Protein 2ZBV (pdb70)

Organism: Thermotoga maritima (strain ATCC 43589 / DSM 3109 / JCM 10099 / NBRC 100826 / MSB8) (NCBI:txid243274)

Structure (mmCIF, N/CA/C/O backbone):
data_2ZBV
#
_entry.id   2ZBV
#
_cell.length_a   73.200
_cell.length_b   136.697
_cell.length_c   186.312
_cell.angle_alpha   90.00
_cell.angle_beta   90.00
_cell.angle_gamma   90.00
#
_symmetry.space_group_name_H-M   'C 2 2 21'
#
loop_
_entity.id
_entity.type
_entity.pdbx_description
1 polymer 'Uncharacterized conserved protein'
2 non-polymer ADENOSINE
3 water water
#
loop_
_atom_site.group_PDB
_atom_site.id
_atom_site.type_symbol
_atom_site.label_atom_id
_atom_site.label_alt_id
_atom_site.label_comp_id
_atom_site.label_asym_id
_atom_site.label_entity_id
_atom_site.label_seq_id
_atom_site.pdbx_PDB_ins_code
_atom_site.Cartn_x
_atom_site.Cartn_y
_atom_site.Cartn_z
_atom_site.occupancy
_atom_site.B_iso_or_equiv
_atom_site.auth_seq_id
_atom_site.auth_comp_id
_atom_site.auth_asym_id
_atom_site.auth_atom_id
_atom_site.pdbx_PDB_model_num
ATOM 9 N N . ILE A 1 2 ? 24.063 20.656 9.141 1.00 24.47 2 ILE A N 1
ATOM 10 C CA . ILE A 1 2 ? 24.923 19.886 10.028 1.00 23.28 2 ILE A CA 1
ATOM 11 C C . ILE A 1 2 ? 24.772 20.389 11.472 1.00 21.61 2 ILE A C 1
ATOM 12 O O . ILE A 1 2 ? 24.955 21.575 11.729 1.00 23.00 2 ILE A O 1
ATOM 17 N N . GLY A 1 3 ? 24.422 19.489 12.395 1.00 20.26 3 GLY A N 1
ATOM 18 C CA . GLY A 1 3 ? 24.282 19.849 13.804 1.00 19.21 3 GLY A CA 1
ATOM 19 C C . GLY A 1 3 ? 25.614 19.512 14.456 1.00 17.18 3 GLY A C 1
ATOM 20 O O . GLY A 1 3 ? 26.030 18.359 14.429 1.00 18.56 3 GLY A O 1
ATOM 21 N N . PHE A 1 4 ? 26.258 20.499 15.072 1.00 16.33 4 PHE A N 1
ATOM 22 C CA . PHE A 1 4 ? 27.601 20.339 15.646 1.00 15.17 4 PHE A CA 1
ATOM 23 C C . PHE A 1 4 ? 27.613 20.310 17.183 1.00 18.10 4 PHE A C 1
ATOM 24 O O . PHE A 1 4 ? 27.184 21.268 17.833 1.00 17.77 4 PHE A O 1
ATOM 32 N N . LEU A 1 5 ? 28.117 19.214 17.755 1.00 17.64 5 LEU A N 1
ATOM 33 C CA . LEU A 1 5 ? 28.177 19.038 19.215 1.00 18.02 5 LEU A CA 1
ATOM 34 C C . LEU A 1 5 ? 29.552 18.501 19.666 1.00 16.89 5 LEU A C 1
ATOM 35 O O . LEU A 1 5 ? 30.008 17.471 19.170 1.00 16.49 5 LEU A O 1
ATOM 40 N N . THR A 1 6 ? 30.206 19.197 20.600 1.00 15.71 6 THR A N 1
ATOM 41 C CA . THR A 1 6 ? 31.522 18.776 21.107 1.00 13.97 6 THR A CA 1
ATOM 42 C C . THR A 1 6 ? 31.769 19.254 22.545 1.00 15.52 6 THR A C 1
ATOM 43 O O . THR A 1 6 ? 30.936 19.936 23.143 1.00 14.18 6 THR A O 1
ATOM 47 N N . ASP A 1 7 ? 32.941 18.899 23.072 1.00 14.75 7 ASP A N 1
ATOM 48 C CA . ASP A 1 7 ? 33.372 19.310 24.404 1.00 15.27 7 ASP A CA 1
ATOM 49 C C . ASP A 1 7 ? 34.635 20.158 24.217 1.00 14.41 7 ASP A C 1
ATOM 50 O O . ASP A 1 7 ? 35.432 20.306 25.137 1.00 14.53 7 ASP A O 1
ATOM 55 N N . TRP A 1 8 ? 34.801 20.727 23.022 1.00 13.86 8 TRP A N 1
ATOM 56 C CA . TRP A 1 8 ? 35.994 21.515 22.713 1.00 15.10 8 TRP A CA 1
ATOM 57 C C . TRP A 1 8 ? 36.048 22.918 23.310 1.00 14.96 8 TRP A C 1
ATOM 58 O O . TRP A 1 8 ? 37.132 23.454 23.517 1.00 15.10 8 TRP A O 1
ATOM 69 N N . GLY A 1 9 ? 34.892 23.506 23.581 1.00 14.48 9 GLY A N 1
ATOM 70 C CA . GLY A 1 9 ? 34.853 24.852 24.137 1.00 16.90 9 GLY A CA 1
ATOM 71 C C . GLY A 1 9 ? 34.944 25.889 23.026 1.00 19.04 9 GLY A C 1
ATOM 72 O O . GLY A 1 9 ? 35.504 25.616 21.974 1.00 18.27 9 GLY A O 1
ATOM 73 N N . LEU A 1 10 ? 34.396 27.078 23.252 1.00 22.31 10 LEU A N 1
ATOM 74 C CA . LEU A 1 10 ? 34.434 28.137 22.245 1.00 23.84 10 LEU A CA 1
ATOM 75 C C . LEU A 1 10 ? 35.651 29.035 22.428 1.00 25.08 10 LEU A C 1
ATOM 76 O O . LEU A 1 10 ? 35.925 29.912 21.604 1.00 25.81 10 LEU A O 1
ATOM 81 N N . LYS A 1 11 ? 36.384 28.809 23.508 1.00 24.42 11 LYS A N 1
ATOM 82 C CA . LYS A 1 11 ? 37.575 29.594 23.796 1.00 25.04 11 LYS A CA 1
ATOM 83 C C . LYS A 1 11 ? 38.747 29.211 22.887 1.00 25.14 11 LYS A C 1
ATOM 84 O O . LYS A 1 11 ? 39.515 30.072 22.453 1.00 22.71 11 LYS A O 1
ATOM 90 N N . SER A 1 12 ? 38.888 27.923 22.595 1.00 24.23 12 SER A N 1
ATOM 91 C CA . SER A 1 12 ? 39.972 27.472 21.723 1.00 24.00 12 SER A CA 1
ATOM 92 C C . SER A 1 12 ? 39.586 27.665 20.257 1.00 21.13 12 SER A C 1
ATOM 93 O O . SER A 1 12 ? 38.428 27.947 19.941 1.00 19.84 12 SER A O 1
ATOM 96 N N . HIS A 1 13 ? 40.562 27.503 19.370 1.00 18.89 13 HIS A N 1
ATOM 97 C CA . HIS A 1 13 ? 40.343 27.650 17.934 1.00 19.28 13 HIS A CA 1
ATOM 98 C C . HIS A 1 13 ? 39.915 26.336 17.274 1.00 19.23 13 HIS A C 1
ATOM 99 O O . HIS A 1 13 ? 39.715 26.280 16.058 1.00 20.05 13 HIS A O 1
ATOM 106 N N . TYR A 1 14 ? 39.764 25.283 18.070 1.00 16.34 14 TYR A N 1
ATOM 107 C CA . TYR A 1 14 ? 39.393 23.981 17.530 1.00 16.12 14 TYR A CA 1
ATOM 108 C C . TYR A 1 14 ? 38.088 23.987 16.754 1.00 16.22 14 TYR A C 1
ATOM 109 O O . TYR A 1 14 ? 38.009 23.455 15.646 1.00 14.36 14 TYR A O 1
ATOM 118 N N . VAL A 1 15 ? 37.055 24.580 17.331 1.00 15.69 15 VAL A N 1
ATOM 119 C CA . VAL A 1 15 ? 35.775 24.608 16.648 1.00 15.76 15 VAL A CA 1
ATOM 120 C C . VAL A 1 15 ? 35.904 25.315 15.303 1.00 16.11 15 VAL A C 1
ATOM 121 O O . VAL A 1 15 ? 35.424 24.816 14.287 1.00 17.31 15 VAL A O 1
ATOM 125 N N . GLY A 1 16 ? 36.570 26.465 15.300 1.00 15.60 16 GLY A N 1
ATOM 126 C CA . GLY A 1 16 ? 36.744 27.212 14.065 1.00 16.14 16 GLY A CA 1
ATOM 127 C C . GLY A 1 16 ? 37.482 26.465 12.962 1.00 17.97 16 GLY A C 1
ATOM 128 O O . GLY A 1 16 ? 37.088 26.549 11.798 1.00 16.50 16 GLY A O 1
ATOM 129 N N . VAL A 1 17 ? 38.548 25.738 13.299 1.00 18.07 17 VAL A N 1
ATOM 130 C CA . VAL A 1 17 ? 39.289 25.018 12.258 1.00 18.15 17 VAL A CA 1
ATOM 131 C C . VAL A 1 17 ? 38.471 23.883 11.661 1.00 17.18 17 VAL A C 1
ATOM 132 O O . VAL A 1 17 ? 38.596 23.591 10.480 1.00 16.38 17 VAL A O 1
ATOM 136 N N . ALA A 1 18 ? 37.637 23.244 12.481 1.00 17.63 18 ALA A N 1
ATOM 137 C CA . ALA A 1 18 ? 36.779 22.168 12.003 1.00 18.44 18 ALA A CA 1
ATOM 138 C C . ALA A 1 18 ? 35.746 22.755 11.046 1.00 18.67 18 ALA A C 1
ATOM 139 O O . ALA A 1 18 ? 35.393 22.133 10.041 1.00 18.71 18 ALA A O 1
ATOM 141 N N . LYS A 1 19 ? 35.265 23.953 11.354 1.00 16.98 19 LYS A N 1
ATOM 142 C CA . LYS A 1 19 ? 34.279 24.606 10.492 1.00 20.18 19 LYS A CA 1
ATOM 143 C C . LYS A 1 19 ? 34.929 24.993 9.169 1.00 20.82 19 LYS A C 1
ATOM 144 O O . LYS A 1 19 ? 34.304 24.908 8.106 1.00 20.53 19 LYS A O 1
ATOM 150 N N . ALA A 1 20 ? 36.189 25.417 9.243 1.00 19.63 20 ALA A N 1
ATOM 151 C CA . ALA A 1 20 ? 36.935 25.799 8.049 1.00 21.72 20 ALA A CA 1
ATOM 152 C C . ALA A 1 20 ? 37.074 24.582 7.142 1.00 21.61 20 ALA A C 1
ATOM 153 O O . ALA A 1 20 ? 36.901 24.684 5.930 1.00 23.89 20 ALA A O 1
ATOM 155 N N . VAL A 1 21 ? 37.368 23.428 7.734 1.00 19.97 21 VAL A N 1
ATOM 156 C CA . VAL A 1 21 ? 37.517 22.199 6.966 1.00 20.52 21 VAL A CA 1
ATOM 157 C C . VAL A 1 21 ? 36.203 21.836 6.276 1.00 21.36 21 VAL A C 1
ATOM 158 O O . VAL A 1 21 ? 36.191 21.439 5.112 1.00 20.72 21 VAL A O 1
ATOM 162 N N . ILE A 1 22 ? 35.098 21.972 7.003 1.00 20.66 22 ILE A N 1
ATOM 163 C CA . ILE A 1 22 ? 33.787 21.669 6.455 1.00 20.79 22 ILE A CA 1
ATOM 164 C C . ILE A 1 22 ? 33.451 22.599 5.289 1.00 22.69 22 ILE A C 1
ATOM 165 O O . ILE A 1 22 ? 33.026 22.143 4.225 1.00 21.38 22 ILE A O 1
ATOM 170 N N . LYS A 1 23 ? 33.658 23.897 5.496 1.00 23.10 23 LYS A N 1
ATOM 171 C CA . LYS A 1 23 ? 33.366 24.911 4.485 1.00 26.54 23 LYS A CA 1
ATOM 172 C C . LYS A 1 23 ? 34.286 24.854 3.268 1.00 28.65 23 LYS A C 1
ATOM 173 O O . LYS A 1 23 ? 33.949 25.379 2.203 1.00 27.08 23 LYS A O 1
ATOM 179 N N . ARG A 1 24 ? 35.453 24.239 3.434 1.00 30.63 24 ARG A N 1
ATOM 180 C CA . ARG A 1 24 ? 36.398 24.106 2.330 1.00 33.08 24 ARG A CA 1
ATOM 181 C C . ARG A 1 24 ? 35.842 23.017 1.428 1.00 32.95 24 ARG A C 1
ATOM 182 O O . ARG A 1 24 ? 35.911 23.114 0.203 1.00 32.33 24 ARG A O 1
ATOM 190 N N . ILE A 1 25 ? 35.279 21.987 2.052 1.00 32.08 25 ILE A N 1
ATOM 191 C CA . ILE A 1 25 ? 34.691 20.875 1.321 1.00 33.28 25 ILE A CA 1
ATOM 192 C C . ILE A 1 25 ? 33.379 21.310 0.677 1.00 34.30 25 ILE A C 1
ATOM 193 O O . ILE A 1 25 ? 33.152 21.069 -0.504 1.00 35.40 25 ILE A O 1
ATOM 198 N N . ASN A 1 26 ? 32.525 21.962 1.458 1.00 32.67 26 ASN A N 1
ATOM 199 C CA . ASN A 1 26 ? 31.240 22.438 0.963 1.00 31.50 26 ASN A CA 1
ATOM 200 C C . ASN A 1 26 ? 30.999 23.874 1.417 1.00 31.73 26 ASN A C 1
ATOM 201 O O . ASN A 1 26 ? 30.565 24.116 2.542 1.00 32.31 26 ASN A O 1
ATOM 206 N N . PRO A 1 27 ? 31.274 24.848 0.540 1.00 31.54 27 PRO A N 1
ATOM 207 C CA . PRO A 1 27 ? 31.074 26.257 0.891 1.00 32.26 27 PRO A CA 1
ATOM 208 C C . PRO A 1 27 ? 29.624 26.573 1.225 1.00 33.22 27 PRO A C 1
ATOM 209 O O . PRO A 1 27 ? 29.332 27.587 1.859 1.00 34.13 27 PRO A O 1
ATOM 213 N N . SER A 1 28 ? 28.716 25.699 0.802 1.00 32.47 28 SER A N 1
ATOM 214 C CA . SER A 1 28 ? 27.295 25.908 1.049 1.00 31.73 28 SER A CA 1
ATOM 215 C C . SER A 1 28 ? 26.762 25.170 2.269 1.00 31.06 28 SER A C 1
ATOM 216 O O . SER A 1 28 ? 25.562 25.205 2.537 1.00 30.21 28 SER A O 1
ATOM 219 N N . ALA A 1 29 ? 27.647 24.514 3.010 1.00 28.69 29 ALA A N 1
ATOM 220 C CA . ALA A 1 29 ? 27.232 23.763 4.193 1.00 27.73 29 ALA A CA 1
ATOM 221 C C . ALA A 1 29 ? 26.661 24.681 5.269 1.00 26.99 29 ALA A C 1
ATOM 222 O O . ALA A 1 29 ? 27.209 25.751 5.539 1.00 26.70 29 ALA A O 1
ATOM 224 N N . GLU A 1 30 ? 25.556 24.255 5.871 1.00 24.27 30 GLU A N 1
ATOM 225 C CA . GLU A 1 30 ? 24.913 25.013 6.935 1.00 25.41 30 GLU A CA 1
ATOM 226 C C . GLU A 1 30 ? 25.254 24.328 8.255 1.00 23.76 30 GLU A C 1
ATOM 227 O O . GLU A 1 30 ? 24.778 23.230 8.537 1.00 23.98 30 GLU A O 1
ATOM 233 N N . ILE A 1 31 ? 26.073 24.987 9.062 1.00 21.60 31 ILE A N 1
ATOM 234 C CA . ILE A 1 31 ? 26.498 24.429 10.339 1.00 20.73 31 ILE A CA 1
ATOM 235 C C . ILE A 1 31 ? 25.790 25.096 11.511 1.00 20.09 31 ILE A C 1
ATOM 236 O O . ILE A 1 31 ? 25.891 26.303 11.704 1.00 22.00 31 ILE A O 1
ATOM 241 N N . ILE A 1 32 ? 25.060 24.309 12.283 1.00 21.01 32 ILE A N 1
ATOM 242 C CA . ILE A 1 32 ? 24.373 24.852 13.446 1.00 19.72 32 ILE A CA 1
ATOM 243 C C . ILE A 1 32 ? 24.991 24.218 14.671 1.00 17.53 32 ILE A C 1
ATOM 244 O O . ILE A 1 32 ? 24.989 23.009 14.813 1.00 17.58 32 ILE A O 1
ATOM 249 N N . ASP A 1 33 ? 25.547 25.050 15.538 1.00 17.87 33 ASP A N 1
ATOM 250 C CA . ASP A 1 33 ? 26.164 24.565 16.760 1.00 17.44 33 ASP A CA 1
ATOM 251 C C . ASP A 1 33 ? 25.079 24.203 17.764 1.00 16.26 33 ASP A C 1
ATOM 252 O O . ASP A 1 33 ? 24.190 25.000 18.050 1.00 18.99 33 ASP A O 1
ATOM 257 N N . ILE A 1 34 ? 25.137 22.983 18.269 1.00 15.70 34 ILE A N 1
ATOM 258 C CA . ILE A 1 34 ? 24.195 22.534 19.277 1.00 17.79 34 ILE A CA 1
ATOM 259 C C . ILE A 1 34 ? 24.805 23.087 20.565 1.00 18.98 34 ILE A C 1
ATOM 260 O O . ILE A 1 34 ? 24.139 23.784 21.333 1.00 20.38 34 ILE A O 1
ATOM 265 N N . THR A 1 35 ? 26.083 22.771 20.772 1.00 18.61 35 THR A N 1
ATOM 266 C CA . THR A 1 35 ? 26.876 23.274 21.896 1.00 18.46 35 THR A CA 1
ATOM 267 C C . THR A 1 35 ? 28.285 22.719 21.833 1.00 16.48 35 THR A C 1
ATOM 268 O O . THR A 1 35 ? 28.508 21.613 21.361 1.00 16.30 35 THR A O 1
ATOM 272 N N . HIS A 1 36 ? 29.236 23.510 22.300 1.00 16.71 36 HIS A N 1
ATOM 273 C CA . HIS A 1 36 ? 30.627 23.090 22.311 1.00 17.02 36 HIS A CA 1
ATOM 274 C C . HIS A 1 36 ? 31.128 23.159 23.736 1.00 18.52 36 HIS A C 1
ATOM 275 O O . HIS A 1 36 ? 32.336 23.100 23.988 1.00 17.71 36 HIS A O 1
ATOM 282 N N . GLU A 1 37 ? 30.181 23.272 24.665 1.00 16.85 37 GLU A N 1
ATOM 283 C CA . GLU A 1 37 ? 30.507 23.381 26.077 1.00 22.04 37 GLU A CA 1
ATOM 284 C C . GLU A 1 37 ? 30.179 22.159 26.925 1.00 21.32 37 GLU A C 1
ATOM 285 O O . GLU A 1 37 ? 29.985 22.285 28.133 1.00 20.49 37 GLU A O 1
ATOM 291 N N . VAL A 1 38 ? 30.083 20.986 26.309 1.00 20.78 38 VAL A N 1
ATOM 292 C CA . VAL A 1 38 ? 29.849 19.782 27.097 1.00 20.84 38 VAL A CA 1
ATOM 293 C C . VAL A 1 38 ? 31.101 19.704 27.961 1.00 19.62 38 VAL A C 1
ATOM 294 O O . VAL A 1 38 ? 32.193 19.980 27.472 1.00 17.90 38 VAL A O 1
ATOM 298 N N . GLU A 1 39 ? 30.962 19.346 29.232 1.00 20.95 39 GLU A N 1
ATOM 299 C CA . GLU A 1 39 ? 32.136 19.262 30.092 1.00 21.58 39 GLU A CA 1
ATOM 300 C C . GLU A 1 39 ? 33.112 18.269 29.489 1.00 21.47 39 GLU A C 1
ATOM 301 O O . GLU A 1 39 ? 32.707 17.250 28.927 1.00 21.75 39 GLU A O 1
ATOM 307 N N . PRO A 1 40 ? 34.417 18.557 29.590 1.00 20.92 40 PRO A N 1
ATOM 308 C CA . PRO A 1 40 ? 35.447 17.672 29.045 1.00 21.29 40 PRO A CA 1
ATOM 309 C C . PRO A 1 40 ? 35.190 16.174 29.251 1.00 19.87 40 PRO A C 1
ATOM 310 O O . PRO A 1 40 ? 34.921 15.726 30.363 1.00 18.38 40 PRO A O 1
ATOM 314 N N . PHE A 1 41 ? 35.270 15.424 28.155 1.00 18.46 41 PHE A N 1
ATOM 315 C CA . PHE A 1 41 ? 35.095 13.973 28.142 1.00 18.43 41 PHE A CA 1
ATOM 316 C C . PHE A 1 41 ? 33.744 13.449 28.613 1.00 20.01 41 PHE A C 1
ATOM 317 O O . PHE A 1 41 ? 33.560 12.233 28.709 1.00 20.12 41 PHE A O 1
ATOM 325 N N . ASN A 1 42 ? 32.786 14.328 28.894 1.00 19.77 42 ASN A N 1
ATOM 326 C CA . ASN A 1 42 ? 31.503 13.837 29.400 1.00 19.38 42 ASN A CA 1
ATOM 327 C C . ASN A 1 42 ? 30.557 13.300 28.325 1.00 20.51 42 ASN A C 1
ATOM 328 O O . ASN A 1 42 ? 29.579 13.961 27.941 1.00 16.25 42 ASN A O 1
ATOM 333 N N . VAL A 1 43 ? 30.843 12.088 27.857 1.00 19.48 43 VAL A N 1
ATOM 334 C CA . VAL A 1 43 ? 30.026 11.462 26.829 1.00 21.80 43 VAL A CA 1
ATOM 335 C C . VAL A 1 43 ? 28.597 11.205 27.309 1.00 19.61 43 VAL A C 1
ATOM 336 O O . VAL A 1 43 ? 27.656 11.296 26.533 1.00 19.89 43 VAL A O 1
ATOM 340 N N . ARG A 1 44 ? 28.424 10.885 28.585 1.00 21.98 44 ARG A N 1
ATOM 341 C CA . ARG A 1 44 ? 27.075 10.642 29.103 1.00 22.71 44 ARG A CA 1
ATOM 342 C C . ARG A 1 44 ? 26.204 11.887 28.923 1.00 21.21 44 ARG A C 1
ATOM 343 O O . ARG A 1 44 ? 25.064 11.796 28.458 1.00 19.04 44 ARG A O 1
ATOM 351 N N . LYS A 1 45 ? 26.743 13.045 29.298 1.00 20.25 45 LYS A N 1
ATOM 352 C CA . LYS A 1 45 ? 26.017 14.310 29.161 1.00 21.70 45 LYS A CA 1
ATOM 353 C C . LYS A 1 45 ? 25.754 14.601 27.682 1.00 19.70 45 LYS A C 1
ATOM 354 O O . LYS A 1 45 ? 24.641 14.961 27.285 1.00 18.81 45 LYS A O 1
ATOM 360 N N . ALA A 1 46 ? 26.784 14.443 26.866 1.00 17.73 46 ALA A N 1
ATOM 361 C CA . ALA A 1 46 ? 26.641 14.683 25.436 1.00 19.18 46 ALA A CA 1
ATOM 362 C C . ALA A 1 46 ? 25.552 13.791 24.809 1.00 17.90 46 ALA A C 1
ATOM 363 O O . ALA A 1 46 ? 24.804 14.245 23.945 1.00 18.58 46 ALA A O 1
ATOM 365 N N . SER A 1 47 ? 25.450 12.539 25.255 1.00 17.00 47 SER A N 1
ATOM 366 C CA . SER A 1 47 ? 24.456 11.621 24.685 1.00 17.15 47 SER A CA 1
ATOM 367 C C . SER A 1 47 ? 23.047 12.157 24.908 1.00 17.16 47 SER A C 1
ATOM 368 O O . SER A 1 47 ? 22.194 12.068 24.029 1.00 17.71 47 SER A O 1
ATOM 371 N N . HIS A 1 48 ? 22.811 12.738 26.080 1.00 18.33 48 HIS A N 1
ATOM 372 C CA . HIS A 1 48 ? 21.507 13.324 26.397 1.00 18.29 48 HIS A CA 1
ATOM 373 C C . HIS A 1 48 ? 21.237 14.603 25.606 1.00 17.02 48 HIS A C 1
ATOM 374 O O . HIS A 1 48 ? 20.163 14.761 25.021 1.00 15.74 48 HIS A O 1
ATOM 381 N N . VAL A 1 49 ? 22.203 15.522 25.603 1.00 16.03 49 VAL A N 1
ATOM 382 C CA . VAL A 1 49 ? 22.060 16.785 24.867 1.00 15.47 49 VAL A CA 1
ATOM 383 C C . VAL A 1 49 ? 21.808 16.517 23.381 1.00 16.21 49 VAL A C 1
ATOM 384 O O . VAL A 1 49 ? 20.990 17.182 22.748 1.00 17.25 49 VAL A O 1
ATOM 388 N N . LEU A 1 50 ? 22.519 15.538 22.833 1.00 15.45 50 LEU A N 1
ATOM 389 C CA . LEU A 1 50 ? 22.379 15.173 21.421 1.00 16.51 50 LEU A CA 1
ATOM 390 C C . LEU A 1 50 ? 20.949 14.754 21.099 1.00 14.98 50 LEU A C 1
ATOM 391 O O . LEU A 1 50 ? 20.331 15.260 20.165 1.00 15.61 50 LEU A O 1
ATOM 396 N N . TYR A 1 51 ? 20.419 13.819 21.873 1.00 16.96 51 TYR A N 1
ATOM 397 C CA . TYR A 1 51 ? 19.054 13.369 21.627 1.00 18.68 51 TYR A CA 1
ATOM 398 C C . TYR A 1 51 ? 18.047 14.518 21.703 1.00 18.87 51 TYR A C 1
ATOM 399 O O . TYR A 1 51 ? 17.274 14.743 20.777 1.00 20.41 51 TYR A O 1
ATOM 408 N N . ARG A 1 52 ? 18.060 15.250 22.809 1.00 19.44 52 ARG A N 1
ATOM 409 C CA . ARG A 1 52 ? 17.124 16.355 22.977 1.00 19.98 52 ARG A CA 1
ATOM 410 C C . ARG A 1 52 ? 17.206 17.399 21.873 1.00 18.68 52 ARG A C 1
ATOM 411 O O . ARG A 1 52 ? 16.180 17.857 21.372 1.00 16.62 52 ARG A O 1
ATOM 419 N N . ALA A 1 53 ? 18.412 17.766 21.464 1.00 17.66 53 ALA A N 1
ATOM 420 C CA . ALA A 1 53 ? 18.531 18.746 20.390 1.00 17.63 53 ALA A CA 1
ATOM 421 C C . ALA A 1 53 ? 18.056 18.177 19.049 1.00 18.41 53 ALA A C 1
ATOM 422 O O . ALA A 1 53 ? 17.438 18.893 18.257 1.00 17.41 53 ALA A O 1
ATOM 424 N N . SER A 1 54 ? 18.344 16.896 18.803 1.00 18.21 54 SER A N 1
ATOM 425 C CA . SER A 1 54 ? 17.978 16.242 17.539 1.00 19.27 54 SER A CA 1
ATOM 426 C C . SER A 1 54 ? 16.481 16.230 17.280 1.00 19.64 54 SER A C 1
ATOM 427 O O . SER A 1 54 ? 16.047 16.127 16.132 1.00 17.64 54 SER A O 1
ATOM 430 N N . LEU A 1 55 ? 15.698 16.326 18.350 1.00 18.62 55 LEU A N 1
ATOM 431 C CA . LEU A 1 55 ? 14.249 16.337 18.231 1.00 19.31 55 LEU A CA 1
ATOM 432 C C . LEU A 1 55 ? 13.768 17.545 17.430 1.00 20.19 55 LEU A C 1
ATOM 433 O O . LEU A 1 55 ? 12.686 17.517 16.836 1.00 20.36 55 LEU A O 1
ATOM 438 N N . ASP A 1 56 ? 14.564 18.608 17.413 1.00 18.13 56 ASP A N 1
ATOM 439 C CA . ASP A 1 56 ? 14.164 19.808 16.685 1.00 20.88 56 ASP A CA 1
ATOM 440 C C . ASP A 1 56 ? 14.826 19.992 15.312 1.00 20.54 56 ASP A C 1
ATOM 441 O O . ASP A 1 56 ? 14.571 20.975 14.622 1.00 20.07 56 ASP A O 1
ATOM 446 N N . PHE A 1 57 ? 15.680 19.049 14.926 1.00 20.97 57 PHE A N 1
ATOM 447 C CA . PHE A 1 57 ? 16.335 19.097 13.616 1.00 22.19 57 PHE A CA 1
ATOM 448 C C . PHE A 1 57 ? 15.505 18.217 12.682 1.00 22.13 57 PHE A C 1
ATOM 449 O O . PHE A 1 57 ? 14.917 17.228 13.110 1.00 22.00 57 PHE A O 1
ATOM 457 N N . PRO A 1 58 ? 15.445 18.567 11.389 1.00 24.73 58 PRO A N 1
ATOM 458 C CA . PRO A 1 58 ? 14.665 17.782 10.430 1.00 25.00 58 PRO A CA 1
ATOM 459 C C . PRO A 1 58 ? 15.320 16.478 9.991 1.00 26.96 58 PRO A C 1
ATOM 460 O O . PRO A 1 58 ? 16.498 16.235 10.261 1.00 25.99 58 PRO A O 1
ATOM 464 N N . PRO A 1 59 ? 14.546 15.602 9.326 1.00 28.81 59 PRO A N 1
ATOM 465 C CA . PRO A 1 59 ? 15.128 14.337 8.866 1.00 27.97 59 PRO A CA 1
ATOM 466 C C . PRO A 1 59 ? 16.214 14.693 7.858 1.00 26.39 59 PRO A C 1
ATOM 467 O O . PRO A 1 59 ? 16.156 15.759 7.251 1.00 23.97 59 PRO A O 1
ATOM 471 N N . SER A 1 60 ? 17.200 13.812 7.704 1.00 27.19 60 SER A N 1
ATOM 472 C CA . SER A 1 60 ? 18.325 14.011 6.785 1.00 27.42 60 SER A CA 1
ATOM 473 C C . SER A 1 60 ? 19.432 14.891 7.350 1.00 26.00 60 SER A C 1
ATOM 474 O O . SER A 1 60 ? 20.435 15.136 6.684 1.00 24.52 60 SER A O 1
ATOM 477 N N . THR A 1 61 ? 19.244 15.375 8.573 1.00 24.16 61 THR A N 1
ATOM 478 C CA . THR A 1 61 ? 20.251 16.203 9.216 1.00 21.82 61 THR A CA 1
ATOM 479 C C . THR A 1 61 ? 21.428 15.294 9.535 1.00 20.59 61 THR A C 1
ATOM 480 O O . THR A 1 61 ? 21.237 14.140 9.906 1.00 19.45 61 THR A O 1
ATOM 484 N N . VAL A 1 62 ? 22.638 15.818 9.368 1.00 21.59 62 VAL A N 1
ATOM 485 C CA . VAL A 1 62 ? 23.854 15.078 9.683 1.00 20.53 62 VAL A CA 1
ATOM 486 C C . VAL A 1 62 ? 24.424 15.704 10.959 1.00 20.41 62 VAL A C 1
ATOM 487 O O . VAL A 1 62 ? 24.675 16.901 11.004 1.00 20.47 62 VAL A O 1
ATOM 491 N N . PHE A 1 63 ? 24.615 14.892 11.991 1.00 18.77 63 PHE A N 1
ATOM 492 C CA . PHE A 1 63 ? 25.147 15.380 13.256 1.00 19.56 63 PHE A CA 1
ATOM 493 C C . PHE A 1 63 ? 26.625 15.039 13.427 1.00 18.73 63 PHE A C 1
ATOM 494 O O . PHE A 1 63 ? 27.030 13.886 13.286 1.00 20.70 63 PHE A O 1
ATOM 502 N N . LEU A 1 64 ? 27.426 16.054 13.718 1.00 18.59 64 LEU A N 1
ATOM 503 C CA . LEU A 1 64 ? 28.859 15.872 13.939 1.00 16.79 64 LEU A CA 1
ATOM 504 C C . LEU A 1 64 ? 29.026 15.912 15.452 1.00 16.54 64 LEU A C 1
ATOM 505 O O . LEU A 1 64 ? 28.952 16.976 16.054 1.00 14.50 64 LEU A O 1
ATOM 510 N N . VAL A 1 65 ? 29.225 14.745 16.059 1.00 15.03 65 VAL A N 1
ATOM 511 C CA . VAL A 1 65 ? 29.324 14.649 17.508 1.00 16.77 65 VAL A CA 1
ATOM 512 C C . VAL A 1 65 ? 30.702 14.177 17.941 1.00 18.25 65 VAL A C 1
ATOM 513 O O . VAL A 1 65 ? 31.049 13.011 17.768 1.00 19.22 65 VAL A O 1
ATOM 517 N N . VAL A 1 66 ? 31.476 15.085 18.522 1.00 15.92 66 VAL A N 1
ATOM 518 C CA . VAL A 1 66 ? 32.821 14.745 18.936 1.00 15.90 66 VAL A CA 1
ATOM 519 C C . VAL A 1 66 ? 33.195 15.057 20.384 1.00 16.35 66 VAL A C 1
ATOM 520 O O . VAL A 1 66 ? 33.649 16.158 20.709 1.00 16.93 66 VAL A O 1
ATOM 524 N N . VAL A 1 67 ? 32.976 14.065 21.240 1.00 16.88 67 VAL A N 1
ATOM 525 C CA . VAL A 1 67 ? 33.352 14.086 22.660 1.00 17.85 67 VAL A CA 1
ATOM 526 C C . VAL A 1 67 ? 34.093 12.761 22.563 1.00 19.63 67 VAL A C 1
ATOM 527 O O . VAL A 1 67 ? 33.504 11.680 22.664 1.00 20.41 67 VAL A O 1
ATOM 531 N N . ASP A 1 68 ? 35.397 12.863 22.352 1.00 19.67 68 ASP A N 1
ATOM 532 C CA . ASP A 1 68 ? 36.209 11.694 22.060 1.00 19.44 68 ASP A CA 1
ATOM 533 C C . ASP A 1 68 ? 37.503 11.532 22.866 1.00 19.59 68 ASP A C 1
ATOM 534 O O . ASP A 1 68 ? 38.595 11.713 22.341 1.00 19.94 68 ASP A O 1
ATOM 539 N N . TYR A 1 69 ? 37.384 11.163 24.138 1.00 20.74 69 TYR A N 1
ATOM 540 C CA . TYR A 1 69 ? 38.573 10.995 24.981 1.00 20.51 69 TYR A CA 1
ATOM 541 C C . TYR A 1 69 ? 39.479 9.870 24.482 1.00 19.97 69 TYR A C 1
ATOM 542 O O . TYR A 1 69 ? 40.674 9.854 24.775 1.00 19.84 69 TYR A O 1
ATOM 551 N N . GLY A 1 70 ? 38.913 8.930 23.728 1.00 21.14 70 GLY A N 1
ATOM 552 C CA . GLY A 1 70 ? 39.698 7.812 23.222 1.00 17.98 70 GLY A CA 1
ATOM 553 C C . GLY A 1 70 ? 40.259 8.062 21.836 1.00 19.68 70 GLY A C 1
ATOM 554 O O . GLY A 1 70 ? 40.659 7.129 21.132 1.00 18.46 70 GLY A O 1
ATOM 555 N N . VAL A 1 71 ? 40.293 9.330 21.441 1.00 19.63 71 VAL A N 1
ATOM 556 C CA . VAL A 1 71 ? 40.805 9.699 20.135 1.00 18.81 71 VAL A CA 1
ATOM 557 C C . VAL A 1 71 ? 42.206 9.100 19.946 1.00 21.46 71 VAL A C 1
ATOM 558 O O . VAL A 1 71 ? 43.050 9.170 20.841 1.00 20.20 71 VAL A O 1
ATOM 562 N N . GLY A 1 72 ? 42.439 8.482 18.792 1.00 21.53 72 GLY A N 1
ATOM 563 C CA . GLY A 1 72 ? 43.746 7.905 18.525 1.00 23.45 72 GLY A CA 1
ATOM 564 C C . GLY A 1 72 ? 43.965 6.477 18.999 1.00 24.78 72 GLY A C 1
ATOM 565 O O . GLY A 1 72 ? 45.021 5.904 18.742 1.00 25.74 72 GLY A O 1
ATOM 566 N N . THR A 1 73 ? 42.986 5.898 19.689 1.00 25.68 73 THR A N 1
ATOM 567 C CA . THR A 1 73 ? 43.106 4.524 20.176 1.00 26.58 73 THR A CA 1
ATOM 568 C C . THR A 1 73 ? 42.393 3.578 19.205 1.00 27.98 73 THR A C 1
ATOM 569 O O . THR A 1 73 ? 42.020 3.981 18.108 1.00 27.32 73 THR A O 1
ATOM 573 N N . SER A 1 74 ? 42.194 2.328 19.609 1.00 27.74 74 SER A N 1
ATOM 574 C CA . SER A 1 74 ? 41.542 1.352 18.741 1.00 29.21 74 SER A CA 1
ATOM 575 C C . SER A 1 74 ? 40.030 1.537 18.665 1.00 29.12 74 SER A C 1
ATOM 576 O O . SER A 1 74 ? 39.343 0.796 17.963 1.00 29.29 74 SER A O 1
ATOM 579 N N . ARG A 1 75 ? 39.508 2.520 19.389 1.00 27.62 75 ARG A N 1
ATOM 580 C CA . ARG A 1 75 ? 38.074 2.767 19.367 1.00 25.83 75 ARG A CA 1
ATOM 581 C C . ARG A 1 75 ? 37.681 3.091 17.926 1.00 23.74 75 ARG A C 1
ATOM 582 O O . ARG A 1 75 ? 38.391 3.816 17.219 1.00 23.79 75 ARG A O 1
ATOM 590 N N . LYS A 1 76 ? 36.556 2.540 17.490 1.00 23.10 76 LYS A N 1
ATOM 591 C CA . LYS A 1 76 ? 36.081 2.748 16.127 1.00 22.86 76 LYS A CA 1
ATOM 592 C C . LYS A 1 76 ? 35.469 4.122 15.888 1.00 21.78 76 LYS A C 1
ATOM 593 O O . LYS A 1 76 ? 34.891 4.727 16.791 1.00 21.75 76 LYS A O 1
ATOM 599 N N . ALA A 1 77 ? 35.614 4.599 14.659 1.00 21.78 77 ALA A N 1
ATOM 600 C CA . ALA A 1 77 ? 35.046 5.865 14.221 1.00 22.87 77 ALA A CA 1
ATOM 601 C C . ALA A 1 77 ? 33.851 5.369 13.410 1.00 23.92 77 ALA A C 1
ATOM 602 O O . ALA A 1 77 ? 34.015 4.527 12.525 1.00 23.96 77 ALA A O 1
ATOM 604 N N . ILE A 1 78 ? 32.659 5.873 13.704 1.00 23.27 78 ILE A N 1
ATOM 605 C CA . ILE A 1 78 ? 31.466 5.386 13.018 1.00 22.40 78 ILE A CA 1
ATOM 606 C C . ILE A 1 78 ? 30.487 6.443 12.525 1.00 23.32 78 ILE A C 1
ATOM 607 O O . ILE A 1 78 ? 30.601 7.628 12.844 1.00 21.83 78 ILE A O 1
ATOM 612 N N . VAL A 1 79 ? 29.523 5.982 11.728 1.00 23.10 79 VAL A N 1
ATOM 613 C CA . VAL A 1 79 ? 28.448 6.821 11.200 1.00 23.19 79 VAL A CA 1
ATOM 614 C C . VAL A 1 79 ? 27.192 5.971 11.375 1.00 24.26 79 VAL A C 1
ATOM 615 O O . VAL A 1 79 ? 27.109 4.856 10.853 1.00 22.46 79 VAL A O 1
ATOM 627 N N . LYS A 1 81 ? 22.864 5.610 11.254 1.00 26.52 81 LYS A N 1
ATOM 628 C CA . LYS A 1 81 ? 21.647 6.103 10.626 1.00 26.98 81 LYS A CA 1
ATOM 629 C C . LYS A 1 81 ? 20.517 5.593 11.504 1.00 26.29 81 LYS A C 1
ATOM 630 O O . LYS A 1 81 ? 20.399 4.389 11.748 1.00 27.64 81 LYS A O 1
ATOM 636 N N . THR A 1 82 ? 19.707 6.513 12.009 1.00 24.29 82 THR A N 1
ATOM 637 C CA . THR A 1 82 ? 18.597 6.144 12.867 1.00 24.14 82 THR A CA 1
ATOM 638 C C . THR A 1 82 ? 17.334 6.001 12.032 1.00 23.69 82 THR A C 1
ATOM 639 O O . THR A 1 82 ? 17.224 6.576 10.947 1.00 23.86 82 THR A O 1
ATOM 643 N N . LYS A 1 83 ? 16.378 5.236 12.542 1.00 26.06 83 LYS A N 1
ATOM 644 C CA . LYS A 1 83 ? 15.147 4.994 11.799 1.00 29.59 83 LYS A CA 1
ATOM 645 C C . LYS A 1 83 ? 14.269 6.210 11.538 1.00 30.52 83 LYS A C 1
ATOM 646 O O . LYS A 1 83 ? 13.243 6.097 10.873 1.00 31.74 83 LYS A O 1
ATOM 652 N N . ASN A 1 84 ? 14.674 7.371 12.048 1.00 29.75 84 ASN A N 1
ATOM 653 C CA . ASN A 1 84 ? 13.914 8.597 11.821 1.00 28.33 84 ASN A CA 1
ATOM 654 C C . ASN A 1 84 ? 14.625 9.398 10.734 1.00 28.03 84 ASN A C 1
ATOM 655 O O . ASN A 1 84 ? 14.371 10.586 10.541 1.00 26.28 84 ASN A O 1
ATOM 660 N N . ASP A 1 85 ? 15.533 8.722 10.034 1.00 28.36 85 ASP A N 1
ATOM 661 C CA . ASP A 1 85 ? 16.282 9.313 8.933 1.00 28.20 85 ASP A CA 1
ATOM 662 C C . ASP A 1 85 ? 17.286 10.405 9.267 1.00 25.78 85 ASP A C 1
ATOM 663 O O . ASP A 1 85 ? 17.428 11.365 8.513 1.00 25.14 85 ASP A O 1
ATOM 668 N N . GLN A 1 86 ? 17.981 10.269 10.390 1.00 24.49 86 GLN A N 1
ATOM 669 C CA . GLN A 1 86 ? 19.005 11.247 10.746 1.00 23.82 86 GLN A CA 1
ATOM 670 C C . GLN A 1 86 ? 20.362 10.547 10.761 1.00 23.91 86 GLN A C 1
ATOM 671 O O . GLN A 1 86 ? 20.444 9.337 10.991 1.00 24.16 86 GLN A O 1
ATOM 677 N N . TYR A 1 87 ? 21.423 11.311 10.529 1.00 23.38 87 TYR A N 1
ATOM 678 C CA . TYR A 1 87 ? 22.767 10.743 10.491 1.00 23.98 87 TYR A CA 1
ATOM 679 C C . TYR A 1 87 ? 23.671 11.272 11.602 1.00 22.77 87 TYR A C 1
ATOM 680 O O . TYR A 1 87 ? 23.631 12.460 11.928 1.00 21.08 87 TYR A O 1
ATOM 689 N N . PHE A 1 88 ? 24.484 10.377 12.169 1.00 22.53 88 PHE A N 1
ATOM 690 C CA . PHE A 1 88 ? 25.399 10.726 13.258 1.00 21.12 88 PHE A CA 1
ATOM 691 C C . PHE A 1 88 ? 26.822 10.261 13.007 1.00 20.96 88 PHE A C 1
ATOM 692 O O . PHE A 1 88 ? 27.089 9.063 12.919 1.00 22.39 88 PHE A O 1
ATOM 700 N N . VAL A 1 89 ? 27.723 11.229 12.894 1.00 17.69 89 VAL A N 1
ATOM 701 C CA . VAL A 1 89 ? 29.140 10.983 12.681 1.00 17.94 89 VAL A CA 1
ATOM 702 C C . VAL A 1 89 ? 29.792 11.139 14.055 1.00 20.43 89 VAL A C 1
ATOM 703 O O . VAL A 1 89 ? 29.825 12.244 14.607 1.00 18.76 89 VAL A O 1
ATOM 707 N N . ALA A 1 90 ? 30.305 10.042 14.607 1.00 21.06 90 ALA A N 1
ATOM 708 C CA . ALA A 1 90 ? 30.896 10.092 15.938 1.00 22.40 90 ALA A CA 1
ATOM 709 C C . ALA A 1 90 ? 31.779 8.902 16.307 1.00 22.76 90 ALA A C 1
ATOM 710 O O . ALA A 1 90 ? 31.844 7.901 15.588 1.00 22.72 90 ALA A O 1
ATOM 712 N N . PRO A 1 91 ? 32.493 9.012 17.438 1.00 22.33 91 PRO A N 1
ATOM 713 C CA . PRO A 1 91 ? 33.347 7.907 17.870 1.00 21.49 91 PRO A CA 1
ATOM 714 C C . PRO A 1 91 ? 32.439 6.850 18.485 1.00 22.80 91 PRO A C 1
ATOM 715 O O . PRO A 1 91 ? 31.371 7.172 19.017 1.00 20.30 91 PRO A O 1
ATOM 719 N N . ASP A 1 92 ? 32.853 5.592 18.402 1.00 23.11 92 ASP A N 1
ATOM 720 C CA . ASP A 1 92 ? 32.073 4.492 18.960 1.00 24.89 92 ASP A CA 1
ATOM 721 C C . ASP A 1 92 ? 32.364 4.366 20.463 1.00 24.56 92 ASP A C 1
ATOM 722 O O . ASP A 1 92 ? 32.925 3.367 20.912 1.00 24.37 92 ASP A O 1
ATOM 727 N N . ASN A 1 93 ? 31.982 5.381 21.236 1.00 22.80 93 ASN A N 1
ATOM 728 C CA . ASN A 1 93 ? 32.230 5.367 22.678 1.00 22.77 93 ASN A CA 1
ATOM 729 C C . ASN A 1 93 ? 30.969 5.473 23.527 1.00 22.20 93 ASN A C 1
ATOM 730 O O . ASN A 1 93 ? 31.050 5.710 24.732 1.00 21.88 93 ASN A O 1
ATOM 735 N N . GLY A 1 94 ? 29.805 5.313 22.905 1.00 20.65 94 GLY A N 1
ATOM 736 C CA . GLY A 1 94 ? 28.567 5.388 23.658 1.00 18.63 94 GLY A CA 1
ATOM 737 C C . GLY A 1 94 ? 27.839 6.723 23.590 1.00 20.54 94 GLY A C 1
ATOM 738 O O . GLY A 1 94 ? 26.723 6.835 24.095 1.00 19.35 94 GLY A O 1
ATOM 739 N N . VAL A 1 95 ? 28.446 7.738 22.976 1.00 19.58 95 VAL A N 1
ATOM 740 C CA . VAL A 1 95 ? 27.785 9.039 22.886 1.00 20.14 95 VAL A CA 1
ATOM 741 C C . VAL A 1 95 ? 26.455 8.970 22.111 1.00 21.80 95 VAL A C 1
ATOM 742 O O . VAL A 1 95 ? 25.541 9.764 22.355 1.00 20.19 95 VAL A O 1
ATOM 746 N N . LEU A 1 96 ? 26.330 8.002 21.202 1.00 23.40 96 LEU A N 1
ATOM 747 C CA . LEU A 1 96 ? 25.100 7.849 20.417 1.00 22.49 96 LEU A CA 1
ATOM 748 C C . LEU A 1 96 ? 24.091 6.911 21.071 1.00 23.32 96 LEU A C 1
ATOM 749 O O . LEU A 1 96 ? 23.107 6.516 20.441 1.00 23.72 96 LEU A O 1
ATOM 754 N N . THR A 1 97 ? 24.330 6.568 22.333 1.00 23.42 97 THR A N 1
ATOM 755 C CA . THR A 1 97 ? 23.454 5.661 23.069 1.00 24.54 97 THR A CA 1
ATOM 756 C C . THR A 1 97 ? 21.979 6.060 23.107 1.00 25.67 97 THR A C 1
ATOM 757 O O . THR A 1 97 ? 21.104 5.237 22.808 1.00 24.66 97 THR A O 1
ATOM 761 N N . VAL A 1 98 ? 21.699 7.312 23.469 1.00 23.56 98 VAL A N 1
ATOM 762 C CA . VAL A 1 98 ? 20.317 7.767 23.574 1.00 21.36 98 VAL A CA 1
ATOM 763 C C . VAL A 1 98 ? 19.571 7.843 22.239 1.00 21.70 98 VAL A C 1
ATOM 764 O O . VAL A 1 98 ? 18.449 7.351 22.139 1.00 18.86 98 VAL A O 1
ATOM 768 N N . VAL A 1 99 ? 20.166 8.445 21.211 1.00 19.90 99 VAL A N 1
ATOM 769 C CA . VAL A 1 99 ? 19.471 8.511 19.924 1.00 20.93 99 VAL A CA 1
ATOM 770 C C . VAL A 1 99 ? 19.223 7.103 19.377 1.00 22.00 99 VAL A C 1
ATOM 771 O O . VAL A 1 99 ? 18.166 6.833 18.805 1.00 21.06 99 VAL A O 1
ATOM 775 N N . ALA A 1 100 ? 20.199 6.214 19.559 1.00 22.25 100 ALA A N 1
ATOM 776 C CA . ALA A 1 100 ? 20.077 4.827 19.110 1.00 25.35 100 ALA A CA 1
ATOM 777 C C . ALA A 1 100 ? 18.892 4.150 19.796 1.00 26.61 100 ALA A C 1
ATOM 778 O O . ALA A 1 100 ? 18.107 3.453 19.160 1.00 26.27 100 ALA A O 1
ATOM 780 N N . GLU A 1 101 ? 18.782 4.358 21.102 1.00 29.85 101 GLU A N 1
ATOM 781 C CA . GLU A 1 101 ? 17.718 3.760 21.897 1.00 32.91 101 GLU A CA 1
ATOM 782 C C . GLU A 1 101 ? 16.345 4.370 21.629 1.00 32.56 101 GLU A C 1
ATOM 783 O O . GLU A 1 101 ? 15.345 3.654 21.568 1.00 33.62 101 GLU A O 1
ATOM 789 N N . GLU A 1 102 ? 16.297 5.687 21.456 1.00 31.34 102 GLU A N 1
ATOM 790 C CA . GLU A 1 102 ? 15.036 6.383 21.224 1.00 29.27 102 GLU A CA 1
ATOM 791 C C . GLU A 1 102 ? 14.503 6.317 19.799 1.00 28.82 102 GLU A C 1
ATOM 792 O O . GLU A 1 102 ? 13.293 6.224 19.588 1.00 27.23 102 GLU A O 1
ATOM 798 N N . TYR A 1 103 ? 15.396 6.374 18.817 1.00 27.38 103 TYR A N 1
ATOM 799 C CA . TYR A 1 103 ? 14.967 6.355 17.424 1.00 26.88 103 TYR A CA 1
ATOM 800 C C . TYR A 1 103 ? 15.086 4.997 16.739 1.00 27.43 103 TYR A C 1
ATOM 801 O O . TYR A 1 103 ? 14.460 4.767 15.709 1.00 28.26 103 TYR A O 1
ATOM 810 N N . GLY A 1 104 ? 15.901 4.108 17.294 1.00 27.91 104 GLY A N 1
ATOM 811 C CA . GLY A 1 104 ? 16.100 2.816 16.665 1.00 27.79 104 GLY A CA 1
ATOM 812 C C . GLY A 1 104 ? 17.228 2.942 15.651 1.00 27.62 104 GLY A C 1
ATOM 813 O O . GLY A 1 104 ? 17.356 3.964 14.978 1.00 26.97 104 GLY A O 1
ATOM 814 N N . VAL A 1 105 ? 18.044 1.901 15.534 1.00 29.26 105 VAL A N 1
ATOM 815 C CA . VAL A 1 105 ? 19.179 1.913 14.618 1.00 29.28 105 VAL A CA 1
ATOM 816 C C . VAL A 1 105 ? 18.848 1.274 13.275 1.00 30.97 105 VAL A C 1
ATOM 817 O O . VAL A 1 105 ? 18.450 0.112 13.210 1.00 30.74 105 VAL A O 1
ATOM 821 N N . ALA A 1 106 ? 19.027 2.037 12.202 1.00 30.43 106 ALA A N 1
ATOM 822 C CA . ALA A 1 106 ? 18.750 1.534 10.867 1.00 30.29 106 ALA A CA 1
ATOM 823 C C . ALA A 1 106 ? 20.005 0.925 10.242 1.00 31.19 106 ALA A C 1
ATOM 824 O O . ALA A 1 106 ? 19.944 -0.114 9.585 1.00 31.22 106 ALA A O 1
ATOM 826 N N . GLU A 1 107 ? 21.147 1.564 10.467 1.00 30.41 107 GLU A N 1
ATOM 827 C CA . GLU A 1 107 ? 22.399 1.091 9.890 1.00 30.18 107 GLU A CA 1
ATOM 828 C C . GLU A 1 107 ? 23.600 1.773 10.531 1.00 29.97 107 GLU A C 1
ATOM 829 O O . GLU A 1 107 ? 23.530 2.953 10.876 1.00 27.84 107 GLU A O 1
ATOM 835 N N . ILE A 1 108 ? 24.694 1.025 10.677 1.00 28.82 108 ILE A N 1
ATOM 836 C CA . ILE A 1 108 ? 25.931 1.551 11.247 1.00 29.78 108 ILE A CA 1
ATOM 837 C C . ILE A 1 108 ? 27.104 1.215 10.319 1.00 30.46 108 ILE A C 1
ATOM 838 O O . ILE A 1 108 ? 27.258 0.071 9.887 1.00 30.01 108 ILE A O 1
ATOM 843 N N . ARG A 1 109 ? 27.924 2.218 10.027 1.00 29.20 109 ARG A N 1
ATOM 844 C CA . ARG A 1 109 ? 29.088 2.059 9.157 1.00 28.81 109 ARG A CA 1
ATOM 845 C C . ARG A 1 109 ? 30.357 2.465 9.897 1.00 29.23 109 ARG A C 1
ATOM 846 O O . ARG A 1 109 ? 30.337 3.380 10.725 1.00 25.27 109 ARG A O 1
ATOM 854 N N . GLU A 1 110 ? 31.460 1.784 9.611 1.00 27.61 110 GLU A N 1
ATOM 855 C CA . GLU A 1 110 ? 32.715 2.176 10.215 1.00 27.66 110 GLU A CA 1
ATOM 856 C C . GLU A 1 110 ? 33.346 3.089 9.173 1.00 28.48 110 GLU A C 1
ATOM 857 O O . GLU A 1 110 ? 33.230 2.844 7.969 1.00 30.00 110 GLU A O 1
ATOM 863 N N . ILE A 1 111 ? 33.973 4.164 9.625 1.00 24.97 111 ILE A N 1
ATOM 864 C CA . ILE A 1 111 ? 34.611 5.092 8.714 1.00 25.07 111 ILE A CA 1
ATOM 865 C C . ILE A 1 111 ? 35.940 4.470 8.280 1.00 29.11 111 ILE A C 1
ATOM 866 O O . ILE A 1 111 ? 36.900 4.436 9.048 1.00 27.97 111 ILE A O 1
ATOM 871 N N . GLU A 1 112 ? 35.980 3.964 7.051 1.00 30.06 112 GLU A N 1
ATOM 872 C CA . GLU A 1 112 ? 37.182 3.325 6.526 1.00 32.61 112 GLU A CA 1
ATOM 873 C C . GLU A 1 112 ? 37.676 3.975 5.243 1.00 32.74 112 GLU A C 1
ATOM 874 O O . GLU A 1 112 ? 38.839 3.828 4.877 1.00 34.51 112 GLU A O 1
ATOM 880 N N . ASN A 1 113 ? 36.791 4.692 4.558 1.00 32.36 113 ASN A N 1
ATOM 881 C CA . ASN A 1 113 ? 37.152 5.347 3.306 1.00 31.87 113 ASN A CA 1
ATOM 882 C C . ASN A 1 113 ? 38.082 6.521 3.548 1.00 31.36 113 ASN A C 1
ATOM 883 O O . ASN A 1 113 ? 37.631 7.647 3.758 1.00 29.16 113 ASN A O 1
ATOM 888 N N . ARG A 1 114 ? 39.384 6.260 3.489 1.00 32.11 114 ARG A N 1
ATOM 889 C CA . ARG A 1 114 ? 40.385 7.292 3.723 1.00 33.19 114 ARG A CA 1
ATOM 890 C C . ARG A 1 114 ? 40.302 8.462 2.749 1.00 32.66 114 ARG A C 1
ATOM 891 O O . ARG A 1 114 ? 40.869 9.524 3.001 1.00 30.60 114 ARG A O 1
ATOM 899 N N . GLU A 1 115 ? 39.595 8.275 1.640 1.00 33.33 115 GLU A N 1
ATOM 900 C CA . GLU A 1 115 ? 39.465 9.339 0.646 1.00 33.20 115 GLU A CA 1
ATOM 901 C C . GLU A 1 115 ? 38.561 10.480 1.118 1.00 31.76 115 GLU A C 1
ATOM 902 O O . GLU A 1 115 ? 38.528 11.554 0.512 1.00 31.86 115 GLU A O 1
ATOM 908 N N . LEU A 1 116 ? 37.837 10.245 2.205 1.00 28.47 116 LEU A N 1
ATOM 909 C CA . LEU A 1 116 ? 36.934 11.247 2.756 1.00 28.62 116 LEU A CA 1
ATOM 910 C C . LEU A 1 116 ? 37.630 12.138 3.790 1.00 29.76 116 LEU A C 1
ATOM 911 O O . LEU A 1 116 ? 37.089 13.174 4.196 1.00 30.07 116 LEU A O 1
ATOM 916 N N . PHE A 1 117 ? 38.831 11.742 4.199 1.00 27.90 117 PHE A N 1
ATOM 917 C CA . PHE A 1 117 ? 39.587 12.485 5.209 1.00 27.68 117 PHE A CA 1
ATOM 918 C C . PHE A 1 117 ? 40.088 13.837 4.734 1.00 27.72 117 PHE A C 1
ATOM 919 O O . PHE A 1 117 ? 40.213 14.080 3.537 1.00 29.44 117 PHE A O 1
ATOM 927 N N . TYR A 1 118 ? 40.375 14.714 5.691 1.00 27.37 118 TYR A N 1
ATOM 928 C CA . TYR A 1 118 ? 40.889 16.049 5.407 1.00 27.60 118 TYR A CA 1
ATOM 929 C C . TYR A 1 118 ? 42.382 15.923 5.108 1.00 30.74 118 TYR A C 1
ATOM 930 O O . TYR A 1 118 ? 42.933 16.683 4.315 1.00 32.65 118 TYR A O 1
ATOM 939 N N . LYS A 1 119 ? 43.032 14.951 5.740 1.00 32.57 119 LYS A N 1
ATOM 940 C CA . LYS A 1 119 ? 44.454 14.719 5.510 1.00 34.66 119 LYS A CA 1
ATOM 941 C C . LYS A 1 119 ? 44.765 13.241 5.345 1.00 35.13 119 LYS A C 1
ATOM 942 O O . LYS A 1 119 ? 44.116 12.388 5.946 1.00 33.46 119 LYS A O 1
ATOM 948 N N . LYS A 1 120 ? 45.762 12.950 4.517 1.00 36.97 120 LYS A N 1
ATOM 949 C CA . LYS A 1 120 ? 46.178 11.580 4.253 1.00 38.86 120 LYS A CA 1
ATOM 950 C C . LYS A 1 120 ? 46.583 10.897 5.554 1.00 37.78 120 LYS A C 1
ATOM 951 O O . LYS A 1 120 ? 46.249 9.738 5.791 1.00 37.41 120 LYS A O 1
ATOM 957 N N . ASN A 1 121 ? 47.302 11.631 6.395 1.00 37.62 121 ASN A N 1
ATOM 958 C CA . ASN A 1 121 ? 47.752 11.122 7.688 1.00 37.58 121 ASN A CA 1
ATOM 959 C C . ASN A 1 121 ? 47.112 11.954 8.798 1.00 35.72 121 ASN A C 1
ATOM 960 O O . ASN A 1 121 ? 47.626 13.007 9.174 1.00 34.39 121 ASN A O 1
ATOM 965 N N . PRO A 1 122 ? 45.972 11.492 9.331 1.00 33.82 122 PRO A N 1
ATOM 966 C CA . PRO A 1 122 ? 45.268 12.205 10.402 1.00 32.44 122 PRO A CA 1
ATOM 967 C C . PRO A 1 122 ? 46.117 12.388 11.659 1.00 31.06 122 PRO A C 1
ATOM 968 O O . PRO A 1 122 ? 46.918 11.520 12.006 1.00 31.08 122 PRO A O 1
ATOM 972 N N . SER A 1 123 ? 45.934 13.519 12.337 1.00 29.66 123 SER A N 1
ATOM 973 C CA . SER A 1 123 ? 46.645 13.783 13.583 1.00 28.43 123 SER A CA 1
ATOM 974 C C . SER A 1 123 ? 46.211 12.670 14.533 1.00 28.82 123 SER A C 1
ATOM 975 O O . SER A 1 123 ? 45.132 12.099 14.367 1.00 29.32 123 SER A O 1
ATOM 978 N N . PHE A 1 124 ? 47.032 12.358 15.528 1.00 27.07 124 PHE A N 1
ATOM 979 C CA . PHE A 1 124 ? 46.677 11.297 16.460 1.00 27.52 124 PHE A CA 1
ATOM 980 C C . PHE A 1 124 ? 45.588 11.701 17.438 1.00 27.68 124 PHE A C 1
ATOM 981 O O . PHE A 1 124 ? 44.822 10.857 17.889 1.00 28.38 124 PHE A O 1
ATOM 989 N N . THR A 1 125 ? 45.511 12.986 17.765 1.00 25.04 125 THR A N 1
ATOM 990 C CA . THR A 1 125 ? 44.539 13.425 18.755 1.00 25.45 125 THR A CA 1
ATOM 991 C C . THR A 1 125 ? 43.457 14.425 18.335 1.00 23.73 125 THR A C 1
ATOM 992 O O . THR A 1 125 ? 42.809 15.021 19.193 1.00 23.36 125 THR A O 1
ATOM 996 N N . PHE A 1 126 ? 43.253 14.613 17.034 1.00 22.11 126 PHE A N 1
ATOM 997 C CA . PHE A 1 126 ? 42.213 15.536 16.572 1.00 21.03 126 PHE A CA 1
ATOM 998 C C . PHE A 1 126 ? 41.453 14.965 15.372 1.00 20.36 126 PHE A C 1
ATOM 999 O O . PHE A 1 126 ? 41.377 15.591 14.314 1.00 20.82 126 PHE A O 1
ATOM 1007 N N . HIS A 1 127 ? 40.897 13.769 15.541 1.00 20.59 127 HIS A N 1
ATOM 1008 C CA . HIS A 1 127 ? 40.133 13.133 14.476 1.00 20.45 127 HIS A CA 1
ATOM 1009 C C . HIS A 1 127 ? 38.899 13.985 14.171 1.00 21.15 127 HIS A C 1
ATOM 1010 O O . HIS A 1 127 ? 38.340 13.916 13.078 1.00 21.74 127 HIS A O 1
ATOM 1017 N N . GLY A 1 128 ? 38.485 14.801 15.139 1.00 20.86 128 GLY A N 1
ATOM 1018 C CA . GLY A 1 128 ? 37.341 15.668 14.922 1.00 18.99 128 GLY A CA 1
ATOM 1019 C C . GLY A 1 128 ? 37.531 16.531 13.682 1.00 19.85 128 GLY A C 1
ATOM 1020 O O . GLY A 1 128 ? 36.587 16.761 12.924 1.00 20.22 128 GLY A O 1
ATOM 1021 N N . ARG A 1 129 ? 38.752 17.011 13.470 1.00 19.39 129 ARG A N 1
ATOM 1022 C CA . ARG A 1 129 ? 39.066 17.853 12.308 1.00 20.49 129 ARG A CA 1
ATOM 1023 C C . ARG A 1 129 ? 39.469 17.052 11.067 1.00 21.30 129 ARG A C 1
ATOM 1024 O O . ARG A 1 129 ? 39.057 17.368 9.947 1.00 18.87 129 ARG A O 1
ATOM 1032 N N . ASP A 1 130 ? 40.275 16.016 11.283 1.00 19.16 130 ASP A N 1
ATOM 1033 C CA . ASP A 1 130 ? 40.810 15.221 10.187 1.00 22.19 130 ASP A CA 1
ATOM 1034 C C . ASP A 1 130 ? 39.965 14.097 9.625 1.00 21.48 130 ASP A C 1
ATOM 1035 O O . ASP A 1 130 ? 40.177 13.686 8.482 1.00 19.60 130 ASP A O 1
ATOM 1040 N N . ILE A 1 131 ? 39.014 13.608 10.412 1.00 20.89 131 ILE A N 1
ATOM 1041 C CA . ILE A 1 131 ? 38.172 12.502 9.976 1.00 20.95 131 ILE A CA 1
ATOM 1042 C C . ILE A 1 131 ? 36.666 12.745 10.095 1.00 22.57 131 ILE A C 1
ATOM 1043 O O . ILE A 1 131 ? 35.930 12.590 9.120 1.00 20.28 131 ILE A O 1
ATOM 1048 N N . PHE A 1 132 ? 36.210 13.117 11.289 1.00 20.91 132 PHE A N 1
ATOM 1049 C CA . PHE A 1 132 ? 34.783 13.337 11.519 1.00 18.86 132 PHE A CA 1
ATOM 1050 C C . PHE A 1 132 ? 34.159 14.498 10.765 1.00 19.53 132 PHE A C 1
ATOM 1051 O O . PHE A 1 132 ? 33.135 14.326 10.099 1.00 18.78 132 PHE A O 1
ATOM 1059 N N . ALA A 1 133 ? 34.763 15.680 10.870 1.00 17.89 133 ALA A N 1
ATOM 1060 C CA . ALA A 1 133 ? 34.213 16.851 10.199 1.00 18.17 133 ALA A CA 1
ATOM 1061 C C . ALA A 1 133 ? 34.111 16.663 8.687 1.00 20.02 133 ALA A C 1
ATOM 1062 O O . ALA A 1 133 ? 33.049 16.864 8.109 1.00 20.68 133 ALA A O 1
ATOM 1064 N N . PRO A 1 134 ? 35.211 16.270 8.025 1.00 19.88 134 PRO A N 1
ATOM 1065 C CA . PRO A 1 134 ? 35.103 16.094 6.573 1.00 20.03 134 PRO A CA 1
ATOM 1066 C C . PRO A 1 134 ? 34.085 15.029 6.166 1.00 21.11 134 PRO A C 1
ATOM 1067 O O . PRO A 1 134 ? 33.385 15.181 5.160 1.00 21.95 134 PRO A O 1
ATOM 1071 N N . VAL A 1 135 ? 33.992 13.957 6.945 1.00 19.22 135 VAL A N 1
ATOM 1072 C CA . VAL A 1 135 ? 33.027 12.909 6.646 1.00 20.08 135 VAL A CA 1
ATOM 1073 C C . VAL A 1 135 ? 31.605 13.468 6.737 1.00 21.90 135 VAL A C 1
ATOM 1074 O O . VAL A 1 135 ? 30.772 13.225 5.852 1.00 21.59 135 VAL A O 1
ATOM 1078 N N . ALA A 1 136 ? 31.330 14.232 7.794 1.00 20.28 136 ALA A N 1
ATOM 1079 C CA . ALA A 1 136 ? 30.010 14.835 7.956 1.00 19.38 136 ALA A CA 1
ATOM 1080 C C . ALA A 1 136 ? 29.757 15.776 6.782 1.00 19.33 136 ALA A C 1
ATOM 1081 O O . ALA A 1 136 ? 28.650 15.832 6.250 1.00 20.65 136 ALA A O 1
ATOM 1083 N N . ALA A 1 137 ? 30.790 16.516 6.387 1.00 17.54 137 ALA A N 1
ATOM 1084 C CA . ALA A 1 137 ? 30.677 17.452 5.276 1.00 20.24 137 ALA A CA 1
ATOM 1085 C C . ALA A 1 137 ? 30.285 16.742 3.979 1.00 23.14 137 ALA A C 1
ATOM 1086 O O . ALA A 1 137 ? 29.421 17.226 3.249 1.00 22.14 137 ALA A O 1
ATOM 1088 N N . HIS A 1 138 ? 30.922 15.606 3.695 1.00 23.80 138 HIS A N 1
ATOM 1089 C CA . HIS A 1 138 ? 30.621 14.841 2.478 1.00 25.66 138 HIS A CA 1
ATOM 1090 C C . HIS A 1 138 ? 29.207 14.255 2.527 1.00 26.51 138 HIS A C 1
ATOM 1091 O O . HIS A 1 138 ? 28.466 14.305 1.542 1.00 27.40 138 HIS A O 1
ATOM 1098 N N . LEU A 1 139 ? 28.835 13.697 3.672 1.00 25.84 139 LEU A N 1
ATOM 1099 C CA . LEU A 1 139 ? 27.508 13.124 3.833 1.00 27.27 139 LEU A CA 1
ATOM 1100 C C . LEU A 1 139 ? 26.442 14.198 3.608 1.00 28.92 139 LEU A C 1
ATOM 1101 O O . LEU A 1 139 ? 25.455 13.967 2.913 1.00 28.83 139 LEU A O 1
ATOM 1106 N N . ASP A 1 140 ? 26.655 15.372 4.192 1.00 29.65 140 ASP A N 1
ATOM 1107 C CA . ASP A 1 140 ? 25.718 16.485 4.063 1.00 30.73 140 ASP A CA 1
ATOM 1108 C C . ASP A 1 140 ? 25.671 16.957 2.615 1.00 33.31 140 ASP A C 1
ATOM 1109 O O . ASP A 1 140 ? 24.741 17.649 2.196 1.00 33.39 140 ASP A O 1
ATOM 1122 N N . GLY A 1 142 ? 25.567 14.874 0.084 1.00 35.84 142 GLY A N 1
ATOM 1123 C CA . GLY A 1 142 ? 24.937 13.863 -0.743 1.00 35.90 142 GLY A CA 1
ATOM 1124 C C . GLY A 1 142 ? 25.683 12.545 -0.845 1.00 35.96 142 GLY A C 1
ATOM 1125 O O . GLY A 1 142 ? 25.160 11.591 -1.414 1.00 34.07 142 GLY A O 1
ATOM 1126 N N . LEU A 1 143 ? 26.899 12.477 -0.309 1.00 33.87 143 LEU A N 1
ATOM 1127 C CA . LEU A 1 143 ? 27.664 11.231 -0.364 1.00 33.08 143 LEU A CA 1
ATOM 1128 C C . LEU A 1 143 ? 26.848 10.086 0.222 1.00 32.24 143 LEU A C 1
ATOM 1129 O O . LEU A 1 143 ? 26.337 10.191 1.336 1.00 33.02 143 LEU A O 1
ATOM 1134 N N . PRO A 1 144 ? 26.717 8.971 -0.520 1.00 32.28 144 PRO A N 1
ATOM 1135 C CA . PRO A 1 144 ? 25.957 7.804 -0.053 1.00 30.27 144 PRO A CA 1
ATOM 1136 C C . PRO A 1 144 ? 26.632 7.224 1.183 1.00 31.53 144 PRO A C 1
ATOM 1137 O O . PRO A 1 144 ? 27.860 7.158 1.245 1.00 31.63 144 PRO A O 1
ATOM 1141 N N . LEU A 1 145 ? 25.829 6.790 2.150 1.00 29.97 145 LEU A N 1
ATOM 1142 C CA . LEU A 1 145 ? 26.343 6.233 3.396 1.00 31.00 145 LEU A CA 1
ATOM 1143 C C . LEU A 1 145 ? 27.285 5.040 3.208 1.00 31.98 145 LEU A C 1
ATOM 1144 O O . LEU A 1 145 ? 28.306 4.934 3.887 1.00 30.11 145 LEU A O 1
ATOM 1149 N N . GLU A 1 146 ? 26.933 4.148 2.285 1.00 31.37 146 GLU A N 1
ATOM 1150 C CA . GLU A 1 146 ? 27.729 2.955 2.001 1.00 32.49 146 GLU A CA 1
ATOM 1151 C C . GLU A 1 146 ? 29.169 3.275 1.615 1.00 31.81 146 GLU A C 1
ATOM 1152 O O . GLU A 1 146 ? 30.046 2.418 1.706 1.00 31.90 146 GLU A O 1
ATOM 1158 N N . ARG A 1 147 ? 29.405 4.505 1.176 1.00 29.74 147 ARG A N 1
ATOM 1159 C CA . ARG A 1 147 ? 30.735 4.929 0.764 1.00 31.93 147 ARG A CA 1
ATOM 1160 C C . ARG A 1 147 ? 31.658 5.240 1.947 1.00 31.71 147 ARG A C 1
ATOM 1161 O O . ARG A 1 147 ? 32.862 5.423 1.768 1.00 29.86 147 ARG A O 1
ATOM 1169 N N . VAL A 1 148 ? 31.098 5.307 3.151 1.00 31.05 148 VAL A N 1
ATOM 1170 C CA . VAL A 1 148 ? 31.908 5.593 4.333 1.00 30.75 148 VAL A CA 1
ATOM 1171 C C . VAL A 1 148 ? 32.737 4.369 4.725 1.00 29.80 148 VAL A C 1
ATOM 1172 O O . VAL A 1 148 ? 33.864 4.506 5.190 1.00 28.72 148 VAL A O 1
ATOM 1176 N N . GLY A 1 149 ? 32.171 3.179 4.529 1.00 29.48 149 GLY A N 1
ATOM 1177 C CA . GLY A 1 149 ? 32.869 1.950 4.869 1.00 30.51 149 GLY A CA 1
ATOM 1178 C C . GLY A 1 149 ? 31.924 0.776 5.051 1.00 32.36 149 GLY A C 1
ATOM 1179 O O . GLY A 1 149 ? 30.758 0.846 4.660 1.00 32.36 149 GLY A O 1
ATOM 1180 N N . ASP A 1 150 ? 32.418 -0.304 5.651 1.00 32.70 150 ASP A N 1
ATOM 1181 C CA . ASP A 1 150 ? 31.601 -1.496 5.865 1.00 34.30 150 ASP A CA 1
ATOM 1182 C C . ASP A 1 150 ? 30.650 -1.337 7.045 1.00 34.53 150 ASP A C 1
ATOM 1183 O O . ASP A 1 150 ? 30.894 -0.531 7.950 1.00 32.78 150 ASP A O 1
ATOM 1188 N N . ARG A 1 151 ? 29.574 -2.119 7.034 1.00 34.20 151 ARG A N 1
ATOM 1189 C CA . ARG A 1 151 ? 28.592 -2.093 8.113 1.00 36.20 151 ARG A CA 1
ATOM 1190 C C . ARG A 1 151 ? 29.141 -2.748 9.373 1.00 35.56 151 ARG A C 1
ATOM 1191 O O . ARG A 1 151 ? 30.067 -3.554 9.318 1.00 34.30 151 ARG A O 1
ATOM 1199 N N . LEU A 1 152 ? 28.549 -2.394 10.507 1.00 35.07 152 LEU A N 1
ATOM 1200 C CA . LEU A 1 152 ? 28.913 -2.960 11.796 1.00 35.51 152 LEU A CA 1
ATOM 1201 C C . LEU A 1 152 ? 27.594 -3.495 12.327 1.00 36.37 152 LEU A C 1
ATOM 1202 O O . LEU A 1 152 ? 26.534 -2.983 11.974 1.00 37.67 152 LEU A O 1
ATOM 1207 N N . LEU A 1 153 ? 27.640 -4.519 13.166 1.00 37.99 153 LEU A N 1
ATOM 1208 C CA . LEU A 1 153 ? 26.405 -5.086 13.688 1.00 40.19 153 LEU A CA 1
ATOM 1209 C C . LEU A 1 153 ? 26.135 -4.642 15.117 1.00 40.31 153 LEU A C 1
ATOM 1210 O O . LEU A 1 153 ? 25.041 -4.851 15.649 1.00 40.01 153 LEU A O 1
ATOM 1215 N N . SER A 1 154 ? 27.134 -4.025 15.738 1.00 38.86 154 SER A N 1
ATOM 1216 C CA . SER A 1 154 ? 26.984 -3.553 17.102 1.00 38.05 154 SER A CA 1
ATOM 1217 C C . SER A 1 154 ? 27.700 -2.226 17.305 1.00 36.62 154 SER A C 1
ATOM 1218 O O . SER A 1 154 ? 28.451 -1.763 16.441 1.00 35.18 154 SER A O 1
ATOM 1221 N N . TYR A 1 155 ? 27.455 -1.624 18.461 1.00 34.25 155 TYR A N 1
ATOM 1222 C CA . TYR A 1 155 ? 28.055 -0.350 18.815 1.00 33.20 155 TYR A CA 1
ATOM 1223 C C . TYR A 1 155 ? 28.143 -0.318 20.334 1.00 31.58 155 TYR A C 1
ATOM 1224 O O . TYR A 1 155 ? 27.372 -0.993 21.009 1.00 29.77 155 TYR A O 1
ATOM 1233 N N . GLU A 1 156 ? 29.093 0.442 20.872 1.00 31.59 156 GLU A N 1
ATOM 1234 C CA . GLU A 1 156 ? 29.252 0.535 22.320 1.00 32.69 156 GLU A CA 1
ATOM 1235 C C . GLU A 1 156 ? 28.051 1.245 22.927 1.00 31.68 156 GLU A C 1
ATOM 1236 O O . GLU A 1 156 ? 27.572 2.240 22.392 1.00 30.26 156 GLU A O 1
ATOM 1242 N N . VAL A 1 157 ? 27.569 0.728 24.049 1.00 32.52 157 VAL A N 1
ATOM 1243 C CA . VAL A 1 157 ? 26.417 1.309 24.720 1.00 33.41 157 VAL A CA 1
ATOM 1244 C C . VAL A 1 157 ? 26.756 1.737 26.140 1.00 33.65 157 VAL A C 1
ATOM 1245 O O . VAL A 1 157 ? 27.454 1.026 26.856 1.00 31.19 157 VAL A O 1
ATOM 1249 N N . LEU A 1 158 ? 26.262 2.907 26.533 1.00 33.94 158 LEU A N 1
ATOM 1250 C CA . LEU A 1 158 ? 26.482 3.422 27.877 1.00 36.34 158 LEU A CA 1
ATOM 1251 C C . LEU A 1 158 ? 25.511 2.737 28.827 1.00 39.34 158 LEU A C 1
ATOM 1252 O O . LEU A 1 158 ? 24.298 2.756 28.605 1.00 38.65 158 LEU A O 1
ATOM 1257 N N . LYS A 1 159 ? 26.036 2.128 29.881 1.00 43.39 159 LYS A N 1
ATOM 1258 C CA . LYS A 1 159 ? 25.176 1.464 30.847 1.00 49.45 159 LYS A CA 1
ATOM 1259 C C . LYS A 1 159 ? 24.360 2.518 31.581 1.00 51.59 159 LYS A C 1
ATOM 1260 O O . LYS A 1 159 ? 24.916 3.387 32.249 1.00 51.69 159 LYS A O 1
ATOM 1274 N N . ARG A 1 161 ? 20.668 3.093 33.978 1.00 59.51 161 ARG A N 1
ATOM 1275 C CA . ARG A 1 161 ? 19.545 2.513 34.699 1.00 59.29 161 ARG A CA 1
ATOM 1276 C C . ARG A 1 161 ? 18.285 3.219 34.206 1.00 57.74 161 ARG A C 1
ATOM 1277 O O . ARG A 1 161 ? 18.010 4.354 34.600 1.00 58.20 161 ARG A O 1
ATOM 1285 N N . LYS A 1 162 ? 17.533 2.552 33.335 1.00 55.17 162 LYS A N 1
ATOM 1286 C CA . LYS A 1 162 ? 16.308 3.122 32.780 1.00 53.53 162 LYS A CA 1
ATOM 1287 C C . LYS A 1 162 ? 15.354 3.626 33.856 1.00 52.36 162 LYS A C 1
ATOM 1288 O O . LYS A 1 162 ? 15.126 2.955 34.862 1.00 52.09 162 LYS A O 1
ATOM 1294 N N . PRO A 1 163 ? 14.786 4.825 33.657 1.00 51.31 163 PRO A N 1
ATOM 1295 C CA . PRO A 1 163 ? 13.854 5.365 34.648 1.00 50.95 163 PRO A CA 1
ATOM 1296 C C . PRO A 1 163 ? 12.582 4.524 34.635 1.00 50.77 163 PRO A C 1
ATOM 1297 O O . PRO A 1 163 ? 11.992 4.293 33.578 1.00 50.15 163 PRO A O 1
ATOM 1301 N N . VAL A 1 164 ? 12.171 4.056 35.805 1.00 50.59 164 VAL A N 1
ATOM 1302 C CA . VAL A 1 164 ? 10.971 3.239 35.901 1.00 51.68 164 VAL A CA 1
ATOM 1303 C C . VAL A 1 164 ? 9.981 3.794 36.911 1.00 52.71 164 VAL A C 1
ATOM 1304 O O . VAL A 1 164 ? 10.336 4.593 37.779 1.00 53.04 164 VAL A O 1
ATOM 1308 N N . VAL A 1 165 ? 8.733 3.362 36.782 1.00 54.19 165 VAL A N 1
ATOM 1309 C CA . VAL A 1 165 ? 7.675 3.768 37.691 1.00 56.05 165 VAL A CA 1
ATOM 1310 C C . VAL A 1 165 ? 7.452 2.610 38.652 1.00 57.62 165 VAL A C 1
ATOM 1311 O O . VAL A 1 165 ? 7.141 1.498 38.225 1.00 57.78 165 VAL A O 1
ATOM 1315 N N . GLU A 1 166 ? 7.620 2.859 39.945 1.00 59.29 166 GLU A N 1
ATOM 1316 C CA . GLU A 1 166 ? 7.419 1.800 40.922 1.00 61.23 166 GLU A CA 1
ATOM 1317 C C . GLU A 1 166 ? 6.847 2.275 42.249 1.00 61.38 166 GLU A C 1
ATOM 1318 O O . GLU A 1 166 ? 7.429 3.117 42.933 1.00 61.28 166 GLU A O 1
ATOM 1324 N N . ASN A 1 167 ? 5.692 1.721 42.599 1.00 61.85 167 ASN A N 1
ATOM 1325 C CA . ASN A 1 167 ? 5.020 2.033 43.852 1.00 61.70 167 ASN A CA 1
ATOM 1326 C C . ASN A 1 167 ? 4.870 3.520 44.177 1.00 61.07 167 ASN A C 1
ATOM 1327 O O . ASN A 1 167 ? 5.546 4.042 45.067 1.00 60.91 167 ASN A O 1
ATOM 1332 N N . GLU A 1 168 ? 3.985 4.193 43.448 1.00 60.39 168 GLU A N 1
ATOM 1333 C CA . GLU A 1 168 ? 3.694 5.607 43.678 1.00 60.07 168 GLU A CA 1
ATOM 1334 C C . GLU A 1 168 ? 4.815 6.603 43.384 1.00 58.36 168 GLU A C 1
ATOM 1335 O O . GLU A 1 168 ? 4.647 7.804 43.606 1.00 58.30 168 GLU A O 1
ATOM 1341 N N . LYS A 1 169 ? 5.953 6.128 42.894 1.00 55.67 169 LYS A N 1
ATOM 1342 C CA . LYS A 1 169 ? 7.048 7.045 42.606 1.00 53.10 169 LYS A CA 1
ATOM 1343 C C . LYS A 1 169 ? 7.825 6.697 41.347 1.00 50.81 169 LYS A C 1
ATOM 1344 O O . LYS A 1 169 ? 7.715 5.592 40.807 1.00 49.98 169 LYS A O 1
ATOM 1350 N N . VAL A 1 170 ? 8.611 7.661 40.885 1.00 47.11 170 VAL A N 1
ATOM 1351 C CA . VAL A 1 170 ? 9.441 7.481 39.708 1.00 44.20 170 VAL A CA 1
ATOM 1352 C C . VAL A 1 170 ? 10.893 7.701 40.116 1.00 42.54 170 VAL A C 1
ATOM 1353 O O . VAL A 1 170 ? 11.219 8.674 40.800 1.00 41.91 170 VAL A O 1
ATOM 1357 N N . ILE A 1 171 ? 11.756 6.779 39.709 1.00 39.66 171 ILE A N 1
ATOM 1358 C CA . ILE A 1 171 ? 13.173 6.861 40.024 1.00 38.44 171 ILE A CA 1
ATOM 1359 C C . ILE A 1 171 ? 13.946 7.182 38.751 1.00 36.09 171 ILE A C 1
ATOM 1360 O O . ILE A 1 171 ? 13.654 6.641 37.687 1.00 35.75 171 ILE A O 1
ATOM 1365 N N . GLY A 1 172 ? 14.927 8.069 38.864 1.00 34.95 172 GLY A N 1
ATOM 1366 C CA . GLY A 1 172 ? 15.716 8.440 37.706 1.00 33.21 172 GLY A CA 1
ATOM 1367 C C . GLY A 1 172 ? 17.012 9.112 38.104 1.00 34.13 172 GLY A C 1
ATOM 1368 O O . GLY A 1 172 ? 17.493 8.940 39.228 1.00 33.90 172 GLY A O 1
ATOM 1369 N N . GLU A 1 173 ? 17.577 9.888 37.184 1.00 32.99 173 GLU A N 1
ATOM 1370 C CA . GLU A 1 173 ? 18.831 10.586 37.437 1.00 32.63 173 GLU A CA 1
ATOM 1371 C C . GLU A 1 173 ? 18.801 11.964 36.798 1.00 29.22 173 GLU A C 1
ATOM 1372 O O . GLU A 1 173 ? 18.029 12.205 35.875 1.00 27.09 173 GLU A O 1
ATOM 1378 N N . VAL A 1 174 ? 19.651 12.856 37.297 1.00 29.49 174 VAL A N 1
ATOM 1379 C CA . VAL A 1 174 ? 19.773 14.205 36.756 1.00 28.54 174 VAL A CA 1
ATOM 1380 C C . VAL A 1 174 ? 20.572 14.062 35.462 1.00 28.99 174 VAL A C 1
ATOM 1381 O O . VAL A 1 174 ? 21.708 13.576 35.471 1.00 27.70 174 VAL A O 1
ATOM 1385 N N . ALA A 1 175 ? 19.976 14.477 34.353 1.00 27.19 175 ALA A N 1
ATOM 1386 C CA . ALA A 1 175 ? 20.633 14.376 33.057 1.00 27.08 175 ALA A CA 1
ATOM 1387 C C . ALA A 1 175 ? 21.380 15.650 32.664 1.00 28.61 175 ALA A C 1
ATOM 1388 O O . ALA A 1 175 ? 22.504 15.593 32.145 1.00 28.50 175 ALA A O 1
ATOM 1390 N N . ILE A 1 176 ? 20.756 16.797 32.916 1.00 25.98 176 ILE A N 1
ATOM 1391 C CA . ILE A 1 176 ? 21.347 18.076 32.545 1.00 25.39 176 ILE A CA 1
ATOM 1392 C C . ILE A 1 176 ? 20.965 19.211 33.482 1.00 25.03 176 ILE A C 1
ATOM 1393 O O . ILE A 1 176 ? 19.806 19.332 33.879 1.00 23.72 176 ILE A O 1
ATOM 1398 N N . VAL A 1 177 ? 21.950 20.030 33.835 1.00 23.95 177 VAL A N 1
ATOM 1399 C CA . VAL A 1 177 ? 21.717 21.221 34.655 1.00 24.20 177 VAL A CA 1
ATOM 1400 C C . VAL A 1 177 ? 22.022 22.346 33.666 1.00 24.91 177 VAL A C 1
ATOM 1401 O O . VAL A 1 177 ? 23.156 22.443 33.181 1.00 24.69 177 VAL A O 1
ATOM 1405 N N . ASP A 1 178 ? 21.031 23.177 33.340 1.00 23.65 178 ASP A N 1
ATOM 1406 C CA . ASP A 1 178 ? 21.273 24.251 32.374 1.00 23.90 178 ASP A CA 1
ATOM 1407 C C . ASP A 1 178 ? 21.825 25.547 32.959 1.00 24.18 178 ASP A C 1
ATOM 1408 O O . ASP A 1 178 ? 22.163 25.623 34.140 1.00 23.70 178 ASP A O 1
ATOM 1413 N N . THR A 1 179 ? 21.914 26.567 32.111 1.00 26.35 179 THR A N 1
ATOM 1414 C CA . THR A 1 179 ? 22.446 27.870 32.501 1.00 28.05 179 THR A CA 1
ATOM 1415 C C . THR A 1 179 ? 21.727 28.507 33.685 1.00 25.80 179 THR A C 1
ATOM 1416 O O . THR A 1 179 ? 22.335 29.213 34.494 1.00 24.61 179 THR A O 1
ATOM 1420 N N . PHE A 1 180 ? 20.430 28.253 33.783 1.00 22.72 180 PHE A N 1
ATOM 1421 C CA . PHE A 1 180 ? 19.614 28.807 34.854 1.00 21.14 180 PHE A CA 1
ATOM 1422 C C . PHE A 1 180 ? 19.675 28.002 36.145 1.00 20.52 180 PHE A C 1
ATOM 1423 O O . PHE A 1 180 ? 19.226 28.460 37.198 1.00 20.61 180 PHE A O 1
ATOM 1431 N N . GLY A 1 181 ? 20.230 26.800 36.067 1.00 19.93 181 GLY A N 1
ATOM 1432 C CA . GLY A 1 181 ? 20.302 25.967 37.250 1.00 20.04 181 GLY A CA 1
ATOM 1433 C C . GLY A 1 181 ? 19.118 25.018 37.267 1.00 20.78 181 GLY A C 1
ATOM 1434 O O . GLY A 1 181 ? 18.882 24.309 38.246 1.00 20.55 181 GLY A O 1
ATOM 1435 N N . ASN A 1 182 ? 18.357 25.017 36.180 1.00 18.65 182 ASN A N 1
ATOM 1436 C CA . ASN A 1 182 ? 17.219 24.125 36.084 1.00 20.71 182 ASN A CA 1
ATOM 1437 C C . ASN A 1 182 ? 17.791 22.715 36.044 1.00 21.52 182 ASN A C 1
ATOM 1438 O O . ASN A 1 182 ? 18.822 22.471 35.410 1.00 20.50 182 ASN A O 1
ATOM 1443 N N . VAL A 1 183 ? 17.124 21.799 36.736 1.00 20.28 183 VAL A N 1
ATOM 1444 C CA . VAL A 1 183 ? 17.569 20.414 36.832 1.00 21.19 183 VAL A CA 1
ATOM 1445 C C . VAL A 1 183 ? 16.699 19.473 35.999 1.00 21.69 183 VAL A C 1
ATOM 1446 O O . VAL A 1 183 ? 15.616 19.088 36.425 1.00 21.73 183 VAL A O 1
ATOM 1450 N N . SER A 1 184 ? 17.166 19.109 34.810 1.00 20.05 184 SER A N 1
ATOM 1451 C CA . SER A 1 184 ? 16.394 18.203 33.968 1.00 22.47 184 SER A CA 1
ATOM 1452 C C . SER A 1 184 ? 16.826 16.755 34.184 1.00 23.06 184 SER A C 1
ATOM 1453 O O . SER A 1 184 ? 18.016 16.440 34.151 1.00 21.81 184 SER A O 1
ATOM 1456 N N . THR A 1 185 ? 15.848 15.880 34.402 1.00 24.02 185 THR A N 1
ATOM 1457 C CA . THR A 1 185 ? 16.122 14.467 34.642 1.00 24.70 185 THR A CA 1
ATOM 1458 C C . THR A 1 185 ? 15.995 13.669 33.351 1.00 26.07 185 THR A C 1
ATOM 1459 O O . THR A 1 185 ? 15.744 14.231 32.285 1.00 25.62 185 THR A O 1
ATOM 1463 N N . ASN A 1 186 ? 16.171 12.357 33.461 1.00 26.78 186 ASN A N 1
ATOM 1464 C CA . ASN A 1 186 ? 16.058 11.468 32.315 1.00 28.68 186 ASN A CA 1
ATOM 1465 C C . ASN A 1 186 ? 14.699 10.783 32.393 1.00 28.76 186 ASN A C 1
ATOM 1466 O O . ASN A 1 186 ? 14.445 9.797 31.710 1.00 28.94 186 ASN A O 1
ATOM 1471 N N . ILE A 1 187 ? 13.827 11.330 33.234 1.00 28.84 187 ILE A N 1
ATOM 1472 C CA . ILE A 1 187 ? 12.481 10.799 33.426 1.00 27.33 187 ILE A CA 1
ATOM 1473 C C . ILE A 1 187 ? 11.505 11.472 32.463 1.00 27.17 187 ILE A C 1
ATOM 1474 O O . ILE A 1 187 ? 11.298 12.682 32.523 1.00 26.21 187 ILE A O 1
ATOM 1479 N N . PRO A 1 188 ? 10.887 10.697 31.558 1.00 28.40 188 PRO A N 1
ATOM 1480 C CA . PRO A 1 188 ? 9.949 11.340 30.636 1.00 28.04 188 PRO A CA 1
ATOM 1481 C C . PRO A 1 188 ? 8.776 11.882 31.443 1.00 29.61 188 PRO A C 1
ATOM 1482 O O . PRO A 1 188 ? 8.297 11.214 32.364 1.00 29.34 188 PRO A O 1
ATOM 1486 N N . PHE A 1 189 ? 8.310 13.083 31.119 1.00 29.48 189 PHE A N 1
ATOM 1487 C CA . PHE A 1 189 ? 7.188 13.638 31.867 1.00 30.82 189 PHE A CA 1
ATOM 1488 C C . PHE A 1 189 ? 5.954 12.755 31.694 1.00 33.55 189 PHE A C 1
ATOM 1489 O O . PHE A 1 189 ? 5.077 12.732 32.556 1.00 34.50 189 PHE A O 1
ATOM 1497 N N . ASP A 1 190 ? 5.888 12.036 30.575 1.00 37.51 190 ASP A N 1
ATOM 1498 C CA . ASP A 1 190 ? 4.772 11.126 30.311 1.00 40.11 190 ASP A CA 1
ATOM 1499 C C . ASP A 1 190 ? 4.808 9.986 31.321 1.00 40.34 190 ASP A C 1
ATOM 1500 O O . ASP A 1 190 ? 3.777 9.585 31.858 1.00 41.10 190 ASP A O 1
ATOM 1505 N N . LEU A 1 191 ? 6.005 9.464 31.570 1.00 40.42 191 LEU A N 1
ATOM 1506 C CA . LEU A 1 191 ? 6.178 8.386 32.533 1.00 40.51 191 LEU A CA 1
ATOM 1507 C C . LEU A 1 191 ? 5.699 8.896 33.891 1.00 40.30 191 LEU A C 1
ATOM 1508 O O . LEU A 1 191 ? 4.985 8.203 34.620 1.00 40.19 191 LEU A O 1
ATOM 1513 N N . PHE A 1 192 ? 6.102 10.119 34.219 1.00 39.80 192 PHE A N 1
ATOM 1514 C CA . PHE A 1 192 ? 5.719 10.750 35.477 1.00 37.78 192 PHE A CA 1
ATOM 1515 C C . PHE A 1 192 ? 4.204 10.901 35.554 1.00 37.75 192 PHE A C 1
ATOM 1516 O O . PHE A 1 192 ? 3.611 10.772 36.624 1.00 38.15 192 PHE A O 1
ATOM 1524 N N . LEU A 1 193 ? 3.579 11.163 34.415 1.00 38.21 193 LEU A N 1
ATOM 1525 C CA . LEU A 1 193 ? 2.135 11.334 34.368 1.00 41.76 193 LEU A CA 1
ATOM 1526 C C . LEU A 1 193 ? 1.366 10.046 34.626 1.00 44.87 193 LEU A C 1
ATOM 1527 O O . LEU A 1 193 ? 0.138 10.063 34.706 1.00 45.86 193 LEU A O 1
ATOM 1532 N N . LYS A 1 194 ? 2.082 8.931 34.750 1.00 46.99 194 LYS A N 1
ATOM 1533 C CA . LYS A 1 194 ? 1.438 7.648 35.014 1.00 49.20 194 LYS A CA 1
ATOM 1534 C C . LYS A 1 194 ? 1.280 7.419 36.510 1.00 49.88 194 LYS A C 1
ATOM 1535 O O . LYS A 1 194 ? 0.710 6.415 36.935 1.00 50.10 194 LYS A O 1
ATOM 1541 N N . LEU A 1 195 ? 1.793 8.355 37.302 1.00 49.86 195 LEU A N 1
ATOM 1542 C CA . LEU A 1 195 ? 1.688 8.275 38.754 1.00 50.07 195 LEU A CA 1
ATOM 1543 C C . LEU A 1 195 ? 0.377 8.936 39.155 1.00 50.23 195 LEU A C 1
ATOM 1544 O O . LEU A 1 195 ? 0.141 9.209 40.333 1.00 51.33 195 LEU A O 1
ATOM 1549 N N . SER A 1 196 ? -0.467 9.192 38.162 1.00 49.72 196 SER A N 1
ATOM 1550 C CA . SER A 1 196 ? -1.751 9.842 38.386 1.00 50.12 196 SER A CA 1
ATOM 1551 C C . SER A 1 196 ? -1.551 11.139 39.169 1.00 49.11 196 SER A C 1
ATOM 1552 O O . SER A 1 196 ? -2.079 11.314 40.268 1.00 49.09 196 SER A O 1
ATOM 1555 N N . VAL A 1 197 ? -0.756 12.031 38.591 1.00 47.18 197 VAL A N 1
ATOM 1556 C CA . VAL A 1 197 ? -0.481 13.334 39.178 1.00 44.80 197 VAL A CA 1
ATOM 1557 C C . VAL A 1 197 ? -0.913 14.337 38.128 1.00 43.01 197 VAL A C 1
ATOM 1558 O O . VAL A 1 197 ? -1.008 14.008 36.948 1.00 42.42 197 VAL A O 1
ATOM 1562 N N . ASP A 1 198 ? -1.176 15.562 38.548 1.00 40.94 198 ASP A N 1
ATOM 1563 C CA . ASP A 1 198 ? -1.607 16.571 37.606 1.00 40.36 198 ASP A CA 1
ATOM 1564 C C . ASP A 1 198 ? -1.107 17.937 38.039 1.00 38.07 198 ASP A C 1
ATOM 1565 O O . ASP A 1 198 ? -0.627 18.108 39.158 1.00 37.43 198 ASP A O 1
ATOM 1570 N N . PHE A 1 199 ? -1.199 18.904 37.139 1.00 35.72 199 PHE A N 1
ATOM 1571 C CA . PHE A 1 199 ? -0.779 20.250 37.454 1.00 35.13 199 PHE A CA 1
ATOM 1572 C C . PHE A 1 199 ? -1.600 20.714 38.655 1.00 34.77 199 PHE A C 1
ATOM 1573 O O . PHE A 1 199 ? -2.798 20.444 38.739 1.00 33.76 199 PHE A O 1
ATOM 1581 N N . ASP A 1 200 ? -0.932 21.393 39.582 1.00 34.15 200 ASP A N 1
ATOM 1582 C CA . ASP A 1 200 ? -1.524 21.900 40.819 1.00 34.45 200 ASP A CA 1
ATOM 1583 C C . ASP A 1 200 ? -1.315 20.913 41.957 1.00 33.71 200 ASP A C 1
ATOM 1584 O O . ASP A 1 200 ? -1.505 21.255 43.127 1.00 33.74 200 ASP A O 1
ATOM 1589 N N . ASP A 1 201 ? -0.942 19.682 41.623 1.00 30.89 201 ASP A N 1
ATOM 1590 C CA . ASP A 1 201 ? -0.671 18.713 42.676 1.00 29.19 201 ASP A CA 1
ATOM 1591 C C . ASP A 1 201 ? 0.677 19.104 43.268 1.00 26.94 201 ASP A C 1
ATOM 1592 O O . ASP A 1 201 ? 1.379 19.975 42.743 1.00 23.90 201 ASP A O 1
ATOM 1597 N N . VAL A 1 202 ? 1.029 18.467 44.373 1.00 25.50 202 VAL A N 1
ATOM 1598 C CA . VAL A 1 202 ? 2.299 18.719 45.022 1.00 23.80 202 VAL A CA 1
ATOM 1599 C C . VAL A 1 202 ? 2.947 17.361 45.195 1.00 25.37 202 VAL A C 1
ATOM 1600 O O . VAL A 1 202 ? 2.306 16.415 45.651 1.00 23.16 202 VAL A O 1
ATOM 1604 N N . VAL A 1 203 ? 4.213 17.258 44.811 1.00 25.30 203 VAL A N 1
ATOM 1605 C CA . VAL A 1 203 ? 4.922 16.000 44.938 1.00 26.14 203 VAL A CA 1
ATOM 1606 C C . VAL A 1 203 ? 6.177 16.198 45.764 1.00 27.76 203 VAL A C 1
ATOM 1607 O O . VAL A 1 203 ? 6.574 17.332 46.055 1.00 26.48 203 VAL A O 1
ATOM 1611 N N . ARG A 1 204 ? 6.794 15.086 46.143 1.00 27.96 204 ARG A N 1
ATOM 1612 C CA . ARG A 1 204 ? 8.015 15.122 46.923 1.00 29.75 204 ARG A CA 1
ATOM 1613 C C . ARG A 1 204 ? 9.222 14.756 46.062 1.00 28.90 204 ARG A C 1
ATOM 1614 O O . ARG A 1 204 ? 9.239 13.728 45.378 1.00 28.37 204 ARG A O 1
ATOM 1622 N N . VAL A 1 205 ? 10.225 15.622 46.084 1.00 27.27 205 VAL A N 1
ATOM 1623 C CA . VAL A 1 205 ? 11.437 15.402 45.320 1.00 27.40 205 VAL A CA 1
ATOM 1624 C C . VAL A 1 205 ? 12.505 14.969 46.308 1.00 28.89 205 VAL A C 1
ATOM 1625 O O . VAL A 1 205 ? 12.807 15.691 47.259 1.00 27.54 205 VAL A O 1
ATOM 1629 N N . ARG A 1 206 ? 13.068 13.786 46.096 1.00 30.17 206 ARG A N 1
ATOM 1630 C CA . ARG A 1 206 ? 14.089 13.293 47.004 1.00 35.00 206 ARG A CA 1
ATOM 1631 C C . ARG A 1 206 ? 15.466 13.218 46.359 1.00 35.48 206 ARG A C 1
ATOM 1632 O O . ARG A 1 206 ? 15.658 12.532 45.355 1.00 35.34 206 ARG A O 1
ATOM 1640 N N . VAL A 1 207 ? 16.419 13.940 46.940 1.00 37.27 207 VAL A N 1
ATOM 1641 C CA . VAL A 1 207 ? 17.795 13.949 46.456 1.00 39.70 207 VAL A CA 1
ATOM 1642 C C . VAL A 1 207 ? 18.666 13.490 47.616 1.00 41.67 207 VAL A C 1
ATOM 1643 O O . VAL A 1 207 ? 18.738 14.156 48.648 1.00 42.02 207 VAL A O 1
ATOM 1647 N N . GLY A 1 208 ? 19.310 12.339 47.452 1.00 43.88 208 GLY A N 1
ATOM 1648 C CA . GLY A 1 208 ? 20.149 11.812 48.512 1.00 46.02 208 GLY A CA 1
ATOM 1649 C C . GLY A 1 208 ? 19.363 11.591 49.792 1.00 46.51 208 GLY A C 1
ATOM 1650 O O . GLY A 1 208 ? 18.480 10.737 49.849 1.00 47.53 208 GLY A O 1
ATOM 1651 N N . ARG A 1 209 ? 19.677 12.374 50.819 1.00 47.18 209 ARG A N 1
ATOM 1652 C CA . ARG A 1 209 ? 19.009 12.266 52.113 1.00 47.19 209 ARG A CA 1
ATOM 1653 C C . ARG A 1 209 ? 17.975 13.368 52.333 1.00 45.11 209 ARG A C 1
ATOM 1654 O O . ARG A 1 209 ? 17.293 13.388 53.357 1.00 44.33 209 ARG A O 1
ATOM 1662 N N . LYS A 1 210 ? 17.864 14.284 51.375 1.00 42.48 210 LYS A N 1
ATOM 1663 C CA . LYS A 1 210 ? 16.926 15.391 51.491 1.00 41.58 210 LYS A CA 1
ATOM 1664 C C . LYS A 1 210 ? 15.611 15.112 50.787 1.00 39.31 210 LYS A C 1
ATOM 1665 O O . LYS A 1 210 ? 15.542 14.306 49.860 1.00 38.22 210 LYS A O 1
ATOM 1671 N N . GLU A 1 211 ? 14.571 15.806 51.227 1.00 37.36 211 GLU A N 1
ATOM 1672 C CA . GLU A 1 211 ? 13.257 15.679 50.619 1.00 36.44 211 GLU A CA 1
ATOM 1673 C C . GLU A 1 211 ? 12.619 17.059 50.584 1.00 33.35 211 GLU A C 1
ATOM 1674 O O . GLU A 1 211 ? 12.563 17.759 51.598 1.00 31.99 211 GLU A O 1
ATOM 1680 N N . PHE A 1 212 ? 12.155 17.448 49.402 1.00 31.15 212 PHE A N 1
ATOM 1681 C CA . PHE A 1 212 ? 11.526 18.747 49.207 1.00 27.93 212 PHE A CA 1
ATOM 1682 C C . PHE A 1 212 ? 10.124 18.554 48.668 1.00 28.19 212 PHE A C 1
ATOM 1683 O O . PHE A 1 212 ? 9.828 17.548 48.021 1.00 26.38 212 PHE A O 1
ATOM 1691 N N . LYS A 1 213 ? 9.264 19.525 48.933 1.00 27.54 213 LYS A N 1
ATOM 1692 C CA . LYS A 1 213 ? 7.919 19.499 48.392 1.00 28.30 213 LYS A CA 1
ATOM 1693 C C . LYS A 1 213 ? 8.006 20.404 47.165 1.00 27.70 213 LYS A C 1
ATOM 1694 O O . LYS A 1 213 ? 8.709 21.421 47.180 1.00 27.08 213 LYS A O 1
ATOM 1700 N N . ALA A 1 214 ? 7.314 20.037 46.095 1.00 25.63 214 ALA A N 1
ATOM 1701 C CA . ALA A 1 214 ? 7.354 20.856 44.896 1.00 26.06 214 ALA A CA 1
ATOM 1702 C C . ALA A 1 214 ? 6.028 20.815 44.169 1.00 23.97 214 ALA A C 1
ATOM 1703 O O . ALA A 1 214 ? 5.441 19.751 43.998 1.00 22.85 214 ALA A O 1
ATOM 1705 N N . ALA A 1 215 ? 5.562 21.986 43.750 1.00 24.50 215 ALA A N 1
ATOM 1706 C CA . ALA A 1 215 ? 4.307 22.092 43.025 1.00 24.36 215 ALA A CA 1
ATOM 1707 C C . ALA A 1 215 ? 4.514 21.659 41.584 1.00 24.38 215 ALA A C 1
ATOM 1708 O O . ALA A 1 215 ? 5.540 21.966 40.977 1.00 24.11 215 ALA A O 1
ATOM 1710 N N . VAL A 1 216 ? 3.550 20.920 41.053 1.00 24.54 216 VAL A N 1
ATOM 1711 C CA . VAL A 1 216 ? 3.606 20.474 39.669 1.00 25.77 216 VAL A CA 1
ATOM 1712 C C . VAL A 1 216 ? 2.978 21.626 38.892 1.00 27.18 216 VAL A C 1
ATOM 1713 O O . VAL A 1 216 ? 1.793 21.920 39.054 1.00 26.91 216 VAL A O 1
ATOM 1717 N N . ALA A 1 217 ? 3.775 22.290 38.062 1.00 28.02 217 ALA A N 1
ATOM 1718 C CA . ALA A 1 217 ? 3.281 23.436 37.313 1.00 29.89 217 ALA A CA 1
ATOM 1719 C C . ALA A 1 217 ? 3.700 23.442 35.854 1.00 31.33 217 ALA A C 1
ATOM 1720 O O . ALA A 1 217 ? 4.575 22.688 35.442 1.00 33.18 217 ALA A O 1
ATOM 1722 N N . LYS A 1 218 ? 3.058 24.309 35.080 1.00 32.38 218 LYS A N 1
ATOM 1723 C CA . LYS A 1 218 ? 3.343 24.443 33.661 1.00 33.75 218 LYS A CA 1
ATOM 1724 C C . LYS A 1 218 ? 4.456 25.453 33.413 1.00 33.95 218 LYS A C 1
ATOM 1725 O O . LYS A 1 218 ? 5.393 25.184 32.657 1.00 35.76 218 LYS A O 1
ATOM 1731 N N . ALA A 1 219 ? 4.352 26.612 34.059 1.00 30.98 219 ALA A N 1
ATOM 1732 C CA . ALA A 1 219 ? 5.331 27.681 33.881 1.00 29.84 219 ALA A CA 1
ATOM 1733 C C . ALA A 1 219 ? 6.019 28.087 35.181 1.00 27.80 219 ALA A C 1
ATOM 1734 O O . ALA A 1 219 ? 5.454 27.943 36.267 1.00 26.87 219 ALA A O 1
ATOM 1736 N N . PHE A 1 220 ? 7.238 28.606 35.059 1.00 24.39 220 PHE A N 1
ATOM 1737 C CA . PHE A 1 220 ? 8.013 29.037 36.220 1.00 24.54 220 PHE A CA 1
ATOM 1738 C C . PHE A 1 220 ? 7.209 30.042 37.046 1.00 25.58 220 PHE A C 1
ATOM 1739 O O . PHE A 1 220 ? 7.176 29.975 38.283 1.00 26.21 220 PHE A O 1
ATOM 1747 N N . GLY A 1 221 ? 6.554 30.967 36.350 1.00 24.57 221 GLY A N 1
ATOM 1748 C CA . GLY A 1 221 ? 5.778 31.992 37.022 1.00 27.80 221 GLY A CA 1
ATOM 1749 C C . GLY A 1 221 ? 4.498 31.517 37.687 1.00 29.91 221 GLY A C 1
ATOM 1750 O O . GLY A 1 221 ? 3.754 32.334 38.227 1.00 29.25 221 GLY A O 1
ATOM 1751 N N . ASP A 1 222 ? 4.233 30.213 37.652 1.00 29.93 222 ASP A N 1
ATOM 1752 C CA . ASP A 1 222 ? 3.021 29.679 38.271 1.00 31.04 222 ASP A CA 1
ATOM 1753 C C . ASP A 1 222 ? 3.171 29.502 39.775 1.00 30.64 222 ASP A C 1
ATOM 1754 O O . ASP A 1 222 ? 2.217 29.136 40.466 1.00 31.26 222 ASP A O 1
ATOM 1759 N N . VAL A 1 223 ? 4.377 29.748 40.274 1.00 28.30 223 VAL A N 1
ATOM 1760 C CA . VAL A 1 223 ? 4.645 29.658 41.699 1.00 28.16 223 VAL A CA 1
ATOM 1761 C C . VAL A 1 223 ? 5.296 30.975 42.072 1.00 30.04 223 VAL A C 1
ATOM 1762 O O . VAL A 1 223 ? 5.720 31.731 41.194 1.00 27.11 223 VAL A O 1
ATOM 1766 N N . ASP A 1 224 ? 5.366 31.272 43.362 1.00 31.16 224 ASP A N 1
ATOM 1767 C CA . ASP A 1 224 ? 5.978 32.524 43.773 1.00 33.31 224 ASP A CA 1
ATOM 1768 C C . ASP A 1 224 ? 7.476 32.497 43.509 1.00 32.82 224 ASP A C 1
ATOM 1769 O O . ASP A 1 224 ? 8.075 31.429 43.362 1.00 30.80 224 ASP A O 1
ATOM 1774 N N . THR A 1 225 ? 8.070 33.682 43.441 1.00 32.53 225 THR A N 1
ATOM 1775 C CA . THR A 1 225 ? 9.494 33.813 43.197 1.00 32.46 225 THR A CA 1
ATOM 1776 C C . THR A 1 225 ? 10.261 32.994 44.227 1.00 32.06 225 THR A C 1
ATOM 1777 O O . THR A 1 225 ? 9.915 32.993 45.408 1.00 32.20 225 THR A O 1
ATOM 1781 N N . GLY A 1 226 ? 11.288 32.279 43.775 1.00 28.85 226 GLY A N 1
ATOM 1782 C CA . GLY A 1 226 ? 12.089 31.485 44.691 1.00 26.94 226 GLY A CA 1
ATOM 1783 C C . GLY A 1 226 ? 11.546 30.116 45.079 1.00 26.31 226 GLY A C 1
ATOM 1784 O O . GLY A 1 226 ? 12.231 29.361 45.762 1.00 26.40 226 GLY A O 1
ATOM 1785 N N . GLU A 1 227 ? 10.330 29.790 44.655 1.00 25.57 227 GLU A N 1
ATOM 1786 C CA . GLU A 1 227 ? 9.730 28.494 44.977 1.00 27.48 227 GLU A CA 1
ATOM 1787 C C . GLU A 1 227 ? 10.067 27.400 43.959 1.00 26.03 227 GLU A C 1
ATOM 1788 O O . GLU A 1 227 ? 10.273 27.679 42.777 1.00 24.11 227 GLU A O 1
ATOM 1794 N N . LEU A 1 228 ? 10.103 26.156 44.433 1.00 24.58 228 LEU A N 1
ATOM 1795 C CA . LEU A 1 228 ? 10.396 24.988 43.597 1.00 24.10 228 LEU A CA 1
ATOM 1796 C C . LEU A 1 228 ? 9.182 24.528 42.791 1.00 24.45 228 LEU A C 1
ATOM 1797 O O . LEU A 1 228 ? 8.043 24.653 43.238 1.00 24.28 228 LEU A O 1
ATOM 1802 N N . LEU A 1 229 ? 9.434 23.987 41.604 1.00 22.35 229 LEU A N 1
ATOM 1803 C CA . LEU A 1 229 ? 8.363 23.481 40.761 1.00 23.20 229 LEU A CA 1
ATOM 1804 C C . LEU A 1 229 ? 8.858 22.319 39.918 1.00 24.78 229 LEU A C 1
ATOM 1805 O O . LEU A 1 229 ? 10.047 22.228 39.587 1.00 23.19 229 LEU A O 1
ATOM 1810 N N . VAL A 1 230 ? 7.933 21.429 39.582 1.00 23.30 230 VAL A N 1
ATOM 1811 C CA . VAL A 1 230 ? 8.234 20.282 38.740 1.00 24.64 230 VAL A CA 1
ATOM 1812 C C . VAL A 1 230 ? 7.433 20.508 37.470 1.00 24.34 230 VAL A C 1
ATOM 1813 O O . VAL A 1 230 ? 6.239 20.808 37.524 1.00 22.17 230 VAL A O 1
ATOM 1817 N N . HIS A 1 231 ? 8.085 20.386 36.322 1.00 24.07 231 HIS A N 1
ATOM 1818 C CA . HIS A 1 231 ? 7.383 20.602 35.070 1.00 25.01 231 HIS A CA 1
ATOM 1819 C C . HIS A 1 231 ? 8.054 19.844 33.932 1.00 24.32 231 HIS A C 1
ATOM 1820 O O . HIS A 1 231 ? 9.122 19.244 34.110 1.00 23.35 231 HIS A O 1
ATOM 1827 N N . PRO A 1 232 ? 7.419 19.833 32.751 1.00 23.81 232 PRO A N 1
ATOM 1828 C CA . PRO A 1 232 ? 8.033 19.127 31.623 1.00 24.80 232 PRO A CA 1
ATOM 1829 C C . PRO A 1 232 ? 8.914 20.129 30.876 1.00 24.80 232 PRO A C 1
ATOM 1830 O O . PRO A 1 232 ? 8.430 21.193 30.502 1.00 24.56 232 PRO A O 1
ATOM 1834 N N . ASP A 1 233 ? 10.194 19.813 30.677 1.00 23.83 233 ASP A N 1
ATOM 1835 C CA . ASP A 1 233 ? 11.069 20.740 29.964 1.00 25.63 233 ASP A CA 1
ATOM 1836 C C . ASP A 1 233 ? 10.712 20.752 28.476 1.00 26.45 233 ASP A C 1
ATOM 1837 O O . ASP A 1 233 ? 9.772 20.082 28.057 1.00 27.49 233 ASP A O 1
ATOM 1842 N N . SER A 1 234 ? 11.455 21.516 27.685 1.00 27.22 234 SER A N 1
ATOM 1843 C CA . SER A 1 234 ? 11.169 21.641 26.260 1.00 27.18 234 SER A CA 1
ATOM 1844 C C . SER A 1 234 ? 11.325 20.370 25.426 1.00 26.91 234 SER A C 1
ATOM 1845 O O . SER A 1 234 ? 10.878 20.328 24.284 1.00 26.13 234 SER A O 1
ATOM 1848 N N . ALA A 1 235 ? 11.954 19.341 25.986 1.00 26.88 235 ALA A N 1
ATOM 1849 C CA . ALA A 1 235 ? 12.141 18.092 25.258 1.00 27.52 235 ALA A CA 1
ATOM 1850 C C . ALA A 1 235 ? 11.235 16.973 25.776 1.00 29.56 235 ALA A C 1
ATOM 1851 O O . ALA A 1 235 ? 11.380 15.814 25.381 1.00 30.58 235 ALA A O 1
ATOM 1853 N N . GLY A 1 236 ? 10.310 17.319 26.665 1.00 27.68 236 GLY A N 1
ATOM 1854 C CA . GLY A 1 236 ? 9.395 16.323 27.198 1.00 26.99 236 GLY A CA 1
ATOM 1855 C C . GLY A 1 236 ? 9.856 15.593 28.448 1.00 26.45 236 GLY A C 1
ATOM 1856 O O . GLY A 1 236 ? 9.242 14.601 28.844 1.00 26.91 236 GLY A O 1
ATOM 1857 N N . PHE A 1 237 ? 10.926 16.073 29.076 1.00 23.28 237 PHE A N 1
ATOM 1858 C CA . PHE A 1 237 ? 11.443 15.440 30.286 1.00 23.21 237 PHE A CA 1
ATOM 1859 C C . PHE A 1 237 ? 11.057 16.180 31.564 1.00 23.67 237 PHE A C 1
ATOM 1860 O O . PHE A 1 237 ? 10.853 17.398 31.562 1.00 22.14 237 PHE A O 1
ATOM 1868 N N . LEU A 1 238 ? 10.960 15.433 32.657 1.00 22.02 238 LEU A N 1
ATOM 1869 C CA . LEU A 1 238 ? 10.610 16.024 33.935 1.00 21.82 238 LEU A CA 1
ATOM 1870 C C . LEU A 1 238 ? 11.796 16.851 34.408 1.00 20.09 238 LEU A C 1
ATOM 1871 O O . LEU A 1 238 ? 12.921 16.349 34.510 1.00 17.59 238 LEU A O 1
ATOM 1876 N N . GLU A 1 239 ? 11.534 18.121 34.684 1.00 19.13 239 GLU A N 1
ATOM 1877 C CA . GLU A 1 239 ? 12.564 19.043 35.140 1.00 19.55 239 GLU A CA 1
ATOM 1878 C C . GLU A 1 239 ? 12.150 19.710 36.449 1.00 19.97 239 GLU A C 1
ATOM 1879 O O . GLU A 1 239 ? 10.961 19.946 36.695 1.00 17.81 239 GLU A O 1
ATOM 1885 N N . ILE A 1 240 ? 13.132 19.988 37.301 1.00 20.42 240 ILE A N 1
ATOM 1886 C CA . ILE A 1 240 ? 12.864 20.663 38.563 1.00 21.17 240 ILE A CA 1
ATOM 1887 C C . ILE A 1 240 ? 13.485 22.044 38.437 1.00 20.91 240 ILE A C 1
ATOM 1888 O O . ILE A 1 240 ? 14.656 22.174 38.082 1.00 18.54 240 ILE A O 1
ATOM 1893 N N . ALA A 1 241 ? 12.695 23.075 38.713 1.00 19.17 241 ALA A N 1
ATOM 1894 C CA . ALA A 1 241 ? 13.190 24.443 38.624 1.00 19.73 241 ALA A CA 1
ATOM 1895 C C . ALA A 1 241 ? 12.767 25.266 39.830 1.00 19.67 241 ALA A C 1
ATOM 1896 O O . ALA A 1 241 ? 11.871 24.877 40.575 1.00 19.63 241 ALA A O 1
ATOM 1898 N N . VAL A 1 242 ? 13.444 26.389 40.027 1.00 18.09 242 VAL A N 1
ATOM 1899 C CA . VAL A 1 242 ? 13.106 27.323 41.097 1.00 19.93 242 VAL A CA 1
ATOM 1900 C C . VAL A 1 242 ? 12.748 28.581 40.323 1.00 19.60 242 VAL A C 1
ATOM 1901 O O . VAL A 1 242 ? 13.545 29.064 39.513 1.00 20.46 242 VAL A O 1
ATOM 1905 N N . ASN A 1 243 ? 11.546 29.099 40.542 1.00 18.73 243 ASN A N 1
ATOM 1906 C CA . ASN A 1 243 ? 11.120 30.293 39.837 1.00 20.59 243 ASN A CA 1
ATOM 1907 C C . ASN A 1 243 ? 12.055 31.462 40.116 1.00 22.31 243 ASN A C 1
ATOM 1908 O O . ASN A 1 243 ? 12.176 31.918 41.253 1.00 22.94 243 ASN A O 1
ATOM 1913 N N . LEU A 1 244 ? 12.722 31.936 39.069 1.00 23.22 244 LEU A N 1
ATOM 1914 C CA . LEU A 1 244 ? 13.659 33.049 39.187 1.00 25.03 244 LEU A CA 1
ATOM 1915 C C . LEU A 1 244 ? 14.807 32.704 40.128 1.00 26.73 244 LEU A C 1
ATOM 1916 O O . LEU A 1 244 ? 15.395 33.584 40.761 1.00 28.95 244 LEU A O 1
ATOM 1921 N N . GLY A 1 245 ? 15.127 31.414 40.203 1.00 26.46 245 GLY A N 1
ATOM 1922 C CA . GLY A 1 245 ? 16.209 30.951 41.054 1.00 25.85 245 GLY A CA 1
ATOM 1923 C C . GLY A 1 245 ? 16.960 29.788 40.426 1.00 26.99 245 GLY A C 1
ATOM 1924 O O . GLY A 1 245 ? 16.716 29.440 39.264 1.00 26.59 245 GLY A O 1
ATOM 1925 N N . ASP A 1 246 ? 17.851 29.175 41.207 1.00 25.43 246 ASP A N 1
ATOM 1926 C CA . ASP A 1 246 ? 18.689 28.064 40.758 1.00 25.18 246 ASP A CA 1
ATOM 1927 C C . ASP A 1 246 ? 18.374 26.765 41.503 1.00 25.30 246 ASP A C 1
ATOM 1928 O O . ASP A 1 246 ? 18.785 26.587 42.650 1.00 24.43 246 ASP A O 1
ATOM 1933 N N . ALA A 1 247 ? 17.675 25.850 40.838 1.00 24.77 247 ALA A N 1
ATOM 1934 C CA . ALA A 1 247 ? 17.305 24.575 41.443 1.00 25.37 247 ALA A CA 1
ATOM 1935 C C . ALA A 1 247 ? 18.499 23.681 41.791 1.00 26.13 247 ALA A C 1
ATOM 1936 O O . ALA A 1 247 ? 18.470 22.969 42.795 1.00 25.87 247 ALA A O 1
ATOM 1938 N N . SER A 1 248 ? 19.544 23.701 40.970 1.00 25.08 248 SER A N 1
ATOM 1939 C CA . SER A 1 248 ? 20.701 22.861 41.257 1.00 26.83 248 SER A CA 1
ATOM 1940 C C . SER A 1 248 ? 21.334 23.278 42.584 1.00 28.29 248 SER A C 1
ATOM 1941 O O . SER A 1 248 ? 21.860 22.436 43.316 1.00 28.15 248 SER A O 1
ATOM 1944 N N . GLN A 1 249 ? 21.269 24.572 42.897 1.00 28.93 249 GLN A N 1
ATOM 1945 C CA . GLN A 1 249 ? 21.825 25.087 44.150 1.00 31.14 249 GLN A CA 1
ATOM 1946 C C . GLN A 1 249 ? 20.916 24.755 45.331 1.00 29.40 249 GLN A C 1
ATOM 1947 O O . GLN A 1 249 ? 21.382 24.321 46.380 1.00 29.03 249 GLN A O 1
ATOM 1953 N N . VAL A 1 250 ? 19.617 24.965 45.154 1.00 28.21 250 VAL A N 1
ATOM 1954 C CA . VAL A 1 250 ? 18.644 24.684 46.205 1.00 28.52 250 VAL A CA 1
ATOM 1955 C C . VAL A 1 250 ? 18.630 23.205 46.583 1.00 29.66 250 VAL A C 1
ATOM 1956 O O . VAL A 1 250 ? 18.624 22.855 47.764 1.00 31.16 250 VAL A O 1
ATOM 1960 N N . LEU A 1 251 ? 18.629 22.343 45.573 1.00 29.29 251 LEU A N 1
ATOM 1961 C CA . LEU A 1 251 ? 18.613 20.903 45.788 1.00 29.98 251 LEU A CA 1
ATOM 1962 C C . LEU A 1 251 ? 20.013 20.400 46.113 1.00 31.88 251 LEU A C 1
ATOM 1963 O O . LEU A 1 251 ? 20.178 19.329 46.700 1.00 30.77 251 LEU A O 1
ATOM 1968 N N . SER A 1 252 ? 21.013 21.188 45.728 1.00 33.05 252 SER A N 1
ATOM 1969 C CA . SER A 1 252 ? 22.407 20.828 45.943 1.00 35.25 252 SER A CA 1
ATOM 1970 C C . SER A 1 252 ? 22.669 19.537 45.179 1.00 35.02 252 SER A C 1
ATOM 1971 O O . SER A 1 252 ? 23.157 18.552 45.737 1.00 36.61 252 SER A O 1
ATOM 1974 N N . VAL A 1 253 ? 22.335 19.552 43.892 1.00 33.17 253 VAL A N 1
ATOM 1975 C CA . VAL A 1 253 ? 22.508 18.386 43.045 1.00 32.29 253 VAL A CA 1
ATOM 1976 C C . VAL A 1 253 ? 23.355 18.680 41.819 1.00 33.41 253 VAL A C 1
ATOM 1977 O O . VAL A 1 253 ? 23.505 19.831 41.411 1.00 32.78 253 VAL A O 1
ATOM 1981 N N . LYS A 1 254 ? 23.909 17.623 41.237 1.00 34.02 254 LYS A N 1
ATOM 1982 C CA . LYS A 1 254 ? 24.731 17.733 40.042 1.00 35.72 254 LYS A CA 1
ATOM 1983 C C . LYS A 1 254 ? 24.321 16.621 39.091 1.00 35.55 254 LYS A C 1
ATOM 1984 O O . LYS A 1 254 ? 23.622 15.687 39.478 1.00 34.75 254 LYS A O 1
ATOM 1990 N N . GLU A 1 255 ? 24.757 16.727 37.845 1.00 35.86 255 GLU A N 1
ATOM 1991 C CA . GLU A 1 255 ? 24.441 15.725 36.844 1.00 36.55 255 GLU A CA 1
ATOM 1992 C C . GLU A 1 255 ? 24.916 14.339 37.272 1.00 37.27 255 GLU A C 1
ATOM 1993 O O . GLU A 1 255 ? 26.017 14.182 37.793 1.00 36.33 255 GLU A O 1
ATOM 1999 N N . GLY A 1 256 ? 24.067 13.341 37.059 1.00 37.20 256 GLY A N 1
ATOM 2000 C CA . GLY A 1 256 ? 24.411 11.980 37.428 1.00 37.06 256 GLY A CA 1
ATOM 2001 C C . GLY A 1 256 ? 23.772 11.541 38.734 1.00 36.83 256 GLY A C 1
ATOM 2002 O O . GLY A 1 256 ? 23.553 10.349 38.954 1.00 37.01 256 GLY A O 1
ATOM 2003 N N . ASP A 1 257 ? 23.467 12.502 39.600 1.00 35.59 257 ASP A N 1
ATOM 2004 C CA . ASP A 1 257 ? 22.861 12.205 40.892 1.00 37.13 257 ASP A CA 1
ATOM 2005 C C . ASP A 1 257 ? 21.492 11.546 40.771 1.00 36.78 257 ASP A C 1
ATOM 2006 O O . ASP A 1 257 ? 20.674 11.929 39.931 1.00 35.78 257 ASP A O 1
ATOM 2011 N N . GLU A 1 258 ? 21.254 10.548 41.616 1.00 37.21 258 GLU A N 1
ATOM 2012 C CA . GLU A 1 258 ? 19.983 9.836 41.626 1.00 38.44 258 GLU A CA 1
ATOM 2013 C C . GLU A 1 258 ? 18.906 10.776 42.139 1.00 36.39 258 GLU A C 1
ATOM 2014 O O . GLU A 1 258 ? 19.142 11.559 43.051 1.00 35.92 258 GLU A O 1
ATOM 2020 N N . ILE A 1 259 ? 17.721 10.700 41.555 1.00 35.95 259 ILE A N 1
ATOM 2021 C CA . ILE A 1 259 ? 16.641 11.556 42.003 1.00 36.14 259 ILE A CA 1
ATOM 2022 C C . ILE A 1 259 ? 15.339 10.765 42.035 1.00 36.32 259 ILE A C 1
ATOM 2023 O O . ILE A 1 259 ? 15.052 9.972 41.139 1.00 35.94 259 ILE A O 1
ATOM 2028 N N . GLU A 1 260 ? 14.565 10.980 43.088 1.00 36.76 260 GLU A N 1
ATOM 2029 C CA . GLU A 1 260 ? 13.303 10.289 43.261 1.00 40.00 260 GLU A CA 1
ATOM 2030 C C . GLU A 1 260 ? 12.167 11.286 43.425 1.00 39.94 260 GLU A C 1
ATOM 2031 O O . GLU A 1 260 ? 12.314 12.302 44.099 1.00 40.25 260 GLU A O 1
ATOM 2037 N N . ILE A 1 261 ? 11.034 10.986 42.802 1.00 40.93 261 ILE A N 1
ATOM 2038 C CA . ILE A 1 261 ? 9.869 11.849 42.879 1.00 43.05 261 ILE A CA 1
ATOM 2039 C C . ILE A 1 261 ? 8.651 11.041 43.324 1.00 46.17 261 ILE A C 1
ATOM 2040 O O . ILE A 1 261 ? 8.102 10.249 42.554 1.00 45.03 261 ILE A O 1
ATOM 2045 N N . CYS A 1 262 ? 8.246 11.247 44.575 1.00 49.27 262 CYS A N 1
ATOM 2046 C CA . CYS A 1 262 ? 7.107 10.547 45.164 1.00 52.54 262 CYS A CA 1
ATOM 2047 C C . CYS A 1 262 ? 5.791 11.282 44.976 1.00 54.71 262 CYS A C 1
ATOM 2048 O O . CYS A 1 262 ? 5.731 12.511 45.052 1.00 53.79 262 CYS A O 1
ATOM 2051 N N . ARG A 1 263 ? 4.732 10.511 44.752 1.00 57.21 263 ARG A N 1
ATOM 2052 C CA . ARG A 1 263 ? 3.396 11.066 44.572 1.00 60.28 263 ARG A CA 1
ATOM 2053 C C . ARG A 1 263 ? 2.973 11.650 45.919 1.00 60.79 263 ARG A C 1
ATOM 2054 O O . ARG A 1 263 ? 3.535 11.206 46.945 1.00 61.35 263 ARG A O 1
ATOM 2071 N N . ILE B 1 2 ? 36.463 34.567 5.886 1.00 28.78 2 ILE B N 1
ATOM 2072 C CA . ILE B 1 2 ? 37.129 35.419 6.872 1.00 26.05 2 ILE B CA 1
ATOM 2073 C C . ILE B 1 2 ? 37.327 34.729 8.217 1.00 25.80 2 ILE B C 1
ATOM 2074 O O . ILE B 1 2 ? 36.371 34.216 8.804 1.00 26.28 2 ILE B O 1
ATOM 2079 N N . GLY B 1 3 ? 38.569 34.708 8.695 1.00 23.61 3 GLY B N 1
ATOM 2080 C CA . GLY B 1 3 ? 38.856 34.122 9.995 1.00 21.27 3 GLY B CA 1
ATOM 2081 C C . GLY B 1 3 ? 38.803 35.268 10.991 1.00 21.57 3 GLY B C 1
ATOM 2082 O O . GLY B 1 3 ? 39.581 36.212 10.880 1.00 23.58 3 GLY B O 1
ATOM 2083 N N . PHE B 1 4 ? 37.910 35.176 11.973 1.00 19.54 4 PHE B N 1
ATOM 2084 C CA . PHE B 1 4 ? 37.698 36.239 12.957 1.00 18.74 4 PHE B CA 1
ATOM 2085 C C . PHE B 1 4 ? 38.300 35.919 14.348 1.00 19.75 4 PHE B C 1
ATOM 2086 O O . PHE B 1 4 ? 37.910 34.943 14.993 1.00 18.44 4 PHE B O 1
ATOM 2094 N N . LEU B 1 5 ? 39.231 36.761 14.801 1.00 17.60 5 LEU B N 1
ATOM 2095 C CA . LEU B 1 5 ? 39.918 36.581 16.089 1.00 17.86 5 LEU B CA 1
ATOM 2096 C C . LEU B 1 5 ? 40.015 37.880 16.891 1.00 17.53 5 LEU B C 1
ATOM 2097 O O . LEU B 1 5 ? 40.527 38.890 16.402 1.00 16.46 5 LEU B O 1
ATOM 2102 N N . THR B 1 6 ? 39.524 37.855 18.128 1.00 17.59 6 THR B N 1
ATOM 2103 C CA . THR B 1 6 ? 39.552 39.046 18.978 1.00 17.03 6 THR B CA 1
ATOM 2104 C C . THR B 1 6 ? 39.626 38.698 20.459 1.00 16.80 6 THR B C 1
ATOM 2105 O O . THR B 1 6 ? 39.632 37.526 20.845 1.00 16.92 6 THR B O 1
ATOM 2109 N N . ASP B 1 7 ? 39.680 39.738 21.281 1.00 15.79 7 ASP B N 1
ATOM 2110 C CA . ASP B 1 7 ? 39.693 39.587 22.732 1.00 18.57 7 ASP B CA 1
ATOM 2111 C C . ASP B 1 7 ? 38.417 40.262 23.252 1.00 17.55 7 ASP B C 1
ATOM 2112 O O . ASP B 1 7 ? 38.335 40.654 24.413 1.00 19.34 7 ASP B O 1
ATOM 2117 N N . TRP B 1 8 ? 37.420 40.385 22.383 1.00 18.16 8 TRP B N 1
ATOM 2118 C CA . TRP B 1 8 ? 36.170 41.048 22.757 1.00 20.44 8 TRP B CA 1
ATOM 2119 C C . TRP B 1 8 ? 35.194 40.209 23.582 1.00 21.02 8 TRP B C 1
ATOM 2120 O O . TRP B 1 8 ? 34.329 40.764 24.259 1.00 20.61 8 TRP B O 1
ATOM 2131 N N . GLY B 1 9 ? 35.326 38.888 23.512 1.00 21.56 9 GLY B N 1
ATOM 2132 C CA . GLY B 1 9 ? 34.431 38.002 24.239 1.00 22.49 9 GLY B CA 1
ATOM 2133 C C . GLY B 1 9 ? 33.111 37.843 23.505 1.00 24.68 9 GLY B C 1
ATOM 2134 O O . GLY B 1 9 ? 32.718 38.720 22.742 1.00 24.55 9 GLY B O 1
ATOM 2135 N N . LEU B 1 10 ? 32.425 36.728 23.725 1.00 27.45 10 LEU B N 1
ATOM 2136 C CA . LEU B 1 10 ? 31.143 36.484 23.070 1.00 28.67 10 LEU B CA 1
ATOM 2137 C C . LEU B 1 10 ? 29.986 36.999 23.917 1.00 29.46 10 LEU B C 1
ATOM 2138 O O . LEU B 1 10 ? 28.828 36.977 23.495 1.00 29.00 10 LEU B O 1
ATOM 2143 N N . LYS B 1 11 ? 30.307 37.478 25.110 1.00 29.14 11 LYS B N 1
ATOM 2144 C CA . LYS B 1 11 ? 29.297 38.000 26.012 1.00 30.19 11 LYS B CA 1
ATOM 2145 C C . LYS B 1 11 ? 28.792 39.366 25.564 1.00 30.46 11 LYS B C 1
ATOM 2146 O O . LYS B 1 11 ? 27.614 39.677 25.709 1.00 28.27 11 LYS B O 1
ATOM 2152 N N . SER B 1 12 ? 29.683 40.188 25.027 1.00 30.07 12 SER B N 1
ATOM 2153 C CA . SER B 1 12 ? 29.286 41.519 24.585 1.00 30.75 12 SER B CA 1
ATOM 2154 C C . SER B 1 12 ? 28.705 41.505 23.175 1.00 27.99 12 SER B C 1
ATOM 2155 O O . SER B 1 12 ? 28.878 40.544 22.431 1.00 26.32 12 SER B O 1
ATOM 2158 N N . HIS B 1 13 ? 28.014 42.580 22.813 1.00 26.38 13 HIS B N 1
ATOM 2159 C CA . HIS B 1 13 ? 27.416 42.678 21.488 1.00 25.48 13 HIS B CA 1
ATOM 2160 C C . HIS B 1 13 ? 28.412 43.158 20.438 1.00 23.90 13 HIS B C 1
ATOM 2161 O O . HIS B 1 13 ? 28.056 43.304 19.268 1.00 24.42 13 HIS B O 1
ATOM 2168 N N . TYR B 1 14 ? 29.655 43.402 20.845 1.00 22.16 14 TYR B N 1
ATOM 2169 C CA . TYR B 1 14 ? 30.664 43.890 19.902 1.00 21.68 14 TYR B CA 1
ATOM 2170 C C . TYR B 1 14 ? 30.880 42.943 18.719 1.00 19.73 14 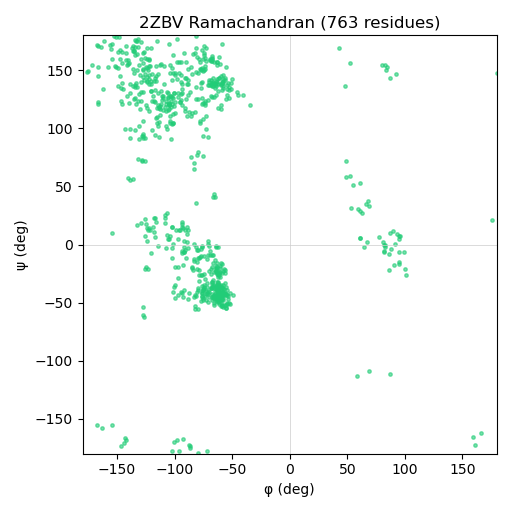TYR B C 1
ATOM 2171 O O . TYR B 1 14 ? 30.928 43.373 17.561 1.00 18.74 14 TYR B O 1
ATOM 2180 N N . VAL B 1 15 ? 31.021 41.656 19.004 1.00 17.02 15 VAL B N 1
ATOM 2181 C CA . VAL B 1 15 ? 31.236 40.690 17.937 1.00 17.10 15 VAL B CA 1
ATOM 2182 C C . VAL B 1 15 ? 30.072 40.736 16.947 1.00 19.09 15 VAL B C 1
ATOM 2183 O O . VAL B 1 15 ? 30.275 40.734 15.735 1.00 20.80 15 VAL B O 1
ATOM 2187 N N . GLY B 1 16 ? 28.856 40.794 17.476 1.00 17.21 16 GLY B N 1
ATOM 2188 C CA . GLY B 1 16 ? 27.673 40.833 16.636 1.00 17.95 16 GLY B CA 1
ATOM 2189 C C . GLY B 1 16 ? 27.581 42.037 15.710 1.00 19.22 16 GLY B C 1
ATOM 2190 O O . GLY B 1 16 ? 27.274 41.876 14.527 1.00 17.18 16 GLY B O 1
ATOM 2191 N N . VAL B 1 17 ? 27.836 43.240 16.226 1.00 18.53 17 VAL B N 1
ATOM 2192 C CA . VAL B 1 17 ? 27.762 44.421 15.376 1.00 19.39 17 VAL B CA 1
ATOM 2193 C C . VAL B 1 17 ? 28.878 44.416 14.328 1.00 21.21 17 VAL B C 1
ATOM 2194 O O . VAL B 1 17 ? 28.698 44.903 13.207 1.00 22.34 17 VAL B O 1
ATOM 2198 N N . ALA B 1 18 ? 30.029 43.853 14.675 1.00 20.36 18 ALA B N 1
ATOM 2199 C CA . ALA B 1 18 ? 31.115 43.778 13.710 1.00 19.81 18 ALA B CA 1
ATOM 2200 C C . ALA B 1 18 ? 30.664 42.867 12.557 1.00 21.72 18 ALA B C 1
ATOM 2201 O O . ALA B 1 18 ? 30.880 43.180 11.384 1.00 21.64 18 ALA B O 1
ATOM 2203 N N . LYS B 1 19 ? 30.022 41.747 12.884 1.00 20.24 19 LYS B N 1
ATOM 2204 C CA . LYS B 1 19 ? 29.556 40.833 11.842 1.00 21.06 19 LYS B CA 1
ATOM 2205 C C . LYS B 1 19 ? 28.448 41.463 10.997 1.00 20.30 19 LYS B C 1
ATOM 2206 O O . LYS B 1 19 ? 28.368 41.221 9.793 1.00 20.24 19 LYS B O 1
ATOM 2212 N N . ALA B 1 20 ? 27.597 42.267 11.625 1.00 20.80 20 ALA B N 1
ATOM 2213 C CA . ALA B 1 20 ? 26.518 42.928 10.898 1.00 22.23 20 ALA B CA 1
ATOM 2214 C C . ALA B 1 20 ? 27.132 43.863 9.863 1.00 22.07 20 ALA B C 1
ATOM 2215 O O . ALA B 1 20 ? 26.638 43.966 8.744 1.00 23.06 20 ALA B O 1
ATOM 2217 N N . VAL B 1 21 ? 28.221 44.529 10.240 1.00 20.81 21 VAL B N 1
ATOM 2218 C CA . VAL B 1 21 ? 28.903 45.450 9.342 1.00 21.96 21 VAL B CA 1
ATOM 2219 C C . VAL B 1 21 ? 29.483 44.710 8.146 1.00 22.55 21 VAL B C 1
ATOM 2220 O O . VAL B 1 21 ? 29.355 45.162 7.007 1.00 22.15 21 VAL B O 1
ATOM 2224 N N . ILE B 1 22 ? 30.112 43.566 8.405 1.00 22.56 22 ILE B N 1
ATOM 2225 C CA . ILE B 1 22 ? 30.696 42.764 7.337 1.00 22.70 22 ILE B CA 1
ATOM 2226 C C . ILE B 1 22 ? 29.594 42.290 6.393 1.00 24.89 22 ILE B C 1
ATOM 2227 O O . ILE B 1 22 ? 29.747 42.339 5.168 1.00 25.27 22 ILE B O 1
ATOM 2232 N N . LYS B 1 23 ? 28.482 41.844 6.973 1.00 24.64 23 LYS B N 1
ATOM 2233 C CA . LYS B 1 23 ? 27.348 41.343 6.204 1.00 27.12 23 LYS B CA 1
ATOM 2234 C C . LYS B 1 23 ? 26.654 42.418 5.373 1.00 29.73 23 LYS B C 1
ATOM 2235 O O . LYS B 1 23 ? 26.105 42.125 4.316 1.00 27.93 23 LYS B O 1
ATOM 2241 N N . ARG B 1 24 ? 26.668 43.657 5.852 1.00 31.85 24 ARG B N 1
ATOM 2242 C CA . ARG B 1 24 ? 26.044 44.749 5.116 1.00 35.21 24 ARG B CA 1
ATOM 2243 C C . ARG B 1 24 ? 26.900 45.077 3.897 1.00 35.63 24 ARG B C 1
ATOM 2244 O O . ARG B 1 24 ? 26.388 45.464 2.851 1.00 35.36 24 ARG B O 1
ATOM 2252 N N . ILE B 1 25 ? 28.210 44.909 4.035 1.00 36.13 25 ILE B N 1
ATOM 2253 C CA . ILE B 1 25 ? 29.112 45.157 2.924 1.00 35.79 25 ILE B CA 1
ATOM 2254 C C . ILE B 1 25 ? 29.030 43.993 1.945 1.00 35.36 25 ILE B C 1
ATOM 2255 O O . ILE B 1 25 ? 28.998 44.190 0.729 1.00 35.31 25 ILE B O 1
ATOM 2260 N N . ASN B 1 26 ? 28.988 42.779 2.485 1.00 34.14 26 ASN B N 1
ATOM 2261 C CA . ASN B 1 26 ? 28.907 41.577 1.664 1.00 32.97 26 ASN B CA 1
ATOM 2262 C C . ASN B 1 26 ? 28.011 40.543 2.338 1.00 33.71 26 ASN B C 1
ATOM 2263 O O . ASN B 1 26 ? 28.437 39.832 3.247 1.00 33.92 26 ASN B O 1
ATOM 2268 N N . PRO B 1 27 ? 26.748 40.454 1.901 1.00 34.10 27 PRO B N 1
ATOM 2269 C CA . PRO B 1 27 ? 25.778 39.506 2.458 1.00 34.70 27 PRO B CA 1
ATOM 2270 C C . PRO B 1 27 ? 26.205 38.046 2.335 1.00 34.19 27 PRO B C 1
ATOM 2271 O O . PRO B 1 27 ? 25.763 37.200 3.115 1.00 34.56 27 PRO B O 1
ATOM 2275 N N . SER B 1 28 ? 27.062 37.758 1.359 1.00 33.72 28 SER B N 1
ATOM 2276 C CA . SER B 1 28 ? 27.542 36.395 1.127 1.00 33.29 28 SER B CA 1
ATOM 2277 C C . SER B 1 28 ? 28.834 36.076 1.876 1.00 31.67 28 SER B C 1
ATOM 2278 O O . SER B 1 28 ? 29.381 34.986 1.731 1.00 31.07 28 SER B O 1
ATOM 2281 N N . ALA B 1 29 ? 29.323 37.021 2.672 1.00 29.27 29 ALA B N 1
ATOM 2282 C CA . ALA B 1 29 ? 30.553 36.801 3.428 1.00 29.36 29 ALA B CA 1
ATOM 2283 C C . ALA B 1 29 ? 30.427 35.596 4.357 1.00 29.05 29 ALA B C 1
ATOM 2284 O O . ALA B 1 29 ? 29.429 35.449 5.066 1.00 29.20 29 ALA B O 1
ATOM 2286 N N . GLU B 1 30 ? 31.441 34.734 4.333 1.00 28.30 30 GLU B N 1
ATOM 2287 C CA . GLU B 1 30 ? 31.490 33.542 5.177 1.00 27.86 30 GLU B CA 1
ATOM 2288 C C . GLU B 1 30 ? 32.426 33.844 6.349 1.00 26.45 30 GLU B C 1
ATOM 2289 O O . GLU B 1 30 ? 33.645 33.853 6.192 1.00 26.05 30 GLU B O 1
ATOM 2295 N N . ILE B 1 31 ? 31.854 34.090 7.521 1.00 23.96 31 ILE B N 1
ATOM 2296 C CA . ILE B 1 31 ? 32.653 34.419 8.701 1.00 23.49 31 ILE B CA 1
ATOM 2297 C C . ILE B 1 31 ? 32.843 33.239 9.650 1.00 24.46 31 ILE B C 1
ATOM 2298 O O . ILE B 1 31 ? 31.873 32.695 10.183 1.00 24.98 31 ILE B O 1
ATOM 2303 N N . ILE B 1 32 ? 34.096 32.847 9.858 1.00 24.34 32 ILE B N 1
ATOM 2304 C CA . ILE B 1 32 ? 34.407 31.751 10.761 1.00 22.65 32 ILE B CA 1
ATOM 2305 C C . ILE B 1 32 ? 35.172 32.285 11.964 1.00 22.64 32 ILE B C 1
ATOM 2306 O O . ILE B 1 32 ? 36.265 32.834 11.831 1.00 19.90 32 ILE B O 1
ATOM 2311 N N . ASP B 1 33 ? 34.572 32.140 13.138 1.00 19.95 33 ASP B N 1
ATOM 2312 C CA . ASP B 1 33 ? 35.182 32.594 14.381 1.00 21.29 33 ASP B CA 1
ATOM 2313 C C . ASP B 1 33 ? 36.322 31.679 14.788 1.00 19.78 33 ASP B C 1
ATOM 2314 O O . ASP B 1 33 ? 36.132 30.473 14.930 1.00 20.76 33 ASP B O 1
ATOM 2319 N N . ILE B 1 34 ? 37.510 32.241 14.959 1.00 19.24 34 ILE B N 1
ATOM 2320 C CA . ILE B 1 34 ? 38.651 31.445 15.396 1.00 18.92 34 ILE B CA 1
ATOM 2321 C C . ILE B 1 34 ? 38.453 31.385 16.920 1.00 19.22 34 ILE B C 1
ATOM 2322 O O . ILE B 1 34 ? 38.379 30.305 17.511 1.00 17.35 34 ILE B O 1
ATOM 2327 N N . THR B 1 35 ? 38.353 32.563 17.527 1.00 18.64 35 THR B N 1
ATOM 2328 C CA . THR B 1 35 ? 38.058 32.720 18.951 1.00 20.09 35 THR B CA 1
ATOM 2329 C C . THR B 1 35 ? 37.908 34.190 19.295 1.00 20.77 35 THR B C 1
ATOM 2330 O O . THR B 1 35 ? 38.521 35.056 18.662 1.00 19.91 35 THR B O 1
ATOM 2334 N N . HIS B 1 36 ? 37.064 34.464 20.285 1.00 19.82 36 HIS B N 1
ATOM 2335 C CA . HIS B 1 36 ? 36.847 35.821 20.752 1.00 18.67 36 HIS B CA 1
ATOM 2336 C C . HIS B 1 36 ? 37.135 35.839 22.245 1.00 20.25 36 HIS B C 1
ATOM 2337 O O . HIS B 1 36 ? 36.811 36.799 22.940 1.00 19.29 36 HIS B O 1
ATOM 2344 N N . GLU B 1 37 ? 37.773 34.775 22.725 1.00 19.87 37 GLU B N 1
ATOM 2345 C CA . GLU B 1 37 ? 38.081 34.652 24.139 1.00 21.39 37 GLU B CA 1
ATOM 2346 C C . GLU B 1 37 ? 39.554 34.812 24.473 1.00 21.11 37 GLU B C 1
ATOM 2347 O O . GLU B 1 37 ? 40.025 34.278 25.473 1.00 20.23 37 GLU B O 1
ATOM 2353 N N . VAL B 1 38 ? 40.291 35.528 23.631 1.00 22.25 38 VAL B N 1
ATOM 2354 C CA . VAL B 1 38 ? 41.693 35.777 23.923 1.00 21.76 38 VAL B CA 1
ATOM 2355 C C . VAL B 1 38 ? 41.669 36.677 25.151 1.00 22.96 38 VAL B C 1
ATOM 2356 O O . VAL B 1 38 ? 40.855 37.597 25.217 1.00 20.67 38 VAL B O 1
ATOM 2360 N N . GLU B 1 39 ? 42.533 36.406 26.125 1.00 24.90 39 GLU B N 1
ATOM 2361 C CA . GLU B 1 39 ? 42.594 37.228 27.329 1.00 27.74 39 GLU B CA 1
ATOM 2362 C C . GLU B 1 39 ? 42.707 38.682 26.892 1.00 26.58 39 GLU B C 1
ATOM 2363 O O . GLU B 1 39 ? 43.439 38.999 25.954 1.00 26.05 39 GLU B O 1
ATOM 2369 N N . PRO B 1 40 ? 41.988 39.587 27.566 1.00 25.88 40 PRO B N 1
ATOM 2370 C CA . PRO B 1 40 ? 42.042 41.004 27.202 1.00 25.61 40 PRO B CA 1
ATOM 2371 C C . PRO B 1 40 ? 43.452 41.548 26.969 1.00 24.72 40 PRO B C 1
ATOM 2372 O O . PRO B 1 40 ? 44.353 41.343 27.780 1.00 22.11 40 PRO B O 1
ATOM 2376 N N . PHE B 1 41 ? 43.616 42.236 25.840 1.00 24.32 41 PHE B N 1
ATOM 2377 C CA . PHE B 1 41 ? 44.874 42.864 25.436 1.00 22.60 41 PHE B CA 1
ATOM 2378 C C . PHE B 1 41 ? 46.054 41.920 25.252 1.00 23.06 41 PHE B C 1
ATOM 2379 O O . PHE B 1 41 ? 47.172 42.380 25.016 1.00 21.99 41 PHE B O 1
ATOM 2387 N N . ASN B 1 42 ? 45.836 40.614 25.352 1.00 22.98 42 ASN B N 1
ATOM 2388 C CA . ASN B 1 42 ? 46.954 39.684 25.221 1.00 23.95 42 ASN B CA 1
ATOM 2389 C C . ASN B 1 42 ? 47.361 39.412 23.768 1.00 23.60 42 ASN B C 1
ATOM 2390 O O . ASN B 1 42 ? 47.019 38.371 23.204 1.00 20.79 42 ASN B O 1
ATOM 2395 N N . VAL B 1 43 ? 48.108 40.337 23.172 1.00 23.88 43 VAL B N 1
ATOM 2396 C CA . VAL B 1 43 ? 48.538 40.179 21.787 1.00 25.70 43 VAL B CA 1
ATOM 2397 C C . VAL B 1 43 ? 49.443 38.963 21.576 1.00 26.07 43 VAL B C 1
ATOM 2398 O O . VAL B 1 43 ? 49.409 38.336 20.520 1.00 26.75 43 VAL B O 1
ATOM 2402 N N . ARG B 1 44 ? 50.242 38.621 22.582 1.00 26.70 44 ARG B N 1
ATOM 2403 C CA . ARG B 1 44 ? 51.147 37.478 22.478 1.00 27.06 44 ARG B CA 1
ATOM 2404 C C . ARG B 1 44 ? 50.376 36.169 22.291 1.00 26.68 44 ARG B C 1
ATOM 2405 O O . ARG B 1 44 ? 50.709 35.348 21.424 1.00 25.16 44 ARG B O 1
ATOM 2413 N N . LYS B 1 45 ? 49.347 35.968 23.106 1.00 23.58 45 LYS B N 1
ATOM 2414 C CA . LYS B 1 45 ? 48.538 34.765 23.001 1.00 22.78 45 LYS B CA 1
ATOM 2415 C C . LYS B 1 45 ? 47.846 34.750 21.640 1.00 21.53 45 LYS B C 1
ATOM 2416 O O . LYS B 1 45 ? 47.834 33.738 20.945 1.00 20.79 45 LYS B O 1
ATOM 2422 N N . ALA B 1 46 ? 47.278 35.888 21.264 1.00 20.41 46 ALA B N 1
ATOM 2423 C CA . ALA B 1 46 ? 46.586 36.010 19.986 1.00 21.87 46 ALA B CA 1
ATOM 2424 C C . ALA B 1 46 ? 47.489 35.670 18.801 1.00 20.34 46 ALA B C 1
ATOM 2425 O O . ALA B 1 46 ? 47.040 35.055 17.840 1.00 20.45 46 ALA B O 1
ATOM 2427 N N . SER B 1 47 ? 48.758 36.063 18.874 1.00 18.90 47 SER B N 1
ATOM 2428 C CA . SER B 1 47 ? 49.687 35.809 17.783 1.00 19.57 47 SER B CA 1
ATOM 2429 C C . SER B 1 47 ? 49.914 34.318 17.564 1.00 19.82 47 SER B C 1
ATOM 2430 O O . SER B 1 47 ? 50.061 33.876 16.431 1.00 19.44 47 SER B O 1
ATOM 2433 N N . HIS B 1 48 ? 49.944 33.548 18.647 1.00 20.19 48 HIS B N 1
ATOM 2434 C CA . HIS B 1 48 ? 50.135 32.107 18.541 1.00 22.27 48 HIS B CA 1
ATOM 2435 C C . HIS B 1 48 ? 48.849 31.421 18.086 1.00 21.41 48 HIS B C 1
ATOM 2436 O O . HIS B 1 48 ? 48.889 30.513 17.254 1.00 20.91 48 HIS B O 1
ATOM 2443 N N . VAL B 1 49 ? 47.711 31.845 18.629 1.00 19.69 49 VAL B N 1
ATOM 2444 C CA . VAL B 1 49 ? 46.438 31.240 18.235 1.00 19.03 49 VAL B CA 1
ATOM 2445 C C . VAL B 1 49 ? 46.188 31.480 16.750 1.00 16.71 49 VAL B C 1
ATOM 2446 O O . VAL B 1 49 ? 45.773 30.580 16.040 1.00 18.98 49 VAL B O 1
ATOM 2450 N N . LEU B 1 50 ? 46.449 32.703 16.296 1.00 17.03 50 LEU B N 1
ATOM 2451 C CA . LEU B 1 50 ? 46.269 33.071 14.896 1.00 16.96 50 LEU B CA 1
ATOM 2452 C C . LEU B 1 50 ? 47.044 32.123 13.981 1.00 18.20 50 LEU B C 1
ATOM 2453 O O . LEU B 1 50 ? 46.495 31.572 13.025 1.00 18.64 50 LEU B O 1
ATOM 2458 N N . TYR B 1 51 ? 48.327 31.935 14.279 1.00 18.82 51 TYR B N 1
ATOM 2459 C CA . TYR B 1 51 ? 49.157 31.058 13.466 1.00 17.22 51 TYR B CA 1
ATOM 2460 C C . TYR B 1 51 ? 48.669 29.614 13.452 1.00 18.18 51 TYR B C 1
ATOM 2461 O O . TYR B 1 51 ? 48.549 29.008 12.393 1.00 16.95 51 TYR B O 1
ATOM 2470 N N . ARG B 1 52 ? 48.397 29.053 14.626 1.00 18.27 52 ARG B N 1
ATOM 2471 C CA . ARG B 1 52 ? 47.952 27.671 14.687 1.00 19.05 52 ARG B CA 1
ATOM 2472 C C . ARG B 1 52 ? 46.641 27.443 13.965 1.00 19.62 52 ARG B C 1
ATOM 2473 O O . ARG B 1 52 ? 46.471 26.418 13.300 1.00 18.38 52 ARG B O 1
ATOM 2481 N N . ALA B 1 53 ? 45.722 28.399 14.058 1.00 16.99 53 ALA B N 1
ATOM 2482 C CA . ALA B 1 53 ? 44.446 28.247 13.371 1.00 18.97 53 ALA B CA 1
ATOM 2483 C C . ALA B 1 53 ? 44.610 28.427 11.856 1.00 18.96 53 ALA B C 1
ATOM 2484 O O . ALA B 1 53 ? 43.997 27.700 11.070 1.00 17.29 53 ALA B O 1
ATOM 2486 N N . SER B 1 54 ? 45.441 29.393 11.460 1.00 20.00 54 SER B N 1
ATOM 2487 C CA . SER B 1 54 ? 45.672 29.696 10.042 1.00 20.35 54 SER B CA 1
ATOM 2488 C C . SER B 1 54 ? 46.191 28.514 9.227 1.00 22.09 54 SER B C 1
ATOM 2489 O O . SER B 1 54 ? 46.035 28.488 8.004 1.00 22.82 54 SER B O 1
ATOM 2492 N N . LEU B 1 55 ? 46.804 27.542 9.896 1.00 20.85 55 LEU B N 1
ATOM 2493 C CA . LEU B 1 55 ? 47.330 26.363 9.217 1.00 20.35 55 LEU B CA 1
ATOM 2494 C C . LEU B 1 55 ? 46.213 25.519 8.602 1.00 21.88 55 LEU B C 1
ATOM 2495 O O . LEU B 1 55 ? 46.448 24.764 7.663 1.00 20.51 55 LEU B O 1
ATOM 2500 N N . ASP B 1 56 ? 44.998 25.647 9.126 1.00 20.26 56 ASP B N 1
ATOM 2501 C CA . ASP B 1 56 ? 43.889 24.862 8.605 1.00 20.49 56 ASP B CA 1
ATOM 2502 C C . ASP B 1 56 ? 42.911 25.645 7.730 1.00 20.70 56 ASP B C 1
ATOM 2503 O O . ASP B 1 56 ? 41.882 25.120 7.311 1.00 20.46 56 ASP B O 1
ATOM 2508 N N . PHE B 1 57 ? 43.240 26.902 7.467 1.00 20.53 57 PHE B N 1
ATOM 2509 C CA . PHE B 1 57 ? 42.422 27.745 6.606 1.00 22.11 57 PHE B CA 1
ATOM 2510 C C . PHE B 1 57 ? 43.097 27.728 5.239 1.00 22.25 57 PHE B C 1
ATOM 2511 O O . PHE B 1 57 ? 44.320 27.657 5.142 1.00 21.85 57 PHE B O 1
ATOM 2519 N N . PRO B 1 58 ? 42.309 27.790 4.162 1.00 23.01 58 PRO B N 1
ATOM 2520 C CA . PRO B 1 58 ? 42.914 27.773 2.831 1.00 24.63 58 PRO B CA 1
ATOM 2521 C C . PRO B 1 58 ? 43.623 29.075 2.453 1.00 26.34 58 PRO B C 1
ATOM 2522 O O . PRO B 1 58 ? 43.517 30.084 3.152 1.00 26.12 58 PRO B O 1
ATOM 2526 N N . PRO B 1 59 ? 44.390 29.050 1.353 1.00 27.65 59 PRO B N 1
ATOM 2527 C CA . PRO B 1 59 ? 45.084 30.264 0.917 1.00 28.21 59 PRO B CA 1
ATOM 2528 C C . PRO B 1 59 ? 44.002 31.239 0.454 1.00 28.28 59 PRO B C 1
ATOM 2529 O O . PRO B 1 59 ? 42.896 30.815 0.118 1.00 29.11 59 PRO B O 1
ATOM 2533 N N . SER B 1 60 ? 44.319 32.530 0.439 1.00 26.99 60 SER B N 1
ATOM 2534 C CA . SER B 1 60 ? 43.371 33.567 0.048 1.00 26.77 60 SER B CA 1
ATOM 2535 C C . SER B 1 60 ? 42.377 33.871 1.172 1.00 26.98 60 SER B C 1
ATOM 2536 O O . SER B 1 60 ? 41.424 34.631 0.992 1.00 26.83 60 SER B O 1
ATOM 2539 N N . THR B 1 61 ? 42.600 33.276 2.338 1.00 25.64 61 THR B N 1
ATOM 2540 C CA . THR B 1 61 ? 41.723 33.533 3.472 1.00 24.18 61 THR B CA 1
ATOM 2541 C C . THR B 1 61 ? 42.070 34.911 4.031 1.00 22.53 61 THR B C 1
ATOM 2542 O O . THR B 1 61 ? 43.242 35.296 4.087 1.00 22.01 61 THR B O 1
ATOM 2546 N N . VAL B 1 62 ? 41.049 35.666 4.414 1.00 21.39 62 VAL B N 1
ATOM 2547 C CA . VAL B 1 62 ? 41.268 36.980 4.990 1.00 20.86 62 VAL B CA 1
ATOM 2548 C C . VAL B 1 62 ? 41.032 36.877 6.493 1.00 21.66 62 VAL B C 1
ATOM 2549 O O . VAL B 1 62 ? 39.942 36.506 6.928 1.00 20.73 62 VAL B O 1
ATOM 2553 N N . PHE B 1 63 ? 42.051 37.207 7.280 1.00 18.83 63 PHE B N 1
ATOM 2554 C CA . PHE B 1 63 ? 41.931 37.147 8.731 1.00 20.86 63 PHE B CA 1
ATOM 2555 C C . PHE B 1 63 ? 41.704 38.519 9.340 1.00 20.89 63 PHE B C 1
ATOM 2556 O O . PHE B 1 63 ? 42.457 39.457 9.079 1.00 23.24 63 PHE B O 1
ATOM 2564 N N . LEU B 1 64 ? 40.641 38.634 10.128 1.00 20.93 64 LEU B N 1
ATOM 2565 C CA . LEU B 1 64 ? 40.314 39.877 10.818 1.00 19.67 64 LEU B CA 1
ATOM 2566 C C . LEU B 1 64 ? 40.795 39.627 12.250 1.00 20.94 64 LEU B C 1
ATOM 2567 O O . LEU B 1 64 ? 40.173 38.883 13.013 1.00 19.40 64 LEU B O 1
ATOM 2572 N N . VAL B 1 65 ? 41.925 40.232 12.592 1.00 20.93 65 VAL B N 1
ATOM 2573 C CA . VAL B 1 65 ? 42.543 40.045 13.892 1.00 19.24 65 VAL B CA 1
ATOM 2574 C C . VAL B 1 65 ? 42.523 41.330 14.710 1.00 22.02 65 VAL B C 1
ATOM 2575 O O . VAL B 1 65 ? 43.291 42.258 14.439 1.00 20.72 65 VAL B O 1
ATOM 2579 N N . VAL B 1 66 ? 41.650 41.390 15.713 1.00 20.76 66 VAL B N 1
ATOM 2580 C CA . VAL B 1 66 ? 41.571 42.594 16.519 1.00 22.04 66 VAL B CA 1
ATOM 2581 C C . VAL B 1 66 ? 41.688 42.438 18.035 1.00 23.26 66 VAL B C 1
ATOM 2582 O O . VAL B 1 66 ? 40.702 42.181 18.738 1.00 24.04 66 VAL B O 1
ATOM 2586 N N . VAL B 1 67 ? 42.922 42.586 18.508 1.00 21.96 67 VAL B N 1
ATOM 2587 C CA . VAL B 1 67 ? 43.295 42.583 19.925 1.00 22.29 67 VAL B CA 1
ATOM 2588 C C . VAL B 1 67 ? 44.058 43.896 19.818 1.00 23.59 67 VAL B C 1
ATOM 2589 O O . VAL B 1 67 ? 45.242 43.915 19.469 1.00 22.87 67 VAL B O 1
ATOM 2593 N N . ASP B 1 68 ? 43.353 44.987 20.108 1.00 21.98 68 ASP B N 1
ATOM 2594 C CA . ASP B 1 68 ? 43.878 46.331 19.900 1.00 22.86 68 ASP B CA 1
ATOM 2595 C C . ASP B 1 68 ? 43.792 47.290 21.094 1.00 21.95 68 ASP B C 1
ATOM 2596 O O . ASP B 1 68 ? 42.999 48.227 21.088 1.00 20.86 68 ASP B O 1
ATOM 2601 N N . TYR B 1 69 ? 44.618 47.052 22.107 1.00 23.03 69 TYR B N 1
ATOM 2602 C CA . TYR B 1 69 ? 44.637 47.893 23.301 1.00 25.78 69 TYR B CA 1
ATOM 2603 C C . TYR B 1 69 ? 45.013 49.332 22.958 1.00 26.40 69 TYR B C 1
ATOM 2604 O O . TYR B 1 69 ? 44.661 50.265 23.681 1.00 27.21 69 TYR B O 1
ATOM 2613 N N . GLY B 1 70 ? 45.729 49.504 21.848 1.00 27.05 70 GLY B N 1
ATOM 2614 C CA . GLY B 1 70 ? 46.146 50.832 21.431 1.00 26.52 70 GLY B CA 1
ATOM 2615 C C . GLY B 1 70 ? 45.181 51.483 20.463 1.00 26.94 70 GLY B C 1
ATOM 2616 O O . GLY B 1 70 ? 45.542 52.410 19.744 1.00 28.47 70 GLY B O 1
ATOM 2617 N N . VAL B 1 71 ? 43.949 50.996 20.434 1.00 26.09 71 VAL B N 1
ATOM 2618 C CA . VAL B 1 71 ? 42.947 51.552 19.539 1.00 26.45 71 VAL B CA 1
ATOM 2619 C C . VAL B 1 71 ? 42.835 53.064 19.750 1.00 28.63 71 VAL B C 1
ATOM 2620 O O . VAL B 1 71 ? 42.886 53.549 20.881 1.00 27.26 71 VAL B O 1
ATOM 2624 N N . GLY B 1 72 ? 42.705 53.811 18.656 1.00 29.22 72 GLY B N 1
ATOM 2625 C CA . GLY B 1 72 ? 42.578 55.254 18.768 1.00 30.04 72 GLY B CA 1
ATOM 2626 C C . GLY B 1 72 ? 43.884 56.013 18.926 1.00 31.52 72 GLY B C 1
ATOM 2627 O O . GLY B 1 72 ? 43.872 57.237 19.030 1.00 33.20 72 GLY B O 1
ATOM 2628 N N . THR B 1 73 ? 45.009 55.306 18.958 1.00 31.72 73 THR B N 1
ATOM 2629 C CA . THR B 1 73 ? 46.304 55.972 19.092 1.00 32.56 73 THR B CA 1
ATOM 2630 C C . THR B 1 73 ? 46.985 56.069 17.728 1.00 33.03 73 THR B C 1
ATOM 2631 O O . THR B 1 73 ? 46.369 55.778 16.695 1.00 33.09 73 THR B O 1
ATOM 2635 N N . SER B 1 74 ? 48.254 56.470 17.731 1.00 31.70 74 SER B N 1
ATOM 2636 C CA . SER B 1 74 ? 49.024 56.617 16.499 1.00 32.11 74 SER B CA 1
ATOM 2637 C C . SER B 1 74 ? 49.493 55.284 15.916 1.00 30.91 74 SER B C 1
ATOM 2638 O O . SER B 1 74 ? 50.127 55.254 14.860 1.00 30.86 74 SER B O 1
ATOM 2641 N N . ARG B 1 75 ? 49.195 54.184 16.603 1.00 29.86 75 ARG B N 1
ATOM 2642 C CA . ARG B 1 75 ? 49.581 52.866 16.109 1.00 26.80 75 ARG B CA 1
ATOM 2643 C C . ARG B 1 75 ? 48.954 52.707 14.732 1.00 23.67 75 ARG B C 1
ATOM 2644 O O . ARG B 1 75 ? 47.820 53.134 14.515 1.00 24.48 75 ARG B O 1
ATOM 2652 N N . LYS B 1 76 ? 49.682 52.104 13.798 1.00 23.30 76 LYS B N 1
ATOM 2653 C CA . LYS B 1 76 ? 49.148 51.927 12.448 1.00 23.68 76 LYS B CA 1
ATOM 2654 C C . LYS B 1 76 ? 48.148 50.775 12.329 1.00 22.79 76 LYS B C 1
ATOM 2655 O O . LYS B 1 76 ? 48.211 49.806 13.081 1.00 23.63 76 LYS B O 1
ATOM 2661 N N . ALA B 1 77 ? 47.218 50.918 11.387 1.00 22.20 77 ALA B N 1
ATOM 2662 C CA . ALA B 1 77 ? 46.211 49.902 11.076 1.00 21.28 77 ALA B CA 1
ATOM 2663 C C . ALA B 1 77 ? 46.757 49.376 9.755 1.00 22.29 77 ALA B C 1
ATOM 2664 O O . ALA B 1 77 ? 46.999 50.165 8.842 1.00 21.49 77 ALA B O 1
ATOM 2666 N N . ILE B 1 78 ? 46.959 48.064 9.647 1.00 22.67 78 ILE B N 1
ATOM 2667 C CA . ILE B 1 78 ? 47.546 47.505 8.437 1.00 22.87 78 ILE B CA 1
ATOM 2668 C C . ILE B 1 78 ? 46.915 46.240 7.890 1.00 23.40 78 ILE B C 1
ATOM 2669 O O . ILE B 1 78 ? 46.099 45.578 8.538 1.00 21.49 78 ILE B O 1
ATOM 2674 N N . VAL B 1 79 ? 47.333 45.913 6.674 1.00 22.98 79 VAL B N 1
ATOM 2675 C CA . VAL B 1 79 ? 46.911 44.701 6.002 1.00 23.71 79 VAL B CA 1
ATOM 2676 C C . VAL B 1 79 ? 48.200 44.030 5.542 1.00 24.92 79 VAL B C 1
ATOM 2677 O O . VAL B 1 79 ? 48.999 44.620 4.813 1.00 23.58 79 VAL B O 1
ATOM 2689 N N . LYS B 1 81 ? 50.030 40.619 3.746 1.00 23.53 81 LYS B N 1
ATOM 2690 C CA . LYS B 1 81 ? 49.863 39.407 2.957 1.00 22.80 81 LYS B CA 1
ATOM 2691 C C . LYS B 1 81 ? 51.122 38.594 3.212 1.00 23.52 81 LYS B C 1
ATOM 2692 O O . LYS B 1 81 ? 52.239 39.126 3.187 1.00 20.15 81 LYS B O 1
ATOM 2698 N N . THR B 1 82 ? 50.941 37.310 3.480 1.00 21.65 82 THR B N 1
ATOM 2699 C CA . THR B 1 82 ? 52.068 36.433 3.740 1.00 22.28 82 THR B CA 1
ATOM 2700 C C . THR B 1 82 ? 52.345 35.616 2.489 1.00 23.08 82 THR B C 1
ATOM 2701 O O . THR B 1 82 ? 51.494 35.523 1.603 1.00 23.63 82 THR B O 1
ATOM 2705 N N . LYS B 1 83 ? 53.528 35.017 2.424 1.00 24.58 83 LYS B N 1
ATOM 2706 C CA . LYS B 1 83 ? 53.919 34.234 1.261 1.00 25.54 83 LYS B CA 1
ATOM 2707 C C . LYS B 1 83 ? 53.140 32.942 1.052 1.00 26.18 83 LYS B C 1
ATOM 2708 O O . LYS B 1 83 ? 53.290 32.292 0.019 1.00 26.78 83 LYS B O 1
ATOM 2714 N N . ASN B 1 84 ? 52.319 32.559 2.027 1.00 24.21 84 ASN B N 1
ATOM 2715 C CA . ASN B 1 84 ? 51.502 31.355 1.884 1.00 23.51 84 ASN B CA 1
ATOM 2716 C C . ASN B 1 84 ? 50.135 31.788 1.342 1.00 23.27 84 ASN B C 1
ATOM 2717 O O . ASN B 1 84 ? 49.161 31.038 1.383 1.00 24.23 84 ASN B O 1
ATOM 2722 N N . ASP B 1 85 ? 50.085 33.019 0.841 1.00 23.36 85 ASP B N 1
ATOM 2723 C CA . ASP B 1 85 ? 48.886 33.601 0.249 1.00 24.29 85 ASP B CA 1
ATOM 2724 C C . ASP B 1 85 ? 47.678 33.868 1.157 1.00 25.00 85 ASP B C 1
ATOM 2725 O O . ASP B 1 85 ? 46.526 33.738 0.731 1.00 23.59 85 ASP B O 1
ATOM 2730 N N . GLN B 1 86 ? 47.938 34.238 2.408 1.00 23.69 86 GLN B N 1
ATOM 2731 C CA . GLN B 1 86 ? 46.857 34.578 3.322 1.00 23.23 86 GLN B CA 1
ATOM 2732 C C . GLN B 1 86 ? 46.971 36.061 3.613 1.00 23.29 86 GLN B C 1
ATOM 2733 O O . GLN B 1 86 ? 48.052 36.643 3.489 1.00 24.58 86 GLN B O 1
ATOM 2739 N N . TYR B 1 87 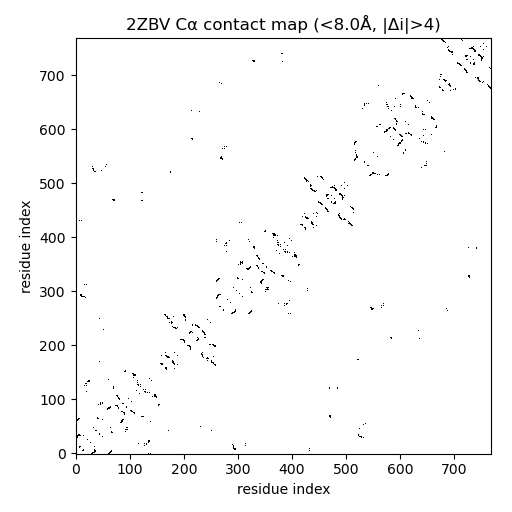? 45.849 36.677 3.964 1.00 22.14 87 TYR B N 1
ATOM 2740 C CA . TYR B 1 87 ? 45.807 38.103 4.255 1.00 22.76 87 TYR B CA 1
ATOM 2741 C C . TYR B 1 87 ? 45.407 38.325 5.703 1.00 23.20 87 TYR B C 1
ATOM 2742 O O . TYR B 1 87 ? 44.573 37.594 6.241 1.00 20.34 87 TYR B O 1
ATOM 2751 N N . PHE B 1 88 ? 46.005 39.335 6.326 1.00 21.30 88 PHE B N 1
ATOM 2752 C CA . PHE B 1 88 ? 45.720 39.639 7.723 1.00 22.44 88 PHE B CA 1
ATOM 2753 C C . PHE B 1 88 ? 45.435 41.130 7.908 1.00 22.76 88 PHE B C 1
ATOM 2754 O O . PHE B 1 88 ? 46.250 41.976 7.544 1.00 23.97 88 PHE B O 1
ATOM 2762 N N . VAL B 1 89 ? 44.263 41.432 8.461 1.00 21.93 89 VAL B N 1
ATOM 2763 C CA . VAL B 1 89 ? 43.822 42.798 8.723 1.00 19.64 89 VAL B CA 1
ATOM 2764 C C . VAL B 1 89 ? 43.964 42.985 10.229 1.00 21.99 89 VAL B C 1
ATOM 2765 O O . VAL B 1 89 ? 43.294 42.305 11.013 1.00 20.21 89 VAL B O 1
ATOM 2769 N N . ALA B 1 90 ? 44.839 43.898 10.643 1.00 20.98 90 ALA B N 1
ATOM 2770 C CA . ALA B 1 90 ? 45.060 44.075 12.064 1.00 21.95 90 ALA B CA 1
ATOM 2771 C C . ALA B 1 90 ? 45.838 45.320 12.437 1.00 23.09 90 ALA B C 1
ATOM 2772 O O . ALA B 1 90 ? 46.362 46.029 11.579 1.00 23.22 90 ALA B O 1
ATOM 2774 N N . PRO B 1 91 ? 45.908 45.609 13.745 1.00 23.41 91 PRO B N 1
ATOM 2775 C CA . PRO B 1 91 ? 46.653 46.778 14.212 1.00 22.63 91 PRO B CA 1
ATOM 2776 C C . PRO B 1 91 ? 48.126 46.383 14.134 1.00 24.75 91 PRO B C 1
ATOM 2777 O O . PRO B 1 91 ? 48.457 45.197 14.231 1.00 21.90 91 PRO B O 1
ATOM 2781 N N . ASP B 1 92 ? 49.000 47.363 13.936 1.00 23.71 92 ASP B N 1
ATOM 2782 C CA . ASP B 1 92 ? 50.435 47.108 13.853 1.00 25.16 92 ASP B CA 1
ATOM 2783 C C . ASP B 1 92 ? 50.963 47.111 15.290 1.00 25.55 92 ASP B C 1
ATOM 2784 O O . ASP B 1 92 ? 51.595 48.074 15.729 1.00 26.46 92 ASP B O 1
ATOM 2789 N N . ASN B 1 93 ? 50.686 46.039 16.028 1.00 22.81 93 ASN B N 1
ATOM 2790 C CA . ASN B 1 93 ? 51.121 45.956 17.423 1.00 22.17 93 ASN B CA 1
ATOM 2791 C C . ASN B 1 93 ? 51.788 44.633 17.758 1.00 22.46 93 ASN B C 1
ATOM 2792 O O . ASN B 1 93 ? 51.909 44.276 18.929 1.00 23.49 93 ASN B O 1
ATOM 2797 N N . GLY B 1 94 ? 52.204 43.897 16.733 1.00 21.13 94 GLY B N 1
ATOM 2798 C CA . GLY B 1 94 ? 52.867 42.629 16.974 1.00 20.04 94 GLY B CA 1
ATOM 2799 C C . GLY B 1 94 ? 52.006 41.378 16.937 1.00 20.75 94 GLY B C 1
ATOM 2800 O O . GLY B 1 94 ? 52.528 40.263 17.003 1.00 20.93 94 GLY B O 1
ATOM 2801 N N . VAL B 1 95 ? 50.695 41.538 16.822 1.00 21.37 95 VAL B N 1
ATOM 2802 C CA . VAL B 1 95 ? 49.832 40.369 16.795 1.00 22.30 95 VAL B CA 1
ATOM 2803 C C . VAL B 1 95 ? 50.122 39.454 15.598 1.00 22.92 95 VAL B C 1
ATOM 2804 O O . VAL B 1 95 ? 49.911 38.244 15.677 1.00 22.97 95 VAL B O 1
ATOM 2808 N N . LEU B 1 96 ? 50.624 40.025 14.500 1.00 22.88 96 LEU B N 1
ATOM 2809 C CA . LEU B 1 96 ? 50.942 39.244 13.301 1.00 21.39 96 LEU B CA 1
ATOM 2810 C C . LEU B 1 96 ? 52.369 38.699 13.300 1.00 23.52 96 LEU B C 1
ATOM 2811 O O . LEU B 1 96 ? 52.826 38.153 12.288 1.00 23.57 96 LEU B O 1
ATOM 2816 N N . THR B 1 97 ? 53.066 38.834 14.426 1.00 23.43 97 THR B N 1
ATOM 2817 C CA . THR B 1 97 ? 54.455 38.385 14.519 1.00 23.19 97 THR B CA 1
ATOM 2818 C C . THR B 1 97 ? 54.690 36.944 14.104 1.00 25.29 97 THR B C 1
ATOM 2819 O O . THR B 1 97 ? 55.568 36.671 13.287 1.00 24.80 97 THR B O 1
ATOM 2823 N N . VAL B 1 98 ? 53.906 36.021 14.654 1.00 24.39 98 VAL B N 1
ATOM 2824 C CA . VAL B 1 98 ? 54.093 34.614 14.343 1.00 22.58 98 VAL B CA 1
ATOM 2825 C C . VAL B 1 98 ? 53.788 34.222 12.893 1.00 23.44 98 VAL B C 1
ATOM 2826 O O . VAL B 1 98 ? 54.578 33.502 12.277 1.00 23.22 98 VAL B O 1
ATOM 2830 N N . VAL B 1 99 ? 52.668 34.681 12.334 1.00 21.51 99 VAL B N 1
ATOM 2831 C CA . VAL B 1 99 ? 52.373 34.331 10.944 1.00 21.07 99 VAL B CA 1
ATOM 2832 C C . VAL B 1 99 ? 53.431 34.938 10.012 1.00 22.93 99 VAL B C 1
ATOM 2833 O O . VAL B 1 99 ? 53.842 34.305 9.037 1.00 22.46 99 VAL B O 1
ATOM 2837 N N . ALA B 1 100 ? 53.872 36.158 10.318 1.00 22.46 100 ALA B N 1
ATOM 2838 C CA . ALA B 1 100 ? 54.898 36.826 9.519 1.00 25.07 100 ALA B CA 1
ATOM 2839 C C . ALA B 1 100 ? 56.193 36.010 9.495 1.00 25.83 100 ALA B C 1
ATOM 2840 O O . ALA B 1 100 ? 56.771 35.783 8.434 1.00 26.54 100 ALA B O 1
ATOM 2842 N N . GLU B 1 101 ? 56.642 35.567 10.664 1.00 27.71 101 GLU B N 1
ATOM 2843 C CA . GLU B 1 101 ? 57.880 34.796 10.759 1.00 29.45 101 GLU B CA 1
ATOM 2844 C C . GLU B 1 101 ? 57.780 33.388 10.165 1.00 28.14 101 GLU B C 1
ATOM 2845 O O . GLU B 1 101 ? 58.702 32.928 9.498 1.00 29.27 101 GLU B O 1
ATOM 2851 N N . GLU B 1 102 ? 56.667 32.706 10.407 1.00 26.16 102 GLU B N 1
ATOM 2852 C CA . GLU B 1 102 ? 56.485 31.347 9.903 1.00 25.45 102 GLU B CA 1
ATOM 2853 C C . GLU B 1 102 ? 56.180 31.286 8.407 1.00 25.15 102 GLU B C 1
ATOM 2854 O O . GLU B 1 102 ? 56.675 30.406 7.705 1.00 24.16 102 GLU B O 1
ATOM 2860 N N . TYR B 1 103 ? 55.371 32.218 7.917 1.00 22.34 103 TYR B N 1
ATOM 2861 C CA . TYR B 1 103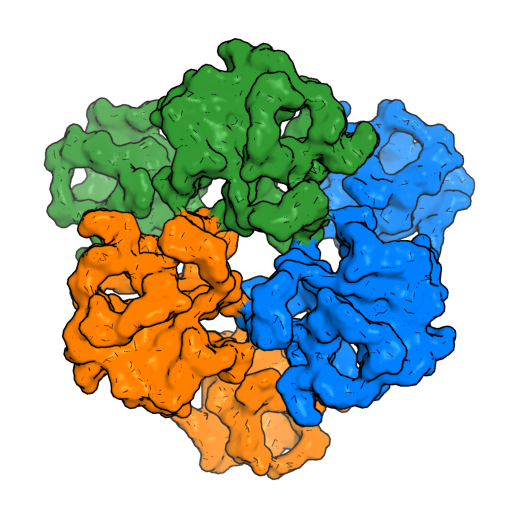 ? 55.013 32.214 6.508 1.00 24.79 103 TYR B CA 1
ATOM 2862 C C . TYR B 1 103 ? 55.860 33.156 5.659 1.00 25.69 103 TYR B C 1
ATOM 2863 O O . TYR B 1 103 ? 56.064 32.912 4.471 1.00 26.12 103 TYR B O 1
ATOM 2872 N N . GLY B 1 104 ? 56.352 34.228 6.267 1.00 26.46 104 GLY B N 1
ATOM 2873 C CA . GLY B 1 104 ? 57.139 35.187 5.513 1.00 26.72 104 GLY B CA 1
ATOM 2874 C C . GLY B 1 104 ? 56.201 36.258 4.995 1.00 26.58 104 GLY B C 1
ATOM 2875 O O . GLY B 1 104 ? 55.046 35.975 4.669 1.00 25.30 104 GLY B O 1
ATOM 2876 N N . VAL B 1 105 ? 56.695 37.487 4.907 1.00 25.77 105 VAL B N 1
ATOM 2877 C CA . VAL B 1 105 ? 55.880 38.601 4.459 1.00 25.45 105 VAL B CA 1
ATOM 2878 C C . VAL B 1 105 ? 56.003 38.885 2.966 1.00 27.17 105 VAL B C 1
ATOM 2879 O O . VAL B 1 105 ? 57.103 39.006 2.425 1.00 26.10 105 VAL B O 1
ATOM 2883 N N . ALA B 1 106 ? 54.859 38.992 2.303 1.00 26.32 106 ALA B N 1
ATOM 2884 C CA . ALA B 1 106 ? 54.831 39.269 0.874 1.00 26.54 106 ALA B CA 1
ATOM 2885 C C . ALA B 1 106 ? 54.692 40.772 0.672 1.00 27.70 106 ALA B C 1
ATOM 2886 O O . ALA B 1 106 ? 55.348 41.356 -0.194 1.00 26.71 106 ALA B O 1
ATOM 2888 N N . GLU B 1 107 ? 53.849 41.397 1.492 1.00 26.38 107 GLU B N 1
ATOM 2889 C CA . GLU B 1 107 ? 53.617 42.831 1.397 1.00 26.17 107 GLU B CA 1
ATOM 2890 C C . GLU B 1 107 ? 52.781 43.347 2.560 1.00 26.63 107 GLU B C 1
ATOM 2891 O O . GLU B 1 107 ? 52.004 42.603 3.156 1.00 25.60 107 GLU B O 1
ATOM 2897 N N . ILE B 1 108 ? 52.949 44.627 2.875 1.00 26.11 108 ILE B N 1
ATOM 2898 C CA . ILE B 1 108 ? 52.199 45.268 3.948 1.00 28.21 108 ILE B CA 1
ATOM 2899 C C . ILE B 1 108 ? 51.688 46.616 3.441 1.00 27.43 108 ILE B C 1
ATOM 2900 O O . ILE B 1 108 ? 52.422 47.358 2.788 1.00 28.09 108 ILE B O 1
ATOM 2905 N N . ARG B 1 109 ? 50.427 46.916 3.732 1.00 25.57 109 ARG B N 1
ATOM 2906 C CA . ARG B 1 109 ? 49.805 48.174 3.324 1.00 26.10 109 ARG B CA 1
ATOM 2907 C C . ARG B 1 109 ? 49.211 48.855 4.548 1.00 27.69 109 ARG B C 1
ATOM 2908 O O . ARG B 1 109 ? 48.663 48.189 5.427 1.00 27.11 109 ARG B O 1
ATOM 2916 N N . GLU B 1 110 ? 49.323 50.175 4.616 1.00 26.91 110 GLU B N 1
ATOM 2917 C CA . GLU B 1 110 ? 48.725 50.883 5.729 1.00 29.00 110 GLU B CA 1
ATOM 2918 C C . GLU B 1 110 ? 47.311 51.153 5.248 1.00 29.03 110 GLU B C 1
ATOM 2919 O O . GLU B 1 110 ? 47.102 51.432 4.068 1.00 28.38 110 GLU B O 1
ATOM 2925 N N . ILE B 1 111 ? 46.337 51.040 6.140 1.00 28.24 111 ILE B N 1
ATOM 2926 C CA . ILE B 1 111 ? 44.955 51.287 5.757 1.00 29.46 111 ILE B CA 1
ATOM 2927 C C . ILE B 1 111 ? 44.769 52.800 5.687 1.00 31.62 111 ILE B C 1
ATOM 2928 O O . ILE B 1 111 ? 44.727 53.479 6.715 1.00 30.97 111 ILE B O 1
ATOM 2933 N N . GLU B 1 112 ? 44.680 53.323 4.465 1.00 32.20 112 GLU B N 1
ATOM 2934 C CA . GLU B 1 112 ? 44.531 54.759 4.257 1.00 34.77 112 GLU B CA 1
ATOM 2935 C C . GLU B 1 112 ? 43.317 55.117 3.412 1.00 34.56 112 GLU B C 1
ATOM 2936 O O . GLU B 1 112 ? 42.857 56.258 3.431 1.00 36.36 112 GLU B O 1
ATOM 2942 N N . ASN B 1 113 ? 42.803 54.148 2.666 1.00 34.11 113 ASN B N 1
ATOM 2943 C CA . ASN B 1 113 ? 41.643 54.388 1.819 1.00 33.46 113 ASN B CA 1
ATOM 2944 C C . ASN B 1 113 ? 40.383 54.450 2.676 1.00 34.02 113 ASN B C 1
ATOM 2945 O O . ASN B 1 113 ? 39.761 53.428 2.957 1.00 35.11 113 ASN B O 1
ATOM 2950 N N . ARG B 1 114 ? 40.001 55.658 3.075 1.00 34.46 114 ARG B N 1
ATOM 2951 C CA . ARG B 1 114 ? 38.833 55.847 3.927 1.00 34.06 114 ARG B CA 1
ATOM 2952 C C . ARG B 1 114 ? 37.509 55.416 3.308 1.00 33.37 114 ARG B C 1
ATOM 2953 O O . ARG B 1 114 ? 36.518 55.250 4.018 1.00 32.16 114 ARG B O 1
ATOM 2961 N N . GLU B 1 115 ? 37.483 55.233 1.992 1.00 32.57 115 GLU B N 1
ATOM 2962 C CA . GLU B 1 115 ? 36.257 54.811 1.330 1.00 33.02 115 GLU B CA 1
ATOM 2963 C C . GLU B 1 115 ? 35.935 53.371 1.704 1.00 30.98 115 GLU B C 1
ATOM 2964 O O . GLU B 1 115 ? 34.856 52.870 1.402 1.00 28.58 115 GLU B O 1
ATOM 2970 N N . LEU B 1 116 ? 36.880 52.717 2.371 1.00 30.76 116 LEU B N 1
ATOM 2971 C CA . LEU B 1 116 ? 36.708 51.331 2.793 1.00 30.40 116 LEU B CA 1
ATOM 2972 C C . LEU B 1 116 ? 36.120 51.244 4.196 1.00 29.85 116 LEU B C 1
ATOM 2973 O O . LEU B 1 116 ? 35.794 50.160 4.670 1.00 29.58 116 LEU B O 1
ATOM 2978 N N . PHE B 1 117 ? 35.986 52.390 4.852 1.00 30.53 117 PHE B N 1
ATOM 2979 C CA . PHE B 1 117 ? 35.463 52.452 6.215 1.00 29.99 117 PHE B CA 1
ATOM 2980 C C . PHE B 1 117 ? 33.951 52.245 6.335 1.00 30.63 117 PHE B C 1
ATOM 2981 O O . PHE B 1 117 ? 33.213 52.323 5.353 1.00 32.00 117 PHE B O 1
ATOM 2989 N N . TYR B 1 118 ? 33.504 51.977 7.557 1.00 30.81 118 TYR B N 1
ATOM 2990 C CA . TYR B 1 118 ? 32.092 51.762 7.842 1.00 30.12 118 TYR B CA 1
ATOM 2991 C C . TYR B 1 118 ? 31.391 53.116 7.939 1.00 31.14 118 TYR B C 1
ATOM 2992 O O . TYR B 1 118 ? 30.266 53.283 7.474 1.00 31.81 118 TYR B O 1
ATOM 3001 N N . LYS B 1 119 ? 32.070 54.085 8.540 1.00 33.08 119 LYS B N 1
ATOM 3002 C CA . LYS B 1 119 ? 31.520 55.430 8.676 1.00 34.76 119 LYS B CA 1
ATOM 3003 C C . LYS B 1 119 ? 32.635 56.443 8.441 1.00 34.67 119 LYS B C 1
ATOM 3004 O O . LYS B 1 119 ? 33.814 56.127 8.616 1.00 34.19 119 LYS B O 1
ATOM 3010 N N . LYS B 1 120 ? 32.257 57.649 8.032 1.00 35.33 120 LYS B N 1
ATOM 3011 C CA . LYS B 1 120 ? 33.222 58.711 7.758 1.00 37.79 120 LYS B CA 1
ATOM 3012 C C . LYS B 1 120 ? 34.109 59.022 8.955 1.00 36.67 120 LYS B C 1
ATOM 3013 O O . LYS B 1 120 ? 35.318 59.194 8.809 1.00 37.60 120 LYS B O 1
ATOM 3019 N N . ASN B 1 121 ? 33.503 59.091 10.135 1.00 35.87 121 ASN B N 1
ATOM 3020 C CA . ASN B 1 121 ? 34.235 59.395 11.359 1.00 36.68 121 ASN B CA 1
ATOM 3021 C C . ASN B 1 121 ? 34.250 58.210 12.326 1.00 35.44 121 ASN B C 1
ATOM 3022 O O . ASN B 1 121 ? 33.337 58.043 13.136 1.00 34.10 121 ASN B O 1
ATOM 3027 N N . PRO B 1 122 ? 35.292 57.371 12.250 1.00 34.59 122 PRO B N 1
ATOM 3028 C CA . PRO B 1 122 ? 35.427 56.197 13.122 1.00 33.42 122 PRO B CA 1
ATOM 3029 C C . PRO B 1 122 ? 35.427 56.519 14.620 1.00 32.08 122 PRO B C 1
ATOM 3030 O O . PRO B 1 122 ? 35.929 57.560 15.048 1.00 30.72 122 PRO B O 1
ATOM 3034 N N . SER B 1 123 ? 34.857 55.617 15.411 1.00 31.36 123 SER B N 1
ATOM 3035 C CA . SER B 1 123 ? 34.831 55.793 16.860 1.00 31.76 123 SER B CA 1
ATOM 3036 C C . SER B 1 123 ? 36.287 55.826 17.308 1.00 31.02 123 SER B C 1
ATOM 3037 O O . SER B 1 123 ? 37.166 55.380 16.574 1.00 30.98 123 SER B O 1
ATOM 3040 N N . PHE B 1 124 ? 36.547 56.353 18.501 1.00 31.58 124 PHE B N 1
ATOM 3041 C CA . PHE B 1 124 ? 37.915 56.424 19.006 1.00 32.16 124 PHE B CA 1
ATOM 3042 C C . PHE B 1 124 ? 38.398 55.088 19.560 1.00 32.41 124 PHE B C 1
ATOM 3043 O O . PHE B 1 124 ? 39.601 54.816 19.585 1.00 32.67 124 PHE B O 1
ATOM 3051 N N . THR B 1 125 ? 37.466 54.253 20.005 1.00 29.73 125 THR B N 1
ATOM 3052 C CA . THR B 1 125 ? 37.844 52.980 20.598 1.00 28.60 125 THR B CA 1
ATOM 3053 C C . THR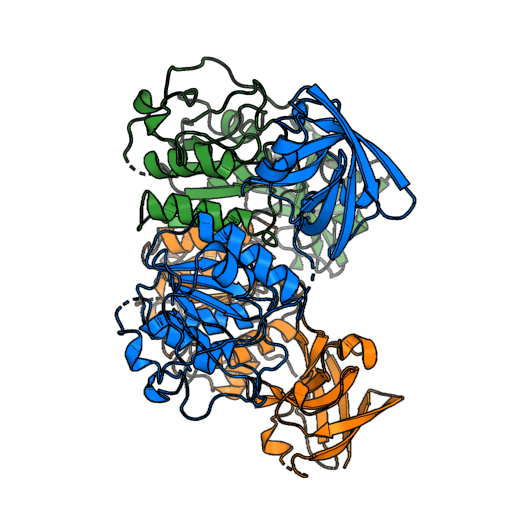 B 1 125 ? 37.235 51.712 20.003 1.00 26.40 125 THR B C 1
ATOM 3054 O O . THR B 1 125 ? 37.246 50.668 20.649 1.00 25.84 125 THR B O 1
ATOM 3058 N N . PHE B 1 126 ? 36.703 51.786 18.786 1.00 24.66 126 PHE B N 1
ATOM 3059 C CA . PHE B 1 126 ? 36.143 50.595 18.157 1.00 24.25 126 PHE B CA 1
ATOM 3060 C C . PHE B 1 126 ? 36.474 50.547 16.666 1.00 24.01 126 PHE B C 1
ATOM 3061 O O . PHE B 1 126 ? 35.585 50.483 15.819 1.00 24.15 126 PHE B O 1
ATOM 3069 N N . HIS B 1 127 ? 37.768 50.579 16.358 1.00 24.34 127 HIS B N 1
ATOM 3070 C CA . HIS B 1 127 ? 38.230 50.510 14.974 1.00 24.09 127 HIS B CA 1
ATOM 3071 C C . HIS B 1 127 ? 37.919 49.122 14.408 1.00 23.79 127 HIS B C 1
ATOM 3072 O O . HIS B 1 127 ? 37.877 48.925 13.192 1.00 24.44 127 HIS B O 1
ATOM 3079 N N . GLY B 1 128 ? 37.704 48.160 15.300 1.00 23.86 128 GLY B N 1
ATOM 3080 C CA . GLY B 1 128 ? 37.376 46.817 14.856 1.00 22.40 128 GLY B CA 1
ATOM 3081 C C . GLY B 1 128 ? 36.128 46.871 13.992 1.00 22.67 128 GLY B C 1
ATOM 3082 O O . GLY B 1 128 ? 36.041 46.218 12.951 1.00 23.44 128 GLY B O 1
ATOM 3083 N N . ARG B 1 129 ? 35.160 47.670 14.428 1.00 22.19 129 ARG B N 1
ATOM 3084 C CA . ARG B 1 129 ? 33.900 47.826 13.710 1.00 22.35 129 ARG B CA 1
ATOM 3085 C C . ARG B 1 129 ? 33.966 48.837 12.576 1.00 21.84 129 ARG B C 1
ATOM 3086 O O . ARG B 1 129 ? 33.479 48.582 11.479 1.00 20.28 129 ARG B O 1
ATOM 3094 N N . ASP B 1 130 ? 34.569 49.990 12.842 1.00 21.61 130 ASP B N 1
ATOM 3095 C CA . ASP B 1 130 ? 34.601 51.054 11.847 1.00 21.11 130 ASP B CA 1
ATOM 3096 C C . ASP B 1 130 ? 35.689 51.025 10.791 1.00 22.30 130 ASP B C 1
ATOM 3097 O O . ASP B 1 130 ? 35.542 51.657 9.736 1.00 22.10 130 ASP B O 1
ATOM 3102 N N . ILE B 1 131 ? 36.760 50.281 11.048 1.00 22.74 131 ILE B N 1
ATOM 3103 C CA . ILE B 1 131 ? 37.874 50.220 10.111 1.00 22.71 131 ILE B CA 1
ATOM 3104 C C . ILE B 1 131 ? 38.301 48.804 9.705 1.00 24.47 131 ILE B C 1
ATOM 3105 O O . ILE B 1 131 ? 38.240 48.446 8.529 1.00 24.46 131 ILE B O 1
ATOM 3110 N N . PHE B 1 132 ? 38.715 47.993 10.673 1.00 22.04 132 PHE B N 1
ATOM 3111 C CA . PHE B 1 132 ? 39.172 46.647 10.360 1.00 21.26 132 PHE B CA 1
ATOM 3112 C C . PHE B 1 132 ? 38.126 45.744 9.716 1.00 21.83 132 PHE B C 1
ATOM 3113 O O . PHE B 1 132 ? 38.382 45.140 8.669 1.00 21.94 132 PHE B O 1
ATOM 3121 N N . ALA B 1 133 ? 36.950 45.648 10.330 1.00 21.10 133 ALA B N 1
ATOM 3122 C CA . ALA B 1 133 ? 35.881 44.801 9.804 1.00 22.15 133 ALA B CA 1
ATOM 3123 C C . ALA B 1 133 ? 35.502 45.117 8.352 1.00 22.18 133 ALA B C 1
ATOM 3124 O O . ALA B 1 133 ? 35.500 44.231 7.501 1.00 23.53 133 ALA B O 1
ATOM 3126 N N . PRO B 1 134 ? 35.166 46.382 8.050 1.00 22.43 134 PRO B N 1
ATOM 3127 C CA . PRO B 1 134 ? 34.803 46.681 6.661 1.00 22.75 134 PRO B CA 1
ATOM 3128 C C . PRO B 1 134 ? 35.941 46.429 5.663 1.00 23.04 134 PRO B C 1
ATOM 3129 O O . PRO B 1 134 ? 35.700 45.983 4.544 1.00 23.67 134 PRO B O 1
ATOM 3133 N N . VAL B 1 135 ? 37.174 46.711 6.067 1.00 24.23 135 VAL B N 1
ATOM 3134 C CA . VAL B 1 135 ? 38.324 46.488 5.199 1.00 22.93 135 VAL B CA 1
ATOM 3135 C C . VAL B 1 135 ? 38.476 44.998 4.891 1.00 24.33 135 VAL B C 1
ATOM 3136 O O . VAL B 1 135 ? 38.733 44.613 3.747 1.00 22.07 135 VAL B O 1
ATOM 3140 N N . ALA B 1 136 ? 38.312 44.162 5.914 1.00 22.45 136 ALA B N 1
ATOM 3141 C CA . ALA B 1 136 ? 38.406 42.721 5.734 1.00 21.47 136 ALA B CA 1
ATOM 3142 C C . ALA B 1 136 ? 37.291 42.257 4.801 1.00 21.71 136 ALA B C 1
ATOM 3143 O O . ALA B 1 136 ? 37.500 41.392 3.954 1.00 22.04 136 ALA B O 1
ATOM 3145 N N . ALA B 1 137 ? 36.104 42.830 4.969 1.00 20.91 137 ALA B N 1
ATOM 3146 C CA . ALA B 1 137 ? 34.959 42.481 4.139 1.00 21.39 137 ALA B CA 1
ATOM 3147 C C . ALA B 1 137 ? 35.240 42.803 2.668 1.00 24.24 137 ALA B C 1
ATOM 3148 O O . ALA B 1 137 ? 34.951 41.995 1.785 1.00 23.05 137 ALA B O 1
ATOM 3150 N N . HIS B 1 138 ? 35.801 43.984 2.412 1.00 23.73 138 HIS B N 1
ATOM 3151 C CA . HIS B 1 138 ? 36.130 44.391 1.049 1.00 26.62 138 HIS B CA 1
ATOM 3152 C C . HIS B 1 138 ? 37.199 43.482 0.440 1.00 26.53 138 HIS B C 1
ATOM 3153 O O . HIS B 1 138 ? 37.041 42.996 -0.683 1.00 27.51 138 HIS B O 1
ATOM 3160 N N . LEU B 1 139 ? 38.281 43.247 1.178 1.00 24.20 139 LEU B N 1
ATOM 3161 C CA . LEU B 1 139 ? 39.350 42.380 0.690 1.00 25.94 139 LEU B CA 1
ATOM 3162 C C . LEU B 1 139 ? 38.787 41.008 0.343 1.00 27.11 139 LEU B C 1
ATOM 3163 O O . LEU B 1 139 ? 39.136 40.421 -0.685 1.00 27.14 139 LEU B O 1
ATOM 3168 N N . ASP B 1 140 ? 37.906 40.506 1.200 1.00 27.99 140 ASP B N 1
ATOM 3169 C CA . ASP B 1 140 ? 37.280 39.208 0.982 1.00 31.90 140 ASP B CA 1
ATOM 3170 C C . ASP B 1 140 ? 36.396 39.228 -0.267 1.00 34.92 140 ASP B C 1
ATOM 3171 O O . ASP B 1 140 ? 36.050 38.174 -0.801 1.00 35.36 140 ASP B O 1
ATOM 3184 N N . GLY B 1 142 ? 37.347 40.748 -3.009 1.00 39.26 142 GLY B N 1
ATOM 3185 C CA . GLY B 1 142 ? 38.224 40.848 -4.156 1.00 38.56 142 GLY B CA 1
ATOM 3186 C C . GLY B 1 142 ? 38.953 42.172 -4.290 1.00 38.19 142 GLY B C 1
ATOM 3187 O O . GLY B 1 142 ? 39.682 42.370 -5.263 1.00 38.80 142 GLY B O 1
ATOM 3188 N N . LEU B 1 143 ? 38.770 43.077 -3.330 1.00 35.01 143 LEU B N 1
ATOM 3189 C CA . LEU B 1 143 ? 39.444 44.369 -3.390 1.00 35.56 143 LEU B CA 1
ATOM 3190 C C . LEU B 1 143 ? 40.949 44.185 -3.520 1.00 35.74 143 LEU B C 1
ATOM 3191 O O . LEU B 1 143 ? 41.573 43.502 -2.705 1.00 34.46 143 LEU B O 1
ATOM 3196 N N . PRO B 1 144 ? 41.554 44.797 -4.549 1.00 36.31 144 PRO B N 1
ATOM 3197 C CA . PRO B 1 144 ? 42.999 44.685 -4.757 1.00 35.98 144 PRO B CA 1
ATOM 3198 C C . PRO B 1 144 ? 43.754 45.272 -3.572 1.00 36.22 144 PRO B C 1
ATOM 3199 O O . PRO B 1 144 ? 43.342 46.277 -2.989 1.00 35.25 144 PRO B O 1
ATOM 3203 N N . LEU B 1 145 ? 44.867 44.640 -3.229 1.00 35.98 145 LEU B N 1
ATOM 3204 C CA . LEU B 1 145 ? 45.688 45.075 -2.113 1.00 36.38 145 LEU B CA 1
ATOM 3205 C C . LEU B 1 145 ? 46.211 46.501 -2.292 1.00 38.15 145 LEU B C 1
ATOM 3206 O O . LEU B 1 145 ? 46.266 47.277 -1.334 1.00 36.13 145 LEU B O 1
ATOM 3211 N N . GLU B 1 146 ? 46.587 46.857 -3.516 1.00 37.08 146 GLU B N 1
ATOM 3212 C CA . GLU B 1 146 ? 47.116 48.194 -3.762 1.00 38.10 146 GLU B CA 1
ATOM 3213 C C . GLU B 1 146 ? 46.078 49.298 -3.557 1.00 37.56 146 GLU B C 1
ATOM 3214 O O . GLU B 1 146 ? 46.414 50.484 -3.544 1.00 38.97 146 GLU B O 1
ATOM 3220 N N . ARG B 1 147 ? 44.821 48.907 -3.373 1.00 36.41 147 ARG B N 1
ATOM 3221 C CA . ARG B 1 147 ? 43.749 49.874 -3.161 1.00 35.15 147 ARG B CA 1
ATOM 3222 C C . ARG B 1 147 ? 43.499 50.168 -1.683 1.00 33.81 147 ARG B C 1
ATOM 3223 O O . ARG B 1 147 ? 42.651 50.989 -1.347 1.00 35.56 147 ARG B O 1
ATOM 3231 N N . VAL B 1 148 ? 44.238 49.498 -0.806 1.00 31.12 148 VAL B N 1
ATOM 3232 C CA . VAL B 1 148 ? 44.092 49.693 0.634 1.00 30.20 148 VAL B CA 1
ATOM 3233 C C . VAL B 1 148 ? 44.835 50.938 1.114 1.00 30.61 148 VAL B C 1
ATOM 3234 O O . VAL B 1 148 ? 44.333 51.686 1.957 1.00 30.69 148 VAL B O 1
ATOM 3238 N N . GLY B 1 149 ? 46.034 51.145 0.577 1.00 30.91 149 GLY B N 1
ATOM 3239 C CA . GLY B 1 149 ? 46.848 52.290 0.949 1.00 31.57 149 GLY B CA 1
ATOM 3240 C C . GLY B 1 149 ? 48.268 52.094 0.453 1.00 32.06 149 GLY B C 1
ATOM 3241 O O . GLY B 1 149 ? 48.508 51.263 -0.422 1.00 32.78 149 GLY B O 1
ATOM 3242 N N . ASP B 1 150 ? 49.214 52.848 1.002 1.00 33.39 150 ASP B N 1
ATOM 3243 C CA . ASP B 1 150 ? 50.607 52.724 0.587 1.00 34.36 150 ASP B CA 1
ATOM 3244 C C . ASP B 1 150 ? 51.302 51.540 1.251 1.00 33.79 150 ASP B C 1
ATOM 3245 O O . ASP B 1 150 ? 50.844 51.022 2.272 1.00 32.32 150 ASP B O 1
ATOM 3250 N N . ARG B 1 151 ? 52.419 51.124 0.668 1.00 32.36 151 ARG B N 1
ATOM 3251 C CA . ARG B 1 151 ? 53.189 50.011 1.204 1.00 32.71 151 ARG B CA 1
ATOM 3252 C C . ARG B 1 151 ? 53.949 50.438 2.450 1.00 31.74 151 ARG B C 1
ATOM 3253 O O . ARG B 1 151 ? 54.317 51.600 2.600 1.00 32.11 151 ARG B O 1
ATOM 3261 N N . LEU B 1 152 ? 54.164 49.485 3.349 1.00 29.91 152 LEU B N 1
ATOM 3262 C CA . LEU B 1 152 ? 54.928 49.719 4.565 1.00 29.54 152 LEU B CA 1
ATOM 3263 C C . LEU B 1 152 ? 56.080 48.729 4.459 1.00 29.78 152 LEU B C 1
ATOM 3264 O O . LEU B 1 152 ? 55.886 47.601 4.008 1.00 29.60 152 LEU B O 1
ATOM 3269 N N . LEU B 1 153 ? 57.277 49.141 4.858 1.00 30.44 153 LEU B N 1
ATOM 3270 C CA . LEU B 1 153 ? 58.433 48.259 4.754 1.00 31.99 153 LEU B CA 1
ATOM 3271 C C . LEU B 1 153 ? 58.887 47.650 6.070 1.00 33.35 153 LEU B C 1
ATOM 3272 O O . LEU B 1 153 ? 59.929 46.996 6.130 1.00 31.97 153 LEU B O 1
ATOM 3277 N N . SER B 1 154 ? 58.107 47.871 7.123 1.00 33.37 154 SER B N 1
ATOM 3278 C CA . SER B 1 154 ? 58.415 47.317 8.435 1.00 33.98 154 SER B CA 1
ATOM 3279 C C . SER B 1 154 ? 57.117 47.198 9.225 1.00 33.05 154 SER B C 1
ATOM 3280 O O . SER B 1 154 ? 56.083 47.728 8.816 1.00 32.59 154 SER B O 1
ATOM 3283 N N . TYR B 1 155 ? 57.179 46.492 10.346 1.00 32.49 155 TYR B N 1
ATOM 3284 C CA . TYR B 1 155 ? 56.019 46.297 11.203 1.00 32.52 155 TYR B CA 1
ATOM 3285 C C . TYR B 1 155 ? 56.513 45.947 12.600 1.00 32.69 155 TYR B C 1
ATOM 3286 O O . TYR B 1 155 ? 57.609 45.400 12.757 1.00 32.54 155 TYR B O 1
ATOM 3295 N N . GLU B 1 156 ? 55.711 46.273 13.609 1.00 32.83 156 GLU B N 1
ATOM 3296 C CA . GLU B 1 156 ? 56.068 45.986 14.995 1.00 33.51 156 GLU B CA 1
ATOM 3297 C C . GLU B 1 156 ? 56.197 44.487 15.214 1.00 31.99 156 GLU B C 1
ATOM 3298 O O . GLU B 1 156 ? 55.321 43.714 14.825 1.00 30.22 156 GLU B O 1
ATOM 3304 N N . VAL B 1 157 ? 57.291 44.084 15.849 1.00 30.77 157 VAL B N 1
ATOM 3305 C CA . VAL B 1 157 ? 57.551 42.674 16.121 1.00 32.57 157 VAL B CA 1
ATOM 3306 C C . VAL B 1 157 ? 57.597 42.367 17.613 1.00 33.52 157 VAL B C 1
ATOM 3307 O O . VAL B 1 157 ? 58.243 43.084 18.377 1.00 32.88 157 VAL B O 1
ATOM 3311 N N . LEU B 1 158 ? 56.906 41.308 18.026 1.00 33.95 158 LEU B N 1
ATOM 3312 C CA . LEU B 1 158 ? 56.922 40.901 19.428 1.00 37.01 158 LEU B CA 1
ATOM 3313 C C . LEU B 1 158 ? 58.131 40.006 19.614 1.00 38.08 158 LEU B C 1
ATOM 3314 O O . LEU B 1 158 ? 58.160 38.892 19.095 1.00 39.47 158 LEU B O 1
ATOM 3319 N N . LYS B 1 159 ? 59.132 40.493 20.337 1.00 39.95 159 LYS B N 1
ATOM 3320 C CA . LYS B 1 159 ? 60.330 39.705 20.580 1.00 43.78 159 LYS B CA 1
ATOM 3321 C C . LYS B 1 159 ? 59.936 38.411 21.284 1.00 44.56 159 LYS B C 1
ATOM 3322 O O . LYS B 1 159 ? 59.124 38.429 22.204 1.00 42.69 159 LYS B O 1
ATOM 3336 N N . ARG B 1 161 ? 61.513 34.394 22.692 1.00 52.85 161 ARG B N 1
ATOM 3337 C CA . ARG B 1 161 ? 62.611 33.468 22.905 1.00 54.51 161 ARG B CA 1
ATOM 3338 C C . ARG B 1 161 ? 62.339 32.207 22.088 1.00 55.03 161 ARG B C 1
ATOM 3339 O O . ARG B 1 161 ? 61.293 31.574 22.237 1.00 55.64 161 ARG B O 1
ATOM 3347 N N . LYS B 1 162 ? 63.280 31.854 21.221 1.00 54.88 162 LYS B N 1
ATOM 3348 C CA . LYS B 1 162 ? 63.146 30.674 20.375 1.00 55.82 162 LYS B CA 1
ATOM 3349 C C . LYS B 1 162 ? 63.529 29.405 21.135 1.00 55.35 162 LYS B C 1
ATOM 3350 O O . LYS B 1 162 ? 64.535 29.377 21.842 1.00 55.80 162 LYS B O 1
ATOM 3356 N N . PRO B 1 163 ? 62.726 28.338 21.005 1.00 54.33 163 PRO B N 1
ATOM 3357 C CA . PRO B 1 163 ? 63.035 27.086 21.700 1.00 54.64 163 PRO B CA 1
ATOM 3358 C C . PRO B 1 163 ? 64.303 26.461 21.126 1.00 55.16 163 PRO B C 1
ATOM 3359 O O . PRO B 1 163 ? 64.705 26.785 20.010 1.00 54.49 163 PRO B O 1
ATOM 3363 N N . VAL B 1 164 ? 64.934 25.571 21.881 1.00 57.02 164 VAL B N 1
ATOM 3364 C CA . VAL B 1 164 ? 66.152 24.926 21.406 1.00 59.75 164 VAL B CA 1
ATOM 3365 C C . VAL B 1 164 ? 66.260 23.464 21.815 1.00 62.07 164 VAL B C 1
ATOM 3366 O O . VAL B 1 164 ? 65.286 22.851 22.253 1.00 62.36 164 VAL B O 1
ATOM 3370 N N . VAL B 1 165 ? 67.464 22.921 21.660 1.00 64.63 165 VAL B N 1
ATOM 3371 C CA . VAL B 1 165 ? 67.768 21.532 21.992 1.00 66.36 165 VAL B CA 1
ATOM 3372 C C . VAL B 1 165 ? 69.206 21.452 22.493 1.00 68.46 165 VAL B C 1
ATOM 3373 O O . VAL B 1 165 ? 70.130 21.855 21.788 1.00 68.99 165 VAL B O 1
ATOM 3377 N N . GLU B 1 166 ? 69.399 20.934 23.702 1.00 69.72 166 GLU B N 1
ATOM 3378 C CA . GLU B 1 166 ? 70.743 20.804 24.253 1.00 70.65 166 GLU B CA 1
ATOM 3379 C C . GLU B 1 166 ? 70.879 19.697 25.294 1.00 70.56 166 GLU B C 1
ATOM 3380 O O . GLU B 1 166 ? 71.082 20.015 26.484 1.00 71.22 166 GLU B O 1
ATOM 3386 N N . LYS B 1 169 ? 68.072 17.114 25.955 1.00 56.01 169 LYS B N 1
ATOM 3387 C CA . LYS B 1 169 ? 66.968 17.924 26.547 1.00 55.50 169 LYS B CA 1
ATOM 3388 C C . LYS B 1 169 ? 66.672 19.206 25.762 1.00 53.86 169 LYS B C 1
ATOM 3389 O O . LYS B 1 169 ? 67.582 19.923 25.343 1.00 53.84 169 LYS B O 1
ATOM 3395 N N . VAL B 1 170 ? 65.386 19.479 25.561 1.00 51.40 170 VAL B N 1
ATOM 3396 C CA . VAL B 1 170 ? 64.951 20.660 24.824 1.00 47.83 170 VAL B CA 1
ATOM 3397 C C . VAL B 1 170 ? 64.254 21.640 25.757 1.00 45.77 170 VAL B C 1
ATOM 3398 O O . VAL B 1 170 ? 63.725 21.244 26.794 1.00 45.15 170 VAL B O 1
ATOM 3402 N N . ILE B 1 171 ? 64.255 22.918 25.390 1.00 43.65 171 ILE B N 1
ATOM 3403 C CA . ILE B 1 171 ? 63.607 23.930 26.210 1.00 42.93 171 ILE B CA 1
ATOM 3404 C C . ILE B 1 171 ? 62.724 24.836 25.363 1.00 41.48 171 ILE B C 1
ATOM 3405 O O . ILE B 1 171 ? 62.989 25.055 24.183 1.00 40.76 171 ILE B O 1
ATOM 3410 N N . GLY B 1 172 ? 61.667 25.351 25.980 1.00 39.89 172 GLY B N 1
ATOM 3411 C CA . GLY B 1 172 ? 60.748 26.229 25.284 1.00 38.04 172 GLY B CA 1
ATOM 3412 C C . GLY B 1 172 ? 59.827 26.901 26.281 1.00 37.53 172 GLY B C 1
ATOM 3413 O O . GLY B 1 172 ? 60.173 27.038 27.455 1.00 36.65 172 GLY B O 1
ATOM 3414 N N . GLU B 1 173 ? 58.652 27.318 25.818 1.00 36.53 173 GLU B N 1
ATOM 3415 C CA . GLU B 1 173 ? 57.678 27.979 26.682 1.00 36.11 173 GLU B CA 1
ATOM 3416 C C . GLU B 1 173 ? 56.263 27.501 26.378 1.00 33.42 173 GLU B C 1
ATOM 3417 O O . GLU B 1 173 ? 55.974 27.033 25.276 1.00 32.88 173 GLU B O 1
ATOM 3423 N N . VAL B 1 174 ? 55.387 27.622 27.366 1.00 31.38 174 VAL B N 1
ATOM 3424 C CA . VAL B 1 174 ? 53.989 27.253 27.192 1.00 29.39 174 VAL B CA 1
ATOM 3425 C C . VAL B 1 174 ? 53.366 28.346 26.323 1.00 29.20 174 VAL B C 1
ATOM 3426 O O . VAL B 1 174 ? 53.376 29.521 26.694 1.00 28.87 174 VAL B O 1
ATOM 3430 N N . ALA B 1 175 ? 52.838 27.965 25.166 1.00 27.05 175 ALA B N 1
ATOM 3431 C CA . ALA B 1 175 ? 52.217 28.936 24.271 1.00 27.80 175 ALA B CA 1
ATOM 3432 C C . ALA B 1 175 ? 50.715 29.042 24.527 1.00 28.13 175 ALA B C 1
ATOM 3433 O O . ALA B 1 175 ? 50.162 30.142 24.615 1.00 26.89 175 ALA B O 1
ATOM 3435 N N . ILE B 1 176 ? 50.059 27.893 24.661 1.00 27.89 176 ILE B N 1
ATOM 3436 C CA . ILE B 1 176 ? 48.623 27.876 24.884 1.00 26.54 176 ILE B CA 1
ATOM 3437 C C . ILE B 1 176 ? 48.150 26.744 25.788 1.00 25.66 176 ILE B C 1
ATOM 3438 O O . ILE B 1 176 ? 48.627 25.612 25.702 1.00 24.72 176 ILE B O 1
ATOM 3443 N N . VAL B 1 177 ? 47.209 27.075 26.660 1.00 24.79 177 VAL B N 1
ATOM 3444 C CA . VAL B 1 177 ? 46.600 26.110 27.559 1.00 24.44 177 VAL B CA 1
ATOM 3445 C C . VAL B 1 177 ? 45.154 26.102 27.065 1.00 24.98 177 VAL B C 1
ATOM 3446 O O . VAL B 1 177 ? 44.484 27.137 27.093 1.00 22.60 177 VAL B O 1
ATOM 3450 N N . ASP B 1 178 ? 44.683 24.953 26.584 1.00 23.68 178 ASP B N 1
ATOM 3451 C CA . ASP B 1 178 ? 43.324 24.878 26.057 1.00 24.31 178 ASP B CA 1
ATOM 3452 C C . ASP B 1 178 ? 42.269 24.584 27.121 1.00 24.77 178 ASP B C 1
ATOM 3453 O O . ASP B 1 178 ? 42.578 24.526 28.313 1.00 23.65 178 ASP B O 1
ATOM 3458 N N . THR B 1 179 ? 41.023 24.409 26.691 1.00 25.58 179 THR B N 1
ATOM 3459 C CA . THR B 1 179 ? 39.927 24.153 27.622 1.00 25.80 179 THR B CA 1
ATOM 3460 C C . THR B 1 179 ? 40.099 22.887 28.443 1.00 24.10 179 THR B C 1
ATOM 3461 O O . THR B 1 179 ? 39.582 22.796 29.554 1.00 24.10 179 THR B O 1
ATOM 3465 N N . PHE B 1 180 ? 40.812 21.902 27.904 1.00 22.92 180 PHE B N 1
ATOM 3466 C CA . PHE B 1 180 ? 41.029 20.653 28.635 1.00 23.30 180 PHE B CA 1
ATOM 3467 C C . PHE B 1 180 ? 42.155 20.799 29.656 1.00 24.17 180 PHE B C 1
ATOM 3468 O O . PHE B 1 180 ? 42.302 19.974 30.557 1.00 24.62 180 PHE B O 1
ATOM 3476 N N . GLY B 1 181 ? 42.941 21.861 29.520 1.00 24.88 181 GLY B N 1
ATOM 3477 C CA . GLY B 1 181 ? 44.052 22.060 30.432 1.00 23.27 181 GLY B CA 1
ATOM 3478 C C . GLY B 1 181 ? 45.320 21.498 29.818 1.00 23.44 181 GLY B C 1
ATOM 3479 O O . GLY B 1 181 ? 46.361 21.429 30.473 1.00 22.53 181 GLY B O 1
ATOM 3480 N N . ASN B 1 182 ? 45.235 21.083 28.554 1.00 21.17 182 ASN B N 1
ATOM 3481 C CA . ASN B 1 182 ? 46.404 20.552 27.874 1.00 21.75 182 ASN B CA 1
ATOM 3482 C C . ASN B 1 182 ? 47.361 21.718 27.729 1.00 21.44 182 ASN B C 1
ATOM 3483 O O . ASN B 1 182 ? 46.940 22.859 27.504 1.00 21.31 182 ASN B O 1
ATOM 3488 N N . VAL B 1 183 ? 48.649 21.435 27.863 1.00 20.23 183 VAL B N 1
ATOM 3489 C CA . VAL B 1 183 ? 49.669 22.476 27.794 1.00 20.67 183 VAL B CA 1
ATOM 3490 C C . VAL B 1 183 ? 50.471 22.402 26.504 1.00 20.86 183 VAL B C 1
ATOM 3491 O O . VAL B 1 183 ? 51.359 21.560 26.365 1.00 20.30 183 VAL B O 1
ATOM 3495 N N . SER B 1 184 ? 50.165 23.281 25.556 1.00 20.82 184 SER B N 1
ATOM 3496 C CA . SER B 1 184 ? 50.889 23.263 24.290 1.00 23.30 184 SER B CA 1
ATOM 3497 C C . SER B 1 184 ? 52.063 24.234 24.332 1.00 22.42 184 SER B C 1
ATOM 3498 O O . SER B 1 184 ? 51.912 25.377 24.750 1.00 22.73 184 SER B O 1
ATOM 3501 N N . THR B 1 185 ? 53.225 23.772 23.881 1.00 22.77 185 THR B N 1
ATOM 3502 C CA . THR B 1 185 ? 54.428 24.597 23.882 1.00 23.69 185 THR B CA 1
ATOM 3503 C C . THR B 1 185 ? 54.751 25.145 22.497 1.00 27.59 185 THR B C 1
ATOM 3504 O O . THR B 1 185 ? 54.017 24.910 21.539 1.00 26.92 185 THR B O 1
ATOM 3508 N N . ASN B 1 186 ? 55.866 25.869 22.405 1.00 28.53 186 ASN B N 1
ATOM 3509 C CA . ASN B 1 186 ? 56.315 26.450 21.147 1.00 29.61 186 ASN B CA 1
ATOM 3510 C C . ASN B 1 186 ? 57.381 25.559 20.526 1.00 30.40 186 ASN B C 1
ATOM 3511 O O . ASN B 1 186 ? 58.060 25.943 19.573 1.00 30.86 186 ASN B O 1
ATOM 3516 N N . ILE B 1 187 ? 57.508 24.355 21.072 1.00 30.82 187 ILE B N 1
ATOM 3517 C CA . ILE B 1 187 ? 58.483 23.379 20.596 1.00 30.22 187 ILE B CA 1
ATOM 3518 C C . ILE B 1 187 ? 57.895 22.476 19.515 1.00 31.51 187 ILE B C 1
ATOM 3519 O O . ILE B 1 187 ? 56.972 21.703 19.781 1.00 30.45 187 ILE B O 1
ATOM 3524 N N . PRO B 1 188 ? 58.418 22.562 18.280 1.00 32.84 188 PRO B N 1
ATOM 3525 C CA . PRO B 1 188 ? 57.904 21.715 17.199 1.00 33.71 188 PRO B CA 1
ATOM 3526 C C . PRO B 1 188 ? 58.199 20.262 17.553 1.00 35.90 188 PRO B C 1
ATOM 3527 O O . PRO B 1 188 ? 59.341 19.922 17.868 1.00 36.67 188 PRO B O 1
ATOM 3531 N N . PHE B 1 189 ? 57.184 19.406 17.500 1.00 35.34 189 PHE B N 1
ATOM 3532 C CA . PHE B 1 189 ? 57.387 18.008 17.845 1.00 37.32 189 PHE B CA 1
ATOM 3533 C C . PHE B 1 189 ? 58.411 17.325 16.937 1.00 40.26 189 PHE B C 1
ATOM 3534 O O . PHE B 1 189 ? 58.966 16.287 17.300 1.00 38.47 189 PHE B O 1
ATOM 3542 N N . ASP B 1 190 ? 58.654 17.899 15.760 1.00 45.51 190 ASP B N 1
ATOM 3543 C CA . ASP B 1 190 ? 59.639 17.342 14.829 1.00 50.19 190 ASP B CA 1
ATOM 3544 C C . ASP B 1 190 ? 61.029 17.461 15.438 1.00 52.11 190 ASP B C 1
ATOM 3545 O O . ASP B 1 190 ? 61.788 16.492 15.475 1.00 53.17 190 ASP B O 1
ATOM 3550 N N . LEU B 1 191 ? 61.357 18.663 15.903 1.00 53.92 191 LEU B N 1
ATOM 3551 C CA . LEU B 1 191 ? 62.644 18.923 16.534 1.00 55.05 191 LEU B CA 1
ATOM 3552 C C . LEU B 1 191 ? 62.854 17.884 17.626 1.00 55.34 191 LEU B C 1
ATOM 3553 O O . LEU B 1 191 ? 63.896 17.229 17.692 1.00 55.53 191 LEU B O 1
ATOM 3558 N N . PHE B 1 192 ? 61.843 17.748 18.479 1.00 54.22 192 PHE B N 1
ATOM 3559 C CA . PHE B 1 192 ? 61.878 16.808 19.591 1.00 52.76 192 PHE B CA 1
ATOM 3560 C C . PHE B 1 192 ? 62.203 15.389 19.137 1.00 53.30 192 PHE B C 1
ATOM 3561 O O . PHE B 1 192 ? 63.002 14.699 19.767 1.00 52.03 192 PHE B O 1
ATOM 3569 N N . LEU B 1 193 ? 61.578 14.951 18.050 1.00 54.13 193 LEU B N 1
ATOM 3570 C CA . LEU B 1 193 ? 61.834 13.613 17.531 1.00 55.82 193 LEU B CA 1
ATOM 3571 C C . LEU B 1 193 ? 63.215 13.571 16.891 1.00 56.51 193 LEU B C 1
ATOM 3572 O O . LEU B 1 193 ? 63.310 13.104 15.736 1.00 57.04 193 LEU B O 1
ATOM 3577 N N . VAL B 1 197 ? 65.070 10.241 21.037 1.00 47.09 197 VAL B N 1
ATOM 3578 C CA . VAL B 1 197 ? 63.807 9.840 21.725 1.00 46.84 197 VAL B CA 1
ATOM 3579 C C . VAL B 1 197 ? 62.793 9.263 20.748 1.00 45.93 197 VAL B C 1
ATOM 3580 O O . VAL B 1 197 ? 62.834 9.546 19.552 1.00 44.75 197 VAL B O 1
ATOM 3584 N N . ASP B 1 198 ? 61.879 8.455 21.273 1.00 45.62 198 ASP B N 1
ATOM 3585 C CA . ASP B 1 198 ? 60.846 7.832 20.461 1.00 46.65 198 ASP B CA 1
ATOM 3586 C C . ASP B 1 198 ? 59.616 7.505 21.305 1.00 45.08 198 ASP B C 1
ATOM 3587 O O . ASP B 1 198 ? 59.695 7.421 22.534 1.00 44.69 198 ASP B O 1
ATOM 3592 N N . PHE B 1 199 ? 58.478 7.329 20.642 1.00 42.18 199 PHE B N 1
ATOM 3593 C CA . PHE B 1 199 ? 57.240 7.009 21.337 1.00 40.79 199 PHE B CA 1
ATOM 3594 C C . PHE B 1 199 ? 57.452 5.834 22.291 1.00 41.35 199 PHE B C 1
ATOM 3595 O O . PHE B 1 199 ? 58.201 4.904 21.985 1.00 40.24 199 PHE B O 1
ATOM 3603 N N . ASP B 1 200 ? 56.793 5.907 23.446 1.00 41.42 200 ASP B N 1
ATOM 3604 C CA . ASP B 1 200 ? 56.858 4.895 24.501 1.00 43.07 200 ASP B CA 1
ATOM 3605 C C . ASP B 1 200 ? 57.956 5.146 25.524 1.00 41.76 200 ASP B C 1
ATOM 3606 O O . ASP B 1 200 ? 57.929 4.579 26.616 1.00 41.35 200 ASP B O 1
ATOM 3611 N N . ASP B 1 201 ? 58.926 5.983 25.177 1.00 40.53 201 ASP B N 1
ATOM 3612 C CA . ASP B 1 201 ? 59.986 6.300 26.124 1.00 40.57 201 ASP B CA 1
ATOM 3613 C C . ASP B 1 201 ? 59.398 7.215 27.189 1.00 39.89 201 ASP B C 1
ATOM 3614 O O . ASP B 1 201 ? 58.420 7.929 26.942 1.00 40.70 201 ASP B O 1
ATOM 3619 N N . VAL B 1 202 ? 59.983 7.183 28.377 1.00 38.00 202 VAL B N 1
ATOM 3620 C CA . VAL B 1 202 ? 59.521 8.040 29.458 1.00 36.71 202 VAL B CA 1
ATOM 3621 C C . VAL B 1 202 ? 60.526 9.172 29.566 1.00 35.17 202 VAL B C 1
ATOM 3622 O O . VAL B 1 202 ? 61.727 8.923 29.648 1.00 35.99 202 VAL B O 1
ATOM 3626 N N . VAL B 1 203 ? 60.043 10.410 29.538 1.00 32.56 203 VAL B N 1
ATOM 3627 C CA . VAL B 1 203 ? 60.921 11.568 29.639 1.00 31.73 203 VAL B CA 1
ATOM 3628 C C . VAL B 1 203 ? 60.627 12.341 30.917 1.00 31.76 203 VAL B C 1
ATOM 3629 O O . VAL B 1 203 ? 59.698 12.013 31.652 1.00 29.52 203 VAL B O 1
ATOM 3633 N N . ARG B 1 204 ? 61.428 13.368 31.176 1.00 32.55 204 ARG B N 1
ATOM 3634 C CA . ARG B 1 204 ? 61.250 14.193 32.358 1.00 34.04 204 ARG B CA 1
ATOM 3635 C C . ARG B 1 204 ? 60.793 15.585 31.947 1.00 33.19 204 ARG B C 1
ATOM 3636 O O . ARG B 1 204 ? 61.361 16.195 31.042 1.00 32.62 204 ARG B O 1
ATOM 3644 N N . VAL B 1 205 ? 59.754 16.073 32.612 1.00 32.20 205 VAL B N 1
ATOM 3645 C CA . VAL B 1 205 ? 59.209 17.389 32.329 1.00 33.68 205 VAL B CA 1
ATOM 3646 C C . VAL B 1 205 ? 59.515 18.329 33.489 1.00 35.64 205 VAL B C 1
ATOM 3647 O O . VAL B 1 205 ? 59.041 18.133 34.611 1.00 35.21 205 VAL B O 1
ATOM 3651 N N . ARG B 1 206 ? 60.316 19.347 33.199 1.00 36.53 206 ARG B N 1
ATOM 3652 C CA . ARG B 1 206 ? 60.727 20.332 34.189 1.00 39.75 206 ARG B CA 1
ATOM 3653 C C . ARG B 1 206 ? 59.964 21.645 34.023 1.00 38.51 206 ARG B C 1
ATOM 3654 O O . ARG B 1 206 ? 59.987 22.249 32.953 1.00 36.61 206 ARG B O 1
ATOM 3662 N N . VAL B 1 207 ? 59.296 22.077 35.088 1.00 39.75 207 VAL B N 1
ATOM 3663 C CA . VAL B 1 207 ? 58.543 23.329 35.090 1.00 42.66 207 VAL B CA 1
ATOM 3664 C C . VAL B 1 207 ? 59.032 24.169 36.263 1.00 43.73 207 VAL B C 1
ATOM 3665 O O . VAL B 1 207 ? 58.338 24.330 37.266 1.00 45.83 207 VAL B O 1
ATOM 3669 N N . GLY B 1 208 ? 60.241 24.701 36.130 1.00 44.90 208 GLY B N 1
ATOM 3670 C CA . GLY B 1 208 ? 60.814 25.500 37.195 1.00 45.15 208 GLY B CA 1
ATOM 3671 C C . GLY B 1 208 ? 61.550 24.634 38.205 1.00 45.07 208 GLY B C 1
ATOM 3672 O O . GLY B 1 208 ? 62.580 24.042 37.889 1.00 45.78 208 GLY B O 1
ATOM 3673 N N . ARG B 1 209 ? 61.009 24.545 39.415 1.00 45.25 209 ARG B N 1
ATOM 3674 C CA . ARG B 1 209 ? 61.627 23.762 40.483 1.00 45.32 209 ARG B CA 1
ATOM 3675 C C . ARG B 1 209 ? 61.135 22.323 40.584 1.00 44.01 209 ARG B C 1
ATOM 3676 O O . ARG B 1 209 ? 61.782 21.488 41.215 1.00 42.13 209 ARG B O 1
ATOM 3684 N N . LYS B 1 210 ? 59.993 22.030 39.974 1.00 42.08 210 LYS B N 1
ATOM 3685 C CA . LYS B 1 210 ? 59.454 20.681 40.048 1.00 41.51 210 LYS B CA 1
ATOM 3686 C C . LYS B 1 210 ? 59.637 19.869 38.777 1.00 40.30 210 LYS B C 1
ATOM 3687 O O . LYS B 1 210 ? 59.639 20.405 37.668 1.00 39.00 210 LYS B O 1
ATOM 3693 N N . GLU B 1 211 ? 59.800 18.565 38.959 1.00 38.62 211 GLU B N 1
ATOM 3694 C CA . GLU B 1 211 ? 59.993 17.648 37.850 1.00 37.46 211 GLU B CA 1
ATOM 3695 C C . GLU B 1 211 ? 58.924 16.561 37.854 1.00 36.10 211 GLU B C 1
ATOM 3696 O O . GLU B 1 211 ? 58.512 16.076 38.914 1.00 34.15 211 GLU B O 1
ATOM 3702 N N . PHE B 1 212 ? 58.488 16.185 36.657 1.00 33.68 212 PHE B N 1
ATOM 3703 C CA . PHE B 1 212 ? 57.473 15.157 36.475 1.00 32.15 212 PHE B CA 1
ATOM 3704 C C . PHE B 1 212 ? 57.967 14.152 35.435 1.00 31.97 212 PHE B C 1
ATOM 3705 O O . PHE B 1 212 ? 58.783 14.483 34.574 1.00 31.89 212 PHE B O 1
ATOM 3713 N N . LYS B 1 213 ? 57.463 12.927 35.513 1.00 31.08 213 LYS B N 1
ATOM 3714 C CA . LYS B 1 213 ? 57.816 11.896 34.545 1.00 30.69 213 LYS B CA 1
ATOM 3715 C C . LYS B 1 213 ? 56.623 11.818 33.595 1.00 30.01 213 LYS B C 1
ATOM 3716 O O . LYS B 1 213 ? 55.481 11.929 34.032 1.00 28.57 213 LYS B O 1
ATOM 3722 N N . ALA B 1 214 ? 56.881 11.633 32.305 1.00 29.14 214 ALA B N 1
ATOM 3723 C CA . ALA B 1 214 ? 55.798 11.558 31.334 1.00 29.79 214 ALA B CA 1
ATOM 3724 C C . ALA B 1 214 ? 56.125 10.616 30.184 1.00 29.93 214 ALA B C 1
ATOM 3725 O O . ALA B 1 214 ? 57.268 10.519 29.751 1.00 29.55 214 ALA B O 1
ATOM 3727 N N . ALA B 1 215 ? 55.110 9.918 29.691 1.00 29.92 215 ALA B N 1
ATOM 3728 C CA . ALA B 1 215 ? 55.304 8.998 28.583 1.00 29.73 215 ALA B CA 1
ATOM 3729 C C . ALA B 1 215 ? 55.123 9.712 27.250 1.00 29.99 215 ALA B C 1
ATOM 3730 O O . ALA B 1 215 ? 54.222 10.536 27.096 1.00 29.48 215 ALA B O 1
ATOM 3732 N N . VAL B 1 216 ? 55.992 9.410 26.292 1.00 29.49 216 VAL B N 1
ATOM 3733 C CA . VAL B 1 216 ? 55.875 9.999 24.968 1.00 29.96 216 VAL B CA 1
ATOM 3734 C C . VAL B 1 216 ? 54.877 9.089 24.268 1.00 30.37 216 VAL B C 1
ATOM 3735 O O . VAL B 1 216 ? 55.161 7.915 24.025 1.00 30.67 216 VAL B O 1
ATOM 3739 N N . ALA B 1 217 ? 53.698 9.623 23.966 1.00 29.45 217 ALA B N 1
ATOM 3740 C CA . ALA B 1 217 ? 52.659 8.822 23.338 1.00 28.44 217 ALA B CA 1
ATOM 3741 C C . ALA B 1 217 ? 52.004 9.489 22.138 1.00 28.59 217 ALA B C 1
ATOM 3742 O O . ALA B 1 217 ? 52.288 10.643 21.807 1.00 28.33 217 ALA B O 1
ATOM 3744 N N . LYS B 1 218 ? 51.130 8.740 21.480 1.00 27.37 218 LYS B N 1
ATOM 3745 C CA . LYS B 1 218 ? 50.422 9.248 20.317 1.00 30.63 218 LYS B CA 1
ATOM 3746 C C . LYS B 1 218 ? 49.005 9.653 20.715 1.00 30.29 218 LYS B C 1
ATOM 3747 O O . LYS B 1 218 ? 48.514 10.689 20.283 1.00 32.84 218 LYS B O 1
ATOM 3753 N N . ALA B 1 219 ? 48.367 8.846 21.560 1.00 29.73 219 ALA B N 1
ATOM 3754 C CA . ALA B 1 219 ? 47.003 9.125 22.012 1.00 29.04 219 ALA B CA 1
ATOM 3755 C C . ALA B 1 219 ? 46.917 9.287 23.532 1.00 28.40 219 ALA B C 1
ATOM 3756 O O . ALA B 1 219 ? 47.650 8.637 24.275 1.00 28.19 219 ALA B O 1
ATOM 3758 N N . PHE B 1 220 ? 46.014 10.150 23.991 1.00 26.61 220 PHE B N 1
ATOM 3759 C CA . PHE B 1 220 ? 45.828 10.371 25.425 1.00 26.41 220 PHE B CA 1
ATOM 3760 C C . PHE B 1 220 ? 45.627 9.021 26.100 1.00 27.42 220 PHE B C 1
ATOM 3761 O O . PHE B 1 220 ? 46.170 8.759 27.179 1.00 25.18 220 PHE B O 1
ATOM 3769 N N . GLY B 1 221 ? 44.844 8.171 25.441 1.00 27.88 221 GLY B N 1
ATOM 3770 C CA . GLY B 1 221 ? 44.538 6.854 25.970 1.00 29.77 221 GLY B CA 1
ATOM 3771 C C . GLY B 1 221 ? 45.668 5.841 25.973 1.00 31.09 221 GLY B C 1
ATOM 3772 O O . GLY B 1 221 ? 45.475 4.702 26.402 1.00 31.79 221 GLY B O 1
ATOM 3773 N N . ASP B 1 222 ? 46.845 6.233 25.498 1.00 32.00 222 ASP B N 1
ATOM 3774 C CA . ASP B 1 222 ? 47.970 5.310 25.488 1.00 31.92 222 ASP B CA 1
ATOM 3775 C C . ASP B 1 222 ? 48.584 5.160 26.878 1.00 31.32 222 ASP B C 1
ATOM 3776 O O . ASP B 1 222 ? 49.432 4.298 27.094 1.00 31.93 222 ASP B O 1
ATOM 3781 N N . VAL B 1 223 ? 48.158 6.008 27.811 1.00 28.97 223 VAL B N 1
ATOM 3782 C CA . VAL B 1 223 ? 48.630 5.943 29.195 1.00 28.91 223 VAL B CA 1
ATOM 3783 C C . VAL B 1 223 ? 47.396 5.716 30.066 1.00 28.76 223 VAL B C 1
ATOM 3784 O O . VAL B 1 223 ? 46.269 5.819 29.580 1.00 26.34 223 VAL B O 1
ATOM 3788 N N . ASP B 1 224 ? 47.596 5.402 31.342 1.00 30.92 224 ASP B N 1
ATOM 3789 C CA . ASP B 1 224 ? 46.463 5.181 32.235 1.00 31.80 224 ASP B CA 1
ATOM 3790 C C . ASP B 1 224 ? 45.797 6.497 32.591 1.00 31.24 224 ASP B C 1
ATOM 3791 O O . ASP B 1 224 ? 46.397 7.560 32.464 1.00 29.81 224 ASP B O 1
ATOM 3796 N N . THR B 1 225 ? 44.552 6.413 33.042 1.00 31.24 225 THR B N 1
ATOM 3797 C CA . THR B 1 225 ? 43.799 7.591 33.435 1.00 32.75 225 THR B CA 1
ATOM 3798 C C . THR B 1 225 ? 44.575 8.397 34.469 1.00 32.98 225 THR B C 1
ATOM 3799 O O . THR B 1 225 ? 45.109 7.835 35.427 1.00 33.09 225 THR B O 1
ATOM 3803 N N . GLY B 1 226 ? 44.637 9.712 34.271 1.00 30.40 226 GLY B N 1
ATOM 3804 C CA . GLY B 1 226 ? 45.337 10.565 35.214 1.00 28.51 226 GLY B CA 1
ATOM 3805 C C . GLY B 1 226 ? 46.843 10.654 35.041 1.00 27.52 226 GLY B C 1
ATOM 3806 O O . GLY B 1 226 ? 47.499 11.385 35.774 1.00 26.00 226 GLY B O 1
ATOM 3807 N N . GLU B 1 227 ? 47.400 9.921 34.084 1.00 27.18 227 GLU B N 1
ATOM 3808 C CA . GLU B 1 227 ? 48.843 9.960 33.860 1.00 28.69 227 GLU B CA 1
ATOM 3809 C C . GLU B 1 227 ? 49.235 11.044 32.860 1.00 28.63 227 GLU B C 1
ATOM 3810 O O . GLU B 1 227 ? 48.419 11.477 32.039 1.00 27.37 227 GLU B O 1
ATOM 3816 N N . LEU B 1 228 ? 50.491 11.470 32.934 1.00 27.93 228 LEU B N 1
ATOM 3817 C CA . LEU B 1 228 ? 51.022 12.503 32.053 1.00 27.04 228 LEU B CA 1
ATOM 3818 C C . LEU B 1 228 ? 51.623 11.926 30.781 1.00 26.56 228 LEU B C 1
ATOM 3819 O O . LEU B 1 228 ? 52.236 10.859 30.802 1.00 26.64 228 LEU B O 1
ATOM 3824 N N . LEU B 1 229 ? 51.436 12.635 29.672 1.00 25.17 229 LEU B N 1
ATOM 3825 C CA . LEU B 1 229 ? 52.003 12.216 28.396 1.00 24.61 229 LEU B CA 1
ATOM 3826 C C . LEU B 1 229 ? 52.497 13.434 27.640 1.00 23.73 229 LEU B C 1
ATOM 3827 O O . LEU B 1 229 ? 52.025 14.550 27.865 1.00 21.49 229 LEU B O 1
ATOM 3832 N N . VAL B 1 230 ? 53.464 13.201 26.760 1.00 24.34 230 VAL B N 1
ATOM 3833 C CA . VAL B 1 230 ? 54.039 14.231 25.907 1.00 25.85 230 VAL B CA 1
ATOM 3834 C C . VAL B 1 230 ? 53.721 13.737 24.498 1.00 26.52 230 VAL B C 1
ATOM 3835 O O . VAL B 1 230 ? 54.007 12.584 24.161 1.00 26.93 230 VAL B O 1
ATOM 3839 N N . HIS B 1 231 ? 53.121 14.594 23.679 1.00 25.01 231 HIS B N 1
ATOM 3840 C CA . HIS B 1 231 ? 52.749 14.187 22.327 1.00 25.19 231 HIS B CA 1
ATOM 3841 C C . HIS B 1 231 ? 52.631 15.395 21.401 1.00 24.10 231 HIS B C 1
ATOM 3842 O O . HIS B 1 231 ? 52.691 16.538 21.845 1.00 23.65 231 HIS B O 1
ATOM 3849 N N . PRO B 1 232 ? 52.457 15.152 20.095 1.00 25.02 232 PRO B N 1
ATOM 3850 C CA . PRO B 1 232 ? 52.330 16.280 19.173 1.00 26.04 232 PRO B CA 1
ATOM 3851 C C . PRO B 1 232 ? 50.864 16.699 19.117 1.00 26.99 232 PRO B C 1
ATOM 3852 O O . PRO B 1 232 ? 49.986 15.846 18.974 1.00 26.72 232 PRO B O 1
ATOM 3856 N N . ASP B 1 233 ? 50.583 17.990 19.258 1.00 25.10 233 ASP B N 1
ATOM 3857 C CA . ASP B 1 233 ? 49.196 18.409 19.174 1.00 26.86 233 ASP B CA 1
ATOM 3858 C C . ASP B 1 233 ? 48.803 18.522 17.701 1.00 26.66 233 ASP B C 1
ATOM 3859 O O . ASP B 1 233 ? 49.628 18.288 16.815 1.00 27.02 233 ASP B O 1
ATOM 3864 N N . SER B 1 234 ? 47.551 18.878 17.445 1.00 26.58 234 SER B N 1
ATOM 3865 C CA . SER B 1 234 ? 47.031 18.970 16.081 1.00 28.56 234 SER B CA 1
ATOM 3866 C C . SER B 1 234 ? 47.692 19.994 15.166 1.00 29.49 234 SER B C 1
ATOM 3867 O O . SER B 1 234 ? 47.322 20.108 13.994 1.00 31.00 234 SER B O 1
ATOM 3870 N N . ALA B 1 235 ? 48.653 20.743 15.693 1.00 29.25 235 ALA B N 1
ATOM 3871 C CA . ALA B 1 235 ? 49.357 21.735 14.889 1.00 29.03 235 ALA B CA 1
ATOM 3872 C C . ALA B 1 235 ? 50.829 21.339 14.744 1.00 28.76 235 ALA B C 1
ATOM 3873 O O . ALA B 1 235 ? 51.600 22.018 14.071 1.00 28.74 235 ALA B O 1
ATOM 3875 N N . GLY B 1 236 ? 51.211 20.232 15.373 1.00 27.81 236 GLY B N 1
ATOM 3876 C CA . GLY B 1 236 ? 52.587 19.773 15.282 1.00 27.85 236 GLY B CA 1
ATOM 3877 C C . GLY B 1 236 ? 53.489 20.213 16.426 1.00 26.81 236 GLY B C 1
ATOM 3878 O O . GLY B 1 236 ? 54.690 19.965 16.399 1.00 28.03 236 GLY B O 1
ATOM 38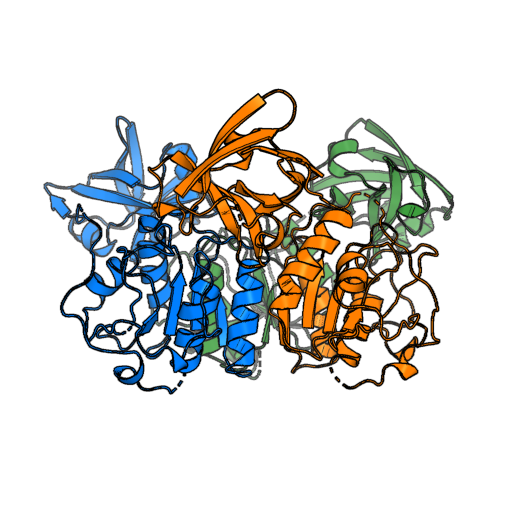79 N N . PHE B 1 237 ? 52.924 20.870 17.431 1.00 25.33 237 PHE B N 1
ATOM 3880 C CA . PHE B 1 237 ? 53.720 21.312 18.570 1.00 26.55 237 PHE B CA 1
ATOM 3881 C C . PHE B 1 237 ? 53.684 20.301 19.707 1.00 25.48 237 PHE B C 1
ATOM 3882 O O . PHE B 1 237 ? 52.673 19.640 19.928 1.00 22.36 237 PHE B O 1
ATOM 3890 N N . LEU B 1 238 ? 54.795 20.187 20.426 1.00 24.49 238 LEU B N 1
ATOM 3891 C CA . LEU B 1 238 ? 54.875 19.275 21.559 1.00 23.61 238 LEU B CA 1
ATOM 3892 C C . LEU B 1 238 ? 53.913 19.791 22.627 1.00 24.02 238 LEU B C 1
ATOM 3893 O O . LEU B 1 238 ? 53.968 20.959 23.021 1.00 21.86 238 LEU B O 1
ATOM 3898 N N . GLU B 1 239 ? 53.023 18.920 23.084 1.00 22.80 239 GLU B N 1
ATOM 3899 C CA . GLU B 1 239 ? 52.041 19.300 24.089 1.00 24.39 239 GLU B CA 1
ATOM 3900 C C . GLU B 1 239 ? 52.070 18.327 25.263 1.00 23.56 239 GLU B C 1
ATOM 3901 O O . GLU B 1 239 ? 52.289 17.135 25.076 1.00 23.49 239 GLU B O 1
ATOM 3907 N N . ILE B 1 240 ? 51.856 18.844 26.469 1.00 23.22 240 ILE B N 1
ATOM 3908 C CA . ILE B 1 240 ? 51.821 18.003 27.659 1.00 23.89 240 ILE B CA 1
ATOM 3909 C C . ILE B 1 240 ? 50.362 17.893 28.074 1.00 23.24 240 ILE B C 1
ATOM 3910 O O . ILE B 1 240 ? 49.655 18.899 28.173 1.00 23.59 240 ILE B O 1
ATOM 3915 N N . ALA B 1 241 ? 49.908 16.669 28.308 1.00 21.72 241 ALA B N 1
ATOM 3916 C CA . ALA B 1 241 ? 48.529 16.452 28.706 1.00 20.36 241 ALA B CA 1
ATOM 3917 C C . ALA B 1 241 ? 48.406 15.378 29.766 1.00 21.05 241 ALA B C 1
ATOM 3918 O O . ALA B 1 241 ? 49.298 14.545 29.938 1.00 22.08 241 ALA B O 1
ATOM 3920 N N . VAL B 1 242 ? 47.294 15.419 30.489 1.00 21.38 242 VAL B N 1
ATOM 3921 C CA . VAL B 1 242 ? 46.997 14.404 31.477 1.00 20.92 242 VAL B CA 1
ATOM 3922 C C . VAL B 1 242 ? 45.827 13.661 30.853 1.00 21.11 242 VAL B C 1
ATOM 3923 O O . VAL B 1 242 ? 44.829 14.277 30.476 1.00 21.35 242 VAL B O 1
ATOM 3927 N N . ASN B 1 243 ? 45.950 12.346 30.730 1.00 22.63 243 ASN B N 1
ATOM 3928 C CA . ASN B 1 243 ? 44.879 11.562 30.139 1.00 22.98 243 ASN B CA 1
ATOM 3929 C C . ASN B 1 243 ? 43.643 11.686 31.004 1.00 22.66 243 ASN B C 1
ATOM 3930 O O . ASN B 1 243 ? 43.648 11.294 32.173 1.00 22.33 243 ASN B O 1
ATOM 3935 N N . LEU B 1 244 ? 42.586 12.247 30.424 1.00 22.55 244 LEU B N 1
ATOM 3936 C CA . LEU B 1 244 ? 41.331 12.437 31.138 1.00 24.48 244 LEU B CA 1
ATOM 3937 C C . LEU B 1 244 ? 41.520 13.386 32.320 1.00 24.88 244 LEU B C 1
ATOM 3938 O O . LEU B 1 244 ? 40.789 13.321 33.308 1.00 24.17 244 LEU B O 1
ATOM 3943 N N . GLY B 1 245 ? 42.509 14.268 32.207 1.00 25.20 245 GLY B N 1
ATOM 3944 C CA . GLY B 1 245 ? 42.780 15.215 33.277 1.00 26.43 245 GLY B CA 1
ATOM 3945 C C . GLY B 1 245 ? 43.183 16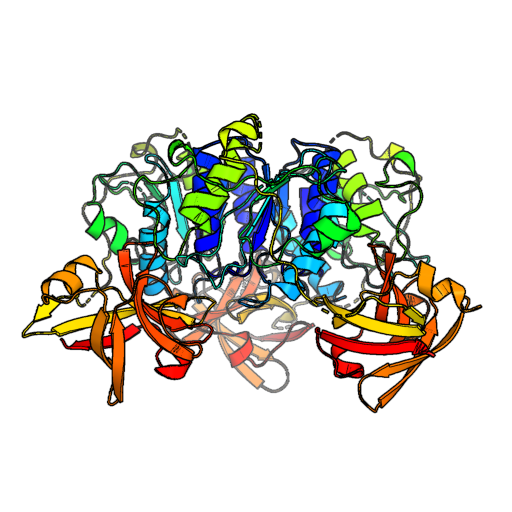.590 32.782 1.00 25.95 245 GLY B C 1
ATOM 3946 O O . GLY B 1 245 ? 43.062 16.891 31.595 1.00 26.02 245 GLY B O 1
ATOM 3947 N N . ASP B 1 246 ? 43.682 17.414 33.701 1.00 26.24 246 ASP B N 1
ATOM 3948 C CA . ASP B 1 246 ? 44.091 18.788 33.414 1.00 24.90 246 ASP B CA 1
ATOM 3949 C C . ASP B 1 246 ? 45.584 19.006 33.705 1.00 25.82 246 ASP B C 1
ATOM 3950 O O . ASP B 1 246 ? 45.967 19.241 34.851 1.00 23.03 246 ASP B O 1
ATOM 3955 N N . ALA B 1 247 ? 46.420 18.955 32.673 1.00 23.67 247 ALA B N 1
ATOM 3956 C CA . ALA B 1 247 ? 47.858 19.136 32.854 1.00 24.93 247 ALA B CA 1
ATOM 3957 C C . ALA B 1 247 ? 48.240 20.502 33.412 1.00 26.54 247 ALA B C 1
ATOM 3958 O O . ALA B 1 247 ? 49.164 20.600 34.220 1.00 24.40 247 ALA B O 1
ATOM 3960 N N . SER B 1 248 ? 47.540 21.554 32.989 1.00 26.80 248 SER B N 1
ATOM 3961 C CA . SER B 1 248 ? 47.848 22.899 33.473 1.00 27.45 248 SER B CA 1
ATOM 3962 C C . SER B 1 248 ? 47.713 22.946 34.998 1.00 28.77 248 SER B C 1
ATOM 3963 O O . SER B 1 248 ? 48.491 23.622 35.674 1.00 27.98 248 SER B O 1
ATOM 3966 N N . GLN B 1 249 ? 46.728 22.224 35.531 1.00 29.04 249 GLN B N 1
ATOM 3967 C CA . GLN B 1 249 ? 46.506 22.174 36.979 1.00 32.50 249 GLN B CA 1
ATOM 3968 C C . GLN B 1 249 ? 47.555 21.298 37.658 1.00 31.88 249 GLN B C 1
ATOM 3969 O O . GLN B 1 249 ? 48.152 21.689 38.660 1.00 31.18 249 GLN B O 1
ATOM 3975 N N . VAL B 1 250 ? 47.769 20.110 37.101 1.00 31.22 250 VAL B N 1
ATOM 3976 C CA . VAL B 1 250 ? 48.739 19.163 37.640 1.00 31.12 250 VAL B CA 1
ATOM 3977 C C . VAL B 1 250 ? 50.154 19.726 37.640 1.00 31.98 250 VAL B C 1
ATOM 3978 O O . VAL B 1 250 ? 50.891 19.568 38.613 1.00 33.11 250 VAL B O 1
ATOM 3982 N N . LEU B 1 251 ? 50.534 20.378 36.545 1.00 31.07 251 LEU B N 1
ATOM 3983 C CA . LEU B 1 251 ? 51.861 20.967 36.425 1.00 31.28 251 LEU B CA 1
ATOM 3984 C C . LEU B 1 251 ? 51.903 22.344 37.082 1.00 33.08 251 LEU B C 1
ATOM 3985 O O . LEU B 1 251 ? 52.980 22.899 37.323 1.00 32.11 251 LEU B O 1
ATOM 3990 N N . SER B 1 252 ? 50.723 22.890 37.362 1.00 32.86 252 SER B N 1
ATOM 3991 C CA . SER B 1 252 ? 50.612 24.207 37.975 1.00 35.34 252 SER B CA 1
ATOM 3992 C C . SER B 1 252 ? 51.382 25.220 37.125 1.00 35.53 252 SER B C 1
ATOM 3993 O O . SER B 1 252 ? 52.216 25.979 37.627 1.00 35.93 252 SER B O 1
ATOM 3996 N N . VAL B 1 253 ? 51.089 25.221 35.830 1.00 35.24 253 VAL B N 1
ATOM 3997 C CA . VAL B 1 253 ? 51.751 26.107 34.888 1.00 34.59 253 VAL B CA 1
ATOM 3998 C C . VAL B 1 253 ? 50.746 26.981 34.150 1.00 35.89 253 VAL B C 1
ATOM 3999 O O . VAL B 1 253 ? 49.559 26.662 34.086 1.00 34.35 253 VAL B O 1
ATOM 4003 N N . LYS B 1 254 ? 51.235 28.091 33.603 1.00 36.63 254 LYS B N 1
ATOM 4004 C CA . LYS B 1 254 ? 50.406 29.022 32.851 1.00 36.55 254 LYS B CA 1
ATOM 4005 C C . LYS B 1 254 ? 51.162 29.406 31.594 1.00 36.38 254 LYS B C 1
ATOM 4006 O O . LYS B 1 254 ? 52.362 29.149 31.478 1.00 35.11 254 LYS B O 1
ATOM 4012 N N . GLU B 1 255 ? 50.456 30.022 30.656 1.00 34.54 255 GLU B N 1
ATOM 4013 C CA . GLU B 1 255 ? 51.055 30.435 29.399 1.00 34.65 255 GLU B CA 1
ATOM 4014 C C . GLU B 1 255 ? 52.200 31.405 29.655 1.00 35.73 255 GLU B C 1
ATOM 4015 O O . GLU B 1 255 ? 52.096 32.298 30.497 1.00 35.68 255 GLU B O 1
ATOM 4021 N N . GLY B 1 256 ? 53.298 31.211 28.932 1.00 36.30 256 GLY B N 1
ATOM 4022 C CA . GLY B 1 256 ? 54.461 32.063 29.102 1.00 36.39 256 GLY B CA 1
ATOM 4023 C C . GLY B 1 256 ? 55.518 31.399 29.970 1.00 37.25 256 GLY B C 1
ATOM 4024 O O . GLY B 1 256 ? 56.693 31.765 29.914 1.00 38.16 256 GLY B O 1
ATOM 4025 N N . ASP B 1 257 ? 55.105 30.414 30.766 1.00 36.33 257 ASP B N 1
ATOM 4026 C CA . ASP B 1 257 ? 56.025 29.702 31.653 1.00 36.78 257 ASP B CA 1
ATOM 4027 C C . ASP B 1 257 ? 57.049 28.860 30.905 1.00 36.28 257 ASP B C 1
ATOM 4028 O O . ASP B 1 257 ? 56.730 28.197 29.915 1.00 33.65 257 ASP B O 1
ATOM 4033 N N . GLU B 1 258 ? 58.285 28.886 31.391 1.00 37.57 258 GLU B N 1
ATOM 4034 C CA . GLU B 1 258 ? 59.357 28.129 30.765 1.00 39.11 258 GLU B CA 1
ATOM 4035 C C . GLU B 1 258 ? 59.143 26.639 31.002 1.00 38.64 258 GLU B C 1
ATOM 4036 O O . GLU B 1 258 ? 58.733 26.224 32.080 1.00 38.71 258 GLU B O 1
ATOM 4042 N N . ILE B 1 259 ? 59.412 25.837 29.983 1.00 38.64 259 ILE B N 1
ATOM 4043 C CA . ILE B 1 259 ? 59.233 24.401 30.095 1.00 41.11 259 ILE B CA 1
ATOM 4044 C C . ILE B 1 259 ? 60.460 23.697 29.546 1.00 41.31 259 ILE B C 1
ATOM 4045 O O . ILE B 1 259 ? 61.012 24.097 28.520 1.00 41.90 259 ILE B O 1
ATOM 4050 N N . GLU B 1 260 ? 60.886 22.648 30.236 1.00 42.17 260 GLU B N 1
ATOM 4051 C CA . GLU B 1 260 ? 62.058 21.897 29.822 1.00 43.65 260 GLU B CA 1
ATOM 4052 C C . GLU B 1 260 ? 61.730 20.415 29.785 1.00 43.54 260 GLU B C 1
ATOM 4053 O O . GLU B 1 260 ? 60.936 19.921 30.583 1.00 41.29 260 GLU B O 1
ATOM 4059 N N . ILE B 1 261 ? 62.341 19.706 28.847 1.00 44.17 261 ILE B N 1
ATOM 4060 C CA . ILE B 1 261 ? 62.108 18.280 28.722 1.00 46.59 261 ILE B CA 1
ATOM 4061 C C . ILE B 1 261 ? 63.445 17.571 28.564 1.00 48.54 261 ILE B C 1
ATOM 4062 O O . ILE B 1 261 ? 64.200 17.856 27.637 1.00 48.83 261 ILE B O 1
ATOM 4067 N N . CYS B 1 262 ? 63.739 16.662 29.488 1.00 50.14 262 CYS B N 1
ATOM 4068 C CA . CYS B 1 262 ? 64.995 15.924 29.459 1.00 53.52 262 CYS B CA 1
ATOM 4069 C C . CYS B 1 262 ? 64.788 14.436 29.201 1.00 54.65 262 CYS B C 1
ATOM 4070 O O . CYS B 1 262 ? 63.787 13.848 29.620 1.00 53.18 262 CYS B O 1
ATOM 4073 N N . ARG B 1 263 ? 65.749 13.836 28.505 1.00 57.27 263 ARG B N 1
ATOM 4074 C CA . ARG B 1 263 ? 65.712 12.413 28.199 1.00 60.41 263 ARG B CA 1
ATOM 4075 C C . ARG B 1 263 ? 65.690 11.608 29.496 1.00 61.61 263 ARG B C 1
ATOM 4076 O O . ARG B 1 263 ? 65.827 12.224 30.577 1.00 61.58 263 ARG B O 1
ATOM 4093 N N . ILE C 1 2 ? 18.325 38.671 10.865 1.00 29.38 2 ILE C N 1
ATOM 4094 C CA . ILE C 1 2 ? 17.781 38.542 12.214 1.00 26.46 2 ILE C CA 1
ATOM 4095 C C . ILE C 1 2 ? 18.825 38.748 13.317 1.00 25.49 2 ILE C C 1
ATOM 4096 O O . ILE C 1 2 ? 19.866 38.082 13.335 1.00 24.61 2 ILE C O 1
ATOM 4101 N N . GLY C 1 3 ? 18.541 39.682 14.223 1.00 23.51 3 GLY C N 1
ATOM 4102 C CA . GLY C 1 3 ? 19.430 39.948 15.346 1.00 22.62 3 GLY C CA 1
ATOM 4103 C C . GLY C 1 3 ? 18.897 39.105 16.492 1.00 22.46 3 GLY C C 1
ATOM 4104 O O . GLY C 1 3 ? 17.733 39.240 16.861 1.00 22.93 3 GLY C O 1
ATOM 4105 N N . PHE C 1 4 ? 19.744 38.255 17.066 1.00 19.67 4 PHE C N 1
ATOM 4106 C CA . PHE C 1 4 ? 19.334 37.326 18.116 1.00 17.94 4 PHE C CA 1
ATOM 4107 C C . PHE C 1 4 ? 19.951 37.713 19.464 1.00 18.82 4 PHE C C 1
ATOM 4108 O O . PHE C 1 4 ? 21.176 37.833 19.592 1.00 15.61 4 PHE C O 1
ATOM 4116 N N . LEU C 1 5 ? 19.093 37.895 20.467 1.00 18.11 5 LEU C N 1
ATOM 4117 C CA . LEU C 1 5 ? 19.529 38.302 21.799 1.00 19.47 5 LEU C CA 1
ATOM 4118 C C . LEU C 1 5 ? 18.755 37.552 22.885 1.00 19.54 5 LEU C C 1
ATOM 4119 O O . LEU C 1 5 ? 17.520 37.624 22.931 1.00 18.30 5 LEU C O 1
ATOM 4124 N N . THR C 1 6 ? 19.474 36.832 23.755 1.00 17.75 6 THR C N 1
ATOM 4125 C CA . THR C 1 6 ? 18.829 36.069 24.830 1.00 16.70 6 THR C CA 1
ATOM 4126 C C . THR C 1 6 ? 19.676 35.968 26.095 1.00 16.18 6 THR C C 1
ATOM 4127 O O . THR C 1 6 ? 20.804 36.462 26.154 1.00 16.76 6 THR C O 1
ATOM 4131 N N . ASP C 1 7 ? 19.113 35.305 27.101 1.00 15.65 7 ASP C N 1
ATOM 4132 C CA . ASP C 1 7 ? 19.802 35.078 28.366 1.00 15.97 7 ASP C CA 1
ATOM 4133 C C . ASP C 1 7 ? 19.985 33.566 28.515 1.00 15.35 7 ASP C C 1
ATOM 4134 O O . ASP C 1 7 ? 20.226 33.061 29.608 1.00 14.86 7 ASP C O 1
ATOM 4139 N N . TRP C 1 8 ? 19.893 32.850 27.396 1.00 14.76 8 TRP C N 1
ATOM 4140 C CA . TRP C 1 8 ? 20.004 31.396 27.410 1.00 15.24 8 TRP C CA 1
ATOM 4141 C C . TRP C 1 8 ? 21.399 30.809 27.607 1.00 15.43 8 TRP C C 1
ATOM 4142 O O . TRP C 1 8 ? 21.524 29.678 28.062 1.00 13.97 8 TRP C O 1
ATOM 4153 N N . GLY C 1 9 ? 22.436 31.565 27.251 1.00 15.16 9 GLY C N 1
ATOM 4154 C CA . GLY C 1 9 ? 23.797 31.065 27.362 1.00 16.68 9 GLY C CA 1
ATOM 4155 C C . GLY C 1 9 ? 24.114 30.225 26.128 1.00 20.54 9 GLY C C 1
ATOM 4156 O O . GLY C 1 9 ? 23.205 29.694 25.493 1.00 20.33 9 GLY C O 1
ATOM 4157 N N . LEU C 1 10 ? 25.388 30.112 25.771 1.00 23.48 10 LEU C N 1
ATOM 4158 C CA . LEU C 1 10 ? 25.786 29.321 24.607 1.00 24.49 10 LEU C CA 1
ATOM 4159 C C . LEU C 1 10 ? 26.140 27.904 25.028 1.00 26.30 10 LEU C C 1
ATOM 4160 O O . LEU C 1 10 ? 26.363 27.029 24.185 1.00 27.49 10 LEU C O 1
ATOM 4165 N N . LYS C 1 11 ? 26.179 27.674 26.335 1.00 26.13 11 LYS C N 1
ATOM 4166 C CA . LYS C 1 11 ? 26.510 26.354 26.847 1.00 28.45 11 LYS C CA 1
ATOM 4167 C C . LYS C 1 11 ? 25.393 25.351 26.618 1.00 27.47 11 LYS C C 1
ATOM 4168 O O . LYS C 1 11 ? 25.654 24.172 26.355 1.00 28.17 11 LYS C O 1
ATOM 4174 N N . SER C 1 12 ? 24.148 25.804 26.728 1.00 25.88 12 SER C N 1
ATOM 4175 C CA . SER C 1 12 ? 23.020 24.903 26.523 1.00 23.90 12 SER C CA 1
ATOM 4176 C C . SER C 1 12 ? 22.720 24.755 25.036 1.00 21.49 12 SER C C 1
ATOM 4177 O O . SER C 1 12 ? 23.184 25.548 24.217 1.00 20.97 12 SER C O 1
ATOM 4180 N N . HIS C 1 13 ? 21.942 23.739 24.695 1.00 19.80 13 HIS C N 1
ATOM 4181 C CA . HIS C 1 13 ? 21.581 23.489 23.306 1.00 20.29 13 HIS C CA 1
ATOM 4182 C C . HIS C 1 13 ? 20.417 24.373 22.862 1.00 17.38 13 HIS C C 1
ATOM 4183 O O . HIS C 1 13 ? 20.004 24.322 21.708 1.00 16.13 13 HIS C O 1
ATOM 4190 N N . TYR C 1 14 ? 19.894 25.179 23.782 1.00 15.95 14 TYR C N 1
ATOM 4191 C CA . TYR C 1 14 ? 18.753 26.046 23.489 1.00 17.57 14 TYR C CA 1
ATOM 4192 C C . TYR C 1 14 ? 18.936 26.961 22.282 1.00 16.65 14 TYR C C 1
ATOM 4193 O O . TYR C 1 14 ? 18.058 27.072 21.430 1.00 14.42 14 TYR C O 1
ATOM 4202 N N . VAL C 1 15 ? 20.075 27.628 22.213 1.00 13.42 15 VAL C N 1
ATOM 4203 C CA . VAL C 1 15 ? 20.317 28.529 21.106 1.00 14.95 15 VAL C CA 1
ATOM 4204 C C . VAL C 1 15 ? 20.328 27.796 19.768 1.00 14.41 15 VAL C C 1
ATOM 4205 O O . VAL C 1 15 ? 19.779 28.286 18.781 1.00 15.57 15 VAL C O 1
ATOM 4209 N N . GLY C 1 16 ? 20.929 26.611 19.752 1.00 13.59 16 GLY C N 1
ATOM 4210 C CA . GLY C 1 16 ? 21.013 25.835 18.528 1.00 16.98 16 GLY C CA 1
ATOM 4211 C C . GLY C 1 16 ? 19.677 25.343 17.991 1.00 16.97 16 GLY C C 1
ATOM 4212 O O . GLY C 1 16 ? 19.427 25.433 16.793 1.00 15.19 16 GLY C O 1
ATOM 4213 N N . VAL C 1 17 ? 18.812 24.821 18.857 1.00 18.01 17 VAL C N 1
ATOM 4214 C CA . VAL C 1 17 ? 17.527 24.332 18.375 1.00 18.54 17 VAL C CA 1
ATOM 4215 C C . VAL C 1 17 ? 16.655 25.489 17.911 1.00 19.79 17 VAL C C 1
ATOM 4216 O O . VAL C 1 17 ? 15.780 25.305 17.067 1.00 20.91 17 VAL C O 1
ATOM 4220 N N . ALA C 1 18 ? 16.900 26.679 18.455 1.00 18.13 18 ALA C N 1
ATOM 4221 C CA . ALA C 1 18 ? 16.142 27.865 18.055 1.00 19.57 18 ALA C CA 1
ATOM 4222 C C . ALA C 1 18 ? 16.561 28.228 16.626 1.00 19.17 18 ALA C C 1
ATOM 4223 O O . ALA C 1 18 ? 15.719 28.514 15.771 1.00 18.88 18 ALA C O 1
ATOM 4225 N N . LYS C 1 19 ? 17.865 28.210 16.372 1.00 16.94 19 LYS C N 1
ATOM 4226 C CA . LYS C 1 19 ? 18.376 28.514 15.040 1.00 16.30 19 LYS C CA 1
ATOM 4227 C C . LYS C 1 19 ? 17.941 27.445 14.038 1.00 17.21 19 LYS C C 1
ATOM 4228 O O . LYS C 1 19 ? 17.689 27.747 12.870 1.00 18.67 19 LYS C O 1
ATOM 4234 N N . ALA C 1 20 ? 17.865 26.196 14.493 1.00 15.59 20 ALA C N 1
ATOM 4235 C CA . ALA C 1 20 ? 17.437 25.104 13.626 1.00 18.58 20 ALA C CA 1
ATOM 4236 C C . ALA C 1 20 ? 16.001 25.341 13.170 1.00 18.53 20 ALA C C 1
ATOM 4237 O O . ALA C 1 20 ? 15.679 25.169 11.993 1.00 21.31 20 ALA C O 1
ATOM 4239 N N . VAL C 1 21 ? 15.139 25.724 14.109 1.00 19.44 21 VAL C N 1
ATOM 4240 C CA . VAL C 1 21 ? 13.738 26.000 13.793 1.00 18.44 21 VAL C CA 1
ATOM 4241 C C . VAL C 1 21 ? 13.660 27.134 12.779 1.00 18.18 21 VAL C C 1
ATOM 4242 O O . VAL C 1 21 ? 12.913 27.055 11.813 1.00 21.16 21 VAL C O 1
ATOM 4246 N N . ILE C 1 22 ? 14.435 28.188 13.000 1.00 18.38 22 ILE C N 1
ATOM 4247 C CA . ILE C 1 22 ? 14.455 29.321 12.081 1.00 19.02 22 ILE C CA 1
ATOM 4248 C C . ILE C 1 22 ? 14.892 28.848 10.697 1.00 22.25 22 ILE C C 1
ATOM 4249 O O . ILE C 1 22 ? 14.254 29.165 9.686 1.00 22.48 22 ILE C O 1
ATOM 4254 N N . LYS C 1 23 ? 15.981 28.085 10.658 1.00 22.55 23 LYS C N 1
ATOM 4255 C CA . LYS C 1 23 ? 16.513 27.571 9.398 1.00 25.61 23 LYS C CA 1
ATOM 4256 C C . LYS C 1 23 ? 15.534 26.630 8.702 1.00 26.95 23 LYS C C 1
ATOM 4257 O O . LYS C 1 23 ? 15.582 26.470 7.483 1.00 26.84 23 LYS C O 1
ATOM 4263 N N . ARG C 1 24 ? 14.652 26.004 9.475 1.00 27.60 24 ARG C N 1
ATOM 4264 C CA . ARG C 1 24 ? 13.664 25.107 8.892 1.00 28.36 24 ARG C CA 1
ATOM 4265 C C . ARG C 1 24 ? 12.565 25.935 8.232 1.00 28.67 24 ARG C C 1
ATOM 4266 O O . ARG C 1 24 ? 12.037 25.545 7.195 1.00 29.33 24 ARG C O 1
ATOM 4274 N N . ILE C 1 25 ? 12.221 27.073 8.832 1.00 29.06 25 ILE C N 1
ATOM 4275 C CA . ILE C 1 25 ? 11.202 27.951 8.248 1.00 28.18 25 ILE C CA 1
ATOM 4276 C C . ILE C 1 25 ? 11.828 28.650 7.037 1.00 28.61 25 ILE C C 1
ATOM 4277 O O . ILE C 1 25 ? 11.210 28.734 5.982 1.00 27.78 25 ILE C O 1
ATOM 4282 N N . ASN C 1 26 ? 13.061 29.133 7.195 1.00 26.21 26 ASN C N 1
ATOM 4283 C CA . ASN C 1 26 ? 13.770 29.806 6.109 1.00 25.50 26 ASN C CA 1
ATOM 4284 C C . ASN C 1 26 ? 15.241 29.406 6.042 1.00 25.46 26 ASN C C 1
ATOM 4285 O O . ASN C 1 26 ? 16.078 29.933 6.778 1.00 25.72 26 ASN C O 1
ATOM 4290 N N . PRO C 1 27 ? 15.575 28.481 5.132 1.00 26.47 27 PRO C N 1
ATOM 4291 C CA . PRO C 1 27 ? 16.943 27.987 4.945 1.00 26.18 27 PRO C CA 1
ATOM 4292 C C . PRO C 1 27 ? 17.992 29.061 4.649 1.00 26.18 27 PRO C C 1
ATOM 4293 O O . PRO C 1 27 ? 19.181 28.838 4.862 1.00 27.05 27 PRO C O 1
ATOM 4297 N N . SER C 1 28 ? 17.567 30.220 4.161 1.00 25.71 28 SER C N 1
ATOM 4298 C CA . SER C 1 28 ? 18.525 31.278 3.857 1.00 25.83 28 SER C CA 1
ATOM 4299 C C . SER C 1 28 ? 18.452 32.434 4.849 1.00 24.75 28 SER C C 1
ATOM 4300 O O . SER C 1 28 ? 18.915 33.536 4.563 1.00 23.86 28 SER C O 1
ATOM 4303 N N . ALA C 1 29 ? 17.865 32.185 6.016 1.00 22.93 29 ALA C N 1
ATOM 4304 C CA . ALA C 1 29 ? 17.783 33.222 7.037 1.00 23.49 29 ALA C CA 1
ATOM 4305 C C . ALA C 1 29 ? 19.206 33.510 7.513 1.00 23.12 29 ALA C C 1
ATOM 4306 O O . ALA C 1 29 ? 19.998 32.591 7.710 1.00 23.65 29 ALA C O 1
ATOM 4308 N N . GLU C 1 30 ? 19.533 34.786 7.663 1.00 22.77 30 GLU C N 1
ATOM 4309 C CA . GLU C 1 30 ? 20.845 35.193 8.143 1.00 24.87 30 GLU C CA 1
ATOM 4310 C C . GLU C 1 30 ? 20.658 35.560 9.614 1.00 24.14 30 GLU C C 1
ATOM 4311 O O . GLU C 1 30 ? 19.990 36.541 9.938 1.00 24.94 30 GLU C O 1
ATOM 4317 N N . ILE C 1 31 ? 21.239 34.761 10.501 1.00 23.71 31 ILE C N 1
ATOM 4318 C CA . ILE C 1 31 ? 21.107 35.002 11.928 1.00 22.08 31 ILE C CA 1
ATOM 4319 C C . ILE C 1 31 ? 22.399 35.514 12.542 1.00 23.54 31 ILE C C 1
ATOM 4320 O O . ILE C 1 31 ? 23.423 34.829 12.520 1.00 24.57 31 ILE C O 1
ATOM 4325 N N . ILE C 1 32 ? 22.350 36.722 13.091 1.00 22.47 32 ILE C N 1
ATOM 4326 C CA . ILE C 1 32 ? 23.521 37.295 13.729 1.00 22.90 32 ILE C CA 1
ATOM 4327 C C . ILE C 1 32 ? 23.249 37.399 15.227 1.00 21.86 32 ILE C C 1
ATOM 4328 O O . ILE C 1 32 ? 22.305 38.061 15.657 1.00 18.70 32 ILE C O 1
ATOM 4333 N N . ASP C 1 33 ? 24.075 36.717 16.010 1.00 22.63 33 ASP C N 1
ATOM 4334 C CA . ASP C 1 33 ? 23.941 36.723 17.458 1.00 21.99 33 ASP C CA 1
ATOM 4335 C C . ASP C 1 33 ? 24.445 38.040 18.037 1.00 21.38 33 ASP C C 1
ATOM 4336 O O . ASP C 1 33 ? 25.595 38.425 17.822 1.00 22.50 33 ASP C O 1
ATOM 4341 N N . ILE C 1 34 ? 23.575 38.745 18.749 1.00 18.13 34 ILE C N 1
ATOM 4342 C CA . ILE C 1 34 ? 23.977 39.984 19.398 1.00 19.16 34 ILE C CA 1
ATOM 4343 C C . ILE C 1 34 ? 24.701 39.490 20.654 1.00 18.64 34 ILE C C 1
ATOM 4344 O O . ILE C 1 34 ? 25.850 39.832 20.896 1.00 17.51 34 ILE C O 1
ATOM 4349 N N . THR C 1 35 ? 24.008 38.680 21.446 1.00 19.56 35 THR C N 1
ATOM 4350 C CA . THR C 1 35 ? 24.585 38.034 22.625 1.00 19.84 35 THR C CA 1
ATOM 4351 C C . THR C 1 35 ? 23.566 37.107 23.266 1.00 20.00 35 THR C C 1
ATOM 4352 O O . THR C 1 35 ? 22.361 37.344 23.194 1.00 20.32 35 THR C O 1
ATOM 4356 N N . HIS C 1 36 ? 24.055 36.031 23.868 1.00 20.20 36 HIS C N 1
ATOM 4357 C CA . HIS C 1 36 ? 23.177 35.084 24.542 1.00 20.96 36 HIS C CA 1
ATOM 4358 C C . HIS C 1 36 ? 23.634 34.966 25.982 1.00 21.53 36 HIS C C 1
ATOM 4359 O O . HIS C 1 36 ? 23.202 34.073 26.712 1.00 21.13 36 HIS C O 1
ATOM 4366 N N . GLU C 1 37 ? 24.503 35.885 26.392 1.00 20.72 37 GLU C N 1
ATOM 4367 C CA . GLU C 1 37 ? 25.023 35.847 27.748 1.00 22.43 37 GLU C CA 1
ATOM 4368 C C . GLU C 1 37 ? 24.452 36.934 28.643 1.00 21.51 37 GLU C C 1
ATOM 4369 O O . GLU C 1 37 ? 25.107 37.369 29.585 1.00 20.01 37 GLU C O 1
ATOM 4375 N N . VAL C 1 38 ? 23.241 37.392 28.344 1.00 21.71 38 VAL C N 1
ATOM 4376 C CA . VAL C 1 38 ? 22.617 38.378 29.209 1.00 22.20 38 VAL C CA 1
ATOM 4377 C C . VAL C 1 38 ? 22.409 37.602 30.506 1.00 22.73 38 VAL C C 1
ATOM 4378 O O . VAL C 1 38 ? 22.041 36.425 30.475 1.00 19.58 38 VAL C O 1
ATOM 4382 N N . GLU C 1 39 ? 22.662 38.240 31.641 1.00 23.60 39 GLU C N 1
ATOM 4383 C CA . GLU C 1 39 ? 22.476 37.560 32.910 1.00 25.12 39 GLU C CA 1
ATOM 4384 C C . GLU C 1 39 ? 21.032 37.071 32.958 1.00 23.18 39 GLU C C 1
ATOM 4385 O O . GLU C 1 39 ? 20.119 37.756 32.497 1.00 21.57 39 GLU C O 1
ATOM 4391 N N . PRO C 1 40 ? 20.808 35.874 33.512 1.00 22.80 40 PRO C N 1
ATOM 4392 C CA . PRO C 1 40 ? 19.458 35.314 33.600 1.00 23.31 40 PRO C CA 1
ATOM 4393 C C . PRO C 1 40 ? 18.378 36.300 34.070 1.00 22.22 40 PRO C C 1
ATOM 4394 O O . PRO C 1 40 ? 18.542 36.970 35.079 1.00 22.50 40 PRO C O 1
ATOM 4398 N N . PHE C 1 41 ? 17.286 36.385 33.316 1.00 21.05 41 PHE C N 1
ATOM 4399 C CA . PHE C 1 41 ? 16.144 37.247 33.644 1.00 23.15 41 PHE C CA 1
ATOM 4400 C C . PHE C 1 41 ? 16.383 38.750 33.642 1.00 22.32 41 PHE C C 1
ATOM 4401 O O . PHE C 1 41 ? 15.448 39.515 33.863 1.00 23.21 41 PHE C O 1
ATOM 4409 N N . ASN C 1 42 ? 17.609 39.188 33.387 1.00 22.27 42 ASN C N 1
ATOM 4410 C CA . ASN C 1 42 ? 17.904 40.620 33.414 1.00 23.80 42 ASN C CA 1
ATOM 4411 C C . ASN C 1 42 ? 17.403 41.414 32.200 1.00 24.08 42 ASN C C 1
ATOM 4412 O O . ASN C 1 42 ? 18.190 41.796 31.328 1.00 20.83 42 ASN C O 1
ATOM 4417 N N . VAL C 1 43 ? 16.101 41.684 32.161 1.00 24.98 43 VAL C N 1
ATOM 4418 C CA . VAL C 1 43 ? 15.512 42.427 31.056 1.00 26.12 43 VAL C CA 1
ATOM 4419 C C . VAL C 1 43 ? 16.059 43.845 30.918 1.00 26.53 43 VAL C C 1
ATOM 4420 O O . VAL C 1 43 ? 16.158 44.368 29.804 1.00 27.22 43 VAL C O 1
ATOM 4424 N N . ARG C 1 44 ? 16.416 44.470 32.037 1.00 26.83 44 ARG C N 1
ATOM 4425 C CA . ARG C 1 44 ? 16.954 45.832 31.998 1.00 28.49 44 ARG C CA 1
ATOM 4426 C C . ARG C 1 44 ? 18.270 45.876 31.221 1.00 27.89 44 ARG C C 1
ATOM 4427 O O . ARG C 1 44 ? 18.480 46.754 30.386 1.00 26.66 44 ARG C O 1
ATOM 4435 N N . LYS C 1 45 ? 19.159 44.932 31.507 1.00 27.43 45 LYS C N 1
ATOM 4436 C CA . LYS C 1 45 ? 20.443 44.859 30.815 1.00 26.94 45 LYS C CA 1
ATOM 4437 C C . LYS C 1 45 ? 20.191 44.638 29.321 1.00 25.64 45 LYS C C 1
ATOM 4438 O O . LYS C 1 45 ? 20.761 45.320 28.459 1.00 23.83 45 LYS C O 1
ATOM 4444 N N . ALA C 1 46 ? 19.324 43.677 29.023 1.00 22.54 46 ALA C N 1
ATOM 4445 C CA . ALA C 1 46 ? 18.987 43.353 27.649 1.00 21.38 46 ALA C CA 1
ATOM 4446 C C . ALA C 1 46 ? 18.402 44.551 26.897 1.00 22.04 46 ALA C C 1
ATOM 4447 O O . ALA C 1 46 ? 18.693 44.737 25.716 1.00 21.04 46 ALA C O 1
ATOM 4449 N N . SER C 1 47 ? 17.587 45.366 27.575 1.00 21.20 47 SER C N 1
ATOM 4450 C CA . SER C 1 47 ? 16.971 46.518 26.914 1.00 23.10 47 SER C CA 1
ATOM 4451 C C . SER C 1 47 ? 18.029 47.497 26.409 1.00 22.40 47 SER C C 1
ATOM 4452 O O . SER C 1 47 ? 17.865 48.106 25.351 1.00 24.26 47 SER C O 1
ATOM 4455 N N . HIS C 1 48 ? 19.120 47.637 27.156 1.00 23.85 48 HIS C N 1
ATOM 4456 C CA . HIS C 1 48 ? 20.202 48.532 26.757 1.00 24.26 48 HIS C CA 1
ATOM 4457 C C . HIS C 1 48 ? 21.067 47.916 25.661 1.00 23.86 48 HIS C C 1
ATOM 4458 O O . HIS C 1 48 ? 21.359 48.560 24.652 1.00 21.74 48 HIS C O 1
ATOM 4465 N N . VAL C 1 49 ? 21.479 46.669 25.860 1.00 23.79 49 VAL C N 1
ATOM 4466 C CA . VAL C 1 49 ? 22.301 45.986 24.867 1.00 22.09 49 VAL C CA 1
ATOM 4467 C C . VAL C 1 49 ? 21.593 45.977 23.516 1.00 22.04 49 VAL C C 1
ATOM 4468 O O . VAL C 1 49 ? 22.215 46.212 22.475 1.00 22.07 49 VAL C O 1
ATOM 4472 N N . LEU C 1 50 ? 20.292 45.705 23.544 1.00 21.45 50 LEU C N 1
ATOM 4473 C CA . LEU C 1 50 ? 19.483 45.655 22.332 1.00 22.90 50 LEU C CA 1
ATOM 4474 C C . LEU C 1 50 ? 19.559 46.966 21.546 1.00 24.56 50 LEU C C 1
ATOM 4475 O O . LEU C 1 50 ? 19.843 46.966 20.342 1.00 24.46 50 LEU C O 1
ATOM 4480 N N . TYR C 1 51 ? 19.302 48.077 22.228 1.00 24.68 51 TYR C N 1
ATOM 4481 C CA . TYR C 1 51 ? 19.341 49.385 21.586 1.00 23.89 51 TYR C CA 1
ATOM 4482 C C . TYR C 1 51 ? 20.710 49.703 20.996 1.00 23.80 51 TYR C C 1
ATOM 4483 O O . TYR C 1 51 ? 20.825 50.051 19.823 1.00 24.00 51 TYR C O 1
ATOM 4492 N N . ARG C 1 52 ? 21.751 49.584 21.805 1.00 23.93 52 ARG C N 1
ATOM 4493 C CA . ARG C 1 52 ? 23.081 49.897 21.316 1.00 26.64 52 ARG C CA 1
ATOM 4494 C C . ARG C 1 52 ? 23.495 49.026 20.135 1.00 26.45 52 ARG C C 1
ATOM 4495 O O . ARG C 1 52 ? 24.169 49.505 19.225 1.00 25.98 52 ARG C O 1
ATOM 4503 N N . ALA C 1 53 ? 23.067 47.766 20.124 1.00 25.26 53 ALA C N 1
ATOM 4504 C CA . ALA C 1 53 ? 23.400 46.879 19.014 1.00 23.77 53 ALA C CA 1
ATOM 4505 C C . ALA C 1 53 ? 22.602 47.278 17.776 1.00 24.11 53 ALA C C 1
ATOM 4506 O O . ALA C 1 53 ? 23.139 47.321 16.669 1.00 23.19 53 ALA C O 1
ATOM 4508 N N . SER C 1 54 ? 21.319 47.575 17.976 1.00 23.68 54 SER C N 1
ATOM 4509 C CA . SER C 1 54 ? 20.428 47.940 16.876 1.00 22.73 54 SER C CA 1
ATOM 4510 C C . SER C 1 54 ? 20.917 49.124 16.055 1.00 23.13 54 SER C C 1
ATOM 4511 O O . SER C 1 54 ? 20.549 49.263 14.892 1.00 22.98 54 SER C O 1
ATOM 4514 N N . LEU C 1 55 ? 21.736 49.978 16.658 1.00 24.37 55 LEU C N 1
ATOM 4515 C CA . LEU C 1 55 ? 22.257 51.144 15.955 1.00 25.59 55 LEU C CA 1
ATOM 4516 C C . LEU C 1 55 ? 23.144 50.769 14.775 1.00 27.60 55 LEU C C 1
ATOM 4517 O O . LEU C 1 55 ? 23.338 51.572 13.864 1.00 28.98 55 LEU C O 1
ATOM 4522 N N . ASP C 1 56 ? 23.682 49.551 14.783 1.00 27.00 56 ASP C N 1
ATOM 4523 C CA . ASP C 1 56 ? 24.554 49.116 13.698 1.00 26.65 56 ASP C CA 1
ATOM 4524 C C . ASP C 1 56 ? 23.906 48.121 12.740 1.00 26.98 56 ASP C C 1
ATOM 4525 O O . ASP C 1 56 ? 24.561 47.606 11.840 1.00 26.42 56 ASP C O 1
ATOM 4530 N N . PHE C 1 57 ? 22.621 47.846 12.941 1.00 27.23 57 PHE C N 1
ATOM 4531 C CA . PHE C 1 57 ? 21.889 46.939 12.065 1.00 27.30 57 PHE C CA 1
ATOM 4532 C C . PHE C 1 57 ? 21.092 47.806 11.095 1.00 29.30 57 PHE C C 1
ATOM 4533 O O . PHE C 1 57 ? 20.652 48.899 11.446 1.00 27.98 57 PHE C O 1
ATOM 4541 N N . PRO C 1 58 ? 20.896 47.330 9.858 1.00 31.16 58 PRO C N 1
ATOM 4542 C CA . PRO C 1 58 ? 20.145 48.105 8.866 1.00 31.83 58 PRO C CA 1
ATOM 4543 C C . PRO C 1 58 ? 18.639 48.123 9.102 1.00 33.28 58 PRO C C 1
ATOM 4544 O O . PRO C 1 58 ? 18.103 47.312 9.856 1.00 31.05 58 PRO C O 1
ATOM 4548 N N . PRO C 1 59 ? 17.937 49.070 8.466 1.00 34.62 59 PRO C N 1
ATOM 4549 C CA . PRO C 1 59 ? 16.487 49.110 8.650 1.00 34.41 59 PRO C CA 1
ATOM 4550 C C . PRO C 1 59 ? 15.945 47.795 8.093 1.00 33.63 59 PRO C C 1
ATOM 4551 O O . PRO C 1 59 ? 16.599 47.153 7.268 1.00 33.74 59 PRO C O 1
ATOM 4555 N N . SER C 1 60 ? 14.768 47.394 8.558 1.00 32.39 60 SER C N 1
ATOM 4556 C CA . SER C 1 60 ? 14.129 46.151 8.136 1.00 31.72 60 SER C CA 1
ATOM 4557 C C . SER C 1 60 ? 14.680 44.932 8.859 1.00 30.14 60 SER C C 1
ATOM 4558 O O . SER C 1 60 ? 14.274 43.806 8.585 1.00 30.19 60 SER C O 1
ATOM 4561 N N . THR C 1 61 ? 15.607 45.153 9.781 1.00 27.64 61 THR C N 1
ATOM 4562 C CA . THR C 1 61 ? 16.165 44.051 10.552 1.00 26.00 61 THR C CA 1
ATOM 4563 C C . THR C 1 61 ? 15.091 43.552 11.526 1.00 25.74 61 THR C C 1
ATOM 4564 O O . THR C 1 61 ? 14.381 44.351 12.139 1.00 24.35 61 THR C O 1
ATOM 4568 N N . VAL C 1 62 ? 14.965 42.233 11.649 1.00 24.93 62 VAL C N 1
ATOM 4569 C CA . VAL C 1 62 ? 14.019 41.646 12.588 1.00 23.57 62 VAL C CA 1
ATOM 4570 C C . VAL C 1 62 ? 14.825 41.153 13.794 1.00 24.57 62 VAL C C 1
ATOM 4571 O O . VAL C 1 62 ? 15.700 40.288 13.664 1.00 24.99 62 VAL C O 1
ATOM 4575 N N . PHE C 1 63 ? 14.541 41.722 14.960 1.00 21.41 63 PHE C N 1
ATOM 4576 C CA . PHE C 1 63 ? 15.235 41.352 16.183 1.00 22.22 63 PHE C CA 1
ATOM 4577 C C . PHE C 1 63 ? 14.4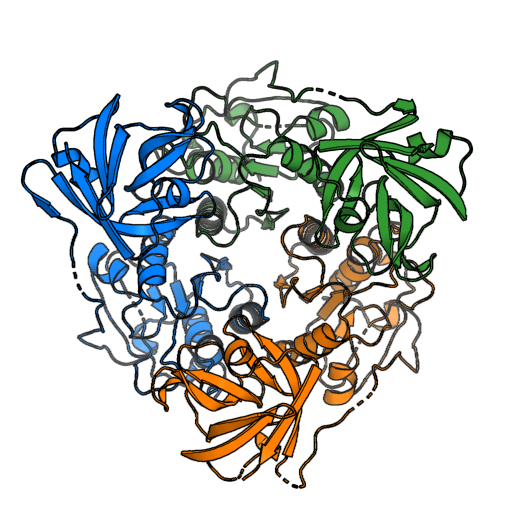47 40.333 16.998 1.00 21.71 63 PHE C C 1
ATOM 4578 O O . PHE C 1 63 ? 13.269 40.534 17.292 1.00 24.44 63 PHE C O 1
ATOM 4586 N N . LEU C 1 64 ? 15.104 39.233 17.344 1.00 20.70 64 LEU C N 1
ATOM 4587 C CA . LEU C 1 64 ? 14.504 38.169 18.145 1.00 20.31 64 LEU C CA 1
ATOM 4588 C C . LEU C 1 64 ? 15.116 38.350 19.538 1.00 21.90 64 LEU C C 1
ATOM 4589 O O . LEU C 1 64 ? 16.286 38.032 19.762 1.00 22.43 64 LEU C O 1
ATOM 4594 N N . VAL C 1 65 ? 14.316 38.887 20.458 1.00 20.51 65 VAL C N 1
ATOM 4595 C CA . VAL C 1 65 ? 14.751 39.189 21.816 1.00 19.85 65 VAL C CA 1
ATOM 4596 C C . VAL C 1 65 ? 14.008 38.348 22.834 1.00 21.94 65 VAL C C 1
ATOM 4597 O O . VAL C 1 65 ? 12.818 38.561 23.070 1.00 22.87 65 VAL C O 1
ATOM 4601 N N . VAL C 1 66 ? 14.708 37.400 23.451 1.00 20.45 66 VAL C N 1
ATOM 4602 C CA . VAL C 1 66 ? 14.066 36.527 24.414 1.00 19.30 66 VAL C CA 1
ATOM 4603 C C . VAL C 1 66 ? 14.764 36.354 25.753 1.00 20.46 66 VAL C C 1
ATOM 4604 O O . VAL C 1 66 ? 15.631 35.492 25.917 1.00 19.66 66 VAL C O 1
ATOM 4608 N N . VAL C 1 67 ? 14.386 37.217 26.692 1.00 21.07 67 VAL C N 1
ATOM 4609 C CA . VAL C 1 67 ? 14.839 37.193 28.086 1.00 20.57 67 VAL C CA 1
ATOM 4610 C C . VAL C 1 67 ? 13.409 37.178 28.636 1.00 24.75 67 VAL C C 1
ATOM 4611 O O . VAL C 1 67 ? 12.795 38.233 28.834 1.00 24.50 67 VAL C O 1
ATOM 4615 N N . ASP C 1 68 ? 12.886 35.970 28.853 1.00 22.89 68 ASP C N 1
ATOM 4616 C CA . ASP C 1 68 ? 11.482 35.786 29.210 1.00 23.04 68 ASP C CA 1
ATOM 4617 C C . ASP C 1 68 ? 11.159 34.945 30.451 1.00 22.81 68 ASP C C 1
ATOM 4618 O O . ASP C 1 68 ? 10.673 33.816 30.343 1.00 21.30 68 ASP C O 1
ATOM 4623 N N . TYR C 1 69 ? 11.417 35.509 31.629 1.00 22.13 69 TYR C N 1
ATOM 4624 C CA . TYR C 1 69 ? 11.148 34.820 32.888 1.00 23.23 69 TYR C CA 1
ATOM 4625 C C . TYR C 1 69 ? 9.652 34.547 33.053 1.00 23.97 69 TYR C C 1
ATOM 4626 O O . TYR C 1 69 ? 9.252 33.681 33.834 1.00 25.74 69 TYR C O 1
ATOM 4635 N N . GLY C 1 70 ? 8.830 35.276 32.302 1.00 23.04 70 GLY C N 1
ATOM 4636 C CA . GLY C 1 70 ? 7.392 35.104 32.395 1.00 23.40 70 GLY C CA 1
ATOM 4637 C C . GLY C 1 70 ? 6.819 34.156 31.360 1.00 24.37 70 GLY C C 1
ATOM 4638 O O . GLY C 1 70 ? 5.603 34.088 31.172 1.00 22.12 70 GLY C O 1
ATOM 4639 N N . VAL C 1 71 ? 7.696 33.419 30.687 1.00 24.77 71 VAL C N 1
ATOM 4640 C CA . VAL C 1 71 ? 7.274 32.470 29.663 1.00 23.81 71 VAL C CA 1
ATOM 4641 C C . VAL C 1 71 ? 6.174 31.553 30.198 1.00 26.10 71 VAL C C 1
ATOM 4642 O O . VAL C 1 71 ? 6.266 31.041 31.314 1.00 26.02 71 VAL C O 1
ATOM 4646 N N . GLY C 1 72 ? 5.124 31.365 29.403 1.00 26.82 72 GLY C N 1
ATOM 4647 C CA . GLY C 1 72 ? 4.037 30.499 29.824 1.00 27.66 72 GLY C CA 1
ATOM 4648 C C . GLY C 1 72 ? 2.962 31.158 30.674 1.00 29.21 72 GLY C C 1
ATOM 4649 O O . GLY C 1 72 ? 1.934 30.540 30.951 1.00 27.77 72 GLY C O 1
ATOM 4650 N N . THR C 1 73 ? 3.185 32.398 31.104 1.00 29.40 73 THR C N 1
ATOM 4651 C CA . THR C 1 73 ? 2.180 33.092 31.907 1.00 29.53 73 THR C CA 1
ATOM 4652 C C . THR C 1 73 ? 1.272 33.919 30.998 1.00 30.57 73 THR C C 1
ATOM 4653 O O . THR C 1 73 ? 1.308 33.768 29.773 1.00 28.29 73 THR C O 1
ATOM 4657 N N . SER C 1 74 ? 0.476 34.803 31.599 1.00 29.61 74 SER C N 1
ATOM 4658 C CA . SER C 1 74 ? -0.447 35.641 30.837 1.00 30.76 74 SER C CA 1
ATOM 4659 C C . SER C 1 74 ? 0.242 36.808 30.139 1.00 30.31 74 SER C C 1
ATOM 4660 O O . SER C 1 74 ? -0.407 37.560 29.410 1.00 29.94 74 SER C O 1
ATOM 4663 N N . ARG C 1 75 ? 1.546 36.965 30.362 1.00 29.01 75 ARG C N 1
ATOM 4664 C CA . ARG C 1 75 ? 2.296 38.046 29.727 1.00 27.40 75 ARG C CA 1
ATOM 4665 C C . ARG C 1 75 ? 2.121 37.928 28.217 1.00 27.36 75 ARG C C 1
ATOM 4666 O O . ARG C 1 75 ? 2.070 36.818 27.676 1.00 25.40 75 ARG C O 1
ATOM 4674 N N . LYS C 1 76 ? 2.032 39.064 27.535 1.00 25.99 76 LYS C N 1
ATOM 4675 C CA . LYS C 1 76 ? 1.839 39.048 26.088 1.00 26.86 76 LYS C CA 1
ATOM 4676 C C . LYS C 1 76 ? 3.111 38.825 25.273 1.00 26.83 76 LYS C C 1
ATOM 4677 O O . LYS C 1 76 ? 4.207 39.217 25.675 1.00 28.43 76 LYS C O 1
ATOM 4683 N N . ALA C 1 77 ? 2.937 38.175 24.128 1.00 25.95 77 ALA C N 1
ATOM 4684 C CA . ALA C 1 77 ? 4.014 37.910 23.182 1.00 26.21 77 ALA C CA 1
ATOM 4685 C C . ALA C 1 77 ? 3.707 38.923 22.089 1.00 26.68 77 ALA C C 1
ATOM 4686 O O . ALA C 1 77 ? 2.615 38.900 21.503 1.00 27.36 77 ALA C O 1
ATOM 4688 N N . ILE C 1 78 ? 4.658 39.804 21.807 1.00 25.72 78 ILE C N 1
ATOM 4689 C CA . ILE C 1 78 ? 4.424 40.856 20.830 1.00 24.70 78 ILE C CA 1
ATOM 4690 C C . ILE C 1 78 ? 5.483 41.078 19.752 1.00 26.35 78 ILE C C 1
ATOM 4691 O O . ILE C 1 78 ? 6.590 40.532 19.793 1.00 23.31 78 ILE C O 1
ATOM 4696 N N . VAL C 1 79 ? 5.106 41.909 18.785 1.00 26.07 79 VAL C N 1
ATOM 4697 C CA . VAL C 1 79 ? 5.972 42.310 17.690 1.00 26.36 79 VAL C CA 1
ATOM 4698 C C . VAL C 1 79 ? 5.852 43.826 17.618 1.00 28.02 79 VAL C C 1
ATOM 4699 O O . VAL C 1 79 ? 4.751 44.372 17.491 1.00 27.49 79 VAL C O 1
ATOM 4711 N N . LYS C 1 81 ? 7.160 47.390 15.755 1.00 30.68 81 LYS C N 1
ATOM 4712 C CA . LYS C 1 81 ? 7.800 48.014 14.611 1.00 33.02 81 LYS C CA 1
ATOM 4713 C C . LYS C 1 81 ? 8.107 49.431 15.068 1.00 33.73 81 LYS C C 1
ATOM 4714 O O . LYS C 1 81 ? 7.206 50.172 15.465 1.00 35.50 81 LYS C O 1
ATOM 4720 N N . THR C 1 82 ? 9.380 49.801 15.042 1.00 33.05 82 THR C N 1
ATOM 4721 C CA . THR C 1 82 ? 9.770 51.131 15.462 1.00 33.48 82 THR C CA 1
ATOM 4722 C C . THR C 1 82 ? 9.780 52.046 14.251 1.00 34.11 82 THR C C 1
ATOM 4723 O O . THR C 1 82 ? 9.764 51.575 13.110 1.00 34.27 82 THR C O 1
ATOM 4727 N N . LYS C 1 83 ? 9.809 53.351 14.498 1.00 34.33 83 LYS C N 1
ATOM 4728 C CA . LYS C 1 83 ? 9.776 54.329 13.418 1.00 35.57 83 LYS C CA 1
ATOM 4729 C C . LYS C 1 83 ? 10.999 54.361 12.515 1.00 36.16 83 LYS C C 1
ATOM 4730 O O . LYS C 1 83 ? 10.945 54.931 11.425 1.00 36.51 83 LYS C O 1
ATOM 4736 N N . ASN C 1 84 ? 12.101 53.757 12.956 1.00 35.73 84 ASN C N 1
ATOM 4737 C CA . ASN C 1 84 ? 13.298 53.706 12.122 1.00 34.98 84 ASN C CA 1
ATOM 4738 C C . ASN C 1 84 ? 13.224 52.445 11.257 1.00 35.02 84 ASN C C 1
ATOM 4739 O O . ASN C 1 84 ? 14.216 52.010 10.675 1.00 36.10 84 ASN C O 1
ATOM 4744 N N . ASP C 1 85 ? 12.031 51.862 11.199 1.00 35.04 85 ASP C N 1
ATOM 4745 C CA . ASP C 1 85 ? 11.758 50.670 10.403 1.00 36.68 85 ASP C CA 1
ATOM 4746 C C . ASP C 1 85 ? 12.395 49.356 10.840 1.00 36.07 85 ASP C C 1
ATOM 4747 O O . ASP C 1 85 ? 12.733 48.516 10.007 1.00 34.66 85 ASP C O 1
ATOM 4752 N N . GLN C 1 86 ? 12.556 49.171 12.144 1.00 34.38 86 GLN C N 1
ATOM 4753 C CA . GLN C 1 86 ? 13.099 47.919 12.638 1.00 32.40 86 GLN C CA 1
ATOM 4754 C C . GLN C 1 86 ? 11.973 47.166 13.338 1.00 31.00 86 GLN C C 1
ATOM 4755 O O . GLN C 1 86 ? 11.012 47.774 13.815 1.00 30.56 86 GLN C O 1
ATOM 4761 N N . TYR C 1 87 ? 12.082 45.843 13.370 1.00 28.61 87 TYR C N 1
ATOM 4762 C CA . TYR C 1 87 ? 11.068 44.999 13.986 1.00 27.35 87 TYR C CA 1
ATOM 4763 C C . TYR C 1 87 ? 11.642 44.219 15.159 1.00 26.14 87 TYR C C 1
ATOM 4764 O O . TYR C 1 87 ? 12.776 43.738 15.109 1.00 26.05 87 TYR C O 1
ATOM 4773 N N . PHE C 1 88 ? 10.847 44.095 16.213 1.00 23.71 88 PHE C N 1
ATOM 4774 C CA . PHE C 1 88 ? 11.267 43.400 17.416 1.00 22.66 88 PHE C CA 1
ATOM 4775 C C . PHE C 1 88 ? 10.233 42.368 17.844 1.00 23.53 88 PHE C C 1
ATOM 4776 O O . PHE C 1 88 ? 9.061 42.691 18.049 1.00 22.88 88 PHE C O 1
ATOM 4784 N N . VAL C 1 89 ? 10.679 41.121 17.954 1.00 21.96 89 VAL C N 1
ATOM 4785 C CA . VAL C 1 89 ? 9.832 40.021 18.377 1.00 20.76 89 VAL C CA 1
ATOM 4786 C C . VAL C 1 89 ? 10.286 39.737 19.802 1.00 23.02 89 VAL C C 1
ATOM 4787 O O . VAL C 1 89 ? 11.440 39.337 20.040 1.00 19.56 89 VAL C O 1
ATOM 4791 N N . ALA C 1 90 ? 9.388 39.945 20.758 1.00 22.11 90 ALA C N 1
ATOM 4792 C CA . ALA C 1 90 ? 9.770 39.761 22.145 1.00 23.82 90 ALA C CA 1
ATOM 4793 C C . ALA C 1 90 ? 8.604 39.702 23.105 1.00 24.28 90 ALA C C 1
ATOM 4794 O O . ALA C 1 90 ? 7.457 39.958 22.735 1.00 22.74 90 ALA C O 1
ATOM 4796 N N . PRO C 1 91 ? 8.886 39.336 24.364 1.00 25.25 91 PRO C N 1
ATOM 4797 C CA . PRO C 1 91 ? 7.816 39.267 25.357 1.00 24.03 91 PRO C CA 1
ATOM 4798 C C . PRO C 1 91 ? 7.504 40.699 25.778 1.00 25.13 91 PRO C C 1
ATOM 4799 O O . PRO C 1 91 ? 8.379 41.560 25.740 1.00 23.03 91 PRO C O 1
ATOM 4803 N N . ASP C 1 92 ? 6.254 40.946 26.154 1.00 26.07 92 ASP C N 1
ATOM 4804 C CA . ASP C 1 92 ? 5.825 42.270 26.599 1.00 27.90 92 ASP C CA 1
ATOM 4805 C C . ASP C 1 92 ? 6.185 42.396 28.083 1.00 27.31 92 ASP C C 1
ATOM 4806 O O . ASP C 1 92 ? 5.312 42.394 28.953 1.00 28.20 92 ASP C O 1
ATOM 4811 N N . ASN C 1 93 ? 7.483 42.485 28.365 1.00 25.71 93 ASN C N 1
ATOM 4812 C CA . ASN C 1 93 ? 7.956 42.588 29.738 1.00 24.22 93 ASN C CA 1
ATOM 4813 C C . ASN C 1 93 ? 8.921 43.749 29.955 1.00 23.61 93 ASN C C 1
ATOM 4814 O O . ASN C 1 93 ? 9.663 43.774 30.934 1.00 24.86 93 ASN C O 1
ATOM 4819 N N . GLY C 1 94 ? 8.914 44.707 29.037 1.00 23.88 94 GLY C N 1
ATOM 4820 C CA . GLY C 1 94 ? 9.782 45.860 29.178 1.00 22.49 94 GLY C CA 1
ATOM 4821 C C . GLY C 1 94 ? 11.154 45.773 28.537 1.00 23.67 94 GLY C C 1
ATOM 4822 O O . GLY C 1 94 ? 11.931 46.721 28.620 1.00 24.16 94 GLY C O 1
ATOM 4823 N N . VAL C 1 95 ? 11.476 44.662 27.883 1.00 22.73 95 VAL C N 1
ATOM 4824 C CA . VAL C 1 95 ? 12.801 44.565 27.278 1.00 22.23 95 VAL C CA 1
ATOM 4825 C C . VAL C 1 95 ? 12.953 45.510 26.070 1.00 21.60 95 VAL C C 1
ATOM 4826 O O . VAL C 1 95 ? 14.064 45.905 25.728 1.00 19.94 95 VAL C O 1
ATOM 4830 N N . LEU C 1 96 ? 11.841 45.899 25.449 1.00 22.59 96 LEU C N 1
ATOM 4831 C CA . LEU C 1 96 ? 11.897 46.798 24.294 1.00 24.20 96 LEU C CA 1
ATOM 4832 C C . LEU C 1 96 ? 11.761 48.271 24.680 1.00 26.43 96 LEU C C 1
ATOM 4833 O O . LEU C 1 96 ? 11.534 49.130 23.817 1.00 26.54 96 LEU C O 1
ATOM 4838 N N . THR C 1 97 ? 11.916 48.557 25.971 1.00 26.96 97 THR C N 1
ATOM 4839 C CA . THR C 1 97 ? 11.787 49.916 26.494 1.00 27.31 97 THR C CA 1
ATOM 4840 C C . THR C 1 97 ? 12.695 50.953 25.831 1.00 27.55 97 THR C C 1
ATOM 4841 O O . THR C 1 97 ? 12.230 52.001 25.388 1.00 26.14 97 THR C O 1
ATOM 4845 N N . VAL C 1 98 ? 13.986 50.659 25.761 1.00 27.76 98 VAL C N 1
ATOM 4846 C CA . VAL C 1 98 ? 14.932 51.598 25.193 1.00 27.55 98 VAL C CA 1
ATOM 4847 C C . VAL C 1 98 ? 14.757 51.833 23.698 1.00 28.51 98 VAL C C 1
ATOM 4848 O O . VAL C 1 98 ? 14.832 52.979 23.254 1.00 28.01 98 VAL C O 1
ATOM 4852 N N . VAL C 1 99 ? 14.521 50.777 22.919 1.00 27.49 99 VAL C N 1
ATOM 4853 C CA . VAL C 1 99 ? 14.328 50.963 21.480 1.00 27.81 99 VAL C CA 1
ATOM 4854 C C . VAL C 1 99 ? 13.025 51.719 21.224 1.00 29.74 99 VAL C C 1
ATOM 4855 O O . VAL C 1 99 ? 12.919 52.488 20.264 1.00 29.15 99 VAL C O 1
ATOM 4859 N N . ALA C 1 100 ? 12.042 51.506 22.094 1.00 30.12 100 ALA C N 1
ATOM 4860 C CA . ALA C 1 100 ? 10.758 52.184 21.969 1.00 32.62 100 ALA C CA 1
ATOM 4861 C C . ALA C 1 100 ? 10.921 53.685 22.221 1.00 34.21 100 ALA C C 1
ATOM 4862 O O . ALA C 1 100 ? 10.389 54.508 21.475 1.00 34.31 100 ALA C O 1
ATOM 4864 N N . GLU C 1 101 ? 11.666 54.031 23.267 1.00 35.18 101 GLU C N 1
ATOM 4865 C CA . GLU C 1 101 ? 11.891 55.428 23.623 1.00 37.97 101 GLU C CA 1
ATOM 4866 C C . GLU C 1 101 ? 12.801 56.170 22.655 1.00 37.41 101 GLU C C 1
ATOM 4867 O O . GLU C 1 101 ? 12.529 57.313 22.296 1.00 37.70 101 GLU C O 1
ATOM 4873 N N . GLU C 1 102 ? 13.883 55.520 22.241 1.00 36.97 102 GLU C N 1
ATOM 4874 C CA . GLU C 1 102 ? 14.843 56.134 21.333 1.00 36.43 102 GLU C CA 1
ATOM 4875 C C . GLU C 1 102 ? 14.380 56.199 19.879 1.00 35.36 102 GLU C C 1
ATOM 4876 O O . GLU C 1 102 ? 14.608 57.199 19.207 1.00 35.22 102 GLU C O 1
ATOM 4882 N N . TYR C 1 103 ? 13.729 55.147 19.391 1.00 35.58 103 TYR C N 1
ATOM 4883 C CA . TYR C 1 103 ? 13.265 55.130 18.004 1.00 35.24 103 TYR C CA 1
ATOM 4884 C C . TYR C 1 103 ? 11.803 55.533 17.813 1.00 36.53 103 TYR C C 1
ATOM 4885 O O . TYR C 1 103 ? 11.396 55.895 16.707 1.00 37.18 103 TYR C O 1
ATOM 4894 N N . GLY C 1 104 ? 11.014 55.461 18.879 1.00 36.11 104 GLY C N 1
ATOM 4895 C CA . GLY C 1 104 ? 9.606 55.796 18.765 1.00 35.10 104 GLY C CA 1
ATOM 4896 C C . GLY C 1 104 ? 8.867 54.578 18.249 1.00 35.09 104 GLY C C 1
ATOM 4897 O O . GLY C 1 104 ? 9.440 53.771 17.514 1.00 34.14 104 GLY C O 1
ATOM 4898 N N . VAL C 1 105 ? 7.599 54.440 18.621 1.00 34.72 105 VAL C N 1
ATOM 4899 C CA . VAL C 1 105 ? 6.807 53.289 18.205 1.00 35.84 105 VAL C CA 1
ATOM 4900 C C . VAL C 1 105 ? 5.861 53.576 17.045 1.00 36.86 105 VAL C C 1
ATOM 4901 O O . VAL C 1 105 ? 5.111 54.546 17.072 1.00 37.22 105 VAL C O 1
ATOM 4905 N N . ALA C 1 106 ? 5.894 52.722 16.027 1.00 36.43 106 ALA C N 1
ATOM 4906 C CA . ALA C 1 106 ? 5.024 52.899 14.874 1.00 37.40 106 ALA C CA 1
ATOM 4907 C C . ALA C 1 106 ? 3.819 51.968 14.961 1.00 38.63 106 ALA C C 1
ATOM 4908 O O . ALA C 1 106 ? 2.711 52.336 14.575 1.00 38.70 106 ALA C O 1
ATOM 4910 N N . GLU C 1 107 ? 4.033 50.763 15.481 1.00 37.55 107 GLU C N 1
ATOM 4911 C CA . GLU C 1 107 ? 2.948 49.801 15.601 1.00 37.36 107 GLU C CA 1
ATOM 4912 C C . GLU C 1 107 ? 3.325 48.637 16.509 1.00 36.40 107 GLU C C 1
ATOM 4913 O O . GLU C 1 107 ? 4.504 48.308 16.654 1.00 35.26 107 GLU C O 1
ATOM 4919 N N . ILE C 1 108 ? 2.314 48.031 17.125 1.00 35.16 108 ILE C N 1
ATOM 4920 C CA . ILE C 1 108 ? 2.506 46.892 18.016 1.00 34.72 108 ILE C CA 1
ATOM 4921 C C . ILE C 1 108 ? 1.407 45.872 17.750 1.00 35.06 108 ILE C C 1
ATOM 4922 O O . ILE C 1 108 ? 0.220 46.216 17.702 1.00 35.44 108 ILE C O 1
ATOM 4927 N N . ARG C 1 109 ? 1.811 44.619 17.574 1.00 33.24 109 ARG C N 1
ATOM 4928 C CA . ARG C 1 109 ? 0.883 43.528 17.315 1.00 32.27 109 ARG C CA 1
ATOM 4929 C C . ARG C 1 109 ? 1.083 42.443 18.358 1.00 32.42 109 ARG C C 1
ATOM 4930 O O . ARG C 1 109 ? 2.209 42.195 18.795 1.00 31.46 109 ARG C O 1
ATOM 4938 N N . GLU C 1 110 ? -0.003 41.800 18.765 1.00 30.56 110 GLU C N 1
ATOM 4939 C CA . GLU C 1 110 ? 0.119 40.706 19.709 1.00 31.10 110 GLU C CA 1
ATOM 4940 C C . GLU C 1 110 ? 0.209 39.479 18.822 1.00 31.27 110 GLU C C 1
ATOM 4941 O O . GLU C 1 110 ? -0.502 39.375 17.817 1.00 31.25 110 GLU C O 1
ATOM 4947 N N . ILE C 1 111 ? 1.092 38.560 19.180 1.00 28.80 111 ILE C N 1
ATOM 4948 C CA . ILE C 1 111 ? 1.253 37.342 18.409 1.00 28.41 111 ILE C CA 1
ATOM 4949 C C . ILE C 1 111 ? 0.072 36.422 18.707 1.00 30.01 111 ILE C C 1
ATOM 4950 O O . ILE C 1 111 ? -0.023 35.856 19.795 1.00 29.89 111 ILE C O 1
ATOM 4955 N N . GLU C 1 112 ? -0.828 36.280 17.734 1.00 31.79 112 GLU C N 1
ATOM 4956 C CA . GLU C 1 112 ? -2.016 35.444 17.900 1.00 33.06 112 GLU C CA 1
ATOM 4957 C C . GLU C 1 112 ? -2.196 34.376 16.821 1.00 32.79 112 GLU C C 1
ATOM 4958 O O . GLU C 1 112 ? -2.901 33.393 17.031 1.00 32.86 112 GLU C O 1
ATOM 4964 N N . ASN C 1 113 ? -1.569 34.571 15.665 1.00 32.17 113 ASN C N 1
ATOM 4965 C CA . ASN C 1 113 ? -1.684 33.615 14.571 1.00 32.16 113 ASN C CA 1
ATOM 4966 C C . ASN C 1 113 ? -0.891 32.348 14.880 1.00 33.78 113 ASN C C 1
ATOM 4967 O O . ASN C 1 113 ? 0.327 32.300 14.687 1.00 33.55 113 ASN C O 1
ATOM 4972 N N . ARG C 1 114 ? -1.586 31.317 15.343 1.00 33.69 114 ARG C N 1
ATOM 4973 C CA . ARG C 1 114 ? -0.937 30.061 15.686 1.00 34.86 114 ARG C CA 1
ATOM 4974 C C . ARG C 1 114 ? -0.304 29.359 14.486 1.00 35.04 114 ARG C C 1
ATOM 4975 O O . ARG C 1 114 ? 0.550 28.486 14.654 1.00 33.54 114 ARG C O 1
ATOM 4983 N N . GLU C 1 115 ? -0.713 29.731 13.277 1.00 33.70 115 GLU C N 1
ATOM 4984 C CA . GLU C 1 115 ? -0.149 29.102 12.093 1.00 34.99 115 GLU C CA 1
ATOM 4985 C C . GLU C 1 115 ? 1.300 29.531 11.870 1.00 33.13 115 GLU C C 1
ATOM 4986 O O . GLU C 1 115 ? 1.990 28.971 11.026 1.00 31.99 115 GLU C O 1
ATOM 4992 N N . LEU C 1 116 ? 1.758 30.519 12.633 1.00 32.25 116 LEU C N 1
ATOM 4993 C CA . LEU C 1 116 ? 3.134 30.993 12.520 1.00 32.10 116 LEU C CA 1
ATOM 4994 C C . LEU C 1 116 ? 4.033 30.271 13.523 1.00 31.95 116 LEU C C 1
ATOM 4995 O O . LEU C 1 116 ? 5.249 30.445 13.513 1.00 32.66 116 LEU C O 1
ATOM 5000 N N . PHE C 1 117 ? 3.429 29.459 14.383 1.00 31.70 117 PHE C N 1
ATOM 5001 C CA . PHE C 1 117 ? 4.173 28.727 15.405 1.00 31.25 117 PHE C CA 1
ATOM 5002 C C . PHE C 1 117 ? 4.946 27.538 14.843 1.00 32.58 117 PHE C C 1
ATOM 5003 O O . PHE C 1 117 ? 4.637 27.035 13.762 1.00 31.59 117 PHE C O 1
ATOM 5011 N N . TYR C 1 118 ? 5.954 27.093 15.590 1.00 32.34 118 TYR C N 1
ATOM 5012 C CA . TYR C 1 118 ? 6.781 25.965 15.176 1.00 31.44 118 TYR C CA 1
ATOM 5013 C C . TYR C 1 118 ? 6.037 24.646 15.360 1.00 34.87 118 TYR C C 1
ATOM 5014 O O . TYR C 1 118 ? 6.043 23.793 14.467 1.00 36.31 118 TYR C O 1
ATOM 5023 N N . LYS C 1 119 ? 5.401 24.480 16.514 1.00 36.32 119 LYS C N 1
ATOM 5024 C CA . LYS C 1 119 ? 4.643 23.267 16.805 1.00 39.90 119 LYS C CA 1
ATOM 5025 C C . LYS C 1 119 ? 3.207 23.623 17.170 1.00 40.84 119 LYS C C 1
ATOM 5026 O O . LYS C 1 119 ? 2.941 24.712 17.683 1.00 39.51 119 LYS C O 1
ATOM 5032 N N . LYS C 1 120 ? 2.282 22.707 16.897 1.00 42.42 120 LYS C N 1
ATOM 5033 C CA . LYS C 1 120 ? 0.879 22.939 17.225 1.00 44.51 120 LYS C CA 1
ATOM 5034 C C . LYS C 1 120 ? 0.766 23.204 18.721 1.00 43.91 120 LYS C C 1
ATOM 5035 O O . LYS C 1 120 ? 0.096 24.143 19.143 1.00 44.36 120 LYS C O 1
ATOM 5041 N N . ASN C 1 121 ? 1.436 22.369 19.512 1.00 43.73 121 ASN C N 1
ATOM 5042 C CA . ASN C 1 121 ? 1.422 22.496 20.968 1.00 44.87 121 ASN C CA 1
ATOM 5043 C C . ASN C 1 121 ? 2.719 23.109 21.501 1.00 41.77 121 ASN C C 1
ATOM 5044 O O . ASN C 1 121 ? 3.677 22.397 21.794 1.00 42.01 121 ASN C O 1
ATOM 5049 N N . PRO C 1 122 ? 2.763 24.442 21.629 1.00 39.78 122 PRO C N 1
ATOM 5050 C CA . PRO C 1 122 ? 3.962 25.124 22.134 1.00 38.63 122 PRO C CA 1
ATOM 5051 C C . PRO C 1 122 ? 4.295 24.689 23.561 1.00 37.07 122 PRO C C 1
ATOM 5052 O O . PRO C 1 122 ? 3.392 24.458 24.368 1.00 36.01 122 PRO C O 1
ATOM 5056 N N . SER C 1 123 ? 5.584 24.571 23.871 1.00 33.89 123 SER C N 1
ATOM 5057 C CA . SER C 1 123 ? 5.992 24.175 25.214 1.00 33.00 123 SER C CA 1
ATOM 5058 C C . SER C 1 123 ? 5.612 25.303 26.167 1.00 32.55 123 SER C C 1
ATOM 5059 O O . SER C 1 123 ? 5.448 26.450 25.746 1.00 33.09 123 SER C O 1
ATOM 5062 N N . PHE C 1 124 ? 5.471 24.985 27.448 1.00 30.67 124 PHE C N 1
ATOM 5063 C CA . PHE C 1 124 ? 5.097 26.002 28.425 1.00 31.31 124 PHE C CA 1
ATOM 5064 C C . PHE C 1 124 ? 6.269 26.895 28.805 1.00 30.65 124 PHE C C 1
ATOM 5065 O O . PHE C 1 124 ? 6.080 28.046 29.196 1.00 29.38 124 PHE C O 1
ATOM 5073 N N . THR C 1 125 ? 7.483 26.368 28.689 1.00 27.40 125 THR C N 1
ATOM 5074 C CA . THR C 1 125 ? 8.653 27.139 29.076 1.00 27.05 125 THR C CA 1
ATOM 5075 C C . THR C 1 125 ? 9.672 27.467 27.981 1.00 24.42 125 THR C C 1
ATOM 5076 O O . THR C 1 125 ? 10.762 27.947 28.287 1.00 22.50 125 THR C O 1
ATOM 5080 N N . PHE C 1 126 ? 9.339 27.221 26.717 1.00 21.77 126 PHE C N 1
ATOM 5081 C CA . PHE C 1 126 ? 10.285 27.552 25.651 1.00 20.74 126 PHE C CA 1
ATOM 5082 C C . PHE C 1 126 ? 9.597 28.229 24.474 1.00 20.41 126 PHE C C 1
ATOM 5083 O O . PHE C 1 126 ? 9.668 27.753 23.347 1.00 18.09 126 PHE C O 1
ATOM 5091 N N . HIS C 1 127 ? 8.917 29.339 24.748 1.00 20.87 127 HIS C N 1
ATOM 5092 C CA . HIS C 1 127 ? 8.240 30.098 23.697 1.00 20.63 127 HIS C CA 1
ATOM 5093 C C . HIS C 1 127 ? 9.277 30.644 22.714 1.00 20.68 127 HIS C C 1
ATOM 5094 O O . HIS C 1 127 ? 8.969 30.923 21.550 1.00 19.76 127 HIS C O 1
ATOM 5101 N N . GLY C 1 128 ? 10.513 30.790 23.185 1.00 20.70 128 GLY C N 1
ATOM 5102 C CA . GLY C 1 128 ? 11.563 31.287 22.317 1.00 20.21 128 GLY C CA 1
ATOM 5103 C C . GLY C 1 128 ? 11.662 30.416 21.078 1.00 19.49 128 GLY C C 1
ATOM 5104 O O . GLY C 1 128 ? 11.784 30.909 19.961 1.00 19.32 128 GLY C O 1
ATOM 5105 N N . ARG C 1 129 ? 11.592 29.107 21.282 1.00 19.32 129 ARG C N 1
ATOM 5106 C CA . ARG C 1 129 ? 11.679 28.163 20.182 1.00 19.52 129 ARG C CA 1
ATOM 5107 C C . ARG C 1 129 ? 10.364 27.962 19.452 1.00 20.68 129 ARG C C 1
ATOM 5108 O O . ARG C 1 129 ? 10.328 27.926 18.224 1.00 19.07 129 ARG C O 1
ATOM 5116 N N . ASP C 1 130 ? 9.283 27.833 20.212 1.00 20.61 130 ASP C N 1
ATOM 5117 C CA . ASP C 1 130 ? 7.987 27.542 19.619 1.00 19.86 130 ASP C CA 1
ATOM 5118 C C . ASP C 1 130 ? 7.143 28.679 19.087 1.00 20.26 130 ASP C C 1
ATOM 5119 O O . ASP C 1 130 ? 6.262 28.453 18.253 1.00 20.83 130 ASP C O 1
ATOM 5124 N N . ILE C 1 131 ? 7.413 29.896 19.538 1.00 20.64 131 ILE C N 1
ATOM 5125 C CA . ILE C 1 131 ? 6.631 31.040 19.102 1.00 20.72 131 ILE C CA 1
ATOM 5126 C C . ILE C 1 131 ? 7.448 32.192 18.534 1.00 20.63 131 ILE C C 1
ATOM 5127 O O . ILE C 1 131 ? 7.301 32.548 17.365 1.00 21.06 131 ILE C O 1
ATOM 5132 N N . PHE C 1 132 ? 8.303 32.778 19.366 1.00 19.45 132 PHE C N 1
ATOM 5133 C CA . PHE C 1 132 ? 9.111 33.915 18.948 1.00 19.29 132 PHE C CA 1
ATOM 5134 C C . PHE C 1 132 ? 10.029 33.659 17.741 1.00 19.65 132 PHE C C 1
ATOM 5135 O O . PHE C 1 132 ? 10.002 34.416 16.772 1.00 19.45 132 PHE C O 1
ATOM 5143 N N . ALA C 1 133 ? 10.837 32.600 17.802 1.00 18.73 133 ALA C N 1
ATOM 5144 C CA . ALA C 1 133 ? 11.765 32.285 16.715 1.00 19.37 133 ALA C CA 1
ATOM 5145 C C . ALA C 1 133 ? 11.072 32.135 15.362 1.00 17.99 133 ALA C C 1
ATOM 5146 O O . ALA C 1 133 ? 11.443 32.799 14.405 1.00 20.91 133 ALA C O 1
ATOM 5148 N N . PRO C 1 134 ? 10.055 31.265 15.269 1.00 20.31 134 PRO C N 1
ATOM 5149 C CA . PRO C 1 134 ? 9.362 31.088 13.982 1.00 21.91 134 PRO C CA 1
ATOM 5150 C C . PRO C 1 134 ? 8.669 32.358 13.489 1.00 23.13 134 PRO C C 1
ATOM 5151 O O . PRO C 1 134 ? 8.655 32.638 12.292 1.00 23.95 134 PRO C O 1
ATOM 5155 N N . VAL C 1 135 ? 8.101 33.130 14.410 1.00 22.82 135 VAL C N 1
ATOM 5156 C CA . VAL C 1 135 ? 7.446 34.379 14.042 1.00 21.81 135 VAL C CA 1
ATOM 5157 C C . VAL C 1 135 ? 8.506 35.342 13.496 1.00 22.34 135 VAL C C 1
ATOM 5158 O O . VAL C 1 135 ? 8.267 36.063 12.524 1.00 22.32 135 VAL C O 1
ATOM 5162 N N . ALA C 1 136 ? 9.681 35.355 14.121 1.00 21.41 136 ALA C N 1
ATOM 5163 C CA . ALA C 1 136 ? 10.764 36.224 13.658 1.00 21.12 136 ALA C CA 1
ATOM 5164 C C . ALA C 1 136 ? 11.218 35.761 12.267 1.00 21.71 136 ALA C C 1
ATOM 5165 O O . ALA C 1 136 ? 11.541 36.581 11.396 1.00 20.30 136 ALA C O 1
ATOM 5167 N N . ALA C 1 137 ? 11.233 34.445 12.063 1.00 19.77 137 ALA C N 1
ATOM 5168 C CA . ALA C 1 137 ? 11.645 33.878 10.780 1.00 21.83 137 ALA C CA 1
ATOM 5169 C C . ALA C 1 137 ? 10.655 34.253 9.675 1.00 23.41 137 ALA C C 1
ATOM 5170 O O . ALA C 1 137 ? 11.058 34.656 8.581 1.00 22.05 137 ALA C O 1
ATOM 5172 N N . HIS C 1 138 ? 9.363 34.108 9.969 1.00 24.09 138 HIS C N 1
ATOM 5173 C CA . HIS C 1 138 ? 8.311 34.436 9.013 1.00 24.74 138 HIS C CA 1
ATOM 5174 C C . HIS C 1 138 ? 8.361 35.912 8.657 1.00 25.17 138 HIS C C 1
ATOM 5175 O O . HIS C 1 138 ? 8.263 36.276 7.488 1.00 25.65 138 HIS C O 1
ATOM 5182 N N . LEU C 1 139 ? 8.517 36.762 9.669 1.00 26.68 139 LEU C N 1
ATOM 5183 C CA . LEU C 1 139 ? 8.586 38.209 9.457 1.00 27.60 139 LEU C CA 1
ATOM 5184 C C . LEU C 1 139 ? 9.774 38.617 8.590 1.00 29.66 139 LEU C C 1
ATOM 5185 O O . LEU C 1 139 ? 9.643 39.439 7.678 1.00 29.57 139 LEU C O 1
ATOM 5190 N N . ASP C 1 140 ? 10.935 38.048 8.894 1.00 27.21 140 ASP C N 1
ATOM 5191 C CA . ASP C 1 140 ? 12.166 38.342 8.169 1.00 29.32 140 ASP C CA 1
ATOM 5192 C C . ASP C 1 140 ? 12.080 37.841 6.727 1.00 31.48 140 ASP C C 1
ATOM 5193 O O . ASP C 1 140 ? 12.909 38.173 5.883 1.00 32.03 140 ASP C O 1
ATOM 5206 N N . GLY C 1 142 ? 9.178 38.154 4.784 1.00 40.28 142 GLY C N 1
ATOM 5207 C CA . GLY C 1 142 ? 8.100 38.786 4.047 1.00 42.10 142 GLY C CA 1
ATOM 5208 C C . GLY C 1 142 ? 6.748 38.922 4.725 1.00 42.81 142 GLY C C 1
ATOM 5209 O O . GLY C 1 142 ? 6.056 39.920 4.507 1.00 43.71 142 GLY C O 1
ATOM 5210 N N . LEU C 1 143 ? 6.366 37.941 5.540 1.00 40.62 143 LEU C N 1
ATOM 5211 C CA . LEU C 1 143 ? 5.069 37.966 6.216 1.00 37.83 143 LEU C CA 1
ATOM 5212 C C . LEU C 1 143 ? 4.597 39.354 6.628 1.00 37.69 143 LEU C C 1
ATOM 5213 O O . LEU C 1 143 ? 5.267 40.044 7.393 1.00 38.28 143 LEU C O 1
ATOM 5218 N N . PRO C 1 144 ? 3.431 39.785 6.118 1.00 36.93 144 PRO C N 1
ATOM 5219 C CA . PRO C 1 144 ? 2.895 41.101 6.469 1.00 36.40 144 PRO C CA 1
ATOM 5220 C C . PRO C 1 144 ? 2.601 41.158 7.968 1.00 37.11 144 PRO C C 1
ATOM 5221 O O . PRO C 1 144 ? 2.146 40.177 8.562 1.00 35.51 144 PRO C O 1
ATOM 5225 N N . LEU C 1 145 ? 2.865 42.311 8.570 1.00 38.06 145 LEU C N 1
ATOM 5226 C CA . LEU C 1 145 ? 2.655 42.512 9.997 1.00 40.04 145 LEU C CA 1
ATOM 5227 C C . LEU C 1 145 ? 1.233 42.178 10.456 1.00 41.23 145 LEU C C 1
ATOM 5228 O O . LEU C 1 145 ? 1.042 41.541 11.493 1.00 40.41 145 LEU C O 1
ATOM 5233 N N . GLU C 1 146 ? 0.236 42.602 9.684 1.00 42.34 146 GLU C N 1
ATOM 5234 C CA . GLU C 1 146 ? -1.157 42.343 10.041 1.00 43.12 146 GLU C CA 1
ATOM 5235 C C . GLU C 1 146 ? -1.475 40.855 10.171 1.00 41.85 146 GLU C C 1
ATOM 5236 O O . GLU C 1 146 ? -2.487 40.481 10.765 1.00 41.95 146 GLU C O 1
ATOM 5242 N N . ARG C 1 147 ? -0.604 40.010 9.625 1.00 40.06 147 ARG C N 1
ATOM 5243 C CA . ARG C 1 147 ? -0.789 38.563 9.679 1.00 38.58 147 ARG C CA 1
ATOM 5244 C C . ARG C 1 147 ? -0.361 37.986 11.026 1.00 36.71 147 ARG C C 1
ATOM 5245 O O . ARG C 1 147 ? -0.528 36.794 11.278 1.00 37.44 147 ARG C O 1
ATOM 5253 N N . VAL C 1 148 ? 0.187 38.836 11.886 1.00 34.17 148 VAL C N 1
ATOM 5254 C CA . VAL C 1 148 ? 0.647 38.415 13.207 1.00 34.25 148 VAL C CA 1
ATOM 5255 C C . VAL C 1 148 ? -0.490 38.322 14.229 1.00 33.59 148 VAL C C 1
ATOM 5256 O O . VAL C 1 148 ? -0.568 37.365 14.999 1.00 32.98 148 VAL C O 1
ATOM 5260 N N . GLY C 1 149 ? -1.357 39.331 14.235 1.00 35.08 149 GLY C N 1
ATOM 5261 C CA . GLY C 1 149 ? -2.473 39.365 15.166 1.00 34.95 149 GLY C CA 1
ATOM 5262 C C . GLY C 1 149 ? -3.009 40.781 15.289 1.00 35.96 149 GLY C C 1
ATOM 5263 O O . GLY C 1 149 ? -2.585 41.666 14.547 1.00 33.82 149 GLY C O 1
ATOM 5264 N N . ASP C 1 150 ? -3.927 41.010 16.224 1.00 37.36 150 ASP C N 1
ATOM 5265 C CA . ASP C 1 150 ? -4.504 42.344 16.401 1.00 38.34 150 ASP C CA 1
ATOM 5266 C C . ASP C 1 150 ? -3.486 43.348 16.909 1.00 38.30 150 ASP C C 1
ATOM 5267 O O . ASP C 1 150 ? -2.441 42.969 17.432 1.00 38.58 150 ASP C O 1
ATOM 5272 N N . ARG C 1 151 ? -3.797 44.632 16.750 1.00 38.88 151 ARG C N 1
ATOM 5273 C CA . ARG C 1 151 ? -2.920 45.694 17.224 1.00 40.13 151 ARG C CA 1
ATOM 5274 C C . ARG C 1 151 ? -3.098 45.861 18.727 1.00 40.36 151 ARG C C 1
ATOM 5275 O O . ARG C 1 151 ? -4.113 45.452 19.293 1.00 40.57 151 ARG C O 1
ATOM 5283 N N . LEU C 1 152 ? -2.097 46.465 19.359 1.00 40.33 152 LEU C N 1
ATOM 5284 C CA . LEU C 1 152 ? -2.115 46.751 20.786 1.00 41.11 152 LEU C CA 1
ATOM 5285 C C . LEU C 1 152 ? -1.797 48.236 20.862 1.00 41.69 152 LEU C C 1
ATOM 5286 O O . LEU C 1 152 ? -1.100 48.762 19.993 1.00 42.69 152 LEU C O 1
ATOM 5291 N N . LEU C 1 153 ? -2.302 48.921 21.881 1.00 42.91 153 LEU C N 1
ATOM 5292 C CA . LEU C 1 153 ? -2.043 50.352 21.996 1.00 43.99 153 LEU C CA 1
ATOM 5293 C C . LEU C 1 153 ? -1.070 50.714 23.103 1.00 43.70 153 LEU C C 1
ATOM 5294 O O . LEU C 1 153 ? -0.717 51.879 23.273 1.00 45.15 153 LEU C O 1
ATOM 5299 N N . SER C 1 154 ? -0.630 49.718 23.858 1.00 43.70 154 SER C N 1
ATOM 5300 C CA . SER C 1 154 ? 0.312 49.967 24.942 1.00 42.28 154 SER C CA 1
ATOM 5301 C C . SER C 1 154 ? 1.204 48.753 25.144 1.00 40.29 154 SER C C 1
ATOM 5302 O O . SER C 1 154 ? 0.913 47.670 24.645 1.00 38.62 154 SER C O 1
ATOM 5305 N N . TYR C 1 155 ? 2.290 48.948 25.882 1.00 38.56 155 TYR C N 1
ATOM 5306 C CA . TYR C 1 155 ? 3.242 47.884 26.157 1.00 38.52 155 TYR C CA 1
ATOM 5307 C C . TYR C 1 155 ? 3.885 48.168 27.509 1.00 38.33 155 TYR C C 1
ATOM 5308 O O . TYR C 1 155 ? 3.972 49.323 27.924 1.00 36.83 155 TYR C O 1
ATOM 5317 N N . GLU C 1 156 ? 4.329 47.121 28.198 1.00 38.53 156 GLU C N 1
ATOM 5318 C CA . GLU C 1 156 ? 4.957 47.298 29.501 1.00 39.68 156 GLU C CA 1
ATOM 5319 C C . GLU C 1 156 ? 6.247 48.096 29.336 1.00 39.55 156 GLU C C 1
ATOM 5320 O O . GLU C 1 156 ? 7.017 47.873 28.401 1.00 37.29 156 GLU C O 1
ATOM 5326 N N . VAL C 1 157 ? 6.480 49.026 30.254 1.00 39.30 157 VAL C N 1
ATOM 5327 C CA . VAL C 1 157 ? 7.664 49.871 30.209 1.00 40.79 157 VAL C CA 1
ATOM 5328 C C . VAL C 1 157 ? 8.482 49.728 31.483 1.00 42.22 157 VAL C C 1
ATOM 5329 O O . VAL C 1 157 ? 7.927 49.677 32.579 1.00 42.50 157 VAL C O 1
ATOM 5333 N N . LEU C 1 158 ? 9.800 49.659 31.339 1.00 42.66 158 LEU C N 1
ATOM 5334 C CA . LEU C 1 158 ? 10.671 49.549 32.499 1.00 45.33 158 LEU C CA 1
ATOM 5335 C C . LEU C 1 158 ? 10.886 50.930 33.100 1.00 47.83 158 LEU C C 1
ATOM 5336 O O . LEU C 1 158 ? 11.297 51.859 32.406 1.00 48.35 158 LEU C O 1
ATOM 5341 N N . LYS C 1 159 ? 10.599 51.066 34.390 1.00 50.97 159 LYS C N 1
ATOM 5342 C CA . LYS C 1 159 ? 10.777 52.340 35.076 1.00 54.94 159 LYS C CA 1
ATOM 5343 C C . LYS C 1 159 ? 12.254 52.695 35.050 1.00 56.65 159 LYS C C 1
ATOM 5344 O O . LYS C 1 159 ? 13.095 51.902 35.467 1.00 56.47 159 LYS C O 1
ATOM 5358 N N . ARG C 1 161 ? 15.468 55.997 35.304 1.00 63.26 161 ARG C N 1
ATOM 5359 C CA . ARG C 1 161 ? 15.885 57.292 35.819 1.00 63.90 161 ARG C CA 1
ATOM 5360 C C . ARG C 1 161 ? 16.595 58.053 34.706 1.00 63.52 161 ARG C C 1
ATOM 5361 O O . ARG C 1 161 ? 17.806 57.916 34.522 1.00 64.09 161 ARG C O 1
ATOM 5369 N N . LYS C 1 162 ? 15.833 58.846 33.961 1.00 62.82 162 LYS C N 1
ATOM 5370 C CA . LYS C 1 162 ? 16.377 59.631 32.860 1.00 62.76 162 LYS C CA 1
ATOM 5371 C C . LYS C 1 162 ? 17.562 60.471 33.333 1.00 62.43 162 LYS C C 1
ATOM 5372 O O . LYS C 1 162 ? 17.457 61.224 34.300 1.00 62.72 162 LYS C O 1
ATOM 5378 N N . PRO C 1 163 ? 18.713 60.347 32.655 1.00 62.22 163 PRO C N 1
ATOM 5379 C CA . PRO C 1 163 ? 19.911 61.107 33.023 1.00 63.10 163 PRO C CA 1
ATOM 5380 C C . PRO C 1 163 ? 19.736 62.600 32.753 1.00 63.75 163 PRO C C 1
ATOM 5381 O O . PRO C 1 163 ? 19.203 62.991 31.714 1.00 63.63 163 PRO C O 1
ATOM 5385 N N . VAL C 1 164 ? 20.185 63.430 33.689 1.00 64.99 164 VAL C N 1
ATOM 5386 C CA . VAL C 1 164 ? 20.066 64.877 33.536 1.00 66.62 164 VAL C CA 1
ATOM 5387 C C . VAL C 1 164 ? 21.360 65.612 33.870 1.00 67.72 164 VAL C C 1
ATOM 5388 O O . VAL C 1 164 ? 22.339 65.005 34.308 1.00 67.01 164 VAL C O 1
ATOM 5392 N N . VAL C 1 165 ? 21.347 66.924 33.652 1.00 69.84 165 VAL C N 1
ATOM 5393 C CA . VAL C 1 165 ? 22.495 67.782 33.928 1.00 71.65 165 VAL C CA 1
ATOM 5394 C C . VAL C 1 165 ? 22.076 68.899 34.880 1.00 73.20 165 VAL C C 1
ATOM 5395 O O . VAL C 1 165 ? 20.974 69.434 34.764 1.00 73.64 165 VAL C O 1
ATOM 5399 N N . GLU C 1 166 ? 22.954 69.244 35.819 1.00 74.79 166 GLU C N 1
ATOM 5400 C CA . GLU C 1 166 ? 22.668 70.301 36.787 1.00 76.14 166 GLU C CA 1
ATOM 5401 C C . GLU C 1 166 ? 23.773 70.459 37.829 1.00 76.51 166 GLU C C 1
ATOM 5402 O O . GLU C 1 166 ? 24.553 69.499 38.013 1.00 77.17 166 GLU C O 1
ATOM 5408 N N . LYS C 1 169 ? 26.920 69.249 37.058 1.00 60.36 169 LYS C N 1
ATOM 5409 C CA . LYS C 1 169 ? 27.315 67.813 36.980 1.00 60.55 169 LYS C CA 1
ATOM 5410 C C . LYS C 1 169 ? 26.255 66.978 36.266 1.00 59.34 169 LYS C C 1
ATOM 5411 O O . LYS C 1 169 ? 25.147 67.446 36.011 1.00 58.87 169 LYS C O 1
ATOM 5417 N N . VAL C 1 170 ? 26.611 65.739 35.939 1.00 58.21 170 VAL C N 1
ATOM 5418 C CA . VAL C 1 170 ? 25.692 64.825 35.273 1.00 56.72 170 VAL C CA 1
ATOM 5419 C C . VAL C 1 170 ? 25.418 63.645 36.193 1.00 55.29 170 VAL C C 1
ATOM 5420 O O . VAL C 1 170 ? 26.298 63.206 36.932 1.00 54.67 170 VAL C O 1
ATOM 5424 N N . ILE C 1 171 ? 24.192 63.139 36.152 1.00 54.37 171 ILE C N 1
ATOM 5425 C CA . ILE C 1 171 ? 23.814 62.017 36.998 1.00 52.84 171 ILE C CA 1
ATOM 5426 C C . ILE C 1 171 ? 23.124 60.934 36.176 1.00 50.99 171 ILE C C 1
ATOM 5427 O O . ILE C 1 171 ? 22.197 61.218 35.415 1.00 50.23 171 ILE C O 1
ATOM 5432 N N . GLY C 1 172 ? 23.584 59.695 36.326 1.00 47.91 172 GLY C N 1
ATOM 5433 C CA . GLY C 1 172 ? 22.988 58.602 35.580 1.00 45.39 172 GLY C CA 1
ATOM 5434 C C . GLY C 1 172 ? 23.144 57.242 36.236 1.00 43.86 172 GLY C C 1
ATOM 5435 O O . GLY C 1 172 ? 23.314 57.145 37.453 1.00 42.20 172 GLY C O 1
ATOM 5436 N N . GLU C 1 173 ? 23.094 56.192 35.419 1.00 42.20 173 GLU C N 1
ATOM 5437 C CA . GLU C 1 173 ? 23.217 54.820 35.903 1.00 40.61 173 GLU C CA 1
ATOM 5438 C C . GLU C 1 173 ? 24.130 53.996 35.006 1.00 37.86 173 GLU C C 1
ATOM 5439 O O . GLU C 1 173 ? 24.225 54.249 33.802 1.00 36.49 173 GLU C O 1
ATOM 5445 N N . VAL C 1 174 ? 24.784 53.002 35.602 1.00 35.54 174 VAL C N 1
ATOM 5446 C CA . VAL C 1 174 ? 25.653 52.087 34.870 1.00 32.47 174 VAL C CA 1
ATOM 5447 C C . VAL C 1 174 ? 24.708 51.183 34.087 1.00 33.24 174 VAL C C 1
ATOM 5448 O O . VAL C 1 174 ? 23.858 50.506 34.676 1.00 33.97 174 VAL C O 1
ATOM 5452 N N . ALA C 1 175 ? 24.849 51.174 32.767 1.00 31.50 175 ALA C N 1
ATOM 5453 C CA . ALA C 1 175 ? 23.984 50.365 31.917 1.00 30.67 175 ALA C CA 1
ATOM 5454 C C . ALA C 1 175 ? 24.602 49.029 31.528 1.00 31.49 175 ALA C C 1
ATOM 5455 O O . ALA C 1 175 ? 23.934 47.995 31.552 1.00 30.51 175 ALA C O 1
ATOM 5457 N N . ILE C 1 176 ? 25.879 49.062 31.166 1.00 30.94 176 ILE C N 1
ATOM 5458 C CA . ILE C 1 176 ? 26.578 47.863 30.741 1.00 30.70 176 ILE C CA 1
ATOM 5459 C C . ILE C 1 176 ? 28.035 47.834 31.169 1.00 29.29 176 ILE C C 1
ATOM 5460 O O . ILE C 1 176 ? 28.758 48.821 31.030 1.00 28.99 176 ILE C O 1
ATOM 5465 N N . VAL C 1 177 ? 28.456 46.693 31.696 1.00 26.85 177 VAL C N 1
ATOM 5466 C CA . VAL C 1 177 ? 29.847 46.491 32.071 1.00 26.16 177 VAL C CA 1
ATOM 5467 C C . VAL C 1 177 ? 30.263 45.420 31.069 1.00 27.12 177 VAL C C 1
ATOM 5468 O O . VAL C 1 177 ? 29.685 44.331 31.060 1.00 27.27 177 VAL C O 1
ATOM 5472 N N . ASP C 1 178 ? 31.230 45.720 30.203 1.00 25.11 178 ASP C N 1
ATOM 5473 C CA . ASP C 1 178 ? 31.626 44.731 29.205 1.00 24.82 178 ASP C CA 1
ATOM 5474 C C . ASP C 1 178 ? 32.702 43.761 29.664 1.00 23.20 178 ASP C C 1
ATOM 5475 O O . ASP C 1 178 ? 33.092 43.750 30.828 1.00 22.07 178 ASP C O 1
ATOM 5480 N N . THR C 1 179 ? 33.187 42.958 28.724 1.00 24.83 179 THR C N 1
ATOM 5481 C CA . THR C 1 179 ? 34.203 41.946 28.994 1.00 26.56 179 THR C CA 1
ATOM 5482 C C . THR C 1 179 ? 35.474 42.487 29.631 1.00 26.04 179 THR C C 1
ATOM 5483 O O . THR C 1 179 ? 36.086 41.831 30.474 1.00 24.58 179 THR C O 1
ATOM 5487 N N . PHE C 1 180 ? 35.870 43.683 29.215 1.00 23.18 180 PHE C N 1
ATOM 5488 C CA . PHE C 1 180 ? 37.078 44.316 29.722 1.00 23.42 180 PHE C CA 1
ATOM 5489 C C . PHE C 1 180 ? 36.859 44.961 31.086 1.00 24.03 180 PHE C C 1
ATOM 5490 O O . PHE C 1 180 ? 37.811 45.355 31.755 1.00 26.48 180 PHE C O 1
ATOM 5498 N N . GLY C 1 181 ? 35.604 45.074 31.498 1.00 24.36 181 GLY C N 1
ATOM 5499 C CA . GLY C 1 181 ? 35.322 45.715 32.767 1.00 21.99 181 GLY C CA 1
ATOM 5500 C C . GLY C 1 181 ? 35.041 47.197 32.562 1.00 23.34 181 GLY C C 1
ATOM 5501 O O . GLY C 1 181 ? 34.975 47.963 33.528 1.00 22.72 181 GLY C O 1
ATOM 5502 N N . ASN C 1 182 ? 34.902 47.616 31.304 1.00 22.53 182 ASN C N 1
ATOM 5503 C CA . ASN C 1 182 ? 34.598 49.011 31.012 1.00 21.69 182 ASN C CA 1
ATOM 5504 C C . ASN C 1 182 ? 33.159 49.262 31.461 1.00 23.34 182 ASN C C 1
ATOM 5505 O O . ASN C 1 182 ? 32.260 48.445 31.225 1.00 23.05 182 ASN C O 1
ATOM 5510 N N . VAL C 1 183 ? 32.937 50.402 32.098 1.00 23.40 183 VAL C N 1
ATOM 5511 C CA . VAL C 1 183 ? 31.618 50.733 32.606 1.00 23.42 183 VAL C CA 1
ATOM 5512 C C . VAL C 1 183 ? 30.896 51.764 31.750 1.00 26.49 183 VAL C C 1
ATOM 5513 O O . VAL C 1 183 ? 31.241 52.951 31.769 1.00 26.80 183 VAL C O 1
ATOM 5517 N N . SER C 1 184 ? 29.896 51.312 30.998 1.00 25.40 184 SER C N 1
ATOM 5518 C CA . SER C 1 184 ? 29.140 52.215 30.144 1.00 28.24 184 SER C CA 1
ATOM 5519 C C . SER C 1 184 ? 27.855 52.665 30.828 1.00 28.84 184 SER C C 1
ATOM 5520 O O . SER C 1 184 ? 27.090 51.844 31.339 1.00 27.52 184 SER C O 1
ATOM 5523 N N . THR C 1 185 ? 27.629 53.977 30.818 1.00 28.82 185 THR C N 1
ATOM 5524 C CA . THR C 1 185 ? 26.463 54.582 31.443 1.00 28.10 185 THR C CA 1
ATOM 5525 C C . THR C 1 185 ? 25.360 54.861 30.437 1.00 30.42 185 THR C C 1
ATOM 5526 O O . THR C 1 185 ? 25.526 54.650 29.232 1.00 28.35 185 THR C O 1
ATOM 5530 N N . ASN C 1 186 ? 24.230 55.347 30.944 1.00 29.33 186 ASN C N 1
ATOM 5531 C CA . ASN C 1 186 ? 23.096 55.679 30.102 1.00 30.99 186 ASN C CA 1
ATOM 5532 C C . ASN C 1 186 ? 23.152 57.174 29.798 1.00 31.25 186 ASN C C 1
ATOM 5533 O O . ASN C 1 186 ? 22.197 57.755 29.288 1.00 31.54 186 ASN C O 1
ATOM 5538 N N . ILE C 1 187 ? 24.293 57.780 30.116 1.00 32.48 187 ILE C N 1
ATOM 5539 C CA . ILE C 1 187 ? 24.520 59.205 29.901 1.00 32.50 187 ILE C CA 1
ATOM 5540 C C . ILE C 1 187 ? 25.099 59.495 28.520 1.00 34.16 187 ILE C C 1
ATOM 5541 O O . ILE C 1 187 ? 26.250 59.158 28.239 1.00 34.15 187 ILE C O 1
ATOM 5546 N N . PRO C 1 188 ? 24.308 60.118 27.634 1.00 34.73 188 PRO C N 1
ATOM 5547 C CA . PRO C 1 188 ? 24.831 60.427 26.299 1.00 35.90 188 PRO C CA 1
ATOM 5548 C C . PRO C 1 188 ? 26.069 61.307 26.476 1.00 36.88 188 PRO C C 1
ATOM 5549 O O . PRO C 1 188 ? 26.052 62.244 27.274 1.00 36.07 188 PRO C O 1
ATOM 5553 N N . PHE C 1 189 ? 27.141 61.010 25.750 1.00 38.75 189 PHE C N 1
ATOM 5554 C CA . PHE C 1 189 ? 28.361 61.800 25.882 1.00 41.78 189 PHE C CA 1
ATOM 5555 C C . PHE C 1 189 ? 28.157 63.264 25.481 1.00 45.34 189 PHE C C 1
ATOM 5556 O O . PHE C 1 189 ? 28.916 64.136 25.903 1.00 45.52 189 PHE C O 1
ATOM 5564 N N . ASP C 1 190 ? 27.137 63.531 24.668 1.00 48.69 190 ASP C N 1
ATOM 5565 C CA . ASP C 1 190 ? 26.841 64.898 24.233 1.00 51.63 190 ASP C CA 1
ATOM 5566 C C . ASP C 1 190 ? 26.265 65.703 25.389 1.00 52.31 190 ASP C C 1
ATOM 5567 O O . ASP C 1 190 ? 26.606 66.870 25.578 1.00 53.46 190 ASP C O 1
ATOM 5572 N N . LEU C 1 191 ? 25.379 65.073 26.152 1.00 52.05 191 LEU C N 1
ATOM 5573 C CA . LEU C 1 191 ? 24.766 65.720 27.300 1.00 52.43 191 LEU C CA 1
ATOM 5574 C C . LEU C 1 191 ? 25.862 66.106 28.294 1.00 52.63 191 LEU C C 1
ATOM 5575 O O . LEU C 1 191 ? 25.795 67.159 28.931 1.00 53.23 191 LEU C O 1
ATOM 5580 N N . PHE C 1 192 ? 26.873 65.248 28.417 1.00 51.44 192 PHE C N 1
ATOM 5581 C CA . PHE C 1 192 ? 27.991 65.487 29.326 1.00 50.57 192 PHE C CA 1
ATOM 5582 C C . PHE C 1 192 ? 28.839 66.664 28.858 1.00 52.66 192 PHE C C 1
ATOM 5583 O O . PHE C 1 192 ? 29.339 67.437 29.674 1.00 53.16 192 PHE C O 1
ATOM 5591 N N . LEU C 1 193 ? 28.994 66.801 27.546 1.00 55.08 193 LEU C N 1
ATOM 5592 C CA . LEU C 1 193 ? 29.779 67.892 26.982 1.00 58.73 193 LEU C CA 1
ATOM 5593 C C . LEU C 1 193 ? 29.164 69.259 27.270 1.00 60.55 193 LEU C C 1
ATOM 5594 O O . LEU C 1 193 ? 29.843 70.285 27.197 1.00 61.43 193 LEU C O 1
ATOM 5599 N N . LYS C 1 194 ? 27.876 69.272 27.595 1.00 62.41 194 LYS C N 1
ATOM 5600 C CA . LYS C 1 194 ? 27.194 70.518 27.919 1.00 64.27 194 LYS C CA 1
ATOM 5601 C C . LYS C 1 194 ? 27.497 70.877 29.371 1.00 64.89 194 LYS C C 1
ATOM 5602 O O . LYS C 1 194 ? 26.646 71.406 30.084 1.00 64.93 194 LYS C O 1
ATOM 5608 N N . LEU C 1 195 ? 28.717 70.570 29.799 1.00 65.38 195 LEU C N 1
ATOM 5609 C CA . LEU C 1 195 ? 29.167 70.854 31.157 1.00 66.02 195 LEU C CA 1
ATOM 5610 C C . LEU C 1 195 ? 30.452 71.668 31.113 1.00 65.90 195 LEU C C 1
ATOM 5611 O O . LEU C 1 195 ? 31.220 71.686 32.075 1.00 66.14 195 LEU C O 1
ATOM 5616 N N . SER C 1 196 ? 30.679 72.340 29.990 1.00 65.63 196 SER C N 1
ATOM 5617 C CA . SER C 1 196 ? 31.876 73.150 29.809 1.00 65.27 196 SER C CA 1
ATOM 5618 C C . SER C 1 196 ? 33.114 72.314 30.110 1.00 64.24 196 SER C C 1
ATOM 5619 O O . SER C 1 196 ? 34.127 72.825 30.590 1.00 64.47 196 SER C O 1
ATOM 5622 N N . VAL C 1 197 ? 33.013 71.017 29.839 1.00 62.70 197 VAL C N 1
ATOM 5623 C CA . VAL C 1 197 ? 34.129 70.107 30.048 1.00 61.00 197 VAL C CA 1
ATOM 5624 C C . VAL C 1 197 ? 34.805 69.934 28.698 1.00 59.44 197 VAL C C 1
ATOM 5625 O O . VAL C 1 197 ? 34.183 70.150 27.655 1.00 58.72 197 VAL C O 1
ATOM 5629 N N . ASP C 1 198 ? 36.076 69.553 28.716 1.00 57.77 198 ASP C N 1
ATOM 5630 C CA . ASP C 1 198 ? 36.811 69.353 27.479 1.00 57.05 198 ASP C CA 1
ATOM 5631 C C . ASP C 1 198 ? 37.839 68.243 27.651 1.00 55.65 198 ASP C C 1
ATOM 5632 O O . ASP C 1 198 ? 38.214 67.900 28.774 1.00 54.88 198 ASP C O 1
ATOM 5637 N N . PHE C 1 199 ? 38.280 67.671 26.536 1.00 53.90 199 PHE C N 1
ATOM 5638 C CA . PHE C 1 199 ? 39.270 66.610 26.585 1.00 53.01 199 PHE C CA 1
ATOM 5639 C C . PHE C 1 199 ? 40.519 67.107 27.292 1.00 53.52 199 PHE C C 1
ATOM 5640 O O . PHE C 1 199 ? 40.942 68.246 27.095 1.00 54.63 199 PHE C O 1
ATOM 5648 N N . ASP C 1 200 ? 41.082 66.237 28.126 1.00 53.15 200 ASP C N 1
ATOM 5649 C CA . ASP C 1 200 ? 42.273 66.508 28.927 1.00 52.73 200 ASP C CA 1
ATOM 5650 C C . ASP C 1 200 ? 41.904 66.970 30.334 1.00 52.08 200 ASP C C 1
ATOM 5651 O O . ASP C 1 200 ? 42.739 66.940 31.238 1.00 52.56 200 ASP C O 1
ATOM 5656 N N . ASP C 1 201 ? 40.654 67.390 30.521 1.00 51.05 201 ASP C N 1
ATOM 5657 C CA . ASP C 1 201 ? 40.196 67.828 31.838 1.00 50.00 201 ASP C CA 1
ATOM 5658 C C . ASP C 1 201 ? 40.016 66.631 32.766 1.00 49.76 201 ASP C C 1
ATOM 5659 O O . ASP C 1 201 ? 39.728 65.519 32.318 1.00 49.21 201 ASP C O 1
ATOM 5664 N N . VAL C 1 202 ? 40.185 66.864 34.062 1.00 48.45 202 VAL C N 1
ATOM 5665 C CA . VAL C 1 202 ? 40.042 65.808 35.051 1.00 47.39 202 VAL C CA 1
ATOM 5666 C C . VAL C 1 202 ? 38.758 66.003 35.840 1.00 47.16 202 VAL C C 1
ATOM 5667 O O . VAL C 1 202 ? 38.610 66.992 36.554 1.00 47.84 202 VAL C O 1
ATOM 5671 N N . VAL C 1 203 ? 37.827 65.066 35.703 1.00 45.61 203 VAL C N 1
ATOM 5672 C CA . VAL C 1 203 ? 36.560 65.147 36.417 1.00 45.25 203 VAL C CA 1
ATOM 5673 C C . VAL C 1 203 ? 36.550 64.164 37.581 1.00 45.78 203 VAL C C 1
ATOM 5674 O O . VAL C 1 203 ? 37.465 63.353 37.730 1.00 45.83 203 VAL C O 1
ATOM 5678 N N . ARG C 1 204 ? 35.521 64.244 38.415 1.00 46.38 204 ARG C N 1
ATOM 5679 C CA . ARG C 1 204 ? 35.417 63.349 39.559 1.00 47.86 204 ARG C CA 1
ATOM 5680 C C . ARG C 1 204 ? 34.287 62.358 39.354 1.00 47.10 204 ARG C C 1
ATOM 5681 O O . ARG C 1 204 ? 33.158 62.742 39.048 1.00 47.41 204 ARG C O 1
ATOM 5689 N N . VAL C 1 205 ? 34.597 61.079 39.517 1.00 46.45 205 VAL C N 1
ATOM 5690 C CA . VAL C 1 205 ? 33.594 60.038 39.356 1.00 45.68 205 VAL C CA 1
ATOM 5691 C C . VAL C 1 205 ? 33.100 59.632 40.738 1.00 45.53 205 VAL C C 1
ATOM 5692 O O . VAL C 1 205 ? 33.885 59.225 41.595 1.00 43.97 205 VAL C O 1
ATOM 5696 N N . ARG C 1 206 ? 31.796 59.757 40.950 1.00 45.65 206 ARG C N 1
ATOM 5697 C CA . ARG C 1 206 ? 31.201 59.409 42.227 1.00 48.14 206 ARG C CA 1
ATOM 5698 C C . ARG C 1 206 ? 30.290 58.197 42.118 1.00 47.53 206 ARG C C 1
ATOM 5699 O O . ARG C 1 206 ? 29.229 58.255 41.495 1.00 46.62 206 ARG C O 1
ATOM 5707 N N . VAL C 1 207 ? 30.718 57.097 42.726 1.00 47.84 207 VAL C N 1
ATOM 5708 C CA . VAL C 1 207 ? 29.937 55.871 42.725 1.00 49.28 207 VAL C CA 1
ATOM 5709 C C . VAL C 1 207 ? 29.725 55.450 44.169 1.00 50.41 207 VAL C C 1
ATOM 5710 O O . VAL C 1 207 ? 30.680 55.219 44.910 1.00 50.42 207 VAL C O 1
ATOM 5714 N N . GLY C 1 208 ? 28.464 55.369 44.570 1.00 52.45 208 GLY C N 1
ATOM 5715 C CA . GLY C 1 208 ? 28.162 54.998 45.936 1.00 53.56 208 GLY C CA 1
ATOM 5716 C C . GLY C 1 208 ? 28.589 56.104 46.880 1.00 53.88 208 GLY C C 1
ATOM 5717 O O . GLY C 1 208 ? 27.979 57.171 46.914 1.00 54.59 208 GLY C O 1
ATOM 5718 N N . ARG C 1 209 ? 29.652 55.854 47.635 1.00 54.33 209 ARG C N 1
ATOM 5719 C CA . ARG C 1 209 ? 30.162 56.821 48.599 1.00 54.18 209 ARG C CA 1
ATOM 5720 C C . ARG C 1 209 ? 31.637 57.094 48.334 1.00 52.36 209 ARG C C 1
ATOM 5721 O O . ARG C 1 209 ? 32.306 57.770 49.115 1.00 51.60 209 ARG C O 1
ATOM 5729 N N . LYS C 1 210 ? 32.139 56.559 47.226 1.00 50.75 210 LYS C N 1
ATOM 5730 C CA . LYS C 1 210 ? 33.537 56.742 46.853 1.00 49.41 210 LYS C CA 1
ATOM 5731 C C . LYS C 1 210 ? 33.659 57.755 45.724 1.00 47.76 210 LYS C C 1
ATOM 5732 O O . LYS C 1 210 ? 32.723 57.953 44.950 1.00 46.63 210 LYS C O 1
ATOM 5738 N N . GLU C 1 211 ? 34.821 58.393 45.637 1.00 46.38 211 GLU C N 1
ATOM 5739 C CA . GLU C 1 211 ? 35.074 59.377 44.598 1.00 45.47 211 GLU C CA 1
ATOM 5740 C C . GLU C 1 211 ? 36.449 59.128 44.000 1.00 43.77 211 GLU C C 1
ATOM 5741 O O . GLU C 1 211 ? 37.412 58.856 44.720 1.00 42.26 211 GLU C O 1
ATOM 5747 N N . PHE C 1 212 ? 36.531 59.214 42.676 1.00 41.88 212 PHE C N 1
ATOM 5748 C CA . PHE C 1 212 ? 37.784 58.988 41.966 1.00 40.86 212 PHE C CA 1
ATOM 5749 C C . PHE C 1 212 ? 38.049 60.141 41.008 1.00 40.35 212 PHE C C 1
ATOM 5750 O O . PHE C 1 212 ? 37.134 60.867 40.627 1.00 39.49 212 PHE C O 1
ATOM 5758 N N . LYS C 1 213 ? 39.308 60.294 40.616 1.00 41.02 213 LYS C N 1
ATOM 5759 C CA . LYS C 1 213 ? 39.694 61.319 39.655 1.00 42.68 213 LYS C CA 1
ATOM 5760 C C . LYS C 1 213 ? 39.828 60.607 38.312 1.00 41.63 213 LYS C C 1
ATOM 5761 O O . LYS C 1 213 ? 40.484 59.566 38.219 1.00 41.43 213 LYS C O 1
ATOM 5767 N N . ALA C 1 214 ? 39.198 61.159 37.279 1.00 39.80 214 ALA C N 1
ATOM 5768 C CA . ALA C 1 214 ? 39.254 60.560 35.951 1.00 38.03 214 ALA C CA 1
ATOM 5769 C C . ALA C 1 214 ? 39.490 61.620 34.880 1.00 37.42 214 ALA C C 1
ATOM 5770 O O . ALA C 1 214 ? 38.880 62.691 34.901 1.00 36.22 214 ALA C O 1
ATOM 5772 N N . ALA C 1 215 ? 40.377 61.310 33.941 1.00 36.99 215 ALA C N 1
ATOM 5773 C CA . ALA C 1 215 ? 40.701 62.230 32.856 1.00 37.53 215 ALA C CA 1
ATOM 5774 C C . ALA C 1 215 ? 39.768 62.030 31.666 1.00 36.23 215 ALA C C 1
ATOM 5775 O O . ALA C 1 215 ? 39.438 60.901 31.302 1.00 36.91 215 ALA C O 1
ATOM 5777 N N . VAL C 1 216 ? 39.324 63.130 31.075 1.00 34.70 216 VAL C N 1
ATOM 5778 C CA . VAL C 1 216 ? 38.458 63.052 29.913 1.00 35.34 216 VAL C CA 1
ATOM 5779 C C . VAL C 1 216 ? 39.380 62.827 28.719 1.00 36.65 216 VAL C C 1
ATOM 5780 O O . VAL C 1 216 ? 40.189 63.691 28.382 1.00 38.16 216 VAL C O 1
ATOM 5784 N N . ALA C 1 217 ? 39.274 61.658 28.094 1.00 35.97 217 ALA C N 1
ATOM 5785 C CA . ALA C 1 217 ? 40.124 61.332 26.957 1.00 35.57 217 ALA C CA 1
ATOM 5786 C C . ALA C 1 217 ? 39.337 60.712 25.808 1.00 35.77 217 ALA C C 1
ATOM 5787 O O . ALA C 1 217 ? 38.135 60.474 25.922 1.00 34.32 217 ALA C O 1
ATOM 5789 N N . LYS C 1 218 ? 40.030 60.459 24.700 1.00 35.53 218 LYS C N 1
ATOM 5790 C CA . LYS C 1 218 ? 39.412 59.875 23.516 1.00 37.03 218 LYS C CA 1
ATOM 5791 C C . LYS C 1 218 ? 39.693 58.382 23.429 1.00 36.51 218 LYS C C 1
ATOM 5792 O O . LYS C 1 218 ? 38.789 57.587 23.172 1.00 38.52 218 LYS C O 1
ATOM 5798 N N . ALA C 1 219 ? 40.950 58.009 23.652 1.00 35.39 219 ALA C N 1
ATOM 5799 C CA . ALA C 1 219 ? 41.371 56.614 23.592 1.00 34.74 219 ALA C CA 1
ATOM 5800 C C . ALA C 1 219 ? 42.016 56.166 24.901 1.00 33.26 219 ALA C C 1
ATOM 5801 O O . ALA C 1 219 ? 42.634 56.965 25.607 1.00 32.78 219 ALA C O 1
ATOM 5803 N N . PHE C 1 220 ? 41.873 54.879 25.207 1.00 31.08 220 PHE C N 1
ATOM 5804 C CA . PHE C 1 220 ? 42.431 54.292 26.423 1.00 30.25 220 PHE C CA 1
ATOM 5805 C C . PHE C 1 220 ? 43.903 54.661 26.592 1.00 30.79 220 PHE C C 1
ATOM 5806 O O . PHE C 1 220 ? 44.352 54.988 27.694 1.00 29.38 220 PHE C O 1
ATOM 5814 N N . GLY C 1 221 ? 44.648 54.595 25.492 1.00 30.95 221 GLY C N 1
ATOM 5815 C CA . GLY C 1 221 ? 46.068 54.905 25.521 1.00 33.18 221 GLY C CA 1
ATOM 5816 C C . GLY C 1 221 ? 46.421 56.367 25.738 1.00 34.95 221 GLY C C 1
ATOM 5817 O O . GLY C 1 221 ? 47.604 56.713 25.790 1.00 35.72 221 GLY C O 1
ATOM 5818 N N . ASP C 1 222 ? 45.413 57.228 25.858 1.00 34.46 222 ASP C N 1
ATOM 5819 C CA . ASP C 1 222 ? 45.658 58.649 26.087 1.00 37.10 222 ASP C CA 1
ATOM 5820 C C . ASP C 1 222 ? 46.111 58.897 27.525 1.00 37.65 222 ASP C C 1
ATOM 5821 O O . ASP C 1 222 ? 46.532 60.001 27.869 1.00 38.63 222 ASP C O 1
ATOM 5826 N N . VAL C 1 223 ? 46.021 57.868 28.363 1.00 36.88 223 VAL C N 1
ATOM 5827 C CA . VAL C 1 223 ? 46.434 57.986 29.757 1.00 36.24 223 VAL C CA 1
ATOM 5828 C C . VAL C 1 223 ? 47.424 56.886 30.084 1.00 36.77 223 VAL C C 1
ATOM 5829 O O . VAL C 1 223 ? 47.562 55.928 29.325 1.00 37.90 223 VAL C O 1
ATOM 5833 N N . ASP C 1 224 ? 48.114 57.019 31.212 1.00 37.07 224 ASP C N 1
ATOM 5834 C CA . ASP C 1 224 ? 49.078 56.003 31.612 1.00 38.72 224 ASP C CA 1
ATOM 5835 C C . ASP C 1 224 ? 48.342 54.704 31.915 1.00 38.41 224 ASP C C 1
ATOM 5836 O O . ASP C 1 224 ? 47.145 54.708 32.206 1.00 38.25 224 ASP C O 1
ATOM 5841 N N . THR C 1 225 ? 49.058 53.591 31.830 1.00 38.77 225 THR C N 1
ATOM 5842 C CA . THR C 1 225 ? 48.465 52.290 32.094 1.00 39.89 225 THR C CA 1
ATOM 5843 C C . THR C 1 225 ? 47.909 52.258 33.510 1.00 38.84 225 THR C C 1
ATOM 5844 O O . THR C 1 225 ? 48.516 52.794 34.432 1.00 38.97 225 THR C O 1
ATOM 5848 N N . GLY C 1 226 ? 46.744 51.645 33.674 1.00 36.88 226 GLY C N 1
ATOM 5849 C CA . GLY C 1 226 ? 46.136 51.562 34.988 1.00 36.44 226 GLY C CA 1
ATOM 5850 C C . GLY C 1 226 ? 45.370 52.799 35.426 1.00 35.88 226 GLY C C 1
ATOM 5851 O O . GLY C 1 226 ? 44.719 52.784 36.470 1.00 36.02 226 GLY C O 1
ATOM 5852 N N . GLU C 1 227 ? 45.432 53.870 34.638 1.00 35.17 227 GLU C N 1
ATOM 5853 C CA . GLU C 1 227 ? 44.735 55.104 34.987 1.00 35.00 227 GLU C CA 1
ATOM 5854 C C . GLU C 1 227 ? 43.286 55.103 34.515 1.00 34.44 227 GLU C C 1
ATOM 5855 O O . GLU C 1 227 ? 42.946 54.449 33.530 1.00 32.65 227 GLU C O 1
ATOM 5861 N N . LEU C 1 228 ? 42.442 55.848 35.225 1.00 32.39 228 LEU C N 1
ATOM 5862 C CA . LEU C 1 228 ? 41.027 55.956 34.894 1.00 32.49 228 LEU C CA 1
ATOM 5863 C C . LEU C 1 228 ? 40.795 57.029 33.839 1.00 33.04 228 LEU C C 1
ATOM 5864 O O . LEU C 1 228 ? 41.495 58.040 33.802 1.00 33.08 228 LEU C O 1
ATOM 5869 N N . LEU C 1 229 ? 39.804 56.805 32.984 1.00 31.83 229 LEU C N 1
ATOM 5870 C CA . LEU C 1 229 ? 39.471 57.772 31.953 1.00 31.00 229 LEU C CA 1
ATOM 5871 C C . LEU C 1 229 ? 37.975 57.766 31.717 1.00 31.37 229 LEU C C 1
ATOM 5872 O O . LEU C 1 229 ? 37.288 56.786 32.009 1.00 30.41 229 LEU C O 1
ATOM 5877 N N . VAL C 1 230 ? 37.477 58.884 31.209 1.00 31.44 230 VAL C N 1
ATOM 5878 C CA . VAL C 1 230 ? 36.072 59.041 30.886 1.00 31.98 230 VAL C CA 1
ATOM 5879 C C . VAL C 1 230 ? 36.068 59.349 29.396 1.00 32.36 230 VAL C C 1
ATOM 5880 O O . VAL C 1 230 ? 36.836 60.200 28.939 1.00 33.63 230 VAL C O 1
ATOM 5884 N N . HIS C 1 231 ? 35.219 58.671 28.635 1.00 30.94 231 HIS C N 1
ATOM 5885 C CA . HIS C 1 231 ? 35.188 58.907 27.197 1.00 32.30 231 HIS C CA 1
ATOM 5886 C C . HIS C 1 231 ? 33.903 58.405 26.549 1.00 31.97 231 HIS C C 1
ATOM 5887 O O . HIS C 1 231 ? 33.059 57.790 27.202 1.00 32.42 231 HIS C O 1
ATOM 5894 N N . PRO C 1 232 ? 33.731 58.672 25.248 1.00 31.92 232 PRO C N 1
ATOM 5895 C CA . PRO C 1 232 ? 32.519 58.206 24.573 1.00 32.06 232 PRO C CA 1
ATOM 5896 C C . PRO C 1 232 ? 32.731 56.794 24.026 1.00 32.14 232 PRO C C 1
ATOM 5897 O O . PRO C 1 232 ? 33.725 56.538 23.343 1.00 32.58 232 PRO C O 1
ATOM 5901 N N . ASP C 1 233 ? 31.823 55.870 24.328 1.00 31.03 233 ASP C N 1
ATOM 5902 C CA . ASP C 1 233 ? 31.994 54.521 23.800 1.00 31.60 233 ASP C CA 1
ATOM 5903 C C . ASP C 1 233 ? 31.511 54.496 22.351 1.00 31.48 233 ASP C C 1
ATOM 5904 O O . ASP C 1 233 ? 31.085 55.523 21.822 1.00 29.92 233 ASP C O 1
ATOM 5909 N N . SER C 1 234 ? 31.578 53.332 21.714 1.00 30.70 234 SER C N 1
ATOM 5910 C CA . SER C 1 234 ? 31.187 53.203 20.312 1.00 32.02 234 SER C CA 1
ATOM 5911 C C . SER C 1 234 ? 29.723 53.479 19.994 1.00 30.72 234 SER C C 1
ATOM 5912 O O . SER C 1 234 ? 29.324 53.407 18.834 1.00 31.07 234 SER C O 1
ATOM 5915 N N . ALA C 1 235 ? 28.925 53.790 21.008 1.00 31.50 235 ALA C N 1
ATOM 5916 C CA . ALA C 1 235 ? 27.508 54.073 20.788 1.00 31.02 235 ALA C CA 1
ATOM 5917 C C . ALA C 1 235 ? 27.151 55.508 21.176 1.00 32.49 235 ALA C C 1
ATOM 5918 O O . ALA C 1 235 ? 25.980 55.889 21.165 1.00 33.21 235 ALA C O 1
ATOM 5920 N N . GLY C 1 236 ? 28.163 56.299 21.520 1.00 32.40 236 GLY C N 1
ATOM 5921 C CA . GLY C 1 236 ? 27.924 57.685 21.882 1.00 33.38 236 GLY C CA 1
ATOM 5922 C C . GLY C 1 236 ? 27.596 57.917 23.345 1.00 34.24 236 GLY C C 1
ATOM 5923 O O . GLY C 1 236 ? 27.195 59.019 23.720 1.00 35.57 236 GLY C O 1
ATOM 5924 N N . PHE C 1 237 ? 27.764 56.891 24.174 1.00 31.93 237 PHE C N 1
ATOM 5925 C CA . PHE C 1 237 ? 27.480 57.008 25.600 1.00 31.43 237 PHE C CA 1
ATOM 5926 C C . PHE C 1 237 ? 28.751 57.185 26.416 1.00 29.61 237 PHE C C 1
ATOM 5927 O O . PHE C 1 237 ? 29.811 56.665 26.063 1.00 28.29 237 PHE C O 1
ATOM 5935 N N . LEU C 1 238 ? 28.642 57.925 27.513 1.00 29.51 238 LEU C N 1
ATOM 5936 C CA . LEU C 1 238 ? 29.784 58.156 28.379 1.00 29.38 238 LEU C CA 1
ATOM 5937 C C . LEU C 1 238 ? 30.167 56.838 29.031 1.00 29.08 238 LEU C C 1
ATOM 5938 O O . LEU C 1 238 ? 29.329 56.161 29.635 1.00 29.11 238 LEU C O 1
ATOM 5943 N N . GLU C 1 239 ? 31.436 56.474 28.904 1.00 28.44 239 GLU C N 1
ATOM 5944 C CA . GLU C 1 239 ? 31.926 55.229 29.472 1.00 28.24 239 GLU C CA 1
ATOM 5945 C C . GLU C 1 239 ? 33.174 55.483 30.303 1.00 28.72 239 GLU C C 1
ATOM 5946 O O . GLU C 1 239 ? 34.028 56.291 29.936 1.00 28.14 239 GLU C O 1
ATOM 5952 N N . ILE C 1 240 ? 33.263 54.795 31.434 1.00 28.61 240 ILE C N 1
ATOM 5953 C CA . ILE C 1 240 ? 34.408 54.919 32.318 1.00 28.16 240 ILE C CA 1
ATOM 5954 C C . ILE C 1 240 ? 35.240 53.654 32.175 1.00 27.80 240 ILE C C 1
ATOM 5955 O O . ILE C 1 240 ? 34.711 52.544 32.221 1.00 26.91 240 ILE C O 1
ATOM 5960 N N . ALA C 1 241 ? 36.544 53.822 31.993 1.00 26.28 241 ALA C N 1
ATOM 5961 C CA . ALA C 1 241 ? 37.424 52.681 31.827 1.00 27.01 241 ALA C CA 1
ATOM 5962 C C . ALA C 1 241 ? 38.782 52.924 32.439 1.00 26.70 241 ALA C C 1
ATOM 5963 O O . ALA C 1 241 ? 39.138 54.052 32.774 1.00 26.35 241 ALA C O 1
ATOM 5965 N N . VAL C 1 242 ? 39.528 51.835 32.580 1.00 25.11 242 VAL C N 1
ATOM 5966 C CA . VAL C 1 242 ? 40.880 51.857 33.105 1.00 25.80 242 VAL C CA 1
ATOM 5967 C C . VAL C 1 242 ? 41.752 51.360 31.963 1.00 26.22 242 VAL C C 1
ATOM 5968 O O . VAL C 1 242 ? 41.539 50.259 31.455 1.00 25.57 242 VAL C O 1
ATOM 5972 N N . ASN C 1 243 ? 42.725 52.163 31.552 1.00 26.77 243 ASN C N 1
ATOM 5973 C CA . ASN C 1 243 ? 43.601 51.753 30.464 1.00 28.64 243 ASN C CA 1
ATOM 5974 C C . ASN C 1 243 ? 44.328 50.460 30.814 1.00 29.12 243 ASN C C 1
ATOM 5975 O O . ASN C 1 243 ? 45.075 50.401 31.790 1.00 30.85 243 ASN C O 1
ATOM 5980 N N . LEU C 1 244 ? 44.102 49.429 30.004 1.00 28.44 244 LEU C N 1
ATOM 5981 C CA . LEU C 1 244 ? 44.708 48.119 30.220 1.00 28.61 244 LEU C CA 1
ATOM 5982 C C . LEU C 1 244 ? 44.303 47.578 31.586 1.00 28.46 244 LEU C C 1
ATOM 5983 O O . LEU C 1 244 ? 45.057 46.839 32.212 1.00 29.68 244 LEU C O 1
ATOM 5988 N N . GLY C 1 245 ? 43.106 47.954 32.035 1.00 28.80 245 GLY C N 1
ATOM 5989 C CA . GLY C 1 245 ? 42.612 47.507 33.325 1.00 26.88 245 GLY C CA 1
ATOM 5990 C C . GLY C 1 245 ? 41.109 47.305 33.340 1.00 27.71 245 GLY C C 1
ATOM 5991 O O . GLY C 1 245 ? 40.446 47.424 32.306 1.00 26.28 245 GLY C O 1
ATOM 5992 N N . ASP C 1 246 ? 40.570 47.027 34.526 1.00 27.08 246 ASP C N 1
ATOM 5993 C CA . ASP C 1 246 ? 39.145 46.767 34.720 1.00 26.83 246 ASP C CA 1
ATOM 5994 C C . ASP C 1 246 ? 38.473 47.844 35.580 1.00 27.58 246 ASP C C 1
ATOM 5995 O O . ASP C 1 246 ? 38.588 47.822 36.805 1.00 26.59 246 ASP C O 1
ATOM 6000 N N . ALA C 1 247 ? 37.758 48.767 34.942 1.00 26.45 247 ALA C N 1
ATOM 6001 C CA . ALA C 1 247 ? 37.080 49.844 35.656 1.00 26.30 247 ALA C CA 1
ATOM 6002 C C . ALA C 1 247 ? 36.050 49.337 36.667 1.00 28.37 247 ALA C C 1
ATOM 6003 O O . ALA C 1 247 ? 35.959 49.862 37.780 1.00 26.99 247 ALA C O 1
ATOM 6005 N N . SER C 1 248 ? 35.274 48.325 36.283 1.00 28.31 248 SER C N 1
ATOM 6006 C CA . SER C 1 248 ? 34.249 47.780 37.170 1.00 30.02 248 SER C CA 1
ATOM 6007 C C . SER C 1 248 ? 34.858 47.296 38.484 1.00 31.12 248 SER C C 1
ATOM 6008 O O . SER C 1 248 ? 34.230 47.402 39.539 1.00 30.22 248 SER C O 1
ATOM 6011 N N . GLN C 1 249 ? 36.072 46.755 38.411 1.00 31.66 249 GLN C N 1
ATOM 6012 C CA . GLN C 1 249 ? 36.774 46.265 39.595 1.00 34.15 249 GLN C CA 1
ATOM 6013 C C . GLN C 1 249 ? 37.338 47.420 40.416 1.00 33.96 249 GLN C C 1
ATOM 6014 O O . GLN C 1 249 ? 37.235 47.431 41.642 1.00 32.72 249 GLN C O 1
ATOM 6020 N N . VAL C 1 250 ? 37.954 48.381 39.737 1.00 33.59 250 VAL C N 1
ATOM 6021 C CA . VAL C 1 250 ? 38.523 49.538 40.417 1.00 34.20 250 VAL C CA 1
ATOM 6022 C C . VAL C 1 250 ? 37.439 50.345 41.117 1.00 34.88 250 VAL C C 1
ATOM 6023 O O . VAL C 1 250 ? 37.567 50.685 42.293 1.00 36.61 250 VAL C O 1
ATOM 6027 N N . LEU C 1 251 ? 36.372 50.650 40.387 1.00 35.17 251 LEU C N 1
ATOM 6028 C CA . LEU C 1 251 ? 35.270 51.428 40.933 1.00 36.15 251 LEU C CA 1
ATOM 6029 C C . LEU C 1 251 ? 34.373 50.556 41.796 1.00 38.02 251 LEU C C 1
ATOM 6030 O O . LEU C 1 251 ? 33.507 51.065 42.505 1.00 38.54 251 LEU C O 1
ATOM 6035 N N . SER C 1 252 ? 34.585 49.244 41.724 1.00 37.92 252 SER C N 1
ATOM 6036 C CA . SER C 1 252 ? 33.787 48.290 42.482 1.00 38.78 252 SER C CA 1
ATOM 6037 C C . SER C 1 252 ? 32.322 48.640 42.252 1.00 38.71 252 SER C C 1
ATOM 6038 O O . SER C 1 252 ? 31.577 48.918 43.195 1.00 39.18 252 SER C O 1
ATOM 6041 N N . VAL C 1 253 ? 31.921 48.625 40.984 1.00 38.13 253 VAL C N 1
ATOM 6042 C CA . VAL C 1 253 ? 30.560 48.971 40.595 1.00 37.51 253 VAL C CA 1
ATOM 6043 C C . VAL C 1 253 ? 29.922 47.890 39.723 1.00 38.03 253 VAL C C 1
ATOM 6044 O O . VAL C 1 253 ? 30.612 47.117 39.065 1.00 37.75 253 VAL C O 1
ATOM 6048 N N . LYS C 1 254 ? 28.595 47.846 39.722 1.00 39.68 254 LYS C N 1
ATOM 6049 C CA . LYS C 1 254 ? 27.860 46.869 38.934 1.00 40.40 254 LYS C CA 1
ATOM 6050 C C . LYS C 1 254 ? 26.741 47.577 38.185 1.00 40.34 254 LYS C C 1
ATOM 6051 O O . LYS C 1 254 ? 26.388 48.708 38.508 1.00 40.12 254 LYS C O 1
ATOM 6057 N N . GLU C 1 255 ? 26.188 46.915 37.180 1.00 39.81 255 GLU C N 1
ATOM 6058 C CA . GLU C 1 255 ? 25.116 47.506 36.396 1.00 40.96 255 GLU C CA 1
ATOM 6059 C C . GLU C 1 255 ? 23.971 47.924 37.320 1.00 41.75 255 GLU C C 1
ATOM 6060 O O . GLU C 1 255 ? 23.789 47.351 38.396 1.00 40.25 255 GLU C O 1
ATOM 6066 N N . GLY C 1 256 ? 23.212 48.933 36.901 1.00 41.55 256 GLY C N 1
ATOM 6067 C CA . GLY C 1 256 ? 22.115 49.420 37.717 1.00 40.94 256 GLY C CA 1
ATOM 6068 C C . GLY C 1 256 ? 22.596 50.453 38.726 1.00 41.07 256 GLY C C 1
ATOM 6069 O O . GLY C 1 256 ? 21.813 51.262 39.222 1.00 40.52 256 GLY C O 1
ATOM 6070 N N . ASP C 1 257 ? 23.889 50.425 39.032 1.00 40.55 257 ASP C N 1
ATOM 6071 C CA . ASP C 1 257 ? 24.473 51.363 39.982 1.00 41.22 257 ASP C CA 1
ATOM 6072 C C . ASP C 1 257 ? 24.410 52.805 39.500 1.00 42.83 257 ASP C C 1
ATOM 6073 O O . ASP C 1 257 ? 24.723 53.104 38.347 1.00 40.34 257 ASP C O 1
ATOM 6078 N N . GLU C 1 258 ? 24.011 53.694 40.403 1.00 44.53 258 GLU C N 1
ATOM 6079 C CA . GLU C 1 258 ? 23.912 55.115 40.107 1.00 47.41 258 GLU C CA 1
ATOM 6080 C C . GLU C 1 258 ? 25.307 55.729 40.111 1.00 47.38 258 GLU C C 1
ATOM 6081 O O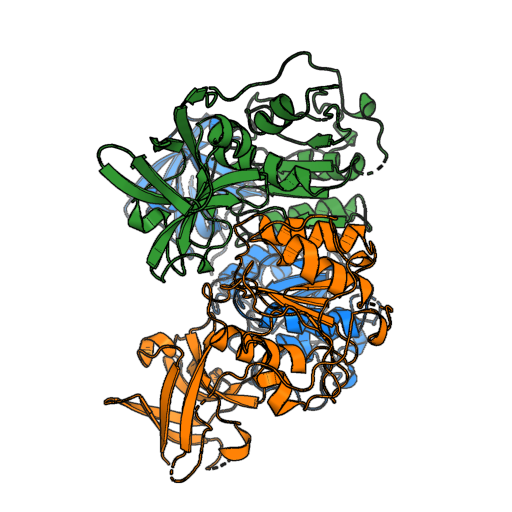 . GLU C 1 258 ? 26.109 55.447 40.997 1.00 48.69 258 GLU C O 1
ATOM 6087 N N . ILE C 1 259 ? 25.605 56.556 39.116 1.00 47.78 259 ILE C N 1
ATOM 6088 C CA . ILE C 1 259 ? 26.912 57.198 39.048 1.00 48.68 259 ILE C CA 1
ATOM 6089 C C . ILE C 1 259 ? 26.769 58.703 38.898 1.00 49.01 259 ILE C C 1
ATOM 6090 O O . ILE C 1 259 ? 25.792 59.199 38.337 1.00 48.25 259 ILE C O 1
ATOM 6095 N N . GLU C 1 260 ? 27.761 59.423 39.403 1.00 50.38 260 GLU C N 1
ATOM 6096 C CA . GLU C 1 260 ? 27.762 60.874 39.351 1.00 52.29 260 GLU C CA 1
ATOM 6097 C C . GLU C 1 260 ? 29.108 61.380 38.855 1.00 52.15 260 GLU C C 1
ATOM 6098 O O . GLU C 1 260 ? 30.159 60.892 39.268 1.00 51.72 260 GLU C O 1
ATOM 6104 N N . ILE C 1 261 ? 29.070 62.353 37.955 1.00 53.16 261 ILE C N 1
ATOM 6105 C CA . ILE C 1 261 ? 30.290 62.934 37.420 1.00 53.81 261 ILE C CA 1
ATOM 6106 C C . ILE C 1 261 ? 30.238 64.434 37.676 1.00 55.62 261 ILE C C 1
ATOM 6107 O O . ILE C 1 261 ? 29.348 65.122 37.177 1.00 55.64 261 ILE C O 1
ATOM 6112 N N . CYS C 1 262 ? 31.180 64.932 38.469 1.00 57.17 262 CYS C N 1
ATOM 6113 C CA . CYS C 1 262 ? 31.246 66.353 38.784 1.00 59.42 262 CYS C CA 1
ATOM 6114 C C . CYS C 1 262 ? 32.354 67.020 37.982 1.00 59.62 262 CYS C C 1
ATOM 6115 O O . CYS C 1 262 ? 33.535 66.817 38.334 1.00 59.76 262 CYS C O 1
#

Foldseek 3Di:
DEEEACQDPVDCLVVLLVVLLCVLPVPDDYDYLDNNDHQLPLLLLLVSVQLVVVPDAALEAYQYENPPPQLHPFFFKWAFQRRYMYGYTLPASPQNVCVVRNDDWMFTQDQCVQFSDNDDDRHPCSRGPRSSVSSCSNVPDRPNRHDTDDDTDHDDDDWADDDQKIKWFFNDQDPQQKTWTPAFVVRVCVSVDDAQGWKWKDFDPDIDIEGAHDDLVVDDAQGWYWYQPPRRTIIIQGRVHHPCVVSVHDGGTMMMIGD/DEEEACQDPVDCLVVLLVVLLCVLPVPDDYDYLDNNDHQLCLLLLLVSVVLVVVPDAALAEYQYENPPPFLHPFFFKWAFQSRYMYTYTLAASNQNVCVVGNDPWMFTQDQQVQFSDNDDDSHRCSRGPRSSNSSCSNVPDPPNRHDTDDDTDHDDDDWADPLTKFFFNDQDPQQKTFTPAQVVRVPVDAQDWKWKDFDPDIDIEGAHDDLVVDDAQGWYWYQPPSRTIIIDGNVHHVCVVVVHDGGTMMGMGD/DEEEACQDPPDCLVVLLVVLLCVLPVPDDYDYLDNNDHQLCLLLLLVSVVLVVVPDAALEEYQYENPPPQLHPFFFKWAFQSRYMYTYTLAASPQNVCVVRNHDWMFTQDQQVQFSDNDDDRHRCSRTPRSSNSSCSSVDDPVNRHDTDDDGDHDDDDWADVQIKFFFRDQDPQQKTWTPAQVVRNVVPVDDAQDWKWKDFDHDIDIEGEHDDLVVDDAQGWYWYQPPRRTIIIQGRVHHPCVVVVDDGRTMMGID

Sequence (769 aa):
IGFLTDWGLKSHYVGVAKAVIKRINPSAEIIDITHEVEPFNVRKASHVLYRASLDFPPSTVFLVVVDYGVGTSRKAIVKTKNDQYFVAPDNGVLTVVAEEYGVAEIREIENRELFYKKNPSFTFHGRDIFAPVAAHLDGLPLERVGDRLLSYEVLKRKPVVENEKVIGEVAIVDTFGNVSTNIPFDLFLKLSVDFDDVVRVRVGRKEFKAAVAKAFGDVDTGELLVHPDSAGFLEIAVNLGDASQVLSVKEGDEIEICRIGFLTDWGLKSHYVGVAKAVIKRINPSAEIIDITHEVEPFNVRKASHVLYRASLDFPPSTVFLVVVDYGVGTSRKAIVKTKNDQYFVAPDNGVLTVVAEEYGVAEIREIENRELFYKKNPSFTFHGRDIFAPVAAHLDGLPLERVGDRLLSYEVLKRKPVVEKVIGEVAIVDTFGNVSTNIPFDLFLVDFDDVVRVRVGRKEFKAAVAKAFGDVDTGELLVHPDSAGFLEIAVNLGDASQVLSVKEGDEIEICRIGFLTDWGLKSHYVGVAKAVIKRINPSAEIIDITHEVEPFNVRKASHVLYRASLDFPPSTVFLVVVDYGVGTSRKAIVKTKNDQYFVAPDNGVLTVVAEEYGVAEIREIENRELFYKKNPSFTFHGRDIFAPVAAHLDGLPLERVGDRLLSYEVLKRKPVVEKVIGEVAIVDTFGNVSTNIPFDLFLKLSVDFDDVVRVRVGRKEFKAAVAKAFGDVDTGELLVHPDSAGFLEIAVNLGDASQVLSVKEGDEIEIC

Nearest PDB structures (foldseek):
  2zbu-assembly1_A  TM=1.001E+00  e=1.201E-54  Thermotoga maritima MSB8
  2zbv-assembly1_C  TM=9.924E-01  e=2.120E-53  Thermotoga maritima MSB8
  7ccg-assembly1_A  TM=9.282E-01  e=5.195E-28  Streptomyces noursei
  5lmz-assembly1_A  TM=9.201E-01  e=4.385E-24  Streptomyces sp. MA37
  7xto-assembly1_D  TM=9.148E-01  e=3.955E-23  Umezawaea tangerina

CATH classification: 3.40.50.10790 (+1 more: 2.40.30.90)

Radius of gyration: 26.93 Å; Cα contacts (8 Å, |Δi|>4): 1900; chains: 3; bounding box: 75×78×57 Å

InterPro domains:
  IPR002747 S-adenosyl-l-methionine hydroxide adenosyltransferase [PIRSF006779] (1-262)
  IPR002747 S-adenosyl-l-methionine hydroxide adenosyltransferase [PTHR35092] (1-262)
  IPR023227 S-adenosyl-l-methionine hydroxide adenosyltransferase, C-terminal domain superfamily [G3DSA:2.40.30.90] (161-263)
  IPR023227 S-adenosyl-l-methionine hydroxide adenosyltransferase, C-terminal domain superfamily [SSF101852] (162-262)
  IPR023228 S-adenosyl-l-methionine hydroxide adenosyltransferase, N-terminal domain superfamily [G3DSA:3.40.50.10790] (1-160)
  IPR023228 S-adenosyl-l-methionine hydroxide adenosyltransferase, N-terminal domain superfamily [SSF102522] (1-160)
  IPR046469 S-adenosyl-l-methionine hydroxide adenosyltransferase, N-terminal domain [PF01887] (2-149)
  IPR046470 S-adenosyl-l-methionine hydroxide adenosyltransferase, C-terminal domain [PF20257] (172-260)

Secondary structure (DSSP, 8-state):
-EEEESS-SSSSHHHHHHHHHHHH-TT---EEEES-S-TT-HHHHHHHHHHHHTTSPTT-EEEEE--TTTTSSPPEE--BTTS-EEEEESSSTTHHHHHHH-B---BB---GGGSSSSS--SS-HIIIIIHHHHHHH----GGGS--B-S---------EEETTEEEEEEEEE-TT--EEEEEEHHHHGGGS--TT-EEEEEETTEEEEEEE-SSGGGS-TT-EEEEE-TTSEEEEEETTS-HHHHHT--TT-EEEEE-/-EEEESS-SSSSHHHHHHHHHHHH-TT---EEEES-S-TT-HHHHHHHHHHHHTTSPTT-EEEEE--TTTTSS--EE--BTTS-EEEEESSSTTHHHHHHH-BS--BB---GGGSSSSS--SS-HIIIIIHHHHHHH----GGGT--B-S---------EE--EEEEEEEE-TT--EEEEEEHHHH---TT-EEEEEETTEEEEEEE-SSGGGS-TT-EEEEE-TTSEEEEEETTS-HHHHHT--TT-EEEEE-/-EEEESS-SSSTHHHHHHHHHHHH-TT---EEEES-S-TT-HHHHHHHHHHHHTTSPTTPEEEEE--TTTTSS--EE--BTTS-EEEEESSSTTHHHHHHH-B---BB---GGGSSSSS--SS-HIIIIIHHHHHHH----GGGT--B-S---------EE--EEEEEEEE-TT--EEEEEEHHHHHTTS--TT-EEEEEETTEEEEEEE-SSGGGS-TT-EEEEE-TTSEEEEEETTS-HHHHTT--TT-EEEE-

Solvent-accessible surface area: 30692 Å² total

B-factor: mean 31.87, std 11.81, range [11.69, 80.58]